Protein AF-0000000066262565 (afdb_homodimer)

Foldseek 3Di:
DPPPPVPPVVVVLLVAAFPQDDDDADDFPDDFDFDDDLLLPPLPDPPPPQDFQDFLPQFFQWQLLVVLLVLLCVAAPVLVVLVVVLVVLVVVLVVLLPLQDKDKDKDWDKDWDWDPQVRDPVSHIDIFIKIWTWMKIKHWRCRLCLSVLLSLLSVLLSVLSVLVSLLVSLVLSLQLVLLVLQLVLLVVLLVLLVVLLVVLVVVLVVQVVCVVVVNHDPVLNVLSVVSNVVSVVVNVVSVVVNVVSQVSSCNSSNHHSDPPRDDTDPLFSVSGDDDDRDNTLCLLCVASNLSSLVSNLVSLSSNLSNLVCLQAKIKMKMKIWAFMDSDPVCRPPPPRTDMDIDIDIDHDDDDPCVSVVVSVVSVVSSVVSSVVSNVSSVVLSVLLSQLSSLVSPLVVVLVVLVVQLVVLVVQLVVLVVCVVVVNDHCVSNSVSSVSNSVSVSVSSVSSSVSSSSNSSNCSSSRNSDDPPPD/DCPPPPPPVVVVLLPAAFPQDDDDADDFPDDFDFDDDLLLPPLDDPPPPQDFQDFLPQFFQWQLLVVLLVLLCVAAVVLVVLVVVLVVLVVVLVVLLPLQDKDKDKDKDKDWDWDPQVRDPVSHIDIFIKIWTWMKIKHWRCNLCLSVLLSLLSVLLSVLSVLVSLLVSLVLSLQLVLLVLQLVLLVVLLVLLVVLLVVLVVVLVVQVVCVVVVNHDPVLNVLSVVSNVVSVVVNVVSVVVNVVSQVSSCNSSNHHSDPPRDDTDPLFSVSGDDDDRPNTLCLLCVASNLSSLVSNLVSLSSNLSNLVCLQAKIKMKMKIWAFMDSDPVCRPPPPRTDMDIDIDIDHDDDDPCPSVVVSVVSVVSSVVSSVVSNVSSVVLSVQLSQLSSLVSPLVVVLVVLVVQLVVLVVQLVVLVVCVVVVNDDCVSNSVSSVSNSVSVSVSSVSSSVSSSSNSSNCSSSRNSDDPPPD

pLDDT: mean 91.26, std 13.39, range [25.59, 98.81]

Secondary structure (DSSP, 8-state):
---TTHHHHHHHTTS----SPPP-PPPP-S-SS---SGGGTT--S-----PPPPPHHHHB--HHHHHHHHHHHHH-HHHHHHHHHHHHHHHHHHHHHHTTS-EEEEEEEEEEEEEPTTTSTTSS-EEEEEEEEEEEEEEEE-TTSHHHHHHHHHHHHHHHHHHHHHHHHHHHHHHHHHHHHHHHHHHHHHHHHHHHHHHHHHHHHHHHHHHHTTSS-HHHHHHHHHHHHHHHHHHHHHHHHHHHHHHHHHHHHTSPPPTTPPPPPPSSGGGB-PPPS---GGGGGG-HHHHHHHHHHHHHHHHHHHHHHTTS-EEEEEEEEEEEESSGGGTTSTT-EEEEE--EEEEEEE-TTHHHHHHHHHHHHHHHHHHHHHHHHHHHHHHHHHHHHHHHHHHHHHHHHHHHHHHHHHHHHHHHHHHHTTSS-HHHHHHHHHHHHHHHHHHHHHHHHHHHHHHHHHHHTTTT------/----SHHHHHHHTTS----SPPP-PPPP-S-SS---SGGGTT--------PPPPPHHHHB--HHHHHHHHHHHHH-HHHHHHHHHHHHHHHHHHHHHGGGS-EEEEEEEEEEEEEPGGGSTTSS-EEEEEEEEEEEEEEEE-TTSHHHHHHHHHHHHHHHHHHHHHHHHHHHHHHHHHHHHHHHHHHHHHHHHHHHHHHHHHHHHHHHHHHHTTSS-HHHHHHHHHHHHHHHHHHHHHHHHHHHHHHHHHHHHTSPPPTTPPPPPPSSGGGB-PPPTT--GGGGGG-HHHHHHHHHHHHHHHHHHHHHHTTS-EEEEEEEEEEEESSGGGTTSTT-EEEEE--EEE-----TTHHHHHHHHHHHHHHHHHHHHHHHHHHHHHHHHHHHHHHHHHHHHHHHHHHHHHHHHHHHHHHHHHHHTTSS-HHHHHHHHHHHHHHHHHHHHHHHHHHHHHHHHHHHTTTT------

Structure (mmCIF, N/CA/C/O backbone):
data_AF-0000000066262565-model_v1
#
loop_
_entity.id
_entity.type
_entity.pdbx_description
1 polymer 'Toluene efflux pump outer membrane protein TtgI'
#
loop_
_atom_site.group_PDB
_atom_site.id
_atom_site.type_symbol
_atom_site.label_atom_id
_atom_site.label_alt_id
_atom_site.label_comp_id
_atom_site.label_asym_id
_atom_site.label_entity_id
_atom_site.label_seq_id
_atom_site.pdbx_PDB_ins_code
_atom_site.Cartn_x
_atom_site.Cartn_y
_atom_site.Cartn_z
_atom_site.occupancy
_atom_site.B_iso_or_equiv
_atom_site.auth_seq_id
_atom_site.auth_comp_id
_atom_site.auth_asym_id
_atom_site.auth_atom_id
_atom_site.pdbx_PDB_model_num
ATOM 1 N N . MET A 1 1 ? -36.062 52.25 27.391 1 26.36 1 MET A N 1
ATOM 2 C CA . MET A 1 1 ? -36.562 50.906 27.672 1 26.36 1 MET A CA 1
ATOM 3 C C . MET A 1 1 ? -36.031 49.906 26.656 1 26.36 1 MET A C 1
ATOM 5 O O . MET A 1 1 ? -35.625 48.812 27 1 26.36 1 MET A O 1
ATOM 9 N N . LYS A 1 2 ? -36.469 50.062 25.359 1 37.56 2 LYS A N 1
ATOM 10 C CA . LYS A 1 2 ? -36.75 48.938 24.453 1 37.56 2 LYS A CA 1
ATOM 11 C C . LYS A 1 2 ? -35.5 48.438 23.766 1 37.56 2 LYS A C 1
ATOM 13 O O . LYS A 1 2 ? -35.312 48.656 22.578 1 37.56 2 LYS A O 1
ATOM 18 N N . PHE A 1 3 ? -34.312 48.625 24.406 1 40.47 3 PHE A N 1
ATOM 19 C CA . PHE A 1 3 ? -33.062 48.125 23.828 1 40.47 3 PHE A CA 1
ATOM 20 C C . PHE A 1 3 ? -33.094 46.594 23.688 1 40.47 3 PHE A C 1
ATOM 22 O O . PHE A 1 3 ? -32.062 45.969 23.562 1 40.47 3 PHE A O 1
ATOM 29 N N . LYS A 1 4 ? -34.312 46.031 23.938 1 45.66 4 LYS A N 1
ATOM 30 C CA . LYS A 1 4 ? -34.344 44.594 24.188 1 45.66 4 LYS A CA 1
ATOM 31 C C . LYS A 1 4 ? -33.969 43.812 22.922 1 45.66 4 LYS A C 1
ATOM 33 O O . LYS A 1 4 ? -33.531 42.656 23 1 45.66 4 LYS A O 1
ATOM 38 N N . SER A 1 5 ? -34.656 44.219 21.859 1 42.88 5 SER A N 1
ATOM 39 C CA . SER A 1 5 ? -34.781 43.188 20.828 1 42.88 5 SER A CA 1
ATOM 40 C C . SER A 1 5 ? -33.5 43.031 20.031 1 42.88 5 SER A C 1
ATOM 42 O O . SER A 1 5 ? -33.469 42.344 19 1 42.88 5 SER A O 1
ATOM 44 N N . LEU A 1 6 ? -32.531 43.875 20.219 1 40.72 6 LEU A N 1
ATOM 45 C CA . LEU A 1 6 ? -31.469 43.781 19.234 1 40.72 6 LEU A CA 1
ATOM 46 C C . LEU A 1 6 ? -30.75 42.438 19.328 1 40.72 6 LEU A C 1
ATOM 48 O O . LEU A 1 6 ? -29.938 42.094 18.469 1 40.72 6 LEU A O 1
ATOM 52 N N . PRO A 1 7 ? -30.844 41.781 20.547 1 43.28 7 PRO A N 1
ATOM 53 C CA . PRO A 1 7 ? -29.844 40.719 20.547 1 43.28 7 PRO A CA 1
ATOM 54 C C . PRO A 1 7 ? -30.203 39.562 19.625 1 43.28 7 PRO A C 1
ATOM 56 O O . PRO A 1 7 ? -29.359 38.688 19.344 1 43.28 7 PRO A O 1
ATOM 59 N N . MET A 1 8 ? -31.531 39.375 19.406 1 42.75 8 MET A N 1
ATOM 60 C CA . MET A 1 8 ? -31.891 38.125 18.797 1 42.75 8 MET A CA 1
ATOM 61 C C . MET A 1 8 ? -31.375 38.031 17.375 1 42.75 8 MET A C 1
ATOM 63 O O . MET A 1 8 ? -31.234 36.938 16.812 1 42.75 8 MET A O 1
ATOM 67 N N . PHE A 1 9 ? -31.453 39.094 16.625 1 40.94 9 PHE A N 1
ATOM 68 C CA . PHE A 1 9 ? -31.125 38.969 15.203 1 40.94 9 PHE A CA 1
ATOM 69 C C . PHE A 1 9 ? -29.672 38.531 15.031 1 40.94 9 PHE A C 1
ATOM 71 O O . PHE A 1 9 ? -29.281 38.062 13.961 1 40.94 9 PHE A O 1
ATOM 78 N N . ALA A 1 10 ? -28.797 38.906 15.867 1 40.56 10 ALA A N 1
ATOM 79 C CA . ALA A 1 10 ? -27.391 38.562 15.688 1 40.56 10 ALA A CA 1
ATOM 80 C C . ALA A 1 10 ? -27.172 37.062 15.758 1 40.56 10 ALA A C 1
ATOM 82 O O . ALA A 1 10 ? -26.203 36.531 15.203 1 40.56 10 ALA A O 1
ATOM 83 N N . LEU A 1 11 ? -28.016 36.344 16.5 1 42.59 11 LEU A N 1
ATOM 84 C CA . LEU A 1 11 ? -27.797 34.906 16.656 1 42.59 11 LEU A CA 1
ATOM 85 C C . LEU A 1 11 ? -28.141 34.188 15.367 1 42.59 11 LEU A C 1
ATOM 87 O O . LEU A 1 11 ? -27.656 33.062 15.141 1 42.59 11 LEU A O 1
ATOM 91 N N . LEU A 1 12 ? -29.219 34.594 14.695 1 42.78 12 LEU A N 1
ATOM 92 C CA . LEU A 1 12 ? -29.719 33.781 13.586 1 42.78 12 LEU A CA 1
ATOM 93 C C . LEU A 1 12 ? -28.703 33.75 12.453 1 42.78 12 LEU A C 1
ATOM 95 O O . LEU A 1 12 ? -28.797 32.875 11.562 1 42.78 12 LEU A O 1
ATOM 99 N N . MET A 1 13 ? -28.062 34.844 12.172 1 41.72 13 MET A N 1
ATOM 100 C CA . MET A 1 13 ? -27.156 34.812 11.023 1 41.72 13 MET A CA 1
ATOM 101 C C . MET A 1 13 ? -26.016 33.844 11.242 1 41.72 13 MET A C 1
ATOM 103 O O . MET A 1 13 ? -25.062 33.781 10.461 1 41.72 13 MET A O 1
ATOM 107 N N . LEU A 1 14 ? -25.922 33.281 12.398 1 45.69 14 LEU A N 1
ATOM 108 C CA . LEU A 1 14 ? -24.734 32.469 12.617 1 45.69 14 LEU A CA 1
ATOM 109 C C . LEU A 1 14 ? -24.719 31.266 11.68 1 45.69 14 LEU A C 1
ATOM 111 O O . LEU A 1 14 ? -24.031 30.281 11.945 1 45.69 14 LEU A O 1
ATOM 115 N N . GLY A 1 15 ? -25.766 31.047 11.055 1 52.06 15 GLY A N 1
ATOM 116 C CA . GLY A 1 15 ? -25.5 30 10.086 1 52.06 15 GLY A CA 1
ATOM 117 C C . GLY A 1 15 ? -24.281 30.281 9.219 1 52.06 15 GLY A C 1
ATOM 118 O O . GLY A 1 15 ? -24.391 30.953 8.195 1 52.06 15 GLY A O 1
ATOM 119 N N . GLY A 1 16 ? -23.188 30.406 9.789 1 60 16 GLY A N 1
ATOM 120 C CA . GLY A 1 16 ? -21.922 30.719 9.125 1 60 16 GLY A CA 1
ATOM 121 C C . GLY A 1 16 ? -21.797 30.078 7.758 1 60 16 GLY A C 1
ATOM 122 O O . GLY A 1 16 ? -22.422 29.047 7.492 1 60 16 GLY A O 1
ATOM 123 N N . CYS A 1 17 ? -21.438 30.781 6.605 1 76.81 17 CYS A N 1
ATOM 124 C CA . CYS A 1 17 ? -21.141 30.391 5.23 1 76.81 17 CYS A CA 1
ATOM 125 C C . CYS A 1 17 ? -20.078 29.297 5.188 1 76.81 17 CYS A C 1
ATOM 127 O O . CYS A 1 17 ? -19.078 29.359 5.902 1 76.81 17 CYS A O 1
ATOM 129 N N . SER A 1 18 ? -20.5 28.156 4.879 1 87.62 18 SER A N 1
ATOM 130 C CA . SER A 1 18 ? -19.5 27.109 4.66 1 87.62 18 SER A CA 1
ATOM 131 C C . SER A 1 18 ? -18.672 27.391 3.412 1 87.62 18 SER A C 1
ATOM 133 O O . SER A 1 18 ? -19.219 27.672 2.344 1 87.62 18 SER A O 1
ATOM 135 N N . LEU A 1 19 ? -17.344 27.359 3.574 1 95 19 LEU A N 1
ATOM 136 C CA . LEU A 1 19 ? -16.453 27.578 2.447 1 95 19 LEU A CA 1
ATOM 137 C C . LEU A 1 19 ? -15.953 26.25 1.885 1 95 19 LEU A C 1
ATOM 139 O O . LEU A 1 19 ? -15.023 26.219 1.075 1 95 19 LEU A O 1
ATOM 143 N N . ILE A 1 20 ? -16.5 25.156 2.414 1 96.5 20 ILE A N 1
ATOM 144 C CA . ILE A 1 20 ? -16.203 23.844 1.844 1 96.5 20 ILE A CA 1
ATOM 145 C C . ILE A 1 20 ? -16.719 23.781 0.406 1 96.5 20 ILE A C 1
ATOM 147 O O . ILE A 1 20 ? -17.875 24.094 0.14 1 96.5 20 ILE A O 1
ATOM 151 N N . PRO A 1 21 ? -15.852 23.422 -0.533 1 96.81 21 PRO A N 1
ATOM 152 C CA . PRO A 1 21 ? -16.375 23.281 -1.896 1 96.81 21 PRO A CA 1
ATOM 153 C C . PRO A 1 21 ? -17.469 22.203 -2.002 1 96.81 21 PRO A C 1
ATOM 155 O O . PRO A 1 21 ? -17.453 21.234 -1.244 1 96.81 21 PRO A O 1
ATOM 158 N N . ASP A 1 22 ? -18.328 22.453 -2.902 1 96.5 22 ASP A N 1
ATOM 159 C CA . ASP A 1 22 ? -19.312 21.406 -3.168 1 96.5 22 ASP A CA 1
ATOM 160 C C . ASP A 1 22 ? -18.641 20.109 -3.602 1 96.5 22 ASP A C 1
ATOM 162 O O . ASP A 1 22 ? -17.828 20.109 -4.527 1 96.5 22 ASP A O 1
ATOM 166 N N . TYR A 1 23 ? -19 19.172 -2.945 1 96.62 23 TYR A N 1
ATOM 167 C CA . TYR A 1 23 ? -18.375 17.891 -3.262 1 96.62 23 TYR A CA 1
ATOM 168 C C . TYR A 1 23 ? -19.031 17.266 -4.488 1 96.62 23 TYR A C 1
ATOM 170 O O . TYR A 1 23 ? -20.25 17.172 -4.566 1 96.62 23 TYR A O 1
ATOM 178 N N . GLN A 1 24 ? -18.219 16.891 -5.449 1 95.69 24 GLN A N 1
ATOM 179 C CA . GLN A 1 24 ? -18.641 16.109 -6.609 1 95.69 24 GLN A CA 1
ATOM 180 C C . GLN A 1 24 ? -17.922 14.766 -6.66 1 95.69 24 GLN A C 1
ATOM 182 O O . GLN A 1 24 ? -16.688 14.719 -6.719 1 95.69 24 GLN A O 1
ATOM 187 N N . GLN A 1 25 ? -18.656 13.758 -6.539 1 95.69 25 GLN A N 1
ATOM 188 C CA . GLN A 1 25 ? -18.062 12.43 -6.641 1 95.69 25 GLN A CA 1
ATOM 189 C C . GLN A 1 25 ? -17.344 12.242 -7.977 1 95.69 25 GLN A C 1
ATOM 191 O O . GLN A 1 25 ? -17.938 12.484 -9.031 1 95.69 25 GLN A O 1
ATOM 196 N N . PRO A 1 26 ? -16.094 11.836 -7.961 1 95.88 26 PRO A N 1
ATOM 197 C CA . PRO A 1 26 ? -15.398 11.617 -9.227 1 95.88 26 PRO A CA 1
ATOM 198 C C . PRO A 1 26 ? -16.031 10.5 -10.062 1 95.88 26 PRO A C 1
ATOM 200 O O . PRO A 1 26 ? -16.594 9.555 -9.516 1 95.88 26 PRO A O 1
ATOM 203 N N . ALA A 1 27 ? -15.891 10.672 -11.391 1 92.62 27 ALA A N 1
ATOM 204 C CA . ALA A 1 27 ? -16.391 9.625 -12.273 1 92.62 27 ALA A CA 1
ATOM 205 C C . ALA A 1 27 ? -15.633 8.312 -12.055 1 92.62 27 ALA A C 1
ATOM 207 O O . ALA A 1 27 ? -14.422 8.312 -11.836 1 92.62 27 ALA A O 1
ATOM 208 N N . ALA A 1 28 ? -16.328 7.27 -12.117 1 91.19 28 ALA A N 1
ATOM 209 C CA . ALA A 1 28 ? -15.703 5.957 -11.945 1 91.19 28 ALA A CA 1
ATOM 210 C C . ALA A 1 28 ? -14.914 5.559 -13.18 1 91.19 28 ALA A C 1
ATOM 212 O O . ALA A 1 28 ? -15.469 5.465 -14.281 1 91.19 28 ALA A O 1
ATOM 213 N N . PRO A 1 29 ? -13.609 5.305 -13.031 1 90.06 29 PRO A N 1
ATOM 214 C CA . PRO A 1 29 ? -12.781 4.949 -14.188 1 90.06 29 PRO A CA 1
ATOM 215 C C . PRO A 1 29 ? -12.859 3.463 -14.531 1 90.06 29 PRO A C 1
ATOM 217 O O . PRO A 1 29 ? -11.852 2.758 -14.469 1 90.06 29 PRO A O 1
ATOM 220 N N . MET A 1 30 ? -13.969 2.988 -14.805 1 85.88 30 MET A N 1
ATOM 221 C CA . MET A 1 30 ? -14.172 1.588 -15.164 1 85.88 30 MET A CA 1
ATOM 222 C C . MET A 1 30 ? -15.18 1.457 -16.297 1 85.88 30 MET A C 1
ATOM 224 O O . MET A 1 30 ? -15.953 2.385 -16.562 1 85.88 30 MET A O 1
ATOM 228 N N . GLN A 1 31 ? -15.102 0.349 -16.906 1 84 31 GLN A N 1
ATOM 229 C CA . GLN A 1 31 ? -16.078 0.045 -17.938 1 84 31 GLN A CA 1
ATOM 230 C C . GLN A 1 31 ? -17.438 -0.291 -17.312 1 84 31 GLN A C 1
ATOM 232 O O . GLN A 1 31 ? -17.5 -0.841 -16.219 1 84 31 GLN A O 1
ATOM 237 N N . ALA A 1 32 ? -18.484 0.001 -18.047 1 80.62 32 ALA A N 1
ATOM 238 C CA . ALA A 1 32 ? -19.828 -0.266 -17.562 1 80.62 32 ALA A CA 1
ATOM 239 C C . ALA A 1 32 ? -20.141 -1.762 -17.578 1 80.62 32 ALA A C 1
ATOM 241 O O . ALA A 1 32 ? -20.922 -2.252 -16.766 1 80.62 32 ALA A O 1
ATOM 242 N N . GLN A 1 33 ? -19.438 -2.385 -18.578 1 83.75 33 GLN A N 1
ATOM 243 C CA . GLN A 1 33 ? -19.672 -3.818 -18.719 1 83.75 33 GLN A CA 1
ATOM 244 C C . GLN A 1 33 ? -18.406 -4.609 -18.359 1 83.75 33 GLN A C 1
ATOM 246 O O . GLN A 1 33 ? -17.297 -4.098 -18.469 1 83.75 33 GLN A O 1
ATOM 251 N N . TRP A 1 34 ? -18.688 -5.793 -17.906 1 89.25 34 TRP A N 1
ATOM 252 C CA . TRP A 1 34 ? -17.594 -6.699 -17.594 1 89.25 34 TRP A CA 1
ATOM 253 C C . TRP A 1 34 ? -16.891 -7.16 -18.875 1 89.25 34 TRP A C 1
ATOM 255 O O . TRP A 1 34 ? -17.484 -7.145 -19.953 1 89.25 34 TRP A O 1
ATOM 265 N N . PRO A 1 35 ? -15.656 -7.609 -18.75 1 89.81 35 PRO A N 1
ATOM 266 C CA . PRO A 1 35 ? -14.938 -8.07 -19.938 1 89.81 35 PRO A CA 1
ATOM 267 C C . PRO A 1 35 ? -15.594 -9.289 -20.594 1 89.81 35 PRO A C 1
ATOM 269 O O . PRO A 1 35 ? -16.25 -10.078 -19.906 1 89.81 35 PRO A O 1
ATOM 272 N N . THR A 1 36 ? -15.438 -9.406 -21.891 1 88.81 36 THR A N 1
ATOM 273 C CA . THR A 1 36 ? -15.938 -10.539 -22.656 1 88.81 36 THR A CA 1
ATOM 274 C C . THR A 1 36 ? -14.797 -11.281 -23.328 1 88.81 36 THR A C 1
ATOM 276 O O . THR A 1 36 ? -13.648 -10.812 -23.328 1 88.81 36 THR A O 1
ATOM 279 N N . GLY A 1 37 ? -15.102 -12.453 -23.859 1 90.25 37 GLY A N 1
ATOM 280 C CA . GLY A 1 37 ? -14.094 -13.289 -24.5 1 90.25 37 GLY A CA 1
ATOM 281 C C . GLY A 1 37 ? -14.188 -14.75 -24.109 1 90.25 37 GLY A C 1
ATOM 282 O O . GLY A 1 37 ? -15.133 -15.156 -23.422 1 90.25 37 GLY A O 1
ATOM 283 N N . GLN A 1 38 ? -13.18 -15.477 -24.5 1 91.38 38 GLN A N 1
ATOM 284 C CA . GLN A 1 38 ? -13.203 -16.938 -24.359 1 91.38 38 GLN A CA 1
ATOM 285 C C . GLN A 1 38 ? -13.25 -17.344 -22.891 1 91.38 38 GLN A C 1
ATOM 287 O O . GLN A 1 38 ? -13.852 -18.375 -22.562 1 91.38 38 GLN A O 1
ATOM 292 N N . ALA A 1 39 ? -12.594 -16.516 -22.078 1 94.62 39 ALA A N 1
ATOM 293 C CA . ALA A 1 39 ? -12.484 -16.891 -20.672 1 94.62 39 ALA A CA 1
ATOM 294 C C . ALA A 1 39 ? -13.773 -16.594 -19.922 1 94.62 39 ALA A C 1
ATOM 296 O O . ALA A 1 39 ? -13.969 -17.062 -18.797 1 94.62 39 ALA A O 1
ATOM 297 N N . TYR A 1 40 ? -14.617 -15.852 -20.516 1 90.56 40 TYR A N 1
ATOM 298 C CA . TYR A 1 40 ? -15.789 -15.359 -19.812 1 90.56 40 TYR A CA 1
ATOM 299 C C . TYR A 1 40 ? -17.062 -16 -20.344 1 90.56 40 TYR A C 1
ATOM 301 O O . TYR A 1 40 ? -18.156 -15.5 -20.109 1 90.56 40 TYR A O 1
ATOM 309 N N . GLY A 1 41 ? -16.859 -17 -21.25 1 73.38 41 GLY A N 1
ATOM 310 C CA . GLY A 1 41 ? -17.969 -17.641 -21.922 1 73.38 41 GLY A CA 1
ATOM 311 C C . GLY A 1 41 ? -19 -18.203 -20.953 1 73.38 41 GLY A C 1
ATOM 312 O O . GLY A 1 41 ? -18.672 -18.594 -19.844 1 73.38 41 GLY A O 1
ATOM 313 N N . GLY A 1 42 ? -20.234 -18.297 -21.344 1 60.91 42 GLY A N 1
ATOM 314 C CA . GLY A 1 42 ? -21.406 -18.859 -20.672 1 60.91 42 GLY A CA 1
ATOM 315 C C . GLY A 1 42 ? -22.031 -17.891 -19.688 1 60.91 42 GLY A C 1
ATOM 316 O O . GLY A 1 42 ? -23.047 -18.203 -19.062 1 60.91 42 GLY A O 1
ATOM 317 N N . GLN A 1 43 ? -21.234 -16.906 -19.391 1 58.78 43 GLN A N 1
ATOM 318 C CA . GLN A 1 43 ? -21.734 -16.016 -18.344 1 58.78 43 GLN A CA 1
ATOM 319 C C . GLN A 1 43 ? -22.625 -14.93 -18.938 1 58.78 43 GLN A C 1
ATOM 321 O O . GLN A 1 43 ? -23.078 -14.031 -18.219 1 58.78 43 GLN A O 1
ATOM 326 N N . GLY A 1 44 ? -22.688 -15 -20.266 1 48.94 44 GLY A N 1
ATOM 327 C CA . GLY A 1 44 ? -23.359 -13.969 -21.031 1 48.94 44 GLY A CA 1
ATOM 328 C C . GLY A 1 44 ? -24.562 -13.383 -20.328 1 48.94 44 GLY A C 1
ATOM 329 O O . GLY A 1 44 ? -24.703 -13.531 -19.109 1 48.94 44 GLY A O 1
ATOM 330 N N . ASP A 1 45 ? -25.703 -13.32 -21.281 1 47.62 45 ASP A N 1
ATOM 331 C CA . ASP A 1 45 ? -26.906 -12.5 -21.391 1 47.62 45 ASP A CA 1
ATOM 332 C C . ASP A 1 45 ? -27.812 -12.68 -20.188 1 47.62 45 ASP A C 1
ATOM 334 O O . ASP A 1 45 ? -29.016 -12.43 -20.266 1 47.62 45 ASP A O 1
ATOM 338 N N . GLN A 1 46 ? -27.375 -13.359 -19.391 1 42.84 46 GLN A N 1
ATOM 339 C CA . GLN A 1 46 ? -28.484 -13.484 -18.469 1 42.84 46 GLN A CA 1
ATOM 340 C C . GLN A 1 46 ? -28.656 -12.211 -17.641 1 42.84 46 GLN A C 1
ATOM 342 O O . GLN A 1 46 ? -27.828 -11.922 -16.766 1 42.84 46 GLN A O 1
ATOM 347 N N . ARG A 1 47 ? -29.219 -11.328 -18.297 1 47.47 47 ARG A N 1
ATOM 348 C CA . ARG A 1 47 ? -29.75 -10.195 -17.547 1 47.47 47 ARG A CA 1
ATOM 349 C C . ARG A 1 47 ? -30.484 -10.664 -16.297 1 47.47 47 ARG A C 1
ATOM 351 O O . ARG A 1 47 ? -31.672 -10.992 -16.359 1 47.47 47 ARG A O 1
ATOM 358 N N . SER A 1 48 ? -29.859 -11.57 -15.609 1 47.34 48 SER A N 1
ATOM 359 C CA . SER A 1 48 ? -30.688 -11.875 -14.445 1 47.34 48 SER A CA 1
ATOM 360 C C . SER A 1 48 ? -31.031 -10.609 -13.664 1 47.34 48 SER A C 1
ATOM 362 O O . SER A 1 48 ? -30.281 -9.633 -13.711 1 47.34 48 SER A O 1
ATOM 364 N N . ILE A 1 49 ? -32.188 -10.375 -13.227 1 46.91 49 ILE A N 1
ATOM 365 C CA . ILE A 1 49 ? -32.688 -9.375 -12.297 1 46.91 49 ILE A CA 1
ATOM 366 C C . ILE A 1 49 ? -31.672 -9.117 -11.195 1 46.91 49 ILE A C 1
ATOM 368 O O . ILE A 1 49 ? -31.094 -10.047 -10.641 1 46.91 49 ILE A O 1
ATOM 372 N N . ALA A 1 50 ? -31.281 -7.895 -11.219 1 51.47 50 ALA A N 1
ATOM 373 C CA . ALA A 1 50 ? -30.406 -7.305 -10.203 1 51.47 50 ALA A CA 1
ATOM 374 C C . ALA A 1 50 ? -30.656 -7.949 -8.844 1 51.47 50 ALA A C 1
ATOM 376 O O . ALA A 1 50 ? -31.531 -7.523 -8.094 1 51.47 50 ALA A O 1
ATOM 377 N N . THR A 1 51 ? -30.375 -9.266 -8.703 1 61.62 51 THR A N 1
ATOM 378 C CA . THR A 1 51 ? -30.484 -9.828 -7.363 1 61.62 51 THR A CA 1
ATOM 379 C C . THR A 1 51 ? -29.281 -9.438 -6.508 1 61.62 51 THR A C 1
ATOM 381 O O . THR A 1 51 ? -28.156 -9.375 -7.004 1 61.62 51 THR A O 1
ATOM 384 N N . ALA A 1 52 ? -29.5 -8.938 -5.328 1 71.06 52 ALA A N 1
ATOM 385 C CA . ALA A 1 52 ? -28.516 -8.578 -4.301 1 71.06 52 ALA A CA 1
ATOM 386 C C . ALA A 1 52 ? -27.609 -9.766 -3.975 1 71.06 52 ALA A C 1
ATOM 388 O O . ALA A 1 52 ? -28.016 -10.922 -4.102 1 71.06 52 ALA A O 1
ATOM 389 N N . LEU A 1 53 ? -26.312 -9.414 -3.887 1 82.38 53 LEU A N 1
ATOM 390 C CA . LEU A 1 53 ? -25.375 -10.422 -3.402 1 82.38 53 LEU A CA 1
ATOM 391 C C . LEU A 1 53 ? -25.875 -11.039 -2.1 1 82.38 53 LEU A C 1
ATOM 393 O O . LEU A 1 53 ? -26.281 -10.328 -1.182 1 82.38 53 LEU A O 1
ATOM 397 N N . PRO A 1 54 ? -26 -12.344 -2.094 1 85.62 54 PRO A N 1
ATOM 398 C CA . PRO A 1 54 ? -26.438 -12.977 -0.85 1 85.62 54 PRO A CA 1
ATOM 399 C C . PRO A 1 54 ? -25.531 -12.664 0.33 1 85.62 54 PRO A C 1
ATOM 401 O O . PRO A 1 54 ? -24.328 -12.438 0.142 1 85.62 54 PRO A O 1
ATOM 404 N N . LYS A 1 55 ? -26.156 -12.758 1.487 1 88.25 55 LYS A N 1
ATOM 405 C CA . LYS A 1 55 ? -25.344 -12.625 2.699 1 88.25 55 LYS A CA 1
ATOM 406 C C . LYS A 1 55 ? -24.438 -13.828 2.889 1 88.25 55 LYS A C 1
ATOM 408 O O . LYS A 1 55 ? -24.641 -14.875 2.27 1 88.25 55 LYS A O 1
ATOM 413 N N . ALA A 1 56 ? -23.438 -13.633 3.734 1 89.56 56 ALA A N 1
ATOM 414 C CA . ALA A 1 56 ? -22.438 -14.664 3.936 1 89.56 56 ALA A CA 1
ATOM 415 C C . ALA A 1 56 ? -23.078 -15.984 4.359 1 89.56 56 ALA A C 1
ATOM 417 O O . ALA A 1 56 ? -22.703 -17.047 3.852 1 89.56 56 ALA A O 1
ATOM 418 N N . LYS A 1 57 ? -24.078 -15.938 5.191 1 85.81 57 LYS A N 1
ATOM 419 C CA . LYS A 1 57 ? -24.719 -17.141 5.703 1 85.81 57 LYS A CA 1
ATOM 420 C C . LYS A 1 57 ? -25.484 -17.859 4.602 1 85.81 57 LYS A C 1
ATOM 422 O O . LYS A 1 57 ? -25.688 -19.078 4.668 1 85.81 57 LYS A O 1
ATOM 427 N N . GLU A 1 58 ? -25.969 -17.109 3.633 1 88.75 58 GLU A N 1
ATOM 428 C CA . GLU A 1 58 ? -26.688 -17.703 2.508 1 88.75 58 GLU A CA 1
ATOM 429 C C . GLU A 1 58 ? -25.719 -18.188 1.43 1 88.75 58 GLU A C 1
ATOM 431 O O . GLU A 1 58 ? -26.031 -19.125 0.687 1 88.75 58 GLU A O 1
ATOM 436 N N . PHE A 1 59 ? -24.578 -17.547 1.324 1 93.38 59 PHE A N 1
ATOM 437 C CA . PHE A 1 59 ? -23.594 -17.891 0.306 1 93.38 59 PHE A CA 1
ATOM 438 C C . PHE A 1 59 ? -22.828 -19.141 0.702 1 93.38 59 PHE A C 1
ATOM 440 O O . PHE A 1 59 ? -22.625 -20.031 -0.123 1 93.38 59 PHE A O 1
ATOM 447 N N . PHE A 1 60 ? -22.422 -19.156 1.967 1 94.94 60 PHE A N 1
ATOM 448 C CA . PHE A 1 60 ? -21.734 -20.344 2.459 1 94.94 60 PHE A CA 1
ATOM 449 C C . PHE A 1 60 ? -22.719 -21.375 2.986 1 94.94 60 PHE A C 1
ATOM 451 O O . PHE A 1 60 ? -23.406 -21.125 3.99 1 94.94 60 PHE A O 1
ATOM 458 N N . LYS A 1 61 ? -22.734 -22.531 2.393 1 92.81 61 LYS A N 1
ATOM 459 C CA . LYS A 1 61 ? -23.766 -23.516 2.697 1 92.81 61 LYS A CA 1
ATOM 460 C C . LYS A 1 61 ? -23.219 -24.609 3.6 1 92.81 61 LYS A C 1
ATOM 462 O O . LYS A 1 61 ? -23.984 -25.422 4.145 1 92.81 61 LYS A O 1
ATOM 467 N N . ASP A 1 62 ? -21.938 -24.703 3.723 1 94.12 62 ASP A N 1
ATOM 468 C CA . ASP A 1 62 ? -21.328 -25.688 4.617 1 94.12 62 ASP A CA 1
ATOM 469 C C . ASP A 1 62 ? -21.531 -25.297 6.078 1 94.12 62 ASP A C 1
ATOM 471 O O . ASP A 1 62 ? -21 -24.281 6.531 1 94.12 62 ASP A O 1
ATOM 475 N N . PRO A 1 63 ? -22.297 -26.125 6.855 1 93.25 63 PRO A N 1
ATOM 476 C CA . PRO A 1 63 ? -22.641 -25.75 8.227 1 93.25 63 PRO A CA 1
ATOM 477 C C . PRO A 1 63 ? -21.406 -25.609 9.117 1 93.25 63 PRO A C 1
ATOM 479 O O . PRO A 1 63 ? -21.391 -24.781 10.031 1 93.25 63 PRO A O 1
ATOM 482 N N . ALA A 1 64 ? -20.422 -26.422 8.883 1 94.88 64 ALA A N 1
ATOM 483 C CA . ALA A 1 64 ? -19.203 -26.297 9.672 1 94.88 64 ALA A CA 1
ATOM 484 C C . ALA A 1 64 ? -18.5 -24.969 9.414 1 94.88 64 ALA A C 1
ATOM 486 O O . ALA A 1 64 ? -18.031 -24.312 10.344 1 94.88 64 ALA A O 1
ATOM 487 N N . LEU A 1 65 ? -18.453 -24.578 8.148 1 96.38 65 LEU A N 1
ATOM 488 C CA . LEU A 1 65 ? -17.859 -23.297 7.793 1 96.38 65 LEU A CA 1
ATOM 489 C C . LEU A 1 65 ? -18.625 -22.141 8.414 1 96.38 65 LEU A C 1
ATOM 491 O O . LEU A 1 65 ? -18.031 -21.203 8.953 1 96.38 65 LEU A O 1
ATOM 495 N N . VAL A 1 66 ? -19.938 -22.219 8.414 1 95.25 66 VAL A N 1
ATOM 496 C CA . VAL A 1 66 ? -20.766 -21.156 8.984 1 95.25 66 VAL A CA 1
ATOM 497 C C . VAL A 1 66 ? -20.484 -21.016 10.469 1 95.25 66 VAL A C 1
ATOM 499 O O . VAL A 1 66 ? -20.359 -19.891 10.977 1 95.25 66 VAL A O 1
ATOM 502 N N . ARG A 1 67 ? -20.344 -22.125 11.117 1 95.5 67 ARG A N 1
ATOM 503 C CA . ARG A 1 67 ? -20.031 -22.109 12.547 1 95.5 67 ARG A CA 1
ATOM 504 C C . ARG A 1 67 ? -18.672 -21.484 12.797 1 95.5 67 ARG A C 1
ATOM 506 O O . ARG A 1 67 ? -18.5 -20.734 13.758 1 95.5 67 ARG A O 1
ATOM 513 N N . LEU A 1 68 ? -17.703 -21.734 11.977 1 97.38 68 LEU A N 1
ATOM 514 C CA . LEU A 1 68 ? -16.375 -21.172 12.094 1 97.38 68 LEU A CA 1
ATOM 515 C C . LEU A 1 68 ? -16.406 -19.672 11.82 1 97.38 68 LEU A C 1
ATOM 517 O O . LEU A 1 68 ? -15.695 -18.891 12.477 1 97.38 68 LEU A O 1
ATOM 521 N N . LEU A 1 69 ? -17.219 -19.297 10.852 1 97 69 LEU A N 1
ATOM 522 C CA . LEU A 1 69 ? -17.359 -17.875 10.539 1 97 69 LEU A CA 1
ATOM 523 C C . LEU A 1 69 ? -17.922 -17.125 11.734 1 97 69 LEU A C 1
ATOM 525 O O . LEU A 1 69 ? -17.438 -16.031 12.078 1 97 69 LEU A O 1
ATOM 529 N N . ASP A 1 70 ? -18.891 -17.703 12.414 1 96.12 70 ASP A N 1
ATOM 530 C CA . ASP A 1 70 ? -19.469 -17.094 13.602 1 96.12 70 ASP A CA 1
ATOM 531 C C . ASP A 1 70 ? -18.406 -16.906 14.688 1 96.12 70 ASP A C 1
ATOM 533 O O . ASP A 1 70 ? -18.312 -15.836 15.297 1 96.12 70 ASP A O 1
ATOM 537 N N . ALA A 1 71 ? -17.641 -17.938 14.883 1 97.19 71 ALA A N 1
ATOM 538 C CA . ALA A 1 71 ? -16.594 -17.891 15.891 1 97.19 71 ALA A CA 1
ATOM 539 C C . ALA A 1 71 ? -15.555 -16.812 15.555 1 97.19 71 ALA A C 1
ATOM 541 O O . ALA A 1 71 ? -15.102 -16.078 16.438 1 97.19 71 ALA A O 1
ATOM 542 N N . ALA A 1 72 ? -15.148 -16.734 14.289 1 98.25 72 ALA A N 1
ATOM 543 C CA . ALA A 1 72 ? -14.164 -15.75 13.859 1 98.25 72 ALA A CA 1
ATOM 544 C C . ALA A 1 72 ? -14.688 -14.328 14.055 1 98.25 72 ALA A C 1
ATOM 546 O O . ALA A 1 72 ? -13.969 -13.453 14.539 1 98.25 72 ALA A O 1
ATOM 547 N N . LEU A 1 73 ? -15.953 -14.07 13.695 1 97.38 73 LEU A N 1
ATOM 548 C CA . LEU A 1 73 ? -16.562 -12.742 13.789 1 97.38 73 LEU A CA 1
ATOM 549 C C . LEU A 1 73 ? -16.672 -12.297 15.242 1 97.38 73 LEU A C 1
ATOM 551 O O . LEU A 1 73 ? -16.656 -11.094 15.531 1 97.38 73 LEU A O 1
ATOM 555 N N . GLU A 1 74 ? -16.703 -13.273 16.109 1 96.88 74 GLU A N 1
ATOM 556 C CA . GLU A 1 74 ? -16.844 -12.977 17.531 1 96.88 74 GLU A CA 1
ATOM 557 C C . GLU A 1 74 ? -15.484 -12.75 18.188 1 96.88 74 GLU A C 1
ATOM 559 O O . GLU A 1 74 ? -15.367 -11.953 19.125 1 96.88 74 GLU A O 1
ATOM 564 N N . ASN A 1 75 ? -14.398 -13.445 17.656 1 97.94 75 ASN A N 1
ATOM 565 C CA . ASN A 1 75 ? -13.203 -13.547 18.5 1 97.94 75 ASN A CA 1
ATOM 566 C C . ASN A 1 75 ? -11.969 -13.008 17.781 1 97.94 75 ASN A C 1
ATOM 568 O O . ASN A 1 75 ? -10.938 -12.773 18.406 1 97.94 75 ASN A O 1
ATOM 572 N N . ASN A 1 76 ? -11.977 -12.789 16.516 1 98.44 76 ASN A N 1
ATOM 573 C CA . ASN A 1 76 ? -10.781 -12.414 15.766 1 98.44 76 ASN A CA 1
ATOM 574 C C . ASN A 1 76 ? -10.211 -11.086 16.25 1 98.44 76 ASN A C 1
ATOM 576 O O . ASN A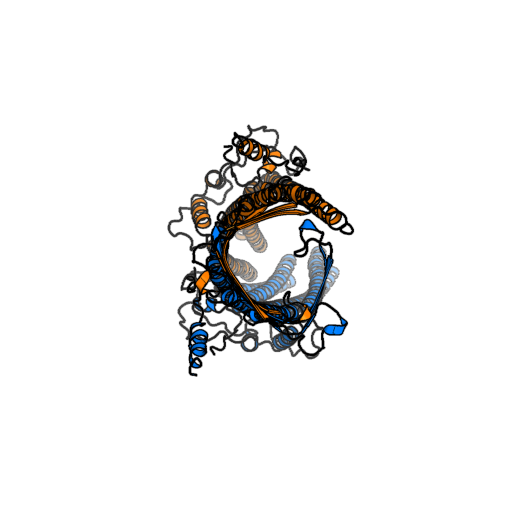 1 76 ? -10.945 -10.109 16.406 1 98.44 76 ASN A O 1
ATOM 580 N N . ARG A 1 77 ? -8.875 -11.086 16.391 1 98.5 77 ARG A N 1
ATOM 581 C CA . ARG A 1 77 ? -8.227 -9.922 16.984 1 98.5 77 ARG A CA 1
ATOM 582 C C . ARG A 1 77 ? -8.102 -8.789 15.969 1 98.5 77 ARG A C 1
ATOM 584 O O . ARG A 1 77 ? -8.18 -7.609 16.344 1 98.5 77 ARG A O 1
ATOM 591 N N . ASP A 1 78 ? -7.906 -9.109 14.75 1 98.31 78 ASP A N 1
ATOM 592 C CA . ASP A 1 78 ? -7.852 -8.047 13.75 1 98.31 78 ASP A CA 1
ATOM 593 C C . ASP A 1 78 ? -9.18 -7.312 13.648 1 98.31 78 ASP A C 1
ATOM 595 O O . ASP A 1 78 ? -9.211 -6.09 13.5 1 98.31 78 ASP A O 1
ATOM 599 N N . LEU A 1 79 ? -10.281 -8.016 13.672 1 98 79 LEU A N 1
ATOM 600 C CA . LEU A 1 79 ? -11.602 -7.395 13.633 1 98 79 LEU A CA 1
ATOM 601 C C . LEU A 1 79 ? -11.828 -6.543 14.883 1 98 79 LEU A C 1
ATOM 603 O O . LEU A 1 79 ? -12.398 -5.449 14.797 1 98 79 LEU A O 1
ATOM 607 N N . ARG A 1 80 ? -11.383 -7.035 16 1 98.19 80 ARG A N 1
ATOM 608 C CA . ARG A 1 80 ? -11.5 -6.273 17.25 1 98.19 80 ARG A CA 1
ATOM 609 C C . ARG A 1 80 ? -10.703 -4.977 17.172 1 98.19 80 ARG A C 1
ATOM 611 O O . ARG A 1 80 ? -11.164 -3.926 17.609 1 98.19 80 ARG A O 1
ATOM 618 N N . ILE A 1 81 ? -9.469 -5.055 16.625 1 98.56 81 ILE A N 1
ATOM 619 C CA . ILE A 1 81 ? -8.633 -3.871 16.438 1 98.56 81 ILE A CA 1
ATOM 620 C C . ILE A 1 81 ? -9.352 -2.865 15.547 1 98.56 81 ILE A C 1
ATOM 622 O O . ILE A 1 81 ? -9.422 -1.676 15.867 1 98.56 81 ILE A O 1
ATOM 626 N N . ALA A 1 82 ? -9.953 -3.312 14.453 1 98.19 82 ALA A N 1
ATOM 627 C CA . ALA A 1 82 ? -10.664 -2.434 13.531 1 98.19 82 ALA A CA 1
ATOM 628 C C . ALA A 1 82 ? -11.867 -1.78 14.219 1 98.19 82 ALA A C 1
ATOM 630 O O . ALA A 1 82 ? -12.133 -0.593 14.016 1 98.19 82 ALA A O 1
ATOM 631 N N . ALA A 1 83 ? -12.594 -2.541 15 1 98.19 83 ALA A N 1
ATOM 632 C CA . ALA A 1 83 ? -13.75 -2.008 15.727 1 98.19 83 ALA A CA 1
ATOM 633 C C . ALA A 1 83 ? -13.328 -0.928 16.719 1 98.19 83 ALA A C 1
ATOM 635 O O . ALA A 1 83 ? -13.992 0.102 16.844 1 98.19 83 ALA A O 1
ATOM 636 N N . LYS A 1 84 ? -12.164 -1.185 17.406 1 98.56 84 LYS A N 1
ATOM 637 C CA . LYS A 1 84 ? -11.688 -0.208 18.391 1 98.56 84 LYS A CA 1
ATOM 638 C C . LYS A 1 84 ? -11.148 1.041 17.688 1 98.56 84 LYS A C 1
ATOM 640 O O . LYS A 1 84 ? -11.258 2.146 18.234 1 98.56 84 LYS A O 1
ATOM 645 N N . ASN A 1 85 ? -10.664 0.866 16.562 1 98.44 85 ASN A N 1
ATOM 646 C CA . ASN A 1 85 ? -10.234 2.027 15.789 1 98.44 85 ASN A CA 1
ATOM 647 C C . ASN A 1 85 ? -11.414 2.92 15.414 1 98.44 85 ASN A C 1
ATOM 649 O O . ASN A 1 85 ? -11.297 4.148 15.43 1 98.44 85 ASN A O 1
ATOM 653 N N . VAL A 1 86 ? -12.57 2.352 15.07 1 98.38 86 VAL A N 1
ATOM 654 C CA . VAL A 1 86 ? -13.773 3.125 14.797 1 98.38 86 VAL A CA 1
ATOM 655 C C . VAL A 1 86 ? -14.133 3.975 16.016 1 98.38 86 VAL A C 1
ATOM 657 O O . VAL A 1 86 ? -14.367 5.18 15.891 1 98.38 86 VAL A O 1
ATOM 660 N N . GLU A 1 87 ? -14.086 3.361 17.188 1 98.56 87 GLU A N 1
ATOM 661 C CA . GLU A 1 87 ? -14.391 4.074 18.438 1 98.56 87 GLU A CA 1
ATOM 662 C C . GLU A 1 87 ? -13.375 5.18 18.703 1 98.56 87 GLU A C 1
ATOM 664 O O . GLU A 1 87 ? -13.734 6.262 19.172 1 98.56 87 GLU A O 1
ATOM 669 N N . SER A 1 88 ? -12.117 4.863 18.422 1 98.75 88 SER A N 1
ATOM 670 C CA . SER A 1 88 ? -11.062 5.852 18.609 1 98.75 88 SER A CA 1
ATOM 671 C C . SER A 1 88 ? -11.297 7.086 17.75 1 98.75 88 SER A C 1
ATOM 673 O O . SER A 1 88 ? -11.203 8.219 18.234 1 98.75 88 SER A O 1
ATOM 675 N N . TYR A 1 89 ? -11.664 6.898 16.484 1 98.56 89 TYR A N 1
ATOM 676 C CA . TYR A 1 89 ? -11.852 8.023 15.586 1 98.56 89 TYR A CA 1
ATOM 677 C C . TYR A 1 89 ? -13.156 8.758 15.891 1 98.56 89 TYR A C 1
ATOM 679 O O . TYR A 1 89 ? -13.266 9.961 15.656 1 98.56 89 TYR A O 1
ATOM 687 N N . ARG A 1 90 ? -14.18 8.039 16.422 1 98.44 90 ARG A N 1
ATOM 688 C CA . ARG A 1 90 ? -15.375 8.711 16.922 1 98.44 90 ARG A CA 1
ATOM 689 C C . ARG A 1 90 ? -15.031 9.68 18.047 1 98.44 90 ARG A C 1
ATOM 691 O O . ARG A 1 90 ? -15.555 10.789 18.109 1 98.44 90 ARG A O 1
ATOM 698 N N . ALA A 1 91 ? -14.102 9.195 18.969 1 98.69 91 ALA A N 1
ATOM 699 C CA . ALA A 1 91 ? -13.648 10.062 20.047 1 98.69 91 ALA A CA 1
ATOM 700 C C . ALA A 1 91 ? -12.898 11.273 19.5 1 98.69 91 ALA A C 1
ATOM 702 O O . ALA A 1 91 ? -13.078 12.391 19.984 1 98.69 91 ALA A O 1
ATOM 703 N N . LEU A 1 92 ? -12.109 11.109 18.469 1 98.5 92 LEU A N 1
ATOM 704 C CA . LEU A 1 92 ? -11.391 12.219 17.844 1 98.5 92 LEU A CA 1
ATOM 705 C C . LEU A 1 92 ? -12.359 13.211 17.219 1 98.5 92 LEU A C 1
ATOM 707 O O . LEU A 1 92 ? -12.148 14.422 17.297 1 98.5 92 LEU A O 1
ATOM 711 N N . TYR A 1 93 ? -13.516 12.727 16.641 1 98.38 93 TYR A N 1
ATOM 712 C CA . TYR A 1 93 ? -14.555 13.586 16.094 1 98.38 93 TYR A CA 1
ATOM 713 C C . TYR A 1 93 ? -15.211 14.414 17.203 1 98.38 93 TYR A C 1
ATOM 715 O O . TYR A 1 93 ? -15.445 15.609 17.031 1 98.38 93 TYR A O 1
ATOM 723 N N . ARG A 1 94 ? -15.375 13.773 18.359 1 98.5 94 ARG A N 1
ATOM 724 C CA . ARG A 1 94 ? -15.969 14.477 19.484 1 98.5 94 ARG A CA 1
ATOM 725 C C . ARG A 1 94 ? -15.039 15.57 20 1 98.5 94 ARG A C 1
ATOM 727 O O . ARG A 1 94 ? -15.492 16.656 20.391 1 98.5 94 ARG A O 1
ATOM 734 N N . ILE A 1 95 ? -13.766 15.297 20 1 98.44 95 ILE A N 1
ATOM 735 C CA . ILE A 1 95 ? -12.781 16.281 20.422 1 98.44 95 ILE A CA 1
ATOM 736 C C . ILE A 1 95 ? -12.828 17.5 19.484 1 98.44 95 ILE A C 1
ATOM 738 O O . ILE A 1 95 ? -12.898 18.641 19.938 1 98.44 95 ILE A O 1
ATOM 742 N N . GLN A 1 96 ? -12.875 17.266 18.188 1 97.88 96 GLN A N 1
ATOM 743 C CA . GLN A 1 96 ? -12.891 18.344 17.219 1 97.88 96 GLN A CA 1
ATOM 744 C C . GLN A 1 96 ? -14.211 19.109 17.266 1 97.88 96 GLN A C 1
ATOM 746 O O . GLN A 1 96 ? -14.227 20.344 17.156 1 97.88 96 GLN A O 1
ATOM 751 N N . ARG A 1 97 ? -15.297 18.406 17.484 1 96.94 97 ARG A N 1
ATOM 752 C CA . ARG A 1 97 ? -16.625 19.016 17.547 1 96.94 97 ARG A CA 1
ATOM 753 C C . ARG A 1 97 ? -16.75 19.922 18.766 1 96.94 97 ARG A C 1
ATOM 755 O O . ARG A 1 97 ? -17.453 20.938 18.719 1 96.94 97 ARG A O 1
ATOM 762 N N . ALA A 1 98 ? -15.977 19.594 19.828 1 97.88 98 ALA A N 1
ATOM 763 C CA . ALA A 1 98 ? -16.031 20.359 21.078 1 97.88 98 ALA A CA 1
ATOM 764 C C . ALA A 1 98 ? -15.539 21.781 20.859 1 97.88 98 ALA A C 1
ATOM 766 O O . ALA A 1 98 ? -15.914 22.703 21.594 1 97.88 98 ALA A O 1
ATOM 767 N N . GLU A 1 99 ? -14.766 22.047 19.828 1 96.62 99 GLU A N 1
ATOM 768 C CA . GLU A 1 99 ? -14.211 23.359 19.547 1 96.62 99 GLU A CA 1
ATOM 769 C C . GLU A 1 99 ? -15.297 24.328 19.047 1 96.62 99 GLU A C 1
ATOM 771 O O . GLU A 1 99 ? -15.086 25.531 19.016 1 96.62 99 GLU A O 1
ATOM 776 N N . ARG A 1 100 ? -16.516 23.844 18.672 1 95.88 100 ARG A N 1
ATOM 777 C CA . ARG A 1 100 ? -17.625 24.656 18.203 1 95.88 100 ARG A CA 1
ATOM 778 C C . ARG A 1 100 ? -18.328 25.359 19.359 1 95.88 100 ARG A C 1
ATOM 780 O O . ARG A 1 100 ? -19.156 26.25 19.156 1 95.88 100 ARG A O 1
ATOM 787 N N . PHE A 1 101 ? -17.891 24.984 20.641 1 96.69 101 PHE A N 1
ATOM 788 C CA . PHE A 1 101 ? -18.547 25.516 21.828 1 96.69 101 PHE A CA 1
ATOM 789 C C . PHE A 1 101 ? -17.562 26.312 22.688 1 96.69 101 PHE A C 1
ATOM 791 O O . PHE A 1 101 ? -16.359 26.109 22.594 1 96.69 101 PHE A O 1
ATOM 798 N N . PRO A 1 102 ? -18.062 27.297 23.5 1 97.12 102 PRO A N 1
ATOM 799 C CA . PRO A 1 102 ? -17.172 28.031 24.406 1 97.12 102 PRO A CA 1
ATOM 800 C C . PRO A 1 102 ? -16.594 27.156 25.5 1 97.12 102 PRO A C 1
ATOM 802 O O . PRO A 1 102 ? -17.156 26.094 25.812 1 97.12 102 PRO A O 1
ATOM 805 N N . THR A 1 103 ? -15.539 27.531 26.031 1 97.5 103 THR A N 1
ATOM 806 C CA . THR A 1 103 ? -14.961 26.891 27.203 1 97.5 103 THR A CA 1
ATOM 807 C C . THR A 1 103 ? -15.25 27.703 28.469 1 97.5 103 THR A C 1
ATOM 809 O O . THR A 1 103 ? -15.547 28.891 28.391 1 97.5 103 THR A O 1
ATOM 812 N N . LEU A 1 104 ? -15.352 27.062 29.594 1 97.56 104 LEU A N 1
ATOM 813 C CA . LEU A 1 104 ? -15.453 27.688 30.906 1 97.56 104 LEU A CA 1
ATOM 814 C C . LEU A 1 104 ? -14.406 27.125 31.859 1 97.56 104 LEU A C 1
ATOM 816 O O . LEU A 1 104 ? -14.398 25.938 32.156 1 97.56 104 LEU A O 1
ATOM 820 N N . ASP A 1 105 ? -13.516 27.984 32.344 1 97.88 105 ASP A N 1
ATOM 821 C CA . ASP A 1 105 ? -12.438 27.578 33.219 1 97.88 105 ASP A CA 1
ATOM 822 C C . ASP A 1 105 ? -12.461 28.375 34.531 1 97.88 105 ASP A C 1
ATOM 824 O O . ASP A 1 105 ? -12.898 29.531 34.531 1 97.88 105 ASP A O 1
ATOM 828 N N . GLY A 1 106 ? -12.016 27.719 35.656 1 97.31 106 GLY A N 1
ATOM 829 C CA . GLY A 1 106 ? -11.648 28.438 36.875 1 97.31 106 GLY A CA 1
ATOM 830 C C . GLY A 1 106 ? -10.211 28.922 36.875 1 97.31 106 GLY A C 1
ATOM 831 O O . GLY A 1 106 ? -9.305 28.156 36.5 1 97.31 106 GLY A O 1
ATOM 832 N N . GLN A 1 107 ? -10.094 30.281 37.188 1 96.62 107 GLN A N 1
ATOM 833 C CA . GLN A 1 107 ? -8.742 30.828 37.156 1 96.62 107 GLN A CA 1
ATOM 834 C C . GLN A 1 107 ? -8.445 31.625 38.438 1 96.62 107 GLN A C 1
ATOM 836 O O . GLN A 1 107 ? -9.312 32.344 38.938 1 96.62 107 GLN A O 1
ATOM 841 N N . ALA A 1 108 ? -7.281 31.391 39 1 95.56 108 ALA A N 1
ATOM 842 C CA . ALA A 1 108 ? -6.707 32.188 40.094 1 95.56 108 ALA A CA 1
ATOM 843 C C . ALA A 1 108 ? -5.297 32.656 39.75 1 95.56 108 ALA A C 1
ATOM 845 O O . ALA A 1 108 ? -4.477 31.875 39.25 1 95.56 108 ALA A O 1
ATOM 846 N N . SER A 1 109 ? -5.207 34 39.875 1 95.44 109 SER A N 1
ATOM 847 C CA . SER A 1 109 ? -3.893 34.531 39.562 1 95.44 109 SER A CA 1
ATOM 848 C C . SER A 1 109 ? -3.465 35.594 40.562 1 95.44 109 SER A C 1
ATOM 850 O O . SER A 1 109 ? -4.305 36.219 41.219 1 95.44 109 SER A O 1
ATOM 852 N N . GLY A 1 110 ? -2.131 35.812 40.781 1 94.12 110 GLY A N 1
ATOM 853 C CA . GLY A 1 110 ? -1.478 36.875 41.531 1 94.12 110 GLY A CA 1
ATOM 854 C C . GLY A 1 110 ? -0.313 37.5 40.781 1 94.12 110 GLY A C 1
ATOM 855 O O . GLY A 1 110 ? 0.442 36.812 40.094 1 94.12 110 GLY A O 1
ATOM 856 N N . ASN A 1 111 ? -0.366 38.812 40.781 1 93.88 111 ASN A N 1
ATOM 857 C CA . ASN A 1 111 ? 0.746 39.562 40.219 1 93.88 111 ASN A CA 1
ATOM 858 C C . ASN A 1 111 ? 1.285 40.625 41.156 1 93.88 111 ASN A C 1
ATOM 860 O O . ASN A 1 111 ? 0.537 41.469 41.625 1 93.88 111 ASN A O 1
ATOM 864 N N . ARG A 1 112 ? 2.578 40.531 41.5 1 93.5 112 ARG A N 1
ATOM 865 C CA . ARG A 1 112 ? 3.279 41.531 42.312 1 93.5 112 ARG A CA 1
ATOM 866 C C . ARG A 1 112 ? 4.48 42.094 41.562 1 93.5 112 ARG A C 1
ATOM 868 O O . ARG A 1 112 ? 5.355 41.344 41.125 1 93.5 112 ARG A O 1
ATOM 875 N N . THR A 1 113 ? 4.449 43.406 41.438 1 93.44 113 THR A N 1
ATOM 876 C CA . THR A 1 113 ? 5.496 44.031 40.656 1 93.44 113 THR A CA 1
ATOM 877 C C . THR A 1 113 ? 6.062 45.25 41.406 1 93.44 113 THR A C 1
ATOM 879 O O . THR A 1 113 ? 5.316 46 42 1 93.44 113 THR A O 1
ATOM 882 N N . ARG A 1 114 ? 7.332 45.375 41.438 1 94.12 114 ARG A N 1
ATOM 883 C CA . ARG A 1 114 ? 7.961 46.594 41.906 1 94.12 114 ARG A CA 1
ATOM 884 C C . ARG A 1 114 ? 8.219 47.562 40.75 1 94.12 114 ARG A C 1
ATOM 886 O O . ARG A 1 114 ? 8.859 47.219 39.75 1 94.12 114 ARG A O 1
ATOM 893 N N . LEU A 1 115 ? 7.566 48.719 40.844 1 91.38 115 LEU A N 1
ATOM 894 C CA . LEU A 1 115 ? 7.785 49.75 39.844 1 91.38 115 LEU A CA 1
ATOM 895 C C . LEU A 1 115 ? 8.836 50.75 40.312 1 91.38 115 LEU A C 1
ATOM 897 O O . LEU A 1 115 ? 8.703 51.312 41.406 1 91.38 115 LEU A O 1
ATOM 901 N N . PRO A 1 116 ? 9.828 50.906 39.469 1 93.69 116 PRO A N 1
ATOM 902 C CA . PRO A 1 116 ? 10.805 51.938 39.844 1 93.69 116 PRO A CA 1
ATOM 903 C C . PRO A 1 116 ? 10.211 53.344 39.781 1 93.69 116 PRO A C 1
ATOM 905 O O . PRO A 1 116 ? 9.109 53.562 39.281 1 93.69 116 PRO A O 1
ATOM 908 N N . ASP A 1 117 ? 10.969 54.406 40.312 1 90.44 117 ASP A N 1
ATOM 909 C CA . ASP A 1 117 ? 10.523 55.781 40.5 1 90.44 117 ASP A CA 1
ATOM 910 C C . ASP A 1 117 ? 10.039 56.375 39.156 1 90.44 117 ASP A C 1
ATOM 912 O O . ASP A 1 117 ? 8.984 57.031 39.125 1 90.44 117 ASP A O 1
ATOM 916 N N . ASP A 1 118 ? 10.805 56.125 38.094 1 90.06 118 ASP A N 1
ATOM 917 C CA . ASP A 1 118 ? 10.57 56.812 36.812 1 90.06 118 ASP A CA 1
ATOM 918 C C . ASP A 1 118 ? 9.414 56.156 36.062 1 90.06 118 ASP A C 1
ATOM 920 O O . ASP A 1 118 ? 8.875 56.75 35.125 1 90.06 118 ASP A O 1
ATOM 924 N N . LEU A 1 119 ? 8.914 54.969 36.5 1 86.69 119 LEU A N 1
ATOM 925 C CA . LEU A 1 119 ? 7.805 54.312 35.844 1 86.69 119 LEU A CA 1
ATOM 926 C C . LEU A 1 119 ? 6.539 54.375 36.688 1 86.69 119 LEU A C 1
ATOM 928 O O . LEU A 1 119 ? 5.465 53.969 36.25 1 86.69 119 LEU A O 1
ATOM 932 N N . SER A 1 120 ? 6.734 54.844 37.875 1 85.31 120 SER A N 1
ATOM 933 C CA . SER A 1 120 ? 5.609 55 38.812 1 85.31 120 SER A CA 1
ATOM 934 C C . SER A 1 120 ? 4.852 56.312 38.531 1 85.31 120 SER A C 1
ATOM 936 O O . SER A 1 120 ? 5.465 57.375 38.406 1 85.31 120 SER A O 1
ATOM 938 N N . PRO A 1 121 ? 3.545 56.281 38.531 1 80.12 121 PRO A N 1
ATOM 939 C CA . PRO A 1 121 ? 2.766 57.5 38.344 1 80.12 121 PRO A CA 1
ATOM 940 C C . PRO A 1 121 ? 2.994 58.531 39.469 1 80.12 121 PRO A C 1
ATOM 942 O O . PRO A 1 121 ? 2.812 59.719 39.25 1 80.12 121 PRO A O 1
ATOM 945 N N . THR A 1 122 ? 3.406 58.125 40.656 1 82.38 122 THR A N 1
ATOM 946 C CA . THR A 1 122 ? 3.582 59.031 41.781 1 82.38 122 THR A CA 1
ATOM 947 C C . THR A 1 122 ? 5.012 59.562 41.844 1 82.38 122 THR A C 1
ATOM 949 O O . THR A 1 122 ? 5.316 60.469 42.625 1 82.38 122 THR A O 1
ATOM 952 N N . GLY A 1 123 ? 5.906 58.969 41.062 1 87.75 123 GLY A N 1
ATOM 953 C CA . GLY A 1 123 ? 7.301 59.375 41.062 1 87.75 123 GLY A CA 1
ATOM 954 C C . GLY A 1 123 ? 8.133 58.656 42.125 1 87.75 123 GLY A C 1
ATOM 955 O O . GLY A 1 123 ? 9.352 58.844 42.188 1 87.75 123 GLY A O 1
ATOM 956 N N . ASP A 1 124 ? 7.418 57.906 43 1 90.56 124 ASP A N 1
ATOM 957 C CA . ASP A 1 124 ? 8.125 57.094 44 1 90.56 124 ASP A CA 1
ATOM 958 C C . ASP A 1 124 ? 7.98 55.594 43.688 1 90.56 124 ASP A C 1
ATOM 960 O O . ASP A 1 124 ? 6.922 55.156 43.219 1 90.56 124 ASP A O 1
ATOM 964 N N . SER A 1 125 ? 9.148 54.875 43.969 1 92.62 125 SER A N 1
ATOM 965 C CA . SER A 1 125 ? 9.086 53.438 43.781 1 92.62 125 SER A CA 1
ATOM 966 C C . SER A 1 125 ? 7.984 52.812 44.625 1 92.62 125 SER A C 1
ATOM 968 O O . SER A 1 125 ? 7.734 53.25 45.75 1 92.62 125 SER A O 1
ATOM 970 N N . ARG A 1 126 ? 7.293 51.844 44.031 1 90.94 126 ARG A N 1
ATOM 971 C CA . ARG A 1 126 ? 6.211 51.219 44.781 1 90.94 126 ARG A CA 1
ATOM 972 C C . ARG A 1 126 ? 6.016 49.781 44.344 1 90.94 126 ARG A C 1
ATOM 974 O O . ARG A 1 126 ? 6.473 49.375 43.25 1 90.94 126 ARG A O 1
ATOM 981 N N . ILE A 1 127 ? 5.418 49.031 45.25 1 91.5 127 ILE A N 1
ATOM 982 C CA . ILE A 1 127 ? 5.02 47.656 44.938 1 91.5 127 ILE A CA 1
ATOM 983 C C . ILE A 1 127 ? 3.521 47.594 44.656 1 91.5 127 ILE A C 1
ATOM 985 O O . ILE A 1 127 ? 2.713 48.031 45.469 1 91.5 127 ILE A O 1
ATOM 989 N N . ASP A 1 128 ? 3.244 47.219 43.406 1 89.5 128 ASP A N 1
ATOM 990 C CA . ASP A 1 128 ? 1.851 47 43.031 1 89.5 128 ASP A CA 1
ATOM 991 C C . ASP A 1 128 ? 1.494 45.5 43.062 1 89.5 128 ASP A C 1
ATOM 993 O O . ASP A 1 128 ? 2.271 44.688 42.594 1 89.5 128 ASP A O 1
ATOM 997 N N . SER A 1 129 ? 0.369 45.188 43.812 1 92.38 129 SER A N 1
ATOM 998 C CA . SER A 1 129 ? -0.11 43.812 43.844 1 92.38 129 SER A CA 1
ATOM 999 C C . SER A 1 129 ? -1.542 43.688 43.344 1 92.38 129 SER A C 1
ATOM 1001 O O . SER A 1 129 ? -2.344 44.625 43.531 1 92.38 129 SER A O 1
ATOM 1003 N N . GLN A 1 130 ? -1.79 42.719 42.625 1 93.38 130 GLN A N 1
ATOM 1004 C CA . GLN A 1 130 ? -3.127 42.406 42.125 1 93.38 130 GLN A CA 1
ATOM 1005 C C . GLN A 1 130 ? -3.42 40.906 42.219 1 93.38 130 GLN A C 1
ATOM 1007 O O . GLN A 1 130 ? -2.625 40.062 41.781 1 93.38 130 GLN A O 1
ATOM 1012 N N . TYR A 1 131 ? -4.492 40.594 42.938 1 94.75 131 TYR A N 1
ATOM 1013 C CA . TYR A 1 131 ? -4.977 39.219 43.062 1 94.75 131 TYR A CA 1
ATOM 1014 C C . TYR A 1 131 ? -6.363 39.062 42.438 1 94.75 131 TYR A C 1
ATOM 1016 O O . TYR A 1 131 ? -7.207 39.969 42.594 1 94.75 131 TYR A O 1
ATOM 1024 N N . GLN A 1 132 ? -6.551 38 41.75 1 95.62 132 GLN A N 1
ATOM 1025 C CA . GLN A 1 132 ? -7.828 37.812 41.062 1 95.62 132 GLN A CA 1
ATOM 1026 C C . GLN A 1 132 ? -8.258 36.344 41.125 1 95.62 132 GLN A C 1
ATOM 1028 O O . GLN A 1 132 ? -7.418 35.438 41.031 1 95.62 132 GLN A O 1
ATOM 1033 N N . VAL A 1 133 ? -9.539 36.031 41.375 1 95.75 133 VAL A N 1
ATOM 1034 C CA . VAL A 1 133 ? -10.156 34.719 41.281 1 95.75 133 VAL A CA 1
ATOM 1035 C C . VAL A 1 133 ? -11.5 34.812 40.562 1 95.75 133 VAL A C 1
ATOM 1037 O O . VAL A 1 133 ? -12.25 35.781 40.781 1 95.75 133 VAL A O 1
ATOM 1040 N N . GLY A 1 134 ? -11.719 33.906 39.656 1 95.75 134 GLY A N 1
ATOM 1041 C CA . GLY A 1 134 ? -13 33.938 38.969 1 95.75 134 GLY A CA 1
ATOM 1042 C C . GLY A 1 134 ? -13.117 32.906 37.844 1 95.75 134 GLY A C 1
ATOM 1043 O O . GLY A 1 134 ? -12.383 31.922 37.812 1 95.75 134 GLY A O 1
ATOM 1044 N N . LEU A 1 135 ? -14.133 33.062 37.094 1 97.56 135 LEU A N 1
ATOM 1045 C CA . LEU A 1 135 ? -14.406 32.219 35.938 1 97.56 135 LEU A CA 1
ATOM 1046 C C . LEU A 1 135 ? -14.039 32.938 34.625 1 97.56 135 LEU A C 1
ATOM 1048 O O . LEU A 1 135 ? -14.227 34.156 34.531 1 97.56 135 LEU A O 1
ATOM 1052 N N . VAL A 1 136 ? -13.43 32.188 33.719 1 97.5 136 VAL A N 1
ATOM 1053 C CA . VAL A 1 136 ? -13.055 32.75 32.406 1 97.5 136 VAL A CA 1
ATOM 1054 C C . VAL A 1 136 ? -13.688 31.891 31.312 1 97.5 136 VAL A C 1
ATOM 1056 O O . VAL A 1 136 ? -13.633 30.656 31.359 1 97.5 136 VAL A O 1
ATOM 1059 N N . THR A 1 137 ? -14.375 32.469 30.344 1 97.31 137 THR A N 1
ATOM 1060 C CA . THR A 1 137 ? -14.922 31.797 29.172 1 97.31 137 THR A CA 1
ATOM 1061 C C . THR A 1 137 ? -14.273 32.344 27.891 1 97.31 137 THR A C 1
ATOM 1063 O O . THR A 1 137 ? -13.922 33.531 27.828 1 97.31 137 THR A O 1
ATOM 1066 N N . ALA A 1 138 ? -13.938 31.438 27.047 1 97.19 138 ALA A N 1
ATOM 1067 C CA . ALA A 1 138 ? -13.383 31.781 25.734 1 97.19 138 ALA A CA 1
ATOM 1068 C C . ALA A 1 138 ? -14.164 31.109 24.609 1 97.19 138 ALA A C 1
ATOM 1070 O O . ALA A 1 138 ? -14.609 29.969 24.766 1 97.19 138 ALA A O 1
ATOM 1071 N N . TYR A 1 139 ? -14.344 31.812 23.484 1 96.44 139 TYR A N 1
ATOM 1072 C CA . TYR A 1 139 ? -15.117 31.297 22.344 1 96.44 139 TYR A CA 1
ATOM 1073 C C . TYR A 1 139 ? -14.625 31.922 21.047 1 96.44 139 TYR A C 1
ATOM 1075 O O . TYR A 1 139 ? -14.305 33.125 21 1 96.44 139 TYR A O 1
ATOM 1083 N N . GLU A 1 140 ? -14.5 31.094 20.062 1 95.56 140 GLU A N 1
ATOM 1084 C CA . GLU A 1 140 ? -14.25 31.594 18.719 1 95.56 140 GLU A CA 1
ATOM 1085 C C . GLU A 1 140 ? -15.516 31.547 17.875 1 95.56 140 GLU A C 1
ATOM 1087 O O . GLU A 1 140 ? -16.125 30.484 17.688 1 95.56 140 GLU A O 1
ATOM 1092 N N . LEU A 1 141 ? -15.945 32.75 17.484 1 95.56 141 LEU A N 1
ATOM 1093 C CA . LEU A 1 141 ? -17.094 32.781 16.578 1 95.56 141 LEU A CA 1
ATOM 1094 C C . LEU A 1 141 ? -16.719 32.25 15.195 1 95.56 141 LEU A C 1
ATOM 1096 O O . LEU A 1 141 ? -15.867 32.844 14.516 1 95.56 141 LEU A O 1
ATOM 1100 N N . ASP A 1 142 ? -17.375 31.25 14.75 1 95.44 142 ASP A N 1
ATOM 1101 C CA . ASP A 1 142 ? -17.031 30.547 13.516 1 95.44 142 ASP A CA 1
ATOM 1102 C C . ASP A 1 142 ? -17.844 31.062 12.344 1 95.44 142 ASP A C 1
ATOM 1104 O O . ASP A 1 142 ? -18.484 30.297 11.633 1 95.44 142 ASP A O 1
ATOM 1108 N N . LEU A 1 143 ? -17.688 32.25 12.023 1 94.75 143 LEU A N 1
ATOM 1109 C CA . LEU A 1 143 ? -18.484 32.906 11.008 1 94.75 143 LEU A CA 1
ATOM 1110 C C . LEU A 1 143 ? -18.188 32.344 9.617 1 94.75 143 LEU A C 1
ATOM 1112 O O . LEU A 1 143 ? -19.062 32.312 8.766 1 94.75 143 LEU A O 1
ATOM 1116 N N . PHE A 1 144 ? -16.984 31.922 9.406 1 95.56 144 PHE A N 1
ATOM 1117 C CA . PHE A 1 144 ? -16.594 31.547 8.055 1 95.56 144 PHE A CA 1
ATOM 1118 C C . PHE A 1 144 ? -16.406 30.031 7.941 1 95.56 144 PHE A C 1
ATOM 1120 O O . PHE A 1 144 ? -15.922 29.531 6.926 1 95.56 144 PHE A O 1
ATOM 1127 N N . GLY A 1 145 ? -16.672 29.312 9.023 1 96.31 145 GLY A N 1
ATOM 1128 C CA . GLY A 1 145 ? -16.828 27.875 8.961 1 96.31 1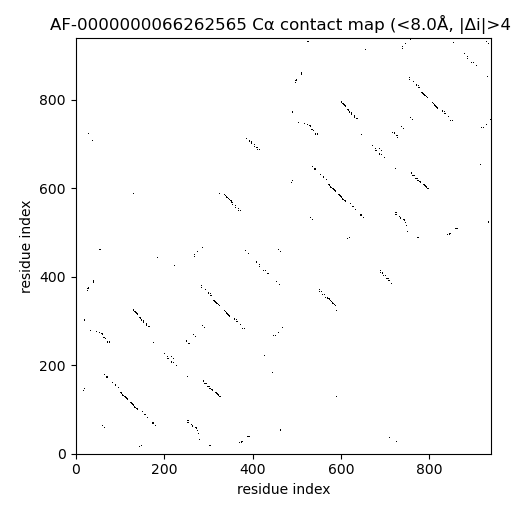45 GLY A CA 1
ATOM 1129 C C . GLY A 1 145 ? -15.508 27.125 9.109 1 96.31 145 GLY A C 1
ATOM 1130 O O . GLY A 1 145 ? -15.359 26.016 8.617 1 96.31 145 GLY A O 1
ATOM 1131 N N . ARG A 1 146 ? -14.43 27.734 9.641 1 96.62 146 ARG A N 1
ATOM 1132 C CA . ARG A 1 146 ? -13.164 27.047 9.859 1 96.62 146 ARG A CA 1
ATOM 1133 C C . ARG A 1 146 ? -13.352 25.828 10.766 1 96.62 146 ARG A C 1
ATOM 1135 O O . ARG A 1 146 ? -12.992 24.719 10.406 1 96.62 146 ARG A O 1
ATOM 1142 N N . ILE A 1 147 ? -13.961 26.047 11.969 1 97.19 147 ILE A N 1
ATOM 1143 C CA . ILE A 1 147 ? -14.148 25 12.961 1 97.19 147 ILE A CA 1
ATOM 1144 C C . ILE A 1 147 ? -15.141 23.953 12.438 1 97.19 147 ILE A C 1
ATOM 1146 O O . ILE A 1 147 ? -14.938 22.75 12.617 1 97.19 147 ILE A O 1
ATOM 1150 N N . ARG A 1 148 ? -16.188 24.422 11.812 1 97.12 148 ARG A N 1
ATOM 1151 C CA . ARG A 1 148 ? -17.156 23.516 11.211 1 97.12 148 ARG A CA 1
ATOM 1152 C C . ARG A 1 148 ? -16.5 22.625 10.172 1 97.12 148 ARG A C 1
ATOM 1154 O O . ARG A 1 148 ? -16.781 21.422 10.117 1 97.12 148 ARG A O 1
ATOM 1161 N N . SER A 1 149 ? -15.68 23.281 9.273 1 98.19 149 SER A N 1
ATOM 1162 C CA . SER A 1 149 ? -14.969 22.516 8.25 1 98.19 149 SER A CA 1
ATOM 1163 C C . SER A 1 149 ? -14.086 21.453 8.875 1 98.19 149 SER A C 1
ATOM 1165 O O . SER A 1 149 ? -14.055 20.297 8.414 1 98.19 149 SER A O 1
ATOM 1167 N N . LEU A 1 150 ? -13.367 21.781 9.945 1 98.19 150 LEU A N 1
ATOM 1168 C CA . LEU A 1 150 ? -12.492 20.828 10.633 1 98.19 150 LEU A CA 1
ATOM 1169 C C . LEU A 1 150 ? -13.312 19.734 11.297 1 98.19 150 LEU A C 1
ATOM 1171 O O . LEU A 1 150 ? -12.898 18.562 11.312 1 98.19 150 LEU A O 1
ATOM 1175 N N . SER A 1 151 ? -14.469 20.062 11.875 1 98.06 151 SER A N 1
ATOM 1176 C CA . SER A 1 151 ? -15.367 19.062 12.445 1 98.06 151 SER A CA 1
ATOM 1177 C C . SER A 1 151 ? -15.875 18.109 11.383 1 98.06 151 SER A C 1
ATOM 1179 O O . SER A 1 151 ? -15.914 16.891 11.594 1 98.06 151 SER A O 1
ATOM 1181 N N . ASN A 1 152 ? -16.266 18.672 10.242 1 98.25 152 ASN A N 1
ATOM 1182 C CA . ASN A 1 152 ? -16.719 17.844 9.133 1 98.25 152 ASN A CA 1
ATOM 1183 C C . ASN A 1 152 ? -15.609 16.922 8.641 1 98.25 152 ASN A C 1
ATOM 1185 O O . ASN A 1 152 ? -15.867 15.758 8.297 1 98.25 152 ASN A O 1
ATOM 1189 N N . GLN A 1 153 ? -14.336 17.422 8.516 1 98.5 153 GLN A N 1
ATOM 1190 C CA . GLN A 1 153 ? -13.203 16.594 8.164 1 98.5 153 GLN A CA 1
ATOM 1191 C C . GLN A 1 153 ? -13.07 15.406 9.117 1 98.5 153 GLN A C 1
ATOM 1193 O O . GLN A 1 153 ? -12.914 14.266 8.688 1 98.5 153 GLN A O 1
ATOM 1198 N N . ALA A 1 154 ? -13.18 15.656 10.422 1 98.62 154 ALA A N 1
ATOM 1199 C CA . ALA A 1 154 ? -13.055 14.609 11.43 1 98.62 154 ALA A CA 1
ATOM 1200 C C . ALA A 1 154 ? -14.195 13.594 11.312 1 98.62 154 ALA A C 1
ATOM 1202 O O . ALA A 1 154 ? -13.984 12.391 11.5 1 98.62 154 ALA A O 1
ATOM 1203 N N . LEU A 1 155 ? -15.43 14.086 11.07 1 98.69 155 LEU A N 1
ATOM 1204 C CA . LEU A 1 155 ? -16.578 13.203 10.867 1 98.69 155 LEU A CA 1
ATOM 1205 C C . LEU A 1 155 ? -16.328 12.242 9.711 1 98.69 155 LEU A C 1
ATOM 1207 O O . LEU A 1 155 ? -16.547 11.039 9.836 1 98.69 155 LEU A O 1
ATOM 1211 N N . GLU A 1 156 ? -15.859 12.844 8.594 1 98.75 156 GLU A N 1
ATOM 1212 C CA . GLU A 1 156 ? -15.609 12.016 7.418 1 98.75 156 GLU A CA 1
ATOM 1213 C C . GLU A 1 156 ? -14.508 10.992 7.688 1 98.75 156 GLU A C 1
ATOM 1215 O O . GLU A 1 156 ? -14.57 9.859 7.203 1 98.75 156 GLU A O 1
ATOM 1220 N N . LYS A 1 157 ? -13.453 11.328 8.477 1 98.75 157 LYS A N 1
ATOM 1221 C CA . LYS A 1 157 ? -12.406 10.375 8.844 1 98.75 157 LYS A CA 1
ATOM 1222 C C . LYS A 1 157 ? -12.969 9.25 9.711 1 98.75 157 LYS A C 1
ATOM 1224 O O . LYS A 1 157 ? -12.602 8.086 9.539 1 98.75 157 LYS A O 1
ATOM 1229 N N . TYR A 1 158 ? -13.961 9.586 10.602 1 98.56 158 TYR A N 1
ATOM 1230 C CA . TYR A 1 158 ? -14.656 8.594 11.414 1 98.56 158 TYR A CA 1
ATOM 1231 C C . TYR A 1 158 ? -15.469 7.645 10.539 1 98.56 158 TYR A C 1
ATOM 1233 O O . TYR A 1 158 ? -15.336 6.422 10.656 1 98.56 158 TYR A O 1
ATOM 1241 N N . LEU A 1 159 ? -16.156 8.188 9.617 1 98.69 159 LEU A N 1
ATOM 1242 C CA . LEU A 1 159 ? -16.984 7.375 8.727 1 98.69 159 LEU A CA 1
ATOM 1243 C C . LEU A 1 159 ? -16.125 6.492 7.836 1 98.69 159 LEU A C 1
ATOM 1245 O O . LEU A 1 159 ? -16.5 5.359 7.523 1 98.69 159 LEU A O 1
ATOM 1249 N N . ALA A 1 160 ? -14.906 6.973 7.398 1 98.69 160 ALA A N 1
ATOM 1250 C CA . ALA A 1 160 ? -13.969 6.164 6.629 1 98.69 160 ALA A CA 1
ATOM 1251 C C . ALA A 1 160 ? -13.547 4.922 7.41 1 98.69 160 ALA A C 1
ATOM 1253 O O . ALA A 1 160 ? -13.414 3.836 6.844 1 98.69 160 ALA A O 1
ATOM 1254 N N . THR A 1 161 ? -13.336 5.051 8.742 1 98.56 161 THR A N 1
ATOM 1255 C CA . THR A 1 161 ? -12.891 3.93 9.562 1 98.56 161 THR A CA 1
ATOM 1256 C C . THR A 1 161 ? -14.023 2.92 9.758 1 98.56 161 THR A C 1
ATOM 1258 O O . THR A 1 161 ? -13.773 1.718 9.859 1 98.56 161 THR A O 1
ATOM 1261 N N . GLU A 1 162 ? -15.273 3.402 9.75 1 98.06 162 GLU A N 1
ATOM 1262 C CA . GLU A 1 162 ? -16.406 2.482 9.797 1 98.06 162 GLU A CA 1
ATOM 1263 C C . GLU A 1 162 ? -16.422 1.568 8.57 1 98.06 162 GLU A C 1
ATOM 1265 O O . GLU A 1 162 ? -16.609 0.357 8.703 1 98.06 162 GLU A O 1
ATOM 1270 N N . GLU A 1 163 ? -16.234 2.221 7.43 1 97.94 163 GLU A N 1
ATOM 1271 C CA . GLU A 1 163 ? -16.172 1.44 6.195 1 97.94 163 GLU A CA 1
ATOM 1272 C C . GLU A 1 163 ? -14.961 0.51 6.188 1 97.94 163 GLU A C 1
ATOM 1274 O O . GLU A 1 163 ? -15.055 -0.626 5.719 1 97.94 163 GLU A O 1
ATOM 1279 N N . ALA A 1 164 ? -13.82 0.926 6.699 1 98 164 ALA A N 1
ATOM 1280 C CA . ALA A 1 164 ? -12.609 0.105 6.766 1 98 164 ALA A CA 1
ATOM 1281 C C . ALA A 1 164 ? -12.836 -1.13 7.633 1 98 164 ALA A C 1
ATOM 1283 O O . ALA A 1 164 ? -12.328 -2.213 7.324 1 98 164 ALA A O 1
ATOM 1284 N N . GLN A 1 165 ? -13.57 -0.957 8.719 1 97.94 165 GLN A N 1
ATOM 1285 C CA . GLN A 1 165 ? -13.898 -2.094 9.57 1 97.94 165 GLN A CA 1
ATOM 1286 C C . GLN A 1 165 ? -14.703 -3.141 8.797 1 97.94 165 GLN A C 1
ATOM 1288 O O . GLN A 1 165 ? -14.453 -4.344 8.938 1 97.94 165 GLN A O 1
ATOM 1293 N N . ARG A 1 166 ? -15.648 -2.697 8.031 1 96.75 166 ARG A N 1
ATOM 1294 C CA . ARG A 1 166 ? -16.438 -3.611 7.215 1 96.75 166 ARG A CA 1
ATOM 1295 C C . ARG A 1 166 ? -15.555 -4.355 6.219 1 96.75 166 ARG A C 1
ATOM 1297 O O . ARG A 1 166 ? -15.75 -5.551 5.98 1 96.75 166 ARG A O 1
ATOM 1304 N N . SER A 1 167 ? -14.602 -3.656 5.602 1 97.12 167 SER A N 1
ATOM 1305 C CA . SER A 1 167 ? -13.648 -4.293 4.695 1 97.12 167 SER A CA 1
ATOM 1306 C C . SER A 1 167 ? -12.852 -5.383 5.402 1 97.12 167 SER A C 1
ATOM 1308 O O . SER A 1 167 ? -12.602 -6.445 4.832 1 97.12 167 SER A O 1
ATOM 1310 N N . VAL A 1 168 ? -12.453 -5.133 6.641 1 97.56 168 VAL A N 1
ATOM 1311 C CA . VAL A 1 168 ? -11.711 -6.113 7.43 1 97.56 168 VAL A CA 1
ATOM 1312 C C . VAL A 1 168 ? -12.594 -7.34 7.676 1 97.56 168 VAL A C 1
ATOM 1314 O O . VAL A 1 168 ? -12.117 -8.477 7.613 1 97.56 168 VAL A O 1
ATOM 1317 N N . GLN A 1 169 ? -13.859 -7.105 7.938 1 97 169 GLN A N 1
ATOM 1318 C CA . GLN A 1 169 ? -14.789 -8.203 8.164 1 97 169 GLN A CA 1
ATOM 1319 C C . GLN A 1 169 ? -14.922 -9.078 6.918 1 97 169 GLN A C 1
ATOM 1321 O O . GLN A 1 169 ? -14.875 -10.305 7.008 1 97 169 GLN A O 1
ATOM 1326 N N . ILE A 1 170 ? -15.086 -8.469 5.789 1 96.5 170 ILE A N 1
ATOM 1327 C CA . ILE A 1 170 ? -15.227 -9.195 4.531 1 96.5 170 ILE A CA 1
ATOM 1328 C C . ILE A 1 170 ? -13.953 -9.992 4.262 1 96.5 170 ILE A C 1
ATOM 1330 O O . ILE A 1 170 ? -14.016 -11.164 3.875 1 96.5 170 ILE A O 1
ATOM 1334 N N . ALA A 1 171 ? -12.781 -9.352 4.48 1 97.44 171 ALA A N 1
ATOM 1335 C CA . ALA A 1 171 ? -11.5 -10.039 4.293 1 97.44 171 ALA A CA 1
ATOM 1336 C C . ALA A 1 171 ? -11.383 -11.242 5.227 1 97.44 171 ALA A C 1
ATOM 1338 O O . ALA A 1 171 ? -10.93 -12.312 4.82 1 97.44 171 ALA A O 1
ATOM 1339 N N . LEU A 1 172 ? -11.812 -11.062 6.457 1 97.88 172 LEU A N 1
ATOM 1340 C CA . LEU A 1 172 ? -11.758 -12.133 7.438 1 97.88 172 LEU A CA 1
ATOM 1341 C C . LEU A 1 172 ? -12.617 -13.312 7.004 1 97.88 172 LEU A C 1
ATOM 1343 O O . LEU A 1 172 ? -12.188 -14.469 7.07 1 97.88 172 LEU A O 1
ATOM 1347 N N . ILE A 1 173 ? -13.805 -13 6.562 1 97.5 173 ILE A N 1
ATOM 1348 C CA . ILE A 1 173 ? -14.711 -14.047 6.094 1 97.5 173 ILE A CA 1
ATOM 1349 C C . ILE A 1 173 ? -14.062 -14.82 4.953 1 97.5 173 ILE A C 1
ATOM 1351 O O . ILE A 1 173 ? -14.07 -16.047 4.945 1 97.5 173 ILE A O 1
ATOM 1355 N N . GLY A 1 174 ? -13.492 -14.109 3.992 1 97.62 174 GLY A N 1
ATOM 1356 C CA . GLY A 1 174 ? -12.789 -14.75 2.895 1 97.62 174 GLY A CA 1
ATOM 1357 C C . GLY A 1 174 ? -11.625 -15.609 3.355 1 97.62 174 GLY A C 1
ATOM 1358 O O . GLY A 1 174 ? -11.453 -16.734 2.891 1 97.62 174 GLY A O 1
ATOM 1359 N N . ASP A 1 175 ? -10.836 -15.117 4.289 1 98.31 175 ASP A N 1
ATOM 1360 C CA . ASP A 1 175 ? -9.648 -15.82 4.773 1 98.31 175 ASP A CA 1
ATOM 1361 C C . ASP A 1 175 ? -10.031 -17.094 5.523 1 98.31 175 ASP A C 1
ATOM 1363 O O . ASP A 1 175 ? -9.398 -18.141 5.348 1 98.31 175 ASP A O 1
ATOM 1367 N N . VAL A 1 176 ? -11.055 -17 6.301 1 98.38 176 VAL A N 1
ATOM 1368 C CA . VAL A 1 176 ? -11.523 -18.172 7.016 1 98.38 176 VAL A CA 1
ATOM 1369 C C . VAL A 1 176 ? -12.023 -19.219 6.02 1 98.38 176 VAL A C 1
ATOM 1371 O O . VAL A 1 176 ? -11.672 -20.406 6.121 1 98.38 176 VAL A O 1
ATOM 1374 N N . ALA A 1 177 ? -12.789 -18.812 5.082 1 97.94 177 ALA A N 1
ATOM 1375 C CA . ALA A 1 177 ? -13.352 -19.734 4.105 1 97.94 177 ALA A CA 1
ATOM 1376 C C . ALA A 1 177 ? -12.242 -20.438 3.311 1 97.94 177 ALA A C 1
ATOM 1378 O O . ALA A 1 177 ? -12.242 -21.656 3.184 1 97.94 177 ALA A O 1
ATOM 1379 N N . THR A 1 178 ? -11.273 -19.656 2.777 1 98.19 178 THR A N 1
ATOM 1380 C CA . THR A 1 178 ? -10.219 -20.25 1.953 1 98.19 178 THR A CA 1
ATOM 1381 C C . THR A 1 178 ? -9.336 -21.172 2.781 1 98.19 178 THR A C 1
ATOM 1383 O O . THR A 1 178 ? -8.906 -22.219 2.301 1 98.19 178 THR A O 1
ATOM 1386 N N . THR A 1 179 ? -9.078 -20.797 4.004 1 98.5 179 THR A N 1
ATOM 1387 C CA . THR A 1 179 ? -8.289 -21.656 4.875 1 98.5 179 THR A CA 1
ATOM 1388 C C . THR A 1 179 ? -9.055 -22.922 5.234 1 98.5 179 THR A C 1
ATOM 1390 O O . THR A 1 179 ? -8.477 -24 5.312 1 98.5 179 THR A O 1
ATOM 1393 N N . TYR A 1 180 ? -10.352 -22.859 5.457 1 97.5 180 TYR A N 1
ATOM 1394 C CA . TYR A 1 180 ? -11.203 -24 5.742 1 97.5 180 TYR A CA 1
ATOM 1395 C C . TYR A 1 180 ? -11.195 -24.984 4.578 1 97.5 180 TYR A C 1
ATOM 1397 O O . TYR A 1 180 ? -11.016 -26.188 4.773 1 97.5 180 TYR A O 1
ATOM 1405 N N . PHE A 1 181 ? -11.398 -24.453 3.389 1 97.94 181 PHE A N 1
ATOM 1406 C CA . PHE A 1 181 ? -11.438 -25.344 2.234 1 97.94 181 PHE A CA 1
ATOM 1407 C C . PHE A 1 181 ? -10.07 -25.969 1.976 1 97.94 181 PHE A C 1
ATOM 1409 O O . PHE A 1 181 ? -9.984 -27.109 1.523 1 97.94 181 PHE A O 1
ATOM 1416 N N . LEU A 1 182 ? -8.953 -25.203 2.262 1 98.12 182 LEU A N 1
ATOM 1417 C CA . LEU A 1 182 ? -7.625 -25.797 2.191 1 98.12 182 LEU A CA 1
ATOM 1418 C C . LEU A 1 182 ? -7.48 -26.938 3.195 1 98.12 182 LEU A C 1
ATOM 1420 O O . LEU A 1 182 ? -6.969 -28 2.857 1 98.12 182 LEU A O 1
ATOM 1424 N N . TRP A 1 183 ? -8 -26.734 4.395 1 97.69 183 TRP A N 1
ATOM 1425 C CA . TRP A 1 183 ? -7.984 -27.734 5.445 1 97.69 183 TRP A CA 1
ATOM 1426 C C . TRP A 1 183 ? -8.734 -28.984 5.008 1 97.69 183 TRP A C 1
ATOM 1428 O O . TRP A 1 183 ? -8.219 -30.109 5.109 1 97.69 183 TRP A O 1
ATOM 1438 N N . ARG A 1 184 ? -9.914 -28.828 4.469 1 97.19 184 ARG A N 1
ATOM 1439 C CA . ARG A 1 184 ? -10.727 -29.938 3.996 1 97.19 184 ARG A CA 1
ATOM 1440 C C . ARG A 1 184 ? -10.055 -30.672 2.838 1 97.19 184 ARG A C 1
ATOM 1442 O O . ARG A 1 184 ? -10.109 -31.891 2.748 1 97.19 184 ARG A O 1
ATOM 1449 N N . THR A 1 185 ? -9.453 -29.891 1.957 1 98.06 185 THR A N 1
ATOM 1450 C CA . THR A 1 185 ? -8.781 -30.5 0.812 1 98.06 185 THR A CA 1
ATOM 1451 C C . THR A 1 185 ? -7.574 -31.312 1.263 1 98.06 185 THR A C 1
ATOM 1453 O O . THR A 1 185 ? -7.355 -32.438 0.778 1 98.06 185 THR A O 1
ATOM 1456 N N . ASP A 1 186 ? -6.777 -30.75 2.195 1 98.12 186 ASP A N 1
ATOM 1457 C CA . ASP A 1 186 ? -5.625 -31.484 2.705 1 98.12 186 ASP A CA 1
ATOM 1458 C C . ASP A 1 186 ? -6.066 -32.75 3.422 1 98.12 186 ASP A C 1
ATOM 1460 O O . ASP A 1 186 ? -5.387 -33.781 3.352 1 98.12 186 ASP A O 1
ATOM 1464 N N . GLN A 1 187 ? -7.215 -32.781 4.078 1 97.31 187 GLN A N 1
ATOM 1465 C CA . GLN A 1 187 ? -7.785 -34 4.668 1 97.31 187 GLN A CA 1
ATOM 1466 C C . GLN A 1 187 ? -8.141 -35.031 3.592 1 97.31 187 GLN A C 1
ATOM 1468 O O . GLN A 1 187 ? -7.852 -36.219 3.736 1 97.31 187 GLN A O 1
ATOM 1473 N N . ALA A 1 188 ? -8.805 -34.5 2.555 1 97.75 188 ALA A N 1
ATOM 1474 C CA . ALA A 1 188 ? -9.148 -35.406 1.449 1 97.75 188 ALA A CA 1
ATOM 1475 C C . ALA A 1 188 ? -7.902 -35.969 0.794 1 97.75 188 ALA A C 1
ATOM 1477 O O . ALA A 1 188 ? -7.879 -37.156 0.414 1 97.75 188 ALA A O 1
ATOM 1478 N N . LEU A 1 189 ? -6.871 -35.125 0.675 1 98.38 189 LEU A N 1
ATOM 1479 C CA . LEU A 1 189 ? -5.613 -35.594 0.088 1 98.38 189 LEU A CA 1
ATOM 1480 C C . LEU A 1 189 ? -4.945 -36.625 0.967 1 98.38 189 LEU A C 1
ATOM 1482 O O . LEU A 1 189 ? -4.375 -37.594 0.46 1 98.38 189 LEU A O 1
ATOM 1486 N N . LEU A 1 190 ? -4.977 -36.469 2.299 1 98.25 190 LEU A N 1
ATOM 1487 C CA . LEU A 1 190 ? -4.434 -37.469 3.195 1 98.25 190 LEU A CA 1
ATOM 1488 C C . LEU A 1 190 ? -5.215 -38.781 3.084 1 98.25 190 LEU A C 1
ATOM 1490 O O . LEU A 1 190 ? -4.621 -39.844 3.02 1 98.25 190 LEU A O 1
ATOM 1494 N N . GLU A 1 191 ? -6.516 -38.75 3.031 1 97.81 191 GLU A N 1
ATOM 1495 C CA . GLU A 1 191 ? -7.348 -39.938 2.887 1 97.81 191 GLU A CA 1
ATOM 1496 C C . GLU A 1 191 ? -7.031 -40.688 1.591 1 97.81 191 GLU A C 1
ATOM 1498 O O . GLU A 1 191 ? -6.871 -41.906 1.591 1 97.81 191 GLU A O 1
ATOM 1503 N N . LEU A 1 192 ? -7.004 -39.844 0.524 1 97.94 192 LEU A N 1
ATOM 1504 C CA . LEU A 1 192 ? -6.621 -40.406 -0.759 1 97.94 192 LEU A CA 1
ATOM 1505 C C . LEU A 1 192 ? -5.258 -41.094 -0.666 1 97.94 192 LEU A C 1
ATOM 1507 O O . LEU A 1 192 ? -5.078 -42.219 -1.167 1 97.94 192 LEU A O 1
ATOM 1511 N N . THR A 1 193 ? -4.277 -40.438 -0.027 1 98.5 193 THR A N 1
ATOM 1512 C CA . THR A 1 193 ? -2.918 -40.969 0.109 1 98.5 193 THR A CA 1
ATOM 1513 C C . THR A 1 193 ? -2.902 -42.25 0.935 1 98.5 193 THR A C 1
ATOM 1515 O O . THR A 1 193 ? -2.217 -43.188 0.582 1 98.5 193 THR A O 1
ATOM 1518 N N . GLU A 1 194 ? -3.654 -42.312 1.985 1 98.06 194 GLU A N 1
ATOM 1519 C CA . GLU A 1 194 ? -3.721 -43.5 2.84 1 98.06 194 GLU A CA 1
ATOM 1520 C C . GLU A 1 194 ? -4.348 -44.688 2.104 1 98.06 194 GLU A C 1
ATOM 1522 O O . GLU A 1 194 ? -3.863 -45.812 2.205 1 98.06 194 GLU A O 1
ATOM 1527 N N . ALA A 1 195 ? -5.41 -44.406 1.404 1 97.62 195 ALA A N 1
ATOM 1528 C CA . ALA A 1 195 ? -6.027 -45.469 0.598 1 97.62 195 ALA A CA 1
ATOM 1529 C C . ALA A 1 195 ? -5.059 -45.969 -0.464 1 97.62 195 ALA A C 1
ATOM 1531 O O . ALA A 1 195 ? -4.969 -47.188 -0.696 1 97.62 195 ALA A O 1
ATOM 1532 N N . THR A 1 196 ? -4.387 -45.031 -1.087 1 97.69 196 THR A N 1
ATOM 1533 C CA . THR A 1 196 ? -3.412 -45.375 -2.113 1 97.69 196 THR A CA 1
ATOM 1534 C C . THR A 1 196 ? -2.258 -46.188 -1.514 1 97.69 196 THR A C 1
ATOM 1536 O O . THR A 1 196 ? -1.817 -47.156 -2.092 1 97.69 196 THR A O 1
ATOM 1539 N N . LEU A 1 197 ? -1.738 -45.75 -0.352 1 97.44 197 LEU A N 1
ATOM 1540 C CA . LEU A 1 197 ? -0.658 -46.438 0.337 1 97.44 197 LEU A CA 1
ATOM 1541 C C . LEU A 1 197 ? -1.062 -47.875 0.667 1 97.44 197 LEU A C 1
ATOM 1543 O O . LEU A 1 197 ? -0.278 -48.812 0.473 1 97.44 197 LEU A O 1
ATOM 1547 N N . THR A 1 198 ? -2.242 -48.094 1.101 1 97.44 198 THR A N 1
ATOM 1548 C CA . THR A 1 198 ? -2.742 -49.438 1.399 1 97.44 198 THR A CA 1
ATOM 1549 C C . THR A 1 198 ? -2.74 -50.312 0.147 1 97.44 198 THR A C 1
ATOM 1551 O O . THR A 1 198 ? -2.27 -51.469 0.179 1 97.44 198 THR A O 1
ATOM 1554 N N . SER A 1 199 ? -3.252 -49.688 -0.931 1 96.12 199 SER A N 1
ATOM 1555 C CA . SER A 1 199 ? -3.277 -50.406 -2.199 1 96.12 199 SER A CA 1
ATOM 1556 C C . SER A 1 199 ? -1.868 -50.75 -2.662 1 96.12 199 SER A C 1
ATOM 1558 O O . SER A 1 199 ? -1.631 -51.844 -3.154 1 96.12 199 SER A O 1
ATOM 1560 N N . TYR A 1 200 ? -0.891 -49.875 -2.525 1 96.56 200 TYR A N 1
ATOM 1561 C CA . TYR A 1 200 ? 0.489 -50.094 -2.945 1 96.56 200 TYR A CA 1
ATOM 1562 C C . TYR A 1 200 ? 1.154 -51.156 -2.104 1 96.56 200 TYR A C 1
ATOM 1564 O O . TYR A 1 200 ? 1.914 -51.969 -2.623 1 96.56 200 TYR A O 1
ATOM 1572 N N . VAL A 1 201 ? 0.892 -51.188 -0.834 1 96.94 201 VAL A N 1
ATOM 1573 C CA . VAL A 1 201 ? 1.47 -52.188 0.061 1 96.94 201 VAL A CA 1
ATOM 1574 C C . VAL A 1 201 ? 0.949 -53.562 -0.306 1 96.94 201 VAL A C 1
ATOM 1576 O O . VAL A 1 201 ? 1.714 -54.531 -0.344 1 96.94 201 VAL A O 1
ATOM 1579 N N . GLU A 1 202 ? -0.3 -53.688 -0.576 1 95.5 202 GLU A N 1
ATOM 1580 C CA . GLU A 1 202 ? -0.88 -54.969 -1.001 1 95.5 202 GLU A CA 1
ATOM 1581 C C . GLU A 1 202 ? -0.275 -55.438 -2.32 1 95.5 202 GLU A C 1
ATOM 1583 O O . GLU A 1 202 ? 0.038 -56.594 -2.48 1 95.5 202 GLU A O 1
ATOM 1588 N N . SER A 1 203 ? -0.191 -54.438 -3.197 1 94.69 203 SER A N 1
ATOM 1589 C CA . SER A 1 203 ? 0.417 -54.75 -4.484 1 94.69 203 SER A CA 1
ATOM 1590 C C . SER A 1 203 ? 1.858 -55.219 -4.312 1 94.69 203 SER A C 1
ATOM 1592 O O . SER A 1 203 ? 2.287 -56.188 -4.957 1 94.69 203 SER A O 1
ATOM 1594 N N . LEU A 1 204 ? 2.654 -54.562 -3.475 1 96.06 204 LEU A N 1
ATOM 1595 C CA . LEU A 1 204 ? 4.039 -54.938 -3.213 1 96.06 204 LEU A CA 1
ATOM 1596 C C . LEU A 1 204 ? 4.121 -56.344 -2.633 1 96.06 204 LEU A C 1
ATOM 1598 O O . LEU A 1 204 ? 4.961 -57.125 -3.049 1 96.06 204 LEU A O 1
ATOM 1602 N N . ALA A 1 205 ? 3.252 -56.688 -1.775 1 96.06 205 ALA A N 1
ATOM 1603 C CA . ALA A 1 205 ? 3.236 -58.031 -1.156 1 96.06 205 ALA A CA 1
ATOM 1604 C C . ALA A 1 205 ? 2.984 -59.094 -2.195 1 96.06 205 ALA A C 1
ATOM 1606 O O . ALA A 1 205 ? 3.617 -60.156 -2.162 1 96.06 205 ALA A O 1
ATOM 1607 N N . MET A 1 206 ? 2.041 -58.781 -3.057 1 93.44 206 MET A N 1
ATOM 1608 C CA . MET A 1 206 ? 1.722 -59.75 -4.109 1 93.44 206 MET A CA 1
ATOM 1609 C C . MET A 1 206 ? 2.912 -59.938 -5.043 1 93.44 206 MET A C 1
ATOM 1611 O O . MET A 1 206 ? 3.232 -61.062 -5.414 1 93.44 206 MET A O 1
ATOM 1615 N N . ILE A 1 207 ? 3.557 -58.844 -5.379 1 94.44 207 ILE A N 1
ATOM 1616 C CA . ILE A 1 207 ? 4.684 -58.875 -6.305 1 94.44 207 ILE A CA 1
ATOM 1617 C C . ILE A 1 207 ? 5.867 -59.594 -5.633 1 94.44 207 ILE A C 1
ATOM 1619 O O . ILE A 1 207 ? 6.598 -60.344 -6.281 1 94.44 207 ILE A O 1
ATOM 1623 N N . GLU A 1 208 ? 6.102 -59.406 -4.406 1 94.5 208 GLU A N 1
ATOM 1624 C CA . GLU A 1 208 ? 7.152 -60.062 -3.652 1 94.5 208 GLU A CA 1
ATOM 1625 C C . GLU A 1 208 ? 6.902 -61.594 -3.592 1 94.5 208 GLU A C 1
ATOM 1627 O O . GLU A 1 208 ? 7.832 -62.375 -3.754 1 94.5 208 GLU A O 1
ATOM 1632 N N . SER A 1 209 ? 5.688 -61.906 -3.389 1 94.44 209 SER A N 1
ATOM 1633 C CA . SER A 1 209 ? 5.336 -63.344 -3.369 1 94.44 209 SER A CA 1
ATOM 1634 C C . SER A 1 209 ? 5.57 -63.969 -4.73 1 94.44 209 SER A C 1
ATOM 1636 O O . SER A 1 209 ? 6.059 -65.125 -4.812 1 94.44 209 SER A O 1
ATOM 1638 N N . SER A 1 210 ? 5.145 -63.281 -5.73 1 92.25 210 SER A N 1
ATOM 1639 C CA . SER A 1 210 ? 5.34 -63.781 -7.086 1 92.25 210 SER A CA 1
ATOM 1640 C C . SER A 1 210 ? 6.82 -63.906 -7.426 1 92.25 210 SER A C 1
ATOM 1642 O O . SER A 1 210 ? 7.227 -64.812 -8.133 1 92.25 210 SER A O 1
ATOM 1644 N N . ALA A 1 211 ? 7.633 -62.938 -6.953 1 91.81 211 ALA A N 1
ATOM 1645 C CA . ALA A 1 211 ? 9.078 -63 -7.172 1 91.81 211 ALA A CA 1
ATOM 1646 C C . ALA A 1 211 ? 9.695 -64.188 -6.461 1 91.81 211 ALA A C 1
ATOM 1648 O O . ALA A 1 211 ? 10.586 -64.875 -7 1 91.81 211 ALA A O 1
ATOM 1649 N N . TRP A 1 212 ? 9.203 -64.438 -5.312 1 92.81 212 TRP A N 1
ATOM 1650 C CA . TRP A 1 212 ? 9.656 -65.625 -4.555 1 92.81 212 TRP A CA 1
ATOM 1651 C C . TRP A 1 212 ? 9.305 -66.875 -5.277 1 92.81 212 TRP A C 1
ATOM 1653 O O . TRP A 1 212 ? 10.078 -67.875 -5.246 1 92.81 212 TRP A O 1
ATOM 1663 N N . ALA A 1 213 ? 8.219 -66.875 -5.984 1 92.69 213 ALA A N 1
ATOM 1664 C CA . ALA A 1 213 ? 7.762 -68 -6.746 1 92.69 213 ALA A CA 1
ATOM 1665 C C . ALA A 1 213 ? 8.414 -68.062 -8.125 1 92.69 213 ALA A C 1
ATOM 1667 O O . ALA A 1 213 ? 8.195 -69 -8.898 1 92.69 213 ALA A O 1
ATOM 1668 N N . GLY A 1 214 ? 9.258 -67.062 -8.383 1 89.88 214 GLY A N 1
ATOM 1669 C CA . GLY A 1 214 ? 10.008 -67 -9.633 1 89.88 214 GLY A CA 1
ATOM 1670 C C . GLY A 1 214 ? 9.18 -66.5 -10.805 1 89.88 214 GLY A C 1
ATOM 1671 O O . GLY A 1 214 ? 9.617 -66.562 -11.953 1 89.88 214 GLY A O 1
ATOM 1672 N N . THR A 1 215 ? 8.023 -65.938 -10.492 1 88.94 215 THR A N 1
ATOM 1673 C CA . THR A 1 215 ? 7.129 -65.5 -11.57 1 88.94 215 THR A CA 1
ATOM 1674 C C . THR A 1 215 ? 7.195 -64 -11.805 1 88.94 215 THR A C 1
ATOM 1676 O O . THR A 1 215 ? 6.574 -63.5 -12.734 1 88.94 215 THR A O 1
ATOM 1679 N N . SER A 1 216 ? 7.844 -63.281 -10.922 1 89.94 216 SER A N 1
ATOM 1680 C CA . SER A 1 216 ? 8.125 -61.875 -11.117 1 89.94 216 SER A CA 1
ATOM 1681 C C . SER A 1 216 ? 9.594 -61.562 -10.852 1 89.94 216 SER A C 1
ATOM 1683 O O . SER A 1 216 ? 10.312 -62.375 -10.273 1 89.94 216 SER A O 1
ATOM 1685 N N . SER A 1 217 ? 10.078 -60.438 -11.352 1 92.5 217 SER A N 1
ATOM 1686 C CA . SER A 1 217 ? 11.5 -60.094 -11.258 1 92.5 217 SER A CA 1
ATOM 1687 C C . SER A 1 217 ? 11.781 -59.188 -10.055 1 92.5 217 SER A C 1
ATOM 1689 O O . SER A 1 217 ? 10.867 -58.594 -9.5 1 92.5 217 SER A O 1
ATOM 1691 N N . GLU A 1 218 ? 13.078 -59.188 -9.742 1 93.62 218 GLU A N 1
ATOM 1692 C CA . GLU A 1 218 ? 13.508 -58.219 -8.734 1 93.62 218 GLU A CA 1
ATOM 1693 C C . GLU A 1 218 ? 13.258 -56.781 -9.203 1 93.62 218 GLU A C 1
ATOM 1695 O O . GLU A 1 218 ? 13.023 -55.906 -8.383 1 93.62 218 GLU A O 1
ATOM 1700 N N . LEU A 1 219 ? 13.273 -56.531 -10.461 1 93.81 219 LEU A N 1
ATOM 1701 C CA . LEU A 1 219 ? 12.945 -55.219 -11.039 1 93.81 219 LEU A CA 1
ATOM 1702 C C . LEU A 1 219 ? 11.516 -54.812 -10.688 1 93.81 219 LEU A C 1
ATOM 1704 O O . LEU A 1 219 ? 11.266 -53.688 -10.289 1 93.81 219 LEU A O 1
ATOM 1708 N N . ASP A 1 220 ? 10.617 -55.75 -10.766 1 94.38 220 ASP A N 1
ATOM 1709 C CA . ASP A 1 220 ? 9.219 -55.5 -10.445 1 94.38 220 ASP A CA 1
ATOM 1710 C C . ASP A 1 220 ? 9.047 -55.156 -8.969 1 94.38 220 ASP A C 1
ATOM 1712 O O . ASP A 1 220 ? 8.281 -54.219 -8.633 1 94.38 220 ASP A O 1
ATOM 1716 N N . VAL A 1 221 ? 9.781 -55.844 -8.188 1 95.75 221 VAL A N 1
ATOM 1717 C CA . VAL A 1 221 ? 9.703 -55.625 -6.754 1 95.75 221 VAL A CA 1
ATOM 1718 C C . VAL A 1 221 ? 10.188 -54.219 -6.434 1 95.75 221 VAL A C 1
ATOM 1720 O O . VAL A 1 221 ? 9.531 -53.469 -5.688 1 95.75 221 VAL A O 1
ATOM 1723 N N . ARG A 1 222 ? 11.297 -53.812 -6.996 1 96.19 222 ARG A N 1
ATOM 1724 C CA . ARG A 1 222 ? 11.844 -52.469 -6.754 1 96.19 222 ARG A CA 1
ATOM 1725 C C . ARG A 1 222 ? 10.898 -51.406 -7.273 1 96.19 222 ARG A C 1
ATOM 1727 O O . ARG A 1 222 ? 10.734 -50.344 -6.645 1 96.19 222 ARG A O 1
ATOM 1734 N N . GLN A 1 223 ? 10.273 -51.562 -8.367 1 94.62 223 GLN A N 1
ATOM 1735 C CA . GLN A 1 223 ? 9.289 -50.656 -8.945 1 94.62 223 GLN A CA 1
ATOM 1736 C C . GLN A 1 223 ? 8.086 -50.5 -8.023 1 94.62 223 GLN A C 1
ATOM 1738 O O . GLN A 1 223 ? 7.66 -49.375 -7.738 1 94.62 223 GLN A O 1
ATOM 1743 N N . ALA A 1 224 ? 7.617 -51.562 -7.551 1 94.81 224 ALA A N 1
ATOM 1744 C CA . ALA A 1 224 ? 6.48 -51.531 -6.633 1 94.81 224 ALA A CA 1
ATOM 1745 C C . ALA A 1 224 ? 6.855 -50.812 -5.336 1 94.81 224 ALA A C 1
ATOM 1747 O O . ALA A 1 224 ? 6.055 -50.062 -4.777 1 94.81 224 ALA A O 1
ATOM 1748 N N . ARG A 1 225 ? 8.07 -51 -4.906 1 96.25 225 ARG A N 1
ATOM 1749 C CA . ARG A 1 225 ? 8.531 -50.406 -3.662 1 96.25 225 ARG A CA 1
ATOM 1750 C C . ARG A 1 225 ? 8.633 -48.906 -3.793 1 96.25 225 ARG A C 1
ATOM 1752 O O . ARG A 1 225 ? 8.383 -48.156 -2.83 1 96.25 225 ARG A O 1
ATOM 1759 N N . THR A 1 226 ? 9.047 -48.312 -4.945 1 96.75 226 THR A N 1
ATOM 1760 C CA . THR A 1 226 ? 9.133 -46.875 -5.172 1 96.75 226 THR A CA 1
ATOM 1761 C C . THR A 1 226 ? 7.781 -46.219 -4.945 1 96.75 226 THR A C 1
ATOM 1763 O O . THR A 1 226 ? 7.711 -45.094 -4.41 1 96.75 226 THR A O 1
ATOM 1766 N N . LEU A 1 227 ? 6.68 -46.938 -5.328 1 96.62 227 LEU A N 1
ATOM 1767 C CA . LEU A 1 227 ? 5.34 -46.375 -5.164 1 96.62 227 LEU A CA 1
ATOM 1768 C C . LEU A 1 227 ? 4.973 -46.281 -3.688 1 96.62 227 LEU A C 1
ATOM 1770 O O . LEU A 1 227 ? 4.406 -45.25 -3.252 1 96.62 227 LEU A O 1
ATOM 1774 N N . VAL A 1 228 ? 5.316 -47.344 -2.963 1 97.25 228 VAL A N 1
ATOM 1775 C CA . VAL A 1 228 ? 5.062 -47.344 -1.527 1 97.25 228 VAL A CA 1
ATOM 1776 C C . VAL A 1 228 ? 5.801 -46.156 -0.873 1 97.25 228 VAL A C 1
ATOM 1778 O O . VAL A 1 228 ? 5.211 -45.406 -0.113 1 97.25 228 VAL A O 1
ATOM 1781 N N . ASN A 1 229 ? 7.117 -46 -1.229 1 97.44 229 ASN A N 1
ATOM 1782 C CA . ASN A 1 229 ? 7.926 -44.938 -0.643 1 97.44 229 ASN A CA 1
ATOM 1783 C C . ASN A 1 229 ? 7.379 -43.562 -1.003 1 97.44 229 ASN A C 1
ATOM 1785 O O . ASN A 1 229 ? 7.367 -42.656 -0.167 1 97.44 229 ASN A O 1
ATOM 1789 N N . GLN A 1 230 ? 6.988 -43.375 -2.211 1 97 230 GLN A N 1
ATOM 1790 C CA . GLN A 1 230 ? 6.398 -42.125 -2.652 1 97 230 GLN A CA 1
ATOM 1791 C C . GLN A 1 230 ? 5.148 -41.781 -1.844 1 97 230 GLN A C 1
ATOM 1793 O O . GLN A 1 230 ? 4.984 -40.656 -1.381 1 97 230 GLN A O 1
ATOM 1798 N N . ALA A 1 231 ? 4.25 -42.719 -1.676 1 97.44 231 ALA A N 1
ATOM 1799 C CA . ALA A 1 231 ? 3.006 -42.5 -0.939 1 97.44 231 ALA A CA 1
ATOM 1800 C C . ALA A 1 231 ? 3.283 -42.219 0.537 1 97.44 231 ALA A C 1
ATOM 1802 O O . ALA A 1 231 ? 2.598 -41.406 1.163 1 97.44 231 ALA A O 1
ATOM 1803 N N . GLN A 1 232 ? 4.289 -42.969 1.066 1 97.94 232 GLN A N 1
ATOM 1804 C CA . GLN A 1 232 ? 4.668 -42.75 2.459 1 97.94 232 GLN A CA 1
ATOM 1805 C C . GLN A 1 232 ? 5.133 -41.312 2.682 1 97.94 232 GLN A C 1
ATOM 1807 O O . GLN A 1 232 ? 4.77 -40.688 3.68 1 97.94 232 GLN A O 1
ATOM 1812 N N . ALA A 1 233 ? 6 -40.781 1.797 1 98.12 233 ALA A N 1
ATOM 1813 C CA . ALA A 1 233 ? 6.461 -39.406 1.881 1 98.12 233 ALA A CA 1
ATOM 1814 C C . ALA A 1 233 ? 5.285 -38.438 1.828 1 98.12 233 ALA A C 1
ATOM 1816 O O . ALA A 1 233 ? 5.254 -37.438 2.572 1 98.12 233 ALA A O 1
ATOM 1817 N N . GLN A 1 234 ? 4.316 -38.688 1 1 98.12 234 GLN A N 1
ATOM 1818 C CA . GLN A 1 234 ? 3.154 -37.812 0.851 1 98.12 234 GLN A CA 1
ATOM 1819 C C . GLN A 1 234 ? 2.248 -37.875 2.076 1 98.12 234 GLN A C 1
ATOM 1821 O O . GLN A 1 234 ? 1.627 -36.875 2.457 1 98.12 234 GLN A O 1
ATOM 1826 N N . GLN A 1 235 ? 2.121 -39.125 2.652 1 98.12 235 GLN A N 1
ATOM 1827 C CA . GLN A 1 235 ? 1.353 -39.25 3.885 1 98.12 235 GLN A CA 1
ATOM 1828 C C . GLN A 1 235 ? 1.873 -38.312 4.965 1 98.12 235 GLN A C 1
ATOM 1830 O O . GLN A 1 235 ? 1.092 -37.625 5.621 1 98.12 235 GLN A O 1
ATOM 1835 N N . ALA A 1 236 ? 3.207 -38.25 5.133 1 98.5 236 ALA A N 1
ATOM 1836 C CA . ALA A 1 236 ? 3.826 -37.344 6.113 1 98.5 236 ALA A CA 1
ATOM 1837 C C . ALA A 1 236 ? 3.572 -35.906 5.758 1 98.5 236 ALA A C 1
ATOM 1839 O O . ALA A 1 236 ? 3.287 -35.094 6.637 1 98.5 236 ALA A O 1
ATOM 1840 N N . LEU A 1 237 ? 3.668 -35.562 4.496 1 98.31 237 LEU A N 1
ATOM 1841 C CA . LEU A 1 237 ? 3.449 -34.219 4.008 1 98.31 237 LEU A CA 1
ATOM 1842 C C . LEU A 1 237 ? 2.055 -33.719 4.383 1 98.31 237 LEU A C 1
ATOM 1844 O O . LEU A 1 237 ? 1.908 -32.656 4.977 1 98.31 237 LEU A O 1
ATOM 1848 N N . TYR A 1 238 ? 1.036 -34.469 4.039 1 98.5 238 TYR A N 1
ATOM 1849 C CA . TYR A 1 238 ? -0.331 -34.031 4.246 1 98.5 238 TYR A CA 1
ATOM 1850 C C . TYR A 1 238 ? -0.699 -34.031 5.723 1 98.5 238 TYR A C 1
ATOM 1852 O O . TYR A 1 238 ? -1.5 -33.219 6.188 1 98.5 238 TYR A O 1
ATOM 1860 N N . THR A 1 239 ? -0.096 -34.969 6.5 1 98.56 239 THR A N 1
ATOM 1861 C CA . THR A 1 239 ? -0.258 -34.938 7.949 1 98.56 239 THR A CA 1
ATOM 1862 C C . THR A 1 239 ? 0.203 -33.594 8.523 1 98.56 239 THR A C 1
ATOM 1864 O O . THR A 1 239 ? -0.504 -33 9.32 1 98.56 239 THR A O 1
ATOM 1867 N N . ARG A 1 240 ? 1.381 -33.125 8.086 1 98.62 240 ARG A N 1
ATOM 1868 C CA . ARG A 1 240 ? 1.919 -31.844 8.516 1 98.62 240 ARG A CA 1
ATOM 1869 C C . ARG A 1 240 ? 1.018 -30.703 8.062 1 98.62 240 ARG A C 1
ATOM 1871 O O . ARG A 1 240 ? 0.721 -29.797 8.844 1 98.62 240 ARG A O 1
ATOM 1878 N N . ARG A 1 241 ? 0.557 -30.719 6.793 1 98.56 241 ARG A N 1
ATOM 1879 C CA . ARG A 1 241 ? -0.249 -29.641 6.23 1 98.56 241 ARG A CA 1
ATOM 1880 C C . ARG A 1 241 ? -1.562 -29.484 6.988 1 98.56 241 ARG A C 1
ATOM 1882 O O . ARG A 1 241 ? -2.012 -28.359 7.238 1 98.56 241 ARG A O 1
ATOM 1889 N N . ILE A 1 242 ? -2.184 -30.609 7.32 1 98.38 242 ILE A N 1
ATOM 1890 C CA . ILE A 1 242 ? -3.438 -30.562 8.062 1 98.38 242 ILE A CA 1
ATOM 1891 C C . ILE A 1 242 ? -3.223 -29.859 9.398 1 98.38 242 ILE A C 1
ATOM 1893 O O . ILE A 1 242 ? -4.023 -29.016 9.797 1 98.38 242 ILE A O 1
ATOM 1897 N N . ALA A 1 243 ? -2.119 -30.203 10.078 1 98.62 243 ALA A N 1
ATOM 1898 C CA . ALA A 1 243 ? -1.808 -29.562 11.352 1 98.62 243 ALA A CA 1
ATOM 1899 C C . ALA A 1 243 ? -1.587 -28.062 11.156 1 98.62 243 ALA A C 1
ATOM 1901 O O . ALA A 1 243 ? -2.037 -27.25 11.969 1 98.62 243 ALA A O 1
ATOM 1902 N N . GLN A 1 244 ? -0.87 -27.703 10.117 1 98.62 244 GLN A N 1
ATOM 1903 C CA . GLN A 1 244 ? -0.609 -26.312 9.797 1 98.62 244 GLN A CA 1
ATOM 1904 C C . GLN A 1 244 ? -1.901 -25.562 9.469 1 98.62 244 GLN A C 1
ATOM 1906 O O . GLN A 1 244 ? -2.064 -24.406 9.828 1 98.62 244 GLN A O 1
ATOM 1911 N N . ASP A 1 245 ? -2.818 -26.203 8.773 1 98.31 245 ASP A N 1
ATOM 1912 C CA . ASP A 1 245 ? -4.117 -25.625 8.469 1 98.31 245 ASP A CA 1
ATOM 1913 C C . ASP A 1 245 ? -4.898 -25.312 9.75 1 98.31 245 ASP A C 1
ATOM 1915 O O . ASP A 1 245 ? -5.523 -24.266 9.859 1 98.31 245 ASP A O 1
ATOM 1919 N N . VAL A 1 246 ? -4.844 -26.266 10.633 1 98.12 246 VAL A N 1
ATOM 1920 C CA . VAL A 1 246 ? -5.543 -26.094 11.906 1 98.12 246 VAL A CA 1
ATOM 1921 C C . VAL A 1 246 ? -4.977 -24.891 12.648 1 98.12 246 VAL A C 1
ATOM 1923 O O . VAL A 1 246 ? -5.73 -24.062 13.164 1 98.12 246 VAL A O 1
ATOM 1926 N N . ASN A 1 247 ? -3.637 -24.781 12.727 1 98.56 247 ASN A N 1
ATOM 1927 C CA . ASN A 1 247 ? -2.996 -23.641 13.375 1 98.56 247 ASN A CA 1
ATOM 1928 C C . ASN A 1 247 ? -3.41 -22.328 12.727 1 98.56 247 ASN A C 1
ATOM 1930 O O . ASN A 1 247 ? -3.703 -21.359 13.43 1 98.56 247 ASN A O 1
ATOM 1934 N N . ALA A 1 248 ? -3.416 -22.281 11.383 1 98.69 248 ALA A N 1
ATOM 1935 C CA . ALA A 1 248 ? -3.811 -21.078 10.664 1 98.69 248 ALA A CA 1
ATOM 1936 C C . ALA A 1 248 ? -5.266 -20.719 10.945 1 98.69 248 ALA A C 1
ATOM 1938 O O . ALA A 1 248 ? -5.594 -19.547 11.141 1 98.69 248 ALA A O 1
ATOM 1939 N N . LEU A 1 249 ? -6.125 -21.719 10.93 1 98.44 249 LEU A N 1
ATOM 1940 C CA . LEU A 1 249 ? -7.543 -21.5 11.18 1 98.44 249 LEU A CA 1
ATOM 1941 C C . LEU A 1 249 ? -7.777 -20.969 12.586 1 98.44 249 LEU A C 1
ATOM 1943 O O . LEU A 1 249 ? -8.555 -20.031 12.781 1 98.44 249 LEU A O 1
ATOM 1947 N N . GLU A 1 250 ? -7.109 -21.547 13.539 1 98.62 250 GLU A N 1
ATOM 1948 C CA . GLU A 1 250 ? -7.281 -21.109 14.922 1 98.62 250 GLU A CA 1
ATOM 1949 C C . GLU A 1 250 ? -6.828 -19.656 15.102 1 98.62 250 GLU A C 1
ATOM 1951 O O . GLU A 1 250 ? -7.422 -18.906 15.875 1 98.62 250 GLU A O 1
ATOM 1956 N N . LEU A 1 251 ? -5.738 -19.234 14.375 1 98.62 251 LEU A N 1
ATOM 1957 C CA . LEU A 1 251 ? -5.324 -17.844 14.398 1 98.62 251 LEU A CA 1
ATOM 1958 C C . LEU A 1 251 ? -6.43 -16.938 13.867 1 98.62 251 LEU A C 1
ATOM 1960 O O . LEU A 1 251 ? -6.754 -15.922 14.484 1 98.62 251 LEU A O 1
ATOM 1964 N N . LEU A 1 252 ? -7.078 -17.281 12.75 1 98.69 252 LEU A N 1
ATOM 1965 C CA . LEU A 1 252 ? -8.148 -16.5 12.141 1 98.69 252 LEU A CA 1
ATOM 1966 C C . LEU A 1 252 ? -9.367 -16.453 13.062 1 98.69 252 LEU A C 1
ATOM 1968 O O . LEU A 1 252 ? -10.031 -15.414 13.148 1 98.69 252 LEU A O 1
ATOM 1972 N N . LEU A 1 253 ? -9.641 -17.578 13.742 1 98.44 253 LEU A N 1
ATOM 1973 C CA . LEU A 1 253 ? -10.797 -17.656 14.633 1 98.44 253 LEU A CA 1
ATOM 1974 C C . LEU A 1 253 ? -10.562 -16.828 15.898 1 98.44 253 LEU A C 1
ATOM 1976 O O . LEU A 1 253 ? -11.508 -16.297 16.484 1 98.44 253 LEU A O 1
ATOM 1980 N N . GLY A 1 254 ? -9.258 -16.672 16.328 1 98.06 254 GLY A N 1
ATOM 1981 C CA . GLY A 1 254 ? -8.93 -16.047 17.594 1 98.06 254 GLY A CA 1
ATOM 1982 C C . GLY A 1 254 ? -9.258 -16.922 18.797 1 98.06 254 GLY A C 1
ATOM 1983 O O . GLY A 1 254 ? -9.375 -16.422 19.922 1 98.06 254 GLY A O 1
ATOM 1984 N N . SER A 1 255 ? -9.594 -18.203 18.547 1 96.5 255 SER A N 1
ATOM 1985 C CA . SER A 1 255 ? -9.93 -19.234 19.531 1 96.5 255 SER A CA 1
ATOM 1986 C C . SER A 1 255 ? -9.625 -20.625 19 1 96.5 255 SER A C 1
ATOM 1988 O O . SER A 1 255 ? -9.25 -20.781 17.828 1 96.5 255 SER A O 1
ATOM 1990 N N . LYS A 1 256 ? -9.734 -21.609 19.797 1 96.94 256 LYS A N 1
ATOM 1991 C CA . LYS A 1 256 ? -9.672 -22.984 19.328 1 96.94 256 LYS A CA 1
ATOM 1992 C C . LYS A 1 256 ? -10.852 -23.312 18.422 1 96.94 256 LYS A C 1
ATOM 1994 O O . LYS A 1 256 ? -11.898 -22.656 18.484 1 96.94 256 LYS A O 1
ATOM 1999 N N . ILE A 1 257 ? -10.656 -24.234 17.562 1 97.25 257 ILE A N 1
ATOM 2000 C CA . ILE A 1 257 ? -11.766 -24.734 16.75 1 97.25 257 ILE A CA 1
ATOM 2001 C C . ILE A 1 257 ? -12.844 -25.312 17.656 1 97.25 257 ILE A C 1
ATOM 2003 O O . ILE A 1 257 ? -12.555 -26.141 18.516 1 97.25 257 ILE A O 1
ATOM 2007 N N . PRO A 1 258 ? -14.062 -24.875 17.438 1 94.81 258 PRO A N 1
ATOM 2008 C CA . PRO A 1 258 ? -15.141 -25.359 18.312 1 94.81 258 PRO A CA 1
ATOM 2009 C C . PRO A 1 258 ? -15.289 -26.891 18.266 1 94.81 258 PRO A C 1
ATOM 2011 O O . PRO A 1 258 ? -15.125 -27.5 17.203 1 94.81 258 PRO A O 1
ATOM 2014 N N . THR A 1 259 ? -15.641 -27.469 19.312 1 90.88 259 THR A N 1
ATOM 2015 C CA . THR A 1 259 ? -15.789 -28.922 19.422 1 90.88 259 THR A CA 1
ATOM 2016 C C . THR A 1 259 ? -17.125 -29.375 18.859 1 90.88 259 THR A C 1
ATOM 2018 O O . THR A 1 259 ? -17.328 -30.547 18.562 1 90.88 259 THR A O 1
ATOM 2021 N N . ASP A 1 260 ? -18.062 -28.469 18.703 1 90.38 260 ASP A N 1
ATOM 2022 C CA . ASP A 1 260 ? -19.406 -28.781 18.219 1 90.38 260 ASP A CA 1
ATOM 2023 C C . ASP A 1 260 ? -19.531 -28.531 16.719 1 90.38 260 ASP A C 1
ATOM 2025 O O . ASP A 1 260 ? -20.578 -28.109 16.234 1 90.38 260 ASP A O 1
ATOM 2029 N N . LEU A 1 261 ? -18.406 -28.734 16.016 1 90.69 261 LEU A N 1
ATOM 2030 C CA . LEU A 1 261 ? -18.469 -28.5 14.586 1 90.69 261 LEU A CA 1
ATOM 2031 C C . LEU A 1 261 ? -19.406 -29.484 13.906 1 90.69 261 LEU A C 1
ATOM 2033 O O . LEU A 1 261 ? -19.25 -30.703 14.07 1 90.69 261 LEU A O 1
ATOM 2037 N N . PRO A 1 262 ? -20.406 -28.984 13.227 1 88.12 262 PRO A N 1
ATOM 2038 C CA . PRO A 1 262 ? -21.281 -29.906 12.477 1 88.12 262 PRO A CA 1
ATOM 2039 C C . PRO A 1 262 ? -20.516 -30.688 11.406 1 88.12 262 PRO A C 1
ATOM 2041 O O . PRO A 1 262 ? -19.375 -30.344 11.086 1 88.12 262 PRO A O 1
ATOM 2044 N N . LYS A 1 263 ? -21.219 -31.703 10.945 1 84.62 263 LYS A N 1
ATOM 2045 C CA . LYS A 1 263 ? -20.625 -32.469 9.859 1 84.62 263 LYS A CA 1
ATOM 2046 C C . LYS A 1 263 ? -20.453 -31.625 8.609 1 84.62 263 LYS A C 1
ATOM 2048 O O . LYS A 1 263 ? -21.344 -30.875 8.234 1 84.62 263 LYS A O 1
ATOM 2053 N N . ASN A 1 264 ? -19.266 -31.766 8.086 1 80.31 264 ASN A N 1
ATOM 2054 C CA . ASN A 1 264 ? -18.953 -30.953 6.91 1 80.31 264 ASN A CA 1
ATOM 2055 C C . ASN A 1 264 ? -19.641 -31.5 5.66 1 80.31 264 ASN A C 1
ATOM 2057 O O . ASN A 1 264 ? -20 -32.688 5.605 1 80.31 264 ASN A O 1
ATOM 2061 N N . SER A 1 265 ? -19.891 -30.578 4.672 1 77.94 265 SER A N 1
ATOM 2062 C CA . SER A 1 265 ? -20.375 -30.969 3.35 1 77.94 265 SER A CA 1
ATOM 2063 C C . SER A 1 265 ? -19.234 -31.453 2.463 1 77.94 265 SER A C 1
ATOM 2065 O O . SER A 1 265 ? -18.062 -31.219 2.77 1 77.94 265 SER A O 1
ATOM 2067 N N . PRO A 1 266 ? -19.656 -32.125 1.403 1 81.19 266 PRO A N 1
ATOM 2068 C CA . PRO A 1 266 ? -18.625 -32.531 0.44 1 81.19 266 PRO A CA 1
ATOM 2069 C C . PRO A 1 266 ? -17.891 -31.328 -0.15 1 81.19 266 PRO A C 1
ATOM 2071 O O . PRO A 1 266 ? -18.469 -30.234 -0.26 1 81.19 266 PRO A O 1
ATOM 2074 N N . LEU A 1 267 ? -16.641 -31.562 -0.353 1 84.81 267 LEU A N 1
ATOM 2075 C CA . LEU A 1 267 ? -15.836 -30.531 -0.983 1 84.81 267 LEU A CA 1
ATOM 2076 C C . LEU A 1 267 ? -16.25 -30.312 -2.432 1 84.81 267 LEU A C 1
ATOM 2078 O O . LEU A 1 267 ? -15.711 -30.938 -3.344 1 84.81 267 LEU A O 1
ATOM 2082 N N . ALA A 1 268 ? -17.25 -29.5 -2.652 1 84.62 268 ALA A N 1
ATOM 2083 C CA . ALA A 1 268 ? -17.797 -29.203 -3.971 1 84.62 268 ALA A CA 1
ATOM 2084 C C . ALA A 1 268 ? -18.406 -27.797 -4.012 1 84.62 268 ALA A C 1
ATOM 2086 O O . ALA A 1 268 ? -18.516 -27.141 -2.977 1 84.62 268 ALA A O 1
ATOM 2087 N N . MET A 1 269 ? -18.625 -27.422 -5.203 1 87.12 269 MET A N 1
ATOM 2088 C CA . MET A 1 269 ? -19.219 -26.109 -5.426 1 87.12 269 MET A CA 1
ATOM 2089 C C . MET A 1 269 ? -20.562 -25.984 -4.727 1 87.12 269 MET A C 1
ATOM 2091 O O . MET A 1 269 ? -21.047 -24.875 -4.473 1 87.12 269 MET A O 1
ATOM 2095 N N . SER A 1 270 ? -21.109 -27.094 -4.402 1 85.62 270 SER A N 1
ATOM 2096 C CA . SER A 1 270 ? -22.391 -27.109 -3.709 1 85.62 270 SER A CA 1
ATOM 2097 C C . SER A 1 270 ? -22.266 -26.531 -2.303 1 85.62 270 SER A C 1
ATOM 2099 O O . SER A 1 270 ? -23.281 -26.219 -1.668 1 85.62 270 SER A O 1
ATOM 2101 N N . ALA A 1 271 ? -21.047 -26.406 -1.862 1 87.75 271 ALA A N 1
ATOM 2102 C CA . ALA A 1 271 ? -20.797 -25.812 -0.551 1 87.75 271 ALA A CA 1
ATOM 2103 C C . ALA A 1 271 ? -21 -24.297 -0.584 1 87.75 271 ALA A C 1
ATOM 2105 O O . ALA A 1 271 ? -21.031 -23.656 0.463 1 87.75 271 ALA A O 1
ATOM 2106 N N . LEU A 1 272 ? -21.094 -23.812 -1.803 1 91.94 272 LEU A N 1
ATOM 2107 C CA . LEU A 1 272 ? -21.266 -22.375 -1.981 1 91.94 272 LEU A CA 1
ATOM 2108 C C . LEU A 1 272 ? -22.594 -22.078 -2.676 1 91.94 272 LEU A C 1
ATOM 2110 O O . LEU A 1 272 ? -23.078 -22.875 -3.469 1 91.94 272 LEU A O 1
ATOM 2114 N N . GLY A 1 273 ? -23.125 -20.953 -2.299 1 87.56 273 GLY A N 1
ATOM 2115 C CA . GLY A 1 273 ? -24.25 -20.422 -3.061 1 87.56 273 GLY A CA 1
ATOM 2116 C C . GLY A 1 273 ? -23.844 -19.797 -4.379 1 87.56 273 GLY A C 1
ATOM 2117 O O . GLY A 1 273 ? -22.641 -19.703 -4.676 1 87.56 273 GLY A O 1
ATOM 2118 N N . LYS A 1 274 ? -24.844 -19.359 -5.129 1 82.88 274 LYS A N 1
ATOM 2119 C CA . LYS A 1 274 ? -24.562 -18.797 -6.445 1 82.88 274 LYS A CA 1
ATOM 2120 C C . LYS A 1 274 ? -24.375 -17.297 -6.371 1 82.88 274 LYS A C 1
ATOM 2122 O O . LYS A 1 274 ? -25.156 -16.594 -5.734 1 82.88 274 LYS A O 1
ATOM 2127 N N . VAL A 1 275 ? -23.266 -16.891 -6.879 1 83 275 VAL A N 1
ATOM 2128 C CA . VAL A 1 275 ? -23.078 -15.453 -7.109 1 83 275 VAL A CA 1
ATOM 2129 C C . VAL A 1 275 ? -23.781 -15.047 -8.406 1 83 275 VAL A C 1
ATOM 2131 O O . VAL A 1 275 ? -23.547 -15.648 -9.453 1 83 275 VAL A O 1
ATOM 2134 N N . PRO A 1 276 ? -24.688 -14.141 -8.234 1 76.31 276 PRO A N 1
ATOM 2135 C CA . PRO A 1 276 ? -25.438 -13.781 -9.445 1 76.31 276 PRO A CA 1
ATOM 2136 C C . PRO A 1 276 ? -24.531 -13.312 -10.586 1 76.31 276 PRO A C 1
ATOM 2138 O O . PRO A 1 276 ? -23.516 -12.664 -10.344 1 76.31 276 PRO A O 1
ATOM 2141 N N . ALA A 1 277 ? -24.969 -13.797 -11.719 1 65.88 277 ALA A N 1
ATOM 2142 C CA . ALA A 1 277 ? -24.297 -13.328 -12.938 1 65.88 277 ALA A CA 1
ATOM 2143 C C . ALA A 1 277 ? -24.859 -11.984 -13.383 1 65.88 277 ALA A C 1
ATOM 2145 O O . ALA A 1 277 ? -25.984 -11.625 -13.039 1 65.88 277 ALA A O 1
ATOM 2146 N N . GLY A 1 278 ? -24.078 -11.117 -13.914 1 69.62 278 GLY A N 1
ATOM 2147 C CA . GLY A 1 278 ? -24.578 -9.922 -14.578 1 69.62 278 GLY A CA 1
ATOM 2148 C C . GLY A 1 278 ? -24.672 -8.727 -13.648 1 69.62 278 GLY A C 1
ATOM 2149 O O . GLY A 1 278 ? -25.484 -7.824 -13.875 1 69.62 278 GLY A O 1
ATOM 2150 N N . LEU A 1 279 ? -24.172 -8.875 -12.461 1 76.5 279 LEU A N 1
ATOM 2151 C CA . LEU A 1 279 ? -24.172 -7.699 -11.602 1 76.5 279 LEU A CA 1
ATOM 2152 C C . LEU A 1 279 ? -23.469 -6.527 -12.281 1 76.5 279 LEU A C 1
ATOM 2154 O O . LEU A 1 279 ? -22.391 -6.688 -12.852 1 76.5 279 LEU A O 1
ATOM 2158 N N . PRO A 1 280 ? -24.281 -5.387 -12.305 1 81.12 280 PRO A N 1
ATOM 2159 C CA . PRO A 1 280 ? -23.641 -4.219 -12.922 1 81.12 280 PRO A CA 1
ATOM 2160 C C . PRO A 1 280 ? -22.359 -3.814 -12.211 1 81.12 280 PRO A C 1
ATOM 2162 O O . PRO A 1 280 ? -22.234 -3.969 -10.992 1 81.12 280 PRO A O 1
ATOM 2165 N N . ALA A 1 281 ? -21.469 -3.264 -12.992 1 82.88 281 ALA A N 1
ATOM 2166 C CA . ALA A 1 281 ? -20.172 -2.869 -12.453 1 82.88 281 ALA A CA 1
ATOM 2167 C C . ALA A 1 281 ? -20.312 -1.743 -11.438 1 82.88 281 ALA A C 1
ATOM 2169 O O . ALA A 1 281 ? -19.484 -1.603 -10.531 1 82.88 281 ALA A O 1
ATOM 2170 N N . ASP A 1 282 ? -21.391 -0.996 -11.453 1 84.5 282 ASP A N 1
ATOM 2171 C CA . ASP A 1 282 ? -21.578 0.145 -10.562 1 84.5 282 ASP A CA 1
ATOM 2172 C C . ASP A 1 282 ? -21.812 -0.313 -9.125 1 84.5 282 ASP A C 1
ATOM 2174 O O . ASP A 1 282 ? -21.672 0.479 -8.188 1 84.5 282 ASP A O 1
ATOM 2178 N N . LEU A 1 283 ? -22.141 -1.591 -8.977 1 83.88 283 LEU A N 1
ATOM 2179 C CA . LEU A 1 283 ? -22.312 -2.145 -7.637 1 83.88 283 LEU A CA 1
ATOM 2180 C C . LEU A 1 283 ? -21 -2.09 -6.855 1 83.88 283 LEU A C 1
ATOM 2182 O O . LEU A 1 283 ? -21 -2.113 -5.625 1 83.88 283 LEU A O 1
ATOM 2186 N N . LEU A 1 284 ? -19.922 -1.936 -7.609 1 90.12 284 LEU A N 1
ATOM 2187 C CA . LEU A 1 284 ? -18.609 -1.902 -6.977 1 90.12 284 LEU A CA 1
ATOM 2188 C C . LEU A 1 284 ? -18.453 -0.669 -6.09 1 90.12 284 LEU A C 1
ATOM 2190 O O . LEU A 1 284 ? -17.672 -0.667 -5.148 1 90.12 284 LEU A O 1
ATOM 2194 N N . LEU A 1 285 ? -19.219 0.359 -6.453 1 91.06 285 LEU A N 1
ATOM 2195 C CA . LEU A 1 285 ? -19.109 1.618 -5.727 1 91.06 285 LEU A CA 1
ATOM 2196 C C . LEU A 1 285 ? -19.609 1.468 -4.297 1 91.06 285 LEU A C 1
ATOM 2198 O O . LEU A 1 285 ? -19.312 2.303 -3.438 1 91.06 285 LEU A O 1
ATOM 2202 N N . ASN A 1 286 ? -20.297 0.323 -4 1 88.94 286 ASN A N 1
ATOM 2203 C CA . ASN A 1 286 ? -20.797 0.07 -2.658 1 88.94 286 ASN A CA 1
ATOM 2204 C C . ASN A 1 286 ? -19.812 -0.724 -1.818 1 88.94 286 ASN A C 1
ATOM 2206 O O . ASN A 1 286 ? -20.031 -0.954 -0.629 1 88.94 286 ASN A O 1
ATOM 2210 N N . ARG A 1 287 ? -18.688 -1.143 -2.434 1 94.25 287 ARG A N 1
ATOM 2211 C CA . ARG A 1 287 ? -17.672 -1.837 -1.666 1 94.25 287 ARG A CA 1
ATOM 2212 C C . ARG A 1 287 ? -17.141 -0.955 -0.542 1 94.25 287 ARG A C 1
ATOM 2214 O O . ARG A 1 287 ? -16.875 0.231 -0.749 1 94.25 287 ARG A O 1
ATOM 2221 N N . PRO A 1 288 ? -16.953 -1.577 0.647 1 96.81 288 PRO A N 1
ATOM 2222 C CA . PRO A 1 288 ? -16.531 -0.782 1.8 1 96.81 288 PRO A CA 1
ATOM 2223 C C . PRO A 1 288 ? -15.164 -0.122 1.59 1 96.81 288 PRO A C 1
ATOM 2225 O O . PRO A 1 288 ? -14.938 0.997 2.057 1 96.81 288 PRO A O 1
ATOM 2228 N N . ASP A 1 289 ? -14.242 -0.779 0.923 1 97.31 289 ASP A N 1
ATOM 2229 C CA . ASP A 1 289 ? -12.93 -0.17 0.71 1 97.31 289 ASP A CA 1
ATOM 2230 C C . ASP A 1 289 ? -13.039 1.054 -0.196 1 97.31 289 ASP A C 1
ATOM 2232 O O . ASP A 1 289 ? -12.328 2.043 0.002 1 97.31 289 ASP A O 1
ATOM 2236 N N . ILE A 1 290 ? -13.914 1.041 -1.218 1 97.69 290 ILE A N 1
ATOM 2237 C CA . ILE A 1 290 ? -14.141 2.176 -2.105 1 97.69 290 ILE A CA 1
ATOM 2238 C C . ILE A 1 290 ? -14.852 3.291 -1.344 1 97.69 290 ILE A C 1
ATOM 2240 O O . ILE A 1 290 ? -14.484 4.461 -1.458 1 97.69 290 ILE A O 1
ATOM 2244 N N . ARG A 1 291 ? -15.82 2.93 -0.514 1 97.56 291 ARG A N 1
ATOM 2245 C CA . ARG A 1 291 ? -16.516 3.918 0.298 1 97.56 291 ARG A CA 1
ATOM 2246 C C . ARG A 1 291 ? -15.578 4.57 1.305 1 97.56 291 ARG A C 1
ATOM 2248 O O . ARG A 1 291 ? -15.672 5.773 1.561 1 97.56 291 ARG A O 1
ATOM 2255 N N . SER A 1 292 ? -14.703 3.738 1.921 1 98.5 292 SER A N 1
ATOM 2256 C CA . SER A 1 292 ? -13.703 4.297 2.828 1 98.5 292 SER A CA 1
ATOM 2257 C C . SER A 1 292 ? -12.844 5.336 2.125 1 98.5 292 SER A C 1
ATOM 2259 O O . SER A 1 292 ? -12.609 6.426 2.656 1 98.5 292 SER A O 1
ATOM 2261 N N . ALA A 1 293 ? -12.375 5.004 0.896 1 98.5 293 ALA A N 1
ATOM 2262 C CA . ALA A 1 293 ? -11.562 5.934 0.11 1 98.5 293 ALA A CA 1
ATOM 2263 C C . ALA A 1 293 ? -12.344 7.203 -0.214 1 98.5 293 ALA A C 1
ATOM 2265 O O . ALA A 1 293 ? -11.781 8.305 -0.214 1 98.5 293 ALA A O 1
ATOM 2266 N N . GLU A 1 294 ? -13.625 7.086 -0.481 1 98.31 294 GLU A N 1
ATOM 2267 C CA . GLU A 1 294 ? -14.453 8.25 -0.783 1 98.31 294 GLU A CA 1
ATOM 2268 C C . GLU A 1 294 ? -14.594 9.156 0.436 1 98.31 294 GLU A C 1
ATOM 2270 O O . GLU A 1 294 ? -14.5 10.383 0.32 1 98.31 294 GLU A O 1
ATOM 2275 N N . HIS A 1 295 ? -14.828 8.531 1.642 1 98.75 295 HIS A N 1
ATOM 2276 C CA . HIS A 1 295 ? -14.922 9.336 2.852 1 98.75 295 HIS A CA 1
ATOM 2277 C C . HIS A 1 295 ? -13.617 10.07 3.135 1 98.75 295 HIS A C 1
ATOM 2279 O O . HIS A 1 295 ? -13.625 11.211 3.596 1 98.75 295 HIS A O 1
ATOM 2285 N N . GLN A 1 296 ? -12.484 9.43 2.875 1 98.75 296 GLN A N 1
ATOM 2286 C CA . GLN A 1 296 ? -11.195 10.102 3.018 1 98.75 296 GLN A CA 1
ATOM 2287 C C . GLN A 1 296 ? -11.086 11.289 2.064 1 98.75 296 GLN A C 1
ATOM 2289 O O . GLN A 1 296 ? -10.547 12.336 2.428 1 98.75 296 GLN A O 1
ATOM 2294 N N . LEU A 1 297 ? -11.586 11.102 0.817 1 98.69 297 LEU A N 1
ATOM 2295 C CA . LEU A 1 297 ? -11.633 12.172 -0.171 1 98.69 297 LEU A CA 1
ATOM 2296 C C . LEU A 1 297 ? -12.523 13.312 0.311 1 98.69 297 LEU A C 1
ATOM 2298 O O . LEU A 1 297 ? -12.148 14.484 0.204 1 98.69 297 LEU A O 1
ATOM 2302 N N . MET A 1 298 ? -13.633 13 0.894 1 98.81 298 MET A N 1
ATOM 2303 C CA . MET A 1 298 ? -14.547 14.008 1.428 1 98.81 298 MET A CA 1
ATOM 2304 C C . MET A 1 298 ? -13.922 14.742 2.609 1 98.81 298 MET A C 1
ATOM 2306 O O . MET A 1 298 ? -14.164 15.93 2.805 1 98.81 298 MET A O 1
ATOM 2310 N N . ALA A 1 299 ? -13.133 14 3.443 1 98.81 299 ALA A N 1
ATOM 2311 C CA . ALA A 1 299 ? -12.406 14.633 4.535 1 98.81 299 ALA A CA 1
ATOM 2312 C C . ALA A 1 299 ? -11.43 15.68 4.008 1 98.81 299 ALA A C 1
ATOM 2314 O O . ALA A 1 299 ? -11.359 16.797 4.539 1 98.81 299 ALA A O 1
ATOM 2315 N N . ALA A 1 300 ? -10.703 15.305 2.945 1 98.69 300 ALA A N 1
ATOM 2316 C CA . ALA A 1 300 ? -9.773 16.234 2.322 1 98.69 300 ALA A CA 1
ATOM 2317 C C . ALA A 1 300 ? -10.516 17.438 1.735 1 98.69 300 ALA A C 1
ATOM 2319 O O . ALA A 1 300 ? -10.031 18.578 1.81 1 98.69 300 ALA A O 1
ATOM 2320 N N . ASN A 1 301 ? -11.695 17.203 1.145 1 98.56 301 ASN A N 1
ATOM 2321 C CA . ASN A 1 301 ? -12.539 18.266 0.616 1 98.56 301 ASN A CA 1
ATOM 2322 C C . ASN A 1 301 ? -12.977 19.234 1.715 1 98.56 301 ASN A C 1
ATOM 2324 O O . ASN A 1 301 ? -12.977 20.453 1.52 1 98.56 301 ASN A O 1
ATOM 2328 N N . ALA A 1 302 ? -13.297 18.688 2.865 1 98.56 302 ALA A N 1
ATOM 2329 C CA . ALA A 1 302 ? -13.719 19.5 4 1 98.56 302 ALA A CA 1
ATOM 2330 C C . ALA A 1 302 ? -12.57 20.375 4.5 1 98.56 302 ALA A C 1
ATOM 2332 O O . ALA A 1 302 ? -12.781 21.531 4.887 1 98.56 302 ALA A O 1
ATOM 2333 N N . ASN A 1 303 ? -11.398 19.906 4.461 1 98.44 303 ASN A N 1
ATOM 2334 C CA . ASN A 1 303 ? -10.234 20.641 4.941 1 98.44 303 ASN A CA 1
ATOM 2335 C C . ASN A 1 303 ? -9.953 21.859 4.082 1 98.44 303 ASN A C 1
ATOM 2337 O O . ASN A 1 303 ? -9.352 22.828 4.551 1 98.44 303 ASN A O 1
ATOM 2341 N N . ILE A 1 304 ? -10.406 21.844 2.781 1 98.62 304 ILE A N 1
ATOM 2342 C CA . ILE A 1 304 ? -10.273 23.016 1.92 1 98.62 304 ILE A CA 1
ATOM 2343 C C . ILE A 1 304 ? -11.07 24.172 2.5 1 98.62 304 ILE A C 1
ATOM 2345 O O . ILE A 1 304 ? -10.625 25.328 2.441 1 98.62 304 ILE A O 1
ATOM 2349 N N . GLY A 1 305 ? -12.234 23.859 3.074 1 98.31 305 GLY A N 1
ATOM 2350 C CA . GLY A 1 305 ? -13.023 24.906 3.729 1 98.31 305 GLY A CA 1
ATOM 2351 C C . GLY A 1 305 ? -12.281 25.578 4.867 1 98.31 305 GLY A C 1
ATOM 2352 O O . GLY A 1 305 ? -12.344 26.797 5.016 1 98.31 305 GLY A O 1
ATOM 2353 N N . ALA A 1 306 ? -11.586 24.766 5.668 1 98.06 306 ALA A N 1
ATOM 2354 C CA . ALA A 1 306 ? -10.789 25.328 6.766 1 98.06 306 ALA A CA 1
ATOM 2355 C C . ALA A 1 306 ? -9.648 26.188 6.234 1 98.06 306 ALA A C 1
ATOM 2357 O O . ALA A 1 306 ? -9.367 27.25 6.773 1 98.06 306 ALA A O 1
ATOM 2358 N N . ALA A 1 307 ? -8.984 25.719 5.148 1 98.06 307 ALA A N 1
ATOM 2359 C CA . ALA A 1 307 ? -7.891 26.484 4.547 1 98.06 307 ALA A CA 1
ATOM 2360 C C . ALA A 1 307 ? -8.391 27.781 3.947 1 98.06 307 ALA A C 1
ATOM 2362 O O . ALA A 1 307 ? -7.727 28.828 4.055 1 98.06 307 ALA A O 1
ATOM 2363 N N . ARG A 1 308 ? -9.57 27.812 3.314 1 98 308 ARG A N 1
ATOM 2364 C CA . ARG A 1 308 ? -10.164 29.031 2.766 1 98 308 ARG A CA 1
ATOM 2365 C C . ARG A 1 308 ? -10.57 29.984 3.875 1 98 308 ARG A C 1
ATOM 2367 O O . ARG A 1 308 ? -10.375 31.203 3.76 1 98 308 ARG A O 1
ATOM 2374 N N . ALA A 1 309 ? -11.078 29.375 4.934 1 97.5 309 ALA A N 1
ATOM 2375 C CA . ALA A 1 309 ? -11.539 30.203 6.051 1 97.5 309 ALA A CA 1
ATOM 2376 C C . ALA A 1 309 ? -10.375 30.938 6.695 1 97.5 309 ALA A C 1
ATOM 2378 O O . ALA A 1 309 ? -10.562 32 7.301 1 97.5 309 ALA A O 1
ATOM 2379 N N . ALA A 1 310 ? -9.172 30.469 6.535 1 96.69 310 ALA A N 1
ATOM 2380 C CA . ALA A 1 310 ? -7.984 31.062 7.148 1 96.69 310 ALA A CA 1
ATOM 2381 C C . ALA A 1 310 ? -7.672 32.438 6.539 1 96.69 310 ALA A C 1
ATOM 2383 O O . ALA A 1 310 ? -6.93 33.219 7.121 1 96.69 310 ALA A O 1
ATOM 2384 N N . PHE A 1 311 ? -8.266 32.844 5.344 1 97 311 PHE A N 1
ATOM 2385 C CA . PHE A 1 311 ? -8.062 34.125 4.68 1 97 311 PHE A CA 1
ATOM 2386 C C . PHE A 1 311 ? -8.977 35.188 5.262 1 97 311 PHE A C 1
ATOM 2388 O O . PHE A 1 311 ? -8.797 36.375 5.012 1 97 311 PHE A O 1
ATOM 2395 N N . PHE A 1 312 ? -9.914 34.781 6.141 1 96.5 312 PHE A N 1
ATOM 2396 C CA . PHE A 1 312 ? -10.922 35.688 6.664 1 96.5 312 PHE A CA 1
ATOM 2397 C C . PHE A 1 312 ? -10.664 36 8.133 1 96.5 312 PHE A C 1
ATOM 2399 O O . PHE A 1 312 ? -9.859 35.312 8.781 1 96.5 312 PHE A O 1
ATOM 2406 N N . PRO A 1 313 ? -11.266 37.031 8.734 1 95.88 313 PRO A N 1
ATOM 2407 C CA . PRO A 1 313 ? -11.016 37.406 10.117 1 95.88 313 PRO A CA 1
ATOM 2408 C C . PRO A 1 313 ? -11.336 36.312 11.117 1 95.88 313 PRO A C 1
ATOM 2410 O O . PRO A 1 313 ? -12.32 35.594 10.938 1 95.88 313 PRO A O 1
ATOM 2413 N N . ARG A 1 314 ? -10.531 36.188 12.055 1 96.69 314 ARG A N 1
ATOM 2414 C CA . ARG A 1 314 ? -10.812 35.344 13.219 1 96.69 314 ARG A CA 1
ATOM 2415 C C . ARG A 1 314 ? -11.359 36.188 14.375 1 96.69 314 ARG A C 1
ATOM 2417 O O . ARG A 1 314 ? -10.805 37.25 14.703 1 96.69 314 ARG A O 1
ATOM 2424 N N . ILE A 1 315 ? -12.461 35.812 14.914 1 96.19 315 ILE A N 1
ATOM 2425 C CA . ILE A 1 315 ? -13.117 36.531 16 1 96.19 315 ILE A CA 1
ATOM 2426 C C . ILE A 1 315 ? -13.062 35.688 17.281 1 96.19 315 ILE A C 1
ATOM 2428 O O . ILE A 1 315 ? -13.609 34.562 17.328 1 96.19 315 ILE A O 1
ATOM 2432 N N . SER A 1 316 ? -12.438 36.219 18.25 1 96.75 316 SER A N 1
ATOM 2433 C CA . SER A 1 316 ? -12.344 35.531 19.531 1 96.75 316 SER A CA 1
ATOM 2434 C C . SER A 1 316 ? -12.992 36.375 20.641 1 96.75 316 SER A C 1
ATOM 2436 O O . SER A 1 316 ? -12.828 37.594 20.672 1 96.75 316 SER A O 1
ATOM 2438 N N . LEU A 1 317 ? -13.773 35.719 21.422 1 96.5 317 LEU A N 1
ATOM 2439 C CA . LEU A 1 317 ? -14.445 36.344 22.562 1 96.5 317 LEU A CA 1
ATOM 2440 C C . LEU A 1 317 ? -13.914 35.75 23.875 1 96.5 317 LEU A C 1
ATOM 2442 O O . LEU A 1 317 ? -13.883 34.531 24.047 1 96.5 317 LEU A O 1
ATOM 2446 N N . THR A 1 318 ? -13.461 36.625 24.719 1 96.81 318 THR A N 1
ATOM 2447 C CA . THR A 1 318 ? -13.039 36.219 26.062 1 96.81 318 THR A CA 1
ATOM 2448 C C . THR A 1 318 ? -13.75 37.031 27.125 1 96.81 318 THR A C 1
ATOM 2450 O O . THR A 1 318 ? -13.875 38.25 27 1 96.81 318 THR A O 1
ATOM 2453 N N . ALA A 1 319 ? -14.289 36.438 28.047 1 96.12 319 ALA A N 1
ATOM 2454 C CA . ALA A 1 319 ? -14.953 37.094 29.172 1 96.12 319 ALA A CA 1
ATOM 2455 C C . ALA A 1 319 ? -14.555 36.438 30.5 1 96.12 319 ALA A C 1
ATOM 2457 O O . ALA A 1 319 ? -14.25 35.25 30.531 1 96.12 319 ALA A O 1
ATOM 2458 N N . SER A 1 320 ? -14.469 37.219 31.5 1 96.31 320 SER A N 1
ATOM 2459 C CA . SER A 1 320 ? -14.195 36.688 32.844 1 96.31 320 SER A CA 1
ATOM 2460 C C . SER A 1 320 ? -15.039 37.406 33.906 1 96.31 320 SER A C 1
ATOM 2462 O O . SER A 1 320 ? -15.461 38.562 33.688 1 96.31 320 SER A O 1
ATOM 2464 N N . ALA A 1 321 ? -15.422 36.75 34.969 1 95.75 321 ALA A N 1
ATOM 2465 C CA . ALA A 1 321 ? -16.141 37.312 36.094 1 95.75 321 ALA A CA 1
ATOM 2466 C C . ALA A 1 321 ? -15.664 36.688 37.406 1 95.75 321 ALA A C 1
ATOM 2468 O O . ALA A 1 321 ? -15.383 35.469 37.469 1 95.75 321 ALA A O 1
ATOM 2469 N N . GLY A 1 322 ? -15.477 37.562 38.344 1 95.31 322 GLY A N 1
ATOM 2470 C CA . GLY A 1 322 ? -15.039 37.094 39.656 1 95.31 322 GLY A CA 1
ATOM 2471 C C . GLY A 1 322 ? -14.719 38.25 40.594 1 95.31 322 GLY A C 1
ATOM 2472 O O . GLY A 1 322 ? -15.469 39.219 40.688 1 95.31 322 GLY A O 1
ATOM 2473 N N . SER A 1 323 ? -13.602 38 41.406 1 94.56 323 SER A N 1
ATOM 2474 C CA . SER A 1 323 ? -13.141 39 42.375 1 94.56 323 SER A CA 1
ATOM 2475 C C . SER A 1 323 ? -11.68 39.375 42.125 1 94.56 323 SER A C 1
ATOM 2477 O O . SER A 1 323 ? -10.883 38.531 41.688 1 94.56 323 SER A O 1
ATOM 2479 N N . ALA A 1 324 ? -11.43 40.562 42.281 1 94.88 324 ALA A N 1
ATOM 2480 C CA . ALA A 1 324 ? -10.055 41.031 42.219 1 94.88 324 ALA A CA 1
ATOM 2481 C C . ALA A 1 324 ? -9.758 42.031 43.344 1 94.88 324 ALA A C 1
ATOM 2483 O O . ALA A 1 324 ? -10.648 42.75 43.812 1 94.88 324 ALA A O 1
ATOM 2484 N N . SER A 1 325 ? -8.477 42.094 43.781 1 93.88 325 SER A N 1
ATOM 2485 C CA . SER A 1 325 ? -8.07 43 44.844 1 93.88 325 SER A CA 1
ATOM 2486 C C . SER A 1 325 ? -6.562 43.219 44.844 1 93.88 325 SER A C 1
ATOM 2488 O O . SER A 1 325 ? -5.816 42.438 44.25 1 93.88 325 SER A O 1
ATOM 2490 N N . SER A 1 326 ? -6.113 44.312 45.438 1 92.75 326 SER A N 1
ATOM 2491 C CA . SER A 1 326 ? -4.691 44.594 45.625 1 92.75 326 SER A CA 1
ATOM 2492 C C . SER A 1 326 ? -4.105 43.781 46.75 1 92.75 326 SER A C 1
ATOM 2494 O O . SER A 1 326 ? -2.883 43.656 46.875 1 92.75 326 SER A O 1
ATOM 2496 N N . ASP A 1 327 ? -4.992 43.188 47.625 1 91.75 327 ASP A N 1
ATOM 2497 C CA . ASP A 1 327 ? -4.594 42.344 48.75 1 91.75 327 ASP A CA 1
ATOM 2498 C C . ASP A 1 327 ? -5.316 41 48.719 1 91.75 327 ASP A C 1
ATOM 2500 O O . ASP A 1 327 ? -6.504 40.938 48.406 1 91.75 327 ASP A O 1
ATOM 2504 N N . LEU A 1 328 ? -4.613 40 49.125 1 91.25 328 LEU A N 1
ATOM 2505 C CA . LEU A 1 328 ? -5.18 38.656 49.125 1 91.25 328 LEU A CA 1
ATOM 2506 C C . LEU A 1 328 ? -6.395 38.594 50.062 1 91.25 328 LEU A C 1
ATOM 2508 O O . LEU A 1 328 ? -7.367 37.875 49.75 1 91.25 328 LEU A O 1
ATOM 2512 N N . ASP A 1 329 ? -6.32 39.25 51.188 1 89.44 329 ASP A N 1
ATOM 2513 C CA . ASP A 1 329 ? -7.391 39.188 52.188 1 89.44 329 ASP A CA 1
ATOM 2514 C C . ASP A 1 329 ? -8.609 40 51.719 1 89.44 329 ASP A C 1
ATOM 2516 O O . ASP A 1 329 ? -9.703 39.844 52.25 1 89.44 329 ASP A O 1
ATOM 2520 N N . GLY A 1 330 ? -8.438 40.781 50.719 1 88.25 330 GLY A N 1
ATOM 2521 C CA . GLY A 1 330 ? -9.523 41.594 50.188 1 88.25 330 GLY A CA 1
ATOM 2522 C C . GLY A 1 330 ? -10.305 40.938 49.094 1 88.25 330 GLY A C 1
ATOM 2523 O O . GLY A 1 330 ? -11.32 41.438 48.625 1 88.25 330 GLY A O 1
ATOM 2524 N N . LEU A 1 331 ? -9.93 39.812 48.656 1 89.5 331 LEU A N 1
ATOM 2525 C CA . LEU A 1 331 ? -10.453 39.156 47.469 1 89.5 331 LEU A CA 1
ATOM 2526 C C . LEU A 1 331 ? -11.938 38.844 47.625 1 89.5 331 LEU A C 1
ATOM 2528 O O . LEU A 1 331 ? -12.68 38.781 46.656 1 89.5 331 LEU A O 1
ATOM 2532 N N . PHE A 1 332 ? -12.445 38.656 48.875 1 87.38 332 PHE A N 1
ATOM 2533 C CA . PHE A 1 332 ? -13.836 38.281 49.031 1 87.38 332 PHE A CA 1
ATOM 2534 C C . PHE A 1 332 ? -14.578 39.281 49.906 1 87.38 332 PHE A C 1
ATOM 2536 O O . PHE A 1 332 ? -15.617 38.969 50.469 1 87.38 332 PHE A O 1
ATOM 2543 N N . ASN A 1 333 ? -13.977 40.438 49.969 1 89.31 333 ASN A N 1
ATOM 2544 C CA . ASN A 1 333 ? -14.656 41.531 50.656 1 89.31 333 ASN A CA 1
ATOM 2545 C C . ASN A 1 333 ? -15.68 42.188 49.719 1 89.31 333 ASN A C 1
ATOM 2547 O O . ASN A 1 333 ? -15.695 41.969 48.531 1 89.31 333 ASN A O 1
ATOM 2551 N N . SER A 1 334 ? -16.562 43.031 50.438 1 87.94 334 SER A N 1
ATOM 2552 C CA . SER A 1 334 ? -17.562 43.781 49.688 1 87.94 334 SER A CA 1
ATOM 2553 C C . SER A 1 334 ? -16.891 44.781 48.719 1 87.94 334 SER A C 1
ATOM 2555 O O . SER A 1 334 ? -15.914 45.438 49.094 1 87.94 334 SER A O 1
ATOM 2557 N N . GLY A 1 335 ? -17.344 44.75 47.406 1 87.25 335 GLY A N 1
ATOM 2558 C CA . GLY A 1 335 ? -16.812 45.688 46.406 1 87.25 335 GLY A CA 1
ATOM 2559 C C . GLY A 1 335 ? -15.703 45.094 45.562 1 87.25 335 GLY A C 1
ATOM 2560 O O . GLY A 1 335 ? -15.188 45.75 44.656 1 87.25 335 GLY A O 1
ATOM 2561 N N . SER A 1 336 ? -15.352 43.844 45.75 1 90.62 336 SER A N 1
ATOM 2562 C CA . SER A 1 336 ? -14.227 43.219 45.062 1 90.62 336 SER A CA 1
ATOM 2563 C C . SER A 1 336 ? -14.664 42.625 43.75 1 90.62 336 SER A C 1
ATOM 2565 O O . SER A 1 336 ? -13.852 42.062 43 1 90.62 336 SER A O 1
ATOM 2567 N N . ASP A 1 337 ? -15.914 42.781 43.344 1 92.44 337 ASP A N 1
ATOM 2568 C CA . ASP A 1 337 ? -16.438 42.219 42.094 1 92.44 337 ASP A CA 1
ATOM 2569 C C . ASP A 1 337 ? -15.688 42.812 40.875 1 92.44 337 ASP A C 1
ATOM 2571 O O . ASP A 1 337 ? -15.477 44 40.781 1 92.44 337 ASP A O 1
ATOM 2575 N N . SER A 1 338 ? -15.25 41.938 40.062 1 92.69 338 SER A N 1
ATOM 2576 C CA . SER A 1 338 ? -14.523 42.312 38.875 1 92.69 338 SER A CA 1
ATOM 2577 C C . SER A 1 338 ? -14.984 41.5 37.656 1 92.69 338 SER A C 1
ATOM 2579 O O . SER A 1 338 ? -15.305 40.312 37.812 1 92.69 338 SER A O 1
ATOM 2581 N N . TRP A 1 339 ? -15.188 42.031 36.531 1 94.31 339 TRP A N 1
ATOM 2582 C CA . TRP A 1 339 ? -15.461 41.344 35.25 1 94.31 339 TRP A CA 1
ATOM 2583 C C . TRP A 1 339 ? -14.75 42.031 34.094 1 94.31 339 TRP A C 1
ATOM 2585 O O . TRP A 1 339 ? -14.328 43.188 34.219 1 94.31 339 TRP A O 1
ATOM 2595 N N . SER A 1 340 ? -14.453 41.25 33.125 1 95.38 340 SER A N 1
ATOM 2596 C CA . SER A 1 340 ? -13.859 41.781 31.906 1 95.38 340 SER A CA 1
ATOM 2597 C C . SER A 1 340 ? -14.477 41.125 30.672 1 95.38 340 SER A C 1
ATOM 2599 O O . SER A 1 340 ? -14.898 39.969 30.719 1 95.38 340 SER A O 1
ATOM 2601 N N . PHE A 1 341 ? -14.727 41.75 29.609 1 95.25 341 PHE A N 1
ATOM 2602 C CA . PHE A 1 341 ? -15.133 41.312 28.281 1 95.25 341 PHE A CA 1
ATOM 2603 C C . PHE A 1 341 ? -14.188 41.875 27.219 1 95.25 341 PHE A C 1
ATOM 2605 O O . PHE A 1 341 ? -14.062 43.094 27.062 1 95.25 341 PHE A O 1
ATOM 2612 N N . ALA A 1 342 ? -13.562 40.969 26.5 1 95.94 342 ALA A N 1
ATOM 2613 C CA . ALA A 1 342 ? -12.484 41.375 25.594 1 95.94 342 ALA A CA 1
ATOM 2614 C C . ALA A 1 342 ? -12.633 40.688 24.234 1 95.94 342 ALA A C 1
ATOM 2616 O O . ALA A 1 342 ? -11.883 39.781 23.906 1 95.94 342 ALA A O 1
ATOM 2617 N N . PRO A 1 343 ? -13.5 41.125 23.328 1 95.56 343 PRO A N 1
ATOM 2618 C CA . PRO A 1 343 ? -13.57 40.625 21.953 1 95.56 343 PRO A CA 1
ATOM 2619 C C . PRO A 1 343 ? -12.352 41.062 21.109 1 95.56 343 PRO A C 1
ATOM 2621 O O . PRO A 1 343 ? -11.805 42.125 21.312 1 95.56 343 PRO A O 1
ATOM 2624 N N . GLN A 1 344 ? -11.898 40.156 20.266 1 96.88 344 GLN A N 1
ATOM 2625 C CA . GLN A 1 344 ? -10.766 40.438 19.375 1 96.88 344 GLN A CA 1
ATOM 2626 C C . GLN A 1 344 ? -11.031 39.906 17.969 1 96.88 344 GLN A C 1
ATOM 2628 O O . GLN A 1 344 ? -11.57 38.812 17.781 1 96.88 344 GLN A O 1
ATOM 2633 N N . ILE A 1 345 ? -10.766 40.719 16.969 1 96.75 345 ILE A N 1
ATOM 2634 C CA . ILE A 1 345 ? -10.844 40.344 15.562 1 96.75 345 ILE A CA 1
ATOM 2635 C C . ILE A 1 345 ? -9.461 40.469 14.93 1 96.75 345 ILE A C 1
ATOM 2637 O O . ILE A 1 345 ? -8.781 41.5 15.086 1 96.75 345 ILE A O 1
ATOM 2641 N N . SER A 1 346 ? -9 39.469 14.297 1 96.69 346 SER A N 1
ATOM 2642 C CA . SER A 1 346 ? -7.727 39.469 13.586 1 96.69 346 SER A CA 1
ATOM 2643 C C . SER A 1 346 ? -7.906 39.031 12.133 1 96.69 346 SER A C 1
ATOM 2645 O O . SER A 1 346 ? -8.594 38.062 11.844 1 96.69 346 SER A O 1
ATOM 2647 N N . VAL A 1 347 ? -7.348 39.781 11.156 1 96.56 347 VAL A N 1
ATOM 2648 C CA . VAL A 1 347 ? -7.43 39.5 9.734 1 96.56 347 VAL A CA 1
ATOM 2649 C C . VAL A 1 347 ? -6.027 39.469 9.133 1 96.56 347 VAL A C 1
ATOM 2651 O O . VAL A 1 347 ? -5.293 40.469 9.211 1 96.56 347 VAL A O 1
ATOM 2654 N N . PRO A 1 348 ? -5.641 38.406 8.523 1 96.44 348 PRO A N 1
ATOM 2655 C CA . PRO A 1 348 ? -4.32 38.375 7.883 1 96.44 348 PRO A CA 1
ATOM 2656 C C . PRO A 1 348 ? -4.258 39.25 6.637 1 96.44 348 PRO A C 1
ATOM 2658 O O . PRO A 1 348 ? -5.137 39.188 5.773 1 96.44 348 PRO A O 1
ATOM 2661 N N . ILE A 1 349 ? -3.287 40.062 6.551 1 96.81 349 ILE A N 1
ATOM 2662 C CA . ILE A 1 349 ? -3.104 40.969 5.41 1 96.81 349 ILE A CA 1
ATOM 2663 C C . ILE A 1 349 ? -1.908 40.5 4.578 1 96.81 349 ILE A C 1
ATOM 2665 O O . ILE A 1 349 ? -2.016 40.344 3.361 1 96.81 349 ILE A O 1
ATOM 2669 N N . PHE A 1 350 ? -0.789 40.344 5.195 1 97.19 350 PHE A N 1
ATOM 2670 C CA . PHE A 1 350 ? 0.418 39.844 4.539 1 97.19 350 PHE A CA 1
ATOM 2671 C C . PHE A 1 350 ? 1.041 38.719 5.336 1 97.19 350 PHE A C 1
ATOM 2673 O O . PHE A 1 350 ? 1.304 38.844 6.531 1 97.19 350 PHE A O 1
ATOM 2680 N N . ASN A 1 351 ? 1.319 37.594 4.75 1 96.62 351 ASN A N 1
ATOM 2681 C CA . ASN A 1 351 ? 1.893 36.406 5.395 1 96.62 351 ASN A CA 1
ATOM 2682 C C . ASN A 1 351 ? 2.883 35.688 4.48 1 96.62 351 ASN A C 1
ATOM 2684 O O . ASN A 1 351 ? 3.033 34.469 4.559 1 96.62 351 ASN A O 1
ATOM 2688 N N . ALA A 1 352 ? 3.363 36.375 3.453 1 97 352 ALA A N 1
ATOM 2689 C CA . ALA A 1 352 ? 4.402 35.906 2.537 1 97 352 ALA A CA 1
ATOM 2690 C C . ALA A 1 352 ? 3.969 34.625 1.817 1 97 352 ALA A C 1
ATOM 2692 O O . ALA A 1 352 ? 4.781 33.75 1.594 1 97 352 ALA A O 1
ATOM 2693 N N . GLY A 1 353 ? 2.744 34.438 1.532 1 97.44 353 GLY A N 1
ATOM 2694 C CA . GLY A 1 353 ? 2.215 33.375 0.726 1 97.44 353 GLY A CA 1
ATOM 2695 C C . GLY A 1 353 ? 1.887 32.125 1.538 1 97.44 353 GLY A C 1
ATOM 2696 O O . GLY A 1 353 ? 1.507 31.094 0.98 1 97.44 353 GLY A O 1
ATOM 2697 N N . LYS A 1 354 ? 1.992 32.125 2.857 1 97.56 354 LYS A N 1
ATOM 2698 C CA . LYS A 1 354 ? 1.769 30.953 3.719 1 97.56 354 LYS A CA 1
ATOM 2699 C C . LYS A 1 354 ? 0.345 30.438 3.568 1 97.56 354 LYS A C 1
ATOM 2701 O O . LYS A 1 354 ? 0.142 29.234 3.352 1 97.56 354 LYS A O 1
ATOM 2706 N N . LEU A 1 355 ? -0.655 31.328 3.639 1 97.94 355 LEU A N 1
ATOM 2707 C CA . LEU A 1 355 ? -2.051 30.922 3.572 1 97.94 355 LEU A CA 1
ATOM 2708 C C . LEU A 1 355 ? -2.385 30.344 2.197 1 97.94 355 LEU A C 1
ATOM 2710 O O . LEU A 1 355 ? -3.113 29.359 2.088 1 97.94 355 LEU A O 1
ATOM 2714 N N . ARG A 1 356 ? -1.875 31 1.107 1 98.12 356 ARG A N 1
ATOM 2715 C CA . ARG A 1 356 ? -2.092 30.484 -0.241 1 98.12 356 ARG A CA 1
ATOM 2716 C C . ARG A 1 356 ? -1.464 29.109 -0.407 1 98.12 356 ARG A C 1
ATOM 2718 O O . ARG A 1 356 ? -2.064 28.219 -1.012 1 98.12 356 ARG A O 1
ATOM 2725 N N . ALA A 1 357 ? -0.224 28.938 0.078 1 98.38 357 ALA A N 1
ATOM 2726 C CA . ALA A 1 357 ? 0.455 27.656 0.016 1 98.38 357 ALA A CA 1
ATOM 2727 C C . ALA A 1 357 ? -0.324 26.578 0.78 1 98.38 357 ALA A C 1
ATOM 2729 O O . ALA A 1 357 ? -0.411 25.438 0.34 1 98.38 357 ALA A O 1
ATOM 2730 N N . ASN A 1 358 ? -0.86 26.953 1.946 1 98.25 358 ASN A N 1
ATOM 2731 C CA . ASN A 1 358 ? -1.666 26.016 2.725 1 98.25 358 ASN A CA 1
ATOM 2732 C C . ASN A 1 358 ? -2.93 25.609 1.975 1 98.25 358 ASN A C 1
ATOM 2734 O O . ASN A 1 358 ? -3.324 24.438 2.008 1 98.25 358 ASN A O 1
ATOM 2738 N N . LEU A 1 359 ? -3.623 26.562 1.341 1 98.56 359 LEU A N 1
ATOM 2739 C CA . LEU A 1 359 ? -4.785 26.25 0.518 1 98.56 359 LEU A CA 1
ATOM 2740 C C . LEU A 1 359 ? -4.402 25.328 -0.633 1 98.56 359 LEU A C 1
ATOM 2742 O O . LEU A 1 359 ? -5.098 24.344 -0.902 1 98.56 359 LEU A O 1
ATOM 2746 N N . ASP A 1 360 ? -3.26 25.641 -1.312 1 98.38 360 ASP A N 1
ATOM 2747 C CA . ASP A 1 360 ? -2.764 24.766 -2.371 1 98.38 360 ASP A CA 1
ATOM 2748 C C . ASP A 1 360 ? -2.553 23.344 -1.858 1 98.38 360 ASP A C 1
ATOM 2750 O O . ASP A 1 360 ? -2.959 22.391 -2.506 1 98.38 360 ASP A O 1
ATOM 2754 N N . TYR A 1 361 ? -1.873 23.188 -0.699 1 98.5 361 TYR A N 1
ATOM 2755 C CA . TYR A 1 361 ? -1.64 21.875 -0.086 1 98.5 361 TYR A CA 1
ATOM 2756 C C . TYR A 1 361 ? -2.953 21.141 0.141 1 98.5 361 TYR A C 1
ATOM 2758 O O . TYR A 1 361 ? -3.064 19.953 -0.166 1 98.5 361 TYR A O 1
ATOM 2766 N N . ALA A 1 362 ? -3.955 21.812 0.722 1 98.56 362 ALA A N 1
ATOM 2767 C CA . ALA A 1 362 ? -5.254 21.203 0.983 1 98.56 362 ALA A CA 1
ATOM 2768 C C . ALA A 1 362 ? -5.898 20.719 -0.311 1 98.56 362 ALA A C 1
ATOM 2770 O O . ALA A 1 362 ? -6.453 19.609 -0.359 1 98.56 362 ALA A O 1
ATOM 2771 N N . GLU A 1 363 ? -5.887 21.547 -1.354 1 98.62 363 GLU A N 1
ATOM 2772 C CA . GLU A 1 363 ? -6.453 21.172 -2.648 1 98.62 363 GLU A CA 1
ATOM 2773 C C . GLU A 1 363 ? -5.719 19.984 -3.248 1 98.62 363 GLU A C 1
ATOM 2775 O O . GLU A 1 363 ? -6.344 19.094 -3.832 1 98.62 363 GLU A O 1
ATOM 2780 N N . LEU A 1 364 ? -4.379 20 -3.139 1 98.56 364 LEU A N 1
ATOM 2781 C CA . LEU A 1 364 ? -3.574 18.906 -3.641 1 98.56 364 LEU A CA 1
ATOM 2782 C C . LEU A 1 364 ? -3.896 17.609 -2.893 1 98.56 364 LEU A C 1
ATOM 2784 O O . LEU A 1 364 ? -3.914 16.531 -3.488 1 98.56 364 LEU A O 1
ATOM 2788 N N . GLN A 1 365 ? -4.199 17.688 -1.569 1 98.38 365 GLN A N 1
ATOM 2789 C CA . GLN A 1 365 ? -4.594 16.5 -0.803 1 98.38 365 GLN A CA 1
ATOM 2790 C C . GLN A 1 365 ? -5.922 15.945 -1.303 1 98.38 365 GLN A C 1
ATOM 2792 O O . GLN A 1 365 ? -6.133 14.727 -1.296 1 98.38 365 GLN A O 1
ATOM 2797 N N . LYS A 1 366 ? -6.84 16.797 -1.705 1 98.56 366 LYS A N 1
ATOM 2798 C CA . LYS A 1 366 ? -8.07 16.328 -2.34 1 98.56 366 LYS A CA 1
ATOM 2799 C C . LYS A 1 366 ? -7.766 15.586 -3.641 1 98.56 366 LYS A C 1
ATOM 2801 O O . LYS A 1 366 ? -8.336 14.523 -3.902 1 98.56 366 LYS A O 1
ATOM 2806 N N . ASP A 1 367 ? -6.844 16.188 -4.457 1 98.38 367 ASP A N 1
ATOM 2807 C CA . ASP A 1 367 ? -6.473 15.547 -5.719 1 98.38 367 ASP A CA 1
ATOM 2808 C C . ASP A 1 367 ? -5.879 14.156 -5.477 1 98.38 367 ASP A C 1
ATOM 2810 O O . ASP A 1 367 ? -6.16 13.219 -6.223 1 98.38 367 ASP A O 1
ATOM 2814 N N . VAL A 1 368 ? -5.016 14 -4.465 1 98.5 368 VAL A N 1
ATOM 2815 C CA . VAL A 1 368 ? -4.488 12.703 -4.074 1 98.5 368 VAL A CA 1
ATOM 2816 C C . VAL A 1 368 ? -5.637 11.766 -3.709 1 98.5 368 VAL A C 1
ATOM 2818 O O . VAL A 1 368 ? -5.637 10.594 -4.094 1 98.5 368 VAL A O 1
ATOM 2821 N N . GLY A 1 369 ? -6.605 12.305 -2.957 1 98.5 369 GLY A N 1
ATOM 2822 C CA . GLY A 1 369 ? -7.789 11.539 -2.609 1 98.5 369 GLY A CA 1
ATOM 2823 C C . GLY A 1 369 ? -8.562 11.047 -3.822 1 98.5 369 GLY A C 1
ATOM 2824 O O . GLY A 1 369 ? -9.016 9.906 -3.855 1 98.5 369 GLY A O 1
ATOM 2825 N N . VAL A 1 370 ? -8.688 11.922 -4.844 1 98.44 370 VAL A N 1
ATOM 2826 C CA . VAL A 1 370 ? -9.383 11.555 -6.07 1 98.44 370 VAL A CA 1
ATOM 2827 C C . VAL A 1 370 ? -8.664 10.383 -6.738 1 98.44 370 VAL A C 1
ATOM 2829 O O . VAL A 1 370 ? -9.289 9.391 -7.102 1 98.44 370 VAL A O 1
ATOM 2832 N N . ALA A 1 371 ? -7.375 10.477 -6.922 1 98.25 371 ALA A N 1
ATOM 2833 C CA . ALA A 1 371 ? -6.59 9.422 -7.559 1 98.25 371 ALA A CA 1
ATOM 2834 C C . ALA A 1 371 ? -6.676 8.117 -6.77 1 98.25 371 ALA A C 1
ATOM 2836 O O . ALA A 1 371 ? -6.785 7.035 -7.352 1 98.25 371 ALA A O 1
ATOM 2837 N N . THR A 1 372 ? -6.621 8.18 -5.453 1 98.44 372 THR A N 1
ATOM 2838 C CA . THR A 1 372 ? -6.715 7.008 -4.59 1 98.44 372 THR A CA 1
ATOM 2839 C C . THR A 1 372 ? -8.086 6.352 -4.719 1 98.44 372 THR A C 1
ATOM 2841 O O . THR A 1 372 ? -8.188 5.121 -4.77 1 98.44 372 THR A O 1
ATOM 2844 N N . TYR A 1 373 ? -9.117 7.207 -4.754 1 98.31 373 TYR A N 1
ATOM 2845 C CA . TYR A 1 373 ? -10.477 6.727 -4.949 1 98.31 373 TYR A CA 1
ATOM 2846 C C . TYR A 1 373 ? -10.617 6.012 -6.285 1 98.31 373 TYR A C 1
ATOM 2848 O O . TYR A 1 373 ? -11.117 4.883 -6.348 1 98.31 373 TYR A O 1
ATOM 2856 N N . GLU A 1 374 ? -10.148 6.586 -7.324 1 97.88 374 GLU A N 1
ATOM 2857 C CA . GLU A 1 374 ? -10.195 5.988 -8.656 1 97.88 374 GLU A CA 1
ATOM 2858 C C . GLU A 1 374 ? -9.414 4.676 -8.695 1 97.88 374 GLU A C 1
ATOM 2860 O O . GLU A 1 374 ? -9.867 3.693 -9.281 1 97.88 374 GLU A O 1
ATOM 2865 N N . LYS A 1 375 ? -8.25 4.59 -8.125 1 97.75 375 LYS A N 1
ATOM 2866 C CA . LYS A 1 375 ? -7.438 3.379 -8.07 1 97.75 375 LYS A CA 1
ATOM 2867 C C . LYS A 1 375 ? -8.188 2.246 -7.375 1 97.75 375 LYS A C 1
ATOM 2869 O O . LYS A 1 375 ? -8.125 1.096 -7.812 1 97.75 375 LYS A O 1
ATOM 2874 N N . SER A 1 376 ? -8.859 2.604 -6.246 1 98 376 SER A N 1
ATOM 2875 C CA . SER A 1 376 ? -9.602 1.577 -5.52 1 98 376 SER A CA 1
ATOM 2876 C C . SER A 1 376 ? -10.688 0.962 -6.395 1 98 376 SER A C 1
ATOM 2878 O O . SER A 1 376 ? -10.922 -0.247 -6.348 1 98 376 SER A O 1
ATOM 2880 N N . ILE A 1 377 ? -11.32 1.802 -7.219 1 97.19 377 ILE A N 1
ATOM 2881 C CA . ILE A 1 377 ? -12.359 1.326 -8.133 1 97.19 377 ILE A CA 1
ATOM 2882 C C . ILE A 1 377 ? -11.742 0.415 -9.188 1 97.19 377 ILE A C 1
ATOM 2884 O O . ILE A 1 377 ? -12.258 -0.675 -9.453 1 97.19 377 ILE A O 1
ATOM 2888 N N . GLN A 1 378 ? -10.648 0.833 -9.812 1 97.06 378 GLN A N 1
ATOM 2889 C CA . GLN A 1 378 ? -9.977 0.042 -10.836 1 97.06 378 GLN A CA 1
ATOM 2890 C C . GLN A 1 378 ? -9.5 -1.293 -10.281 1 97.06 378 GLN A C 1
ATOM 2892 O O . GLN A 1 378 ? -9.594 -2.324 -10.953 1 97.06 378 GLN A O 1
ATOM 2897 N N . THR A 1 379 ? -8.984 -1.282 -9.062 1 97.75 379 THR A N 1
ATOM 2898 C CA . THR A 1 379 ? -8.531 -2.506 -8.414 1 97.75 379 THR A CA 1
ATOM 2899 C C . THR A 1 379 ? -9.703 -3.455 -8.164 1 97.75 379 THR A C 1
ATOM 2901 O O . THR A 1 379 ? -9.602 -4.656 -8.43 1 97.75 379 THR A O 1
ATOM 2904 N N . ALA A 1 380 ? -10.773 -2.893 -7.672 1 96.38 380 ALA A N 1
ATOM 2905 C CA . ALA A 1 380 ? -11.977 -3.695 -7.453 1 96.38 380 ALA A CA 1
ATOM 2906 C C . ALA A 1 380 ? -12.469 -4.316 -8.758 1 96.38 380 ALA A C 1
ATOM 2908 O O . ALA A 1 380 ? -12.836 -5.492 -8.797 1 96.38 380 ALA A O 1
ATOM 2909 N N . PHE A 1 381 ? -12.492 -3.568 -9.828 1 95.69 381 PHE A N 1
ATOM 2910 C CA . PHE A 1 381 ? -12.93 -4.055 -11.133 1 95.69 381 PHE A CA 1
ATOM 2911 C C . PHE A 1 381 ? -12.062 -5.227 -11.586 1 95.69 381 PHE A C 1
ATOM 2913 O O . PHE A 1 381 ? -12.586 -6.25 -12.039 1 95.69 381 PHE A O 1
ATOM 2920 N N . ARG A 1 382 ? -10.758 -5.113 -11.484 1 96.75 382 ARG A N 1
ATOM 2921 C CA . ARG A 1 382 ? -9.836 -6.18 -11.852 1 96.75 382 ARG A CA 1
ATOM 2922 C C . ARG A 1 382 ? -10.117 -7.449 -11.055 1 96.75 382 ARG A C 1
ATOM 2924 O O . ARG A 1 382 ? -10.125 -8.547 -11.609 1 96.75 382 ARG A O 1
ATOM 2931 N N . GLU A 1 383 ? -10.344 -7.281 -9.758 1 96.81 383 GLU A N 1
ATOM 2932 C CA . GLU A 1 383 ? -10.594 -8.43 -8.898 1 96.81 383 GLU A CA 1
ATOM 2933 C C . GLU A 1 383 ? -11.828 -9.203 -9.352 1 96.81 383 GLU A C 1
ATOM 2935 O O . GLU A 1 383 ? -11.812 -10.438 -9.422 1 96.81 383 GLU A O 1
ATOM 2940 N N . VAL A 1 384 ? -12.883 -8.492 -9.672 1 94.75 384 VAL A N 1
ATOM 2941 C CA . VAL A 1 384 ? -14.109 -9.141 -10.133 1 94.75 384 VAL A CA 1
ATOM 2942 C C . VAL A 1 384 ? -13.867 -9.766 -11.508 1 94.75 384 VAL A C 1
ATOM 2944 O O . VAL A 1 384 ? -14.266 -10.906 -11.75 1 94.75 384 VAL A O 1
ATOM 2947 N N . ALA A 1 385 ? -13.242 -9.039 -12.391 1 95.12 385 ALA A N 1
ATOM 2948 C CA . ALA A 1 385 ? -12.953 -9.562 -13.727 1 95.12 385 ALA A CA 1
ATOM 2949 C C . ALA A 1 385 ? -12.148 -10.852 -13.656 1 95.12 385 ALA A C 1
ATOM 2951 O O . ALA A 1 385 ? -12.414 -11.805 -14.398 1 95.12 385 ALA A O 1
ATOM 2952 N N . ASP A 1 386 ? -11.164 -10.922 -12.758 1 96.69 386 ASP A N 1
ATOM 2953 C CA . ASP A 1 386 ? -10.375 -12.133 -12.555 1 96.69 386 ASP A CA 1
ATOM 2954 C C . ASP A 1 386 ? -11.258 -13.297 -12.109 1 96.69 386 ASP A C 1
ATOM 2956 O O . ASP A 1 386 ? -11.094 -14.422 -12.578 1 96.69 386 ASP A O 1
ATOM 2960 N N . GLY A 1 387 ? -12.109 -12.977 -11.156 1 95.12 387 GLY A N 1
ATOM 2961 C CA . GLY A 1 387 ? -13.039 -13.992 -10.688 1 95.12 387 GLY A CA 1
ATOM 2962 C C . GLY A 1 387 ? -13.977 -14.5 -11.773 1 95.12 387 GLY A C 1
ATOM 2963 O O . GLY A 1 387 ? -14.242 -15.695 -11.859 1 95.12 387 GLY A O 1
ATOM 2964 N N . LEU A 1 388 ? -14.469 -13.594 -12.609 1 94.19 388 LEU A N 1
ATOM 2965 C CA . LEU A 1 388 ? -15.352 -13.977 -13.703 1 94.19 388 LEU A CA 1
ATOM 2966 C C . LEU A 1 388 ? -14.617 -14.828 -14.727 1 94.19 388 LEU A C 1
ATOM 2968 O O . LEU A 1 388 ? -15.18 -15.781 -15.266 1 94.19 388 LEU A O 1
ATOM 2972 N N . ALA A 1 389 ? -13.383 -14.516 -15.008 1 96.25 389 ALA A N 1
ATOM 2973 C CA . ALA A 1 389 ? -12.57 -15.336 -15.906 1 96.25 389 ALA A CA 1
ATOM 2974 C C . ALA A 1 389 ? -12.391 -16.75 -15.336 1 96.25 389 ALA A C 1
ATOM 2976 O O . ALA A 1 389 ? -12.461 -17.734 -16.062 1 96.25 389 ALA A O 1
ATOM 2977 N N . ALA A 1 390 ? -12.148 -16.812 -14.055 1 96.06 390 ALA A N 1
ATOM 2978 C CA . ALA A 1 390 ? -12.008 -18.109 -13.383 1 96.06 390 ALA A CA 1
ATOM 2979 C C . ALA A 1 390 ? -13.289 -18.922 -13.484 1 96.06 390 ALA A C 1
ATOM 2981 O O . ALA A 1 390 ? -13.266 -20.094 -13.836 1 96.06 390 ALA A O 1
ATOM 2982 N N . ARG A 1 391 ? -14.391 -18.297 -13.242 1 93.19 391 ARG A N 1
ATOM 2983 C CA . ARG A 1 391 ? -15.688 -18.969 -13.32 1 93.19 391 ARG A CA 1
ATOM 2984 C C . ARG A 1 391 ? -15.945 -19.484 -14.734 1 93.19 391 ARG A C 1
ATOM 2986 O O . ARG A 1 391 ? -16.484 -20.578 -14.906 1 93.19 391 ARG A O 1
ATOM 2993 N N . GLY A 1 392 ? -15.539 -18.781 -15.672 1 93.81 392 GLY A N 1
ATOM 2994 C CA . GLY A 1 392 ? -15.789 -19.141 -17.062 1 93.81 392 GLY A CA 1
ATOM 2995 C C . GLY A 1 392 ? -14.891 -20.266 -17.547 1 93.81 392 GLY A C 1
ATOM 2996 O O . GLY A 1 392 ? -15.148 -20.859 -18.594 1 93.81 392 GLY A O 1
ATOM 2997 N N . THR A 1 393 ? -13.852 -20.594 -16.75 1 96.5 393 THR A N 1
ATOM 2998 C CA . THR A 1 393 ? -12.867 -21.5 -17.328 1 96.5 393 THR A CA 1
ATOM 2999 C C . THR A 1 393 ? -12.688 -22.734 -16.438 1 96.5 393 THR A C 1
ATOM 3001 O O . THR A 1 393 ? -12.297 -23.797 -16.922 1 96.5 393 THR A O 1
ATOM 3004 N N . TYR A 1 394 ? -13 -22.719 -15.156 1 95.69 394 TYR A N 1
ATOM 3005 C CA . TYR A 1 394 ? -12.719 -23.844 -14.266 1 95.69 394 TYR A CA 1
ATOM 3006 C C . TYR A 1 394 ? -13.625 -25.031 -14.578 1 95.69 394 TYR A C 1
ATOM 3008 O O . TYR A 1 394 ? -13.234 -26.188 -14.398 1 95.69 394 TYR A O 1
ATOM 3016 N N . GLY A 1 395 ? -14.898 -24.734 -15.07 1 94.38 395 GLY A N 1
ATOM 3017 C CA . GLY A 1 395 ? -15.773 -25.828 -15.445 1 94.38 395 GLY A CA 1
ATOM 3018 C C . GLY A 1 395 ? -15.148 -26.766 -16.469 1 94.38 395 GLY A C 1
ATOM 3019 O O . GLY A 1 395 ? -15.133 -27.984 -16.266 1 94.38 395 GLY A O 1
ATOM 3020 N N . LYS A 1 396 ? -14.656 -26.203 -17.5 1 95.75 396 LYS A N 1
ATOM 3021 C CA . LYS A 1 396 ? -14.016 -26.984 -18.547 1 95.75 396 LYS A CA 1
ATOM 3022 C C . LYS A 1 396 ? -12.773 -27.703 -18.016 1 95.75 396 LYS A C 1
ATOM 3024 O O . LYS A 1 396 ? -12.539 -28.859 -18.328 1 95.75 396 LYS A O 1
ATOM 3029 N N . GLN A 1 397 ? -11.969 -27.016 -17.203 1 97 397 GLN A N 1
ATOM 3030 C CA . GLN A 1 397 ? -10.758 -27.609 -16.641 1 97 397 GLN A CA 1
ATOM 3031 C C . GLN A 1 397 ? -11.094 -28.812 -15.758 1 97 397 GLN A C 1
ATOM 3033 O O . GLN A 1 397 ? -10.461 -29.875 -15.875 1 97 397 GLN A O 1
ATOM 3038 N N . LEU A 1 398 ? -12.086 -28.672 -14.93 1 96.88 398 LEU A N 1
ATOM 3039 C CA . LEU A 1 398 ? -12.445 -29.75 -14 1 96.88 398 LEU A CA 1
ATOM 3040 C C . LEU A 1 398 ? -13.086 -30.922 -14.734 1 96.88 398 LEU A C 1
ATOM 3042 O O . LEU A 1 398 ? -12.898 -32.062 -14.352 1 96.88 398 LEU A O 1
ATOM 3046 N N . SER A 1 399 ? -13.859 -30.641 -15.797 1 97.25 399 SER A N 1
ATOM 3047 C CA . SER A 1 399 ? -14.422 -31.719 -16.609 1 97.25 399 SER A CA 1
ATOM 3048 C C . SER A 1 399 ? -13.32 -32.531 -17.266 1 97.25 399 SER A C 1
ATOM 3050 O O . SER A 1 399 ? -13.328 -33.75 -17.203 1 97.25 399 SER A O 1
ATOM 3052 N N . ALA A 1 400 ? -12.367 -31.812 -17.812 1 98 400 ALA A N 1
ATOM 3053 C CA . ALA A 1 400 ? -11.25 -32.5 -18.453 1 98 400 ALA A CA 1
ATOM 3054 C C . ALA A 1 400 ? -10.453 -33.312 -17.438 1 98 400 ALA A C 1
ATOM 3056 O O . ALA A 1 400 ? -10.062 -34.438 -17.719 1 98 400 ALA A O 1
ATOM 3057 N N . GLN A 1 401 ? -10.219 -32.75 -16.297 1 97.75 401 GLN A N 1
ATOM 3058 C CA . GLN A 1 401 ? -9.453 -33.438 -15.25 1 97.75 401 GLN A CA 1
ATOM 3059 C C . GLN A 1 401 ? -10.211 -34.625 -14.711 1 97.75 401 GLN A C 1
ATOM 3061 O O . GLN A 1 401 ? -9.602 -35.656 -14.422 1 97.75 401 GLN A O 1
ATOM 3066 N N . SER A 1 402 ? -11.508 -34.562 -14.555 1 97.62 402 SER A N 1
ATOM 3067 C CA . SER A 1 402 ? -12.312 -35.688 -14.125 1 97.62 402 SER A CA 1
ATOM 3068 C C . SER A 1 402 ? -12.273 -36.844 -15.141 1 97.62 402 SER A C 1
ATOM 3070 O O . SER A 1 402 ? -12.133 -38 -14.781 1 97.62 402 SER A O 1
ATOM 3072 N N . GLU A 1 403 ? -12.406 -36.438 -16.375 1 97.94 403 GLU A N 1
ATOM 3073 C CA . GLU A 1 403 ? -12.289 -37.438 -17.438 1 97.94 403 GLU A CA 1
ATOM 3074 C C . GLU A 1 403 ? -10.914 -38.094 -17.438 1 97.94 403 GLU A C 1
ATOM 3076 O O . GLU A 1 403 ? -10.781 -39.281 -17.703 1 97.94 403 GLU A O 1
ATOM 3081 N N . LEU A 1 404 ? -9.883 -37.281 -17.156 1 97.75 404 LEU A N 1
ATOM 3082 C CA . LEU A 1 404 ? -8.523 -37.812 -17.062 1 97.75 404 LEU A CA 1
ATOM 3083 C C . LEU A 1 404 ? -8.406 -38.844 -15.969 1 97.75 404 LEU A C 1
ATOM 3085 O O . LEU A 1 404 ? -7.793 -39.906 -16.172 1 97.75 404 LEU A O 1
ATOM 3089 N N . VAL A 1 405 ? -8.992 -38.625 -14.812 1 97.94 405 VAL A N 1
ATOM 3090 C CA . VAL A 1 405 ? -8.984 -39.562 -13.711 1 97.94 405 VAL A CA 1
ATOM 3091 C C . VAL A 1 405 ? -9.68 -40.875 -14.148 1 97.94 405 VAL A C 1
ATOM 3093 O O . VAL A 1 405 ? -9.164 -41.969 -13.914 1 97.94 405 VAL A O 1
ATOM 3096 N N . ASP A 1 406 ? -10.805 -40.781 -14.805 1 97.75 406 ASP A N 1
ATOM 3097 C CA . ASP A 1 406 ? -11.547 -41.938 -15.266 1 97.75 406 ASP A CA 1
ATOM 3098 C C . ASP A 1 406 ? -10.734 -42.75 -16.266 1 97.75 406 ASP A C 1
ATOM 3100 O O . ASP A 1 406 ? -10.734 -43.969 -16.234 1 97.75 406 ASP A O 1
ATOM 3104 N N . ASN A 1 407 ? -10.094 -42 -17.109 1 96.75 407 ASN A N 1
ATOM 3105 C CA . ASN A 1 407 ? -9.266 -42.688 -18.109 1 96.75 407 ASN A CA 1
ATOM 3106 C C . ASN A 1 407 ? -8.094 -43.406 -17.469 1 96.75 407 ASN A C 1
ATOM 3108 O O . ASN A 1 407 ? -7.75 -44.531 -17.875 1 96.75 407 ASN A O 1
ATOM 3112 N N . TYR A 1 408 ? -7.453 -42.812 -16.438 1 97.06 408 TYR A N 1
ATOM 3113 C CA . TYR A 1 408 ? -6.336 -43.469 -15.758 1 97.06 408 TYR A CA 1
ATOM 3114 C C . TYR A 1 408 ? -6.816 -44.656 -14.938 1 97.06 408 TYR A C 1
ATOM 3116 O O . TYR A 1 408 ? -6.094 -45.656 -14.789 1 97.06 408 TYR A O 1
ATOM 3124 N N . LYS A 1 409 ? -8.055 -44.656 -14.406 1 97.12 409 LYS A N 1
ATOM 3125 C CA . LYS A 1 409 ? -8.625 -45.812 -13.734 1 97.12 409 LYS A CA 1
ATOM 3126 C C . LYS A 1 409 ? -8.742 -47 -14.695 1 97.12 409 LYS A C 1
ATOM 3128 O O . LYS A 1 409 ? -8.344 -48.094 -14.359 1 97.12 409 LYS A O 1
ATOM 3133 N N . ALA A 1 410 ? -9.305 -46.688 -15.859 1 96.81 410 ALA A N 1
ATOM 3134 C CA . ALA A 1 410 ? -9.438 -47.75 -16.875 1 96.81 410 ALA A CA 1
ATOM 3135 C C . ALA A 1 410 ? -8.07 -48.219 -17.344 1 96.81 410 ALA A C 1
ATOM 3137 O O . ALA A 1 410 ? -7.871 -49.438 -17.516 1 96.81 410 ALA A O 1
ATOM 3138 N N . TYR A 1 411 ? -7.156 -47.312 -17.531 1 95.44 411 TYR A N 1
ATOM 3139 C CA . TYR A 1 411 ? -5.785 -47.625 -17.906 1 95.44 411 TYR A CA 1
ATOM 3140 C C . TYR A 1 411 ? -5.148 -48.562 -16.891 1 95.44 411 TYR A C 1
ATOM 3142 O O . TYR A 1 411 ? -4.543 -49.562 -17.266 1 95.44 411 TYR A O 1
ATOM 3150 N N . PHE A 1 412 ? -5.27 -48.312 -15.625 1 95.44 412 PHE A N 1
ATOM 3151 C CA . PHE A 1 412 ? -4.699 -49.125 -14.555 1 95.44 412 PHE A CA 1
ATOM 3152 C C . PHE A 1 412 ? -5.297 -50.531 -14.57 1 95.44 412 PHE A C 1
ATOM 3154 O O . PHE A 1 412 ? -4.566 -51.5 -14.484 1 95.44 412 PHE A O 1
ATOM 3161 N N . SER A 1 413 ? -6.609 -50.656 -14.719 1 96.31 413 SER A N 1
ATOM 3162 C CA . SER A 1 413 ? -7.281 -51.938 -14.742 1 96.31 413 SER A CA 1
ATOM 3163 C C . SER A 1 413 ? -6.785 -52.812 -15.898 1 96.31 413 SER A C 1
ATOM 3165 O O . SER A 1 413 ? -6.48 -54 -15.719 1 96.31 413 SER A O 1
ATOM 3167 N N . LEU A 1 414 ? -6.66 -52.188 -17.031 1 95.19 414 LEU A N 1
ATOM 3168 C CA . LEU A 1 414 ? -6.211 -52.906 -18.219 1 95.19 414 LEU A CA 1
ATOM 3169 C C . LEU A 1 414 ? -4.746 -53.312 -18.094 1 95.19 414 LEU A C 1
ATOM 3171 O O . LEU A 1 414 ? -4.375 -54.438 -18.469 1 95.19 414 LEU A O 1
ATOM 3175 N N . ALA A 1 415 ? -3.926 -52.406 -17.594 1 94.31 415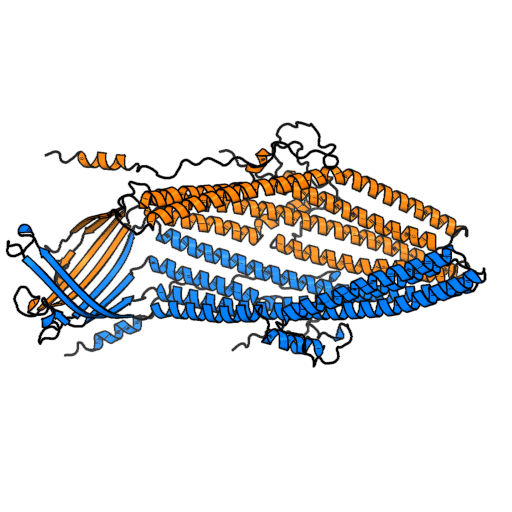 ALA A N 1
ATOM 3176 C CA . ALA A 1 415 ? -2.506 -52.688 -17.391 1 94.31 415 ALA A CA 1
ATOM 3177 C C . ALA A 1 415 ? -2.311 -53.844 -16.422 1 94.31 415 ALA A C 1
ATOM 3179 O O . ALA A 1 415 ? -1.489 -54.719 -16.656 1 94.31 415 ALA A O 1
ATOM 3180 N N . GLN A 1 416 ? -3.07 -53.906 -15.344 1 93.56 416 GLN A N 1
ATOM 3181 C CA . GLN A 1 416 ? -2.988 -54.969 -14.352 1 93.56 416 GLN A CA 1
ATOM 3182 C C . GLN A 1 416 ? -3.393 -56.312 -14.945 1 93.56 416 GLN A C 1
ATOM 3184 O O . GLN A 1 416 ? -2.725 -57.312 -14.719 1 93.56 416 GLN A O 1
ATOM 3189 N N . GLN A 1 417 ? -4.441 -56.344 -15.734 1 94.25 417 GLN A N 1
ATOM 3190 C CA . GLN A 1 417 ? -4.91 -57.562 -16.375 1 94.25 417 GLN A CA 1
ATOM 3191 C C . GLN A 1 417 ? -3.852 -58.125 -17.312 1 94.25 417 GLN A C 1
ATOM 3193 O O . GLN A 1 417 ? -3.58 -59.344 -17.297 1 94.25 417 GLN A O 1
ATOM 3198 N N . ARG A 1 418 ? -3.289 -57.312 -18.078 1 93.31 418 ARG A N 1
ATOM 3199 C CA . ARG A 1 418 ? -2.295 -57.75 -19.047 1 93.31 418 ARG A CA 1
ATOM 3200 C C . ARG A 1 418 ? -1.025 -58.25 -18.359 1 93.31 418 ARG A C 1
ATOM 3202 O O . ARG A 1 418 ? -0.375 -59.188 -18.828 1 93.31 418 ARG A O 1
ATOM 3209 N N . TYR A 1 419 ? -0.649 -57.562 -17.281 1 92 419 TYR A N 1
ATOM 3210 C CA . TYR A 1 419 ? 0.494 -58.031 -16.5 1 92 419 TYR A CA 1
ATOM 3211 C C . TYR A 1 419 ? 0.225 -59.406 -15.898 1 92 419 TYR A C 1
ATOM 3213 O O . TYR A 1 419 ? 1.078 -60.281 -15.953 1 92 419 TYR A O 1
ATOM 3221 N N . ASP A 1 420 ? -0.982 -59.594 -15.414 1 90.25 420 ASP A N 1
ATOM 3222 C CA . ASP A 1 420 ? -1.367 -60.844 -14.797 1 90.25 420 ASP A CA 1
ATOM 3223 C C . ASP A 1 420 ? -1.37 -62 -15.812 1 90.25 420 ASP A C 1
ATOM 3225 O O . ASP A 1 420 ? -1.107 -63.156 -15.469 1 90.25 420 ASP A O 1
ATOM 3229 N N . GLN A 1 421 ? -1.595 -61.656 -17.062 1 92 421 GLN A N 1
ATOM 3230 C CA . GLN A 1 421 ? -1.638 -62.625 -18.141 1 92 421 GLN A CA 1
ATOM 3231 C C . GLN A 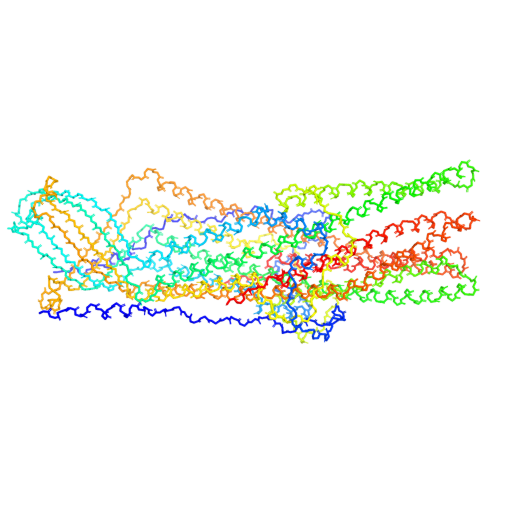1 421 ? -0.251 -62.844 -18.734 1 92 421 GLN A C 1
ATOM 3233 O O . GLN A 1 421 ? -0.079 -63.688 -19.641 1 92 421 GLN A O 1
ATOM 3238 N N . GLY A 1 422 ? 0.736 -62.094 -18.234 1 88.88 422 GLY A N 1
ATOM 3239 C CA . GLY A 1 422 ? 2.109 -62.219 -18.688 1 88.88 422 GLY A CA 1
ATOM 3240 C C . GLY A 1 422 ? 2.385 -61.531 -20 1 88.88 422 GLY A C 1
ATOM 3241 O O . GLY A 1 422 ? 3.391 -61.812 -20.672 1 88.88 422 GLY A O 1
ATOM 3242 N N . VAL A 1 423 ? 1.541 -60.594 -20.375 1 87 423 VAL A N 1
ATOM 3243 C CA . VAL A 1 423 ? 1.616 -59.938 -21.688 1 87 423 VAL A CA 1
ATOM 3244 C C . VAL A 1 423 ? 2.479 -58.688 -21.594 1 87 423 VAL A C 1
ATOM 3246 O O . VAL A 1 423 ? 3.244 -58.375 -22.5 1 87 423 VAL A O 1
ATOM 3249 N N . ASP A 1 424 ? 2.312 -57.938 -20.531 1 88.19 424 ASP A N 1
ATOM 3250 C CA . ASP A 1 424 ? 3.012 -56.656 -20.391 1 88.19 424 ASP A CA 1
ATOM 3251 C C . ASP A 1 424 ? 3.9 -56.656 -19.141 1 88.19 424 ASP A C 1
ATOM 3253 O O . ASP A 1 424 ? 3.707 -57.469 -18.234 1 88.19 424 ASP A O 1
ATOM 3257 N N . SER A 1 425 ? 4.852 -55.688 -19.188 1 88.44 425 SER A N 1
ATOM 3258 C CA . SER A 1 425 ? 5.738 -55.531 -18.031 1 88.44 425 SER A CA 1
ATOM 3259 C C . SER A 1 425 ? 5.043 -54.781 -16.906 1 88.44 425 SER A C 1
ATOM 3261 O O . SER A 1 425 ? 4.023 -54.125 -17.125 1 88.44 425 SER A O 1
ATOM 3263 N N . TYR A 1 426 ? 5.641 -54.906 -15.719 1 90.75 426 TYR A N 1
ATOM 3264 C CA . TYR A 1 426 ? 5.109 -54.188 -14.555 1 90.75 426 TYR A CA 1
ATOM 3265 C C . TYR A 1 426 ? 5.273 -52.688 -14.703 1 90.75 426 TYR A C 1
ATOM 3267 O O . TYR A 1 426 ? 4.598 -51.906 -14.023 1 90.75 426 TYR A O 1
ATOM 3275 N N . LEU A 1 427 ? 6.188 -52.25 -15.531 1 89.81 427 LEU A N 1
ATOM 3276 C CA . LEU A 1 427 ? 6.41 -50.844 -15.758 1 89.81 427 LEU A CA 1
ATOM 3277 C C . LEU A 1 427 ? 5.121 -50.156 -16.188 1 89.81 427 LEU A C 1
ATOM 3279 O O . LEU A 1 427 ? 4.871 -49 -15.805 1 89.81 427 LEU A O 1
ATOM 3283 N N . THR A 1 428 ? 4.324 -50.781 -17 1 92.38 428 THR A N 1
ATOM 3284 C CA . THR A 1 428 ? 3.057 -50.219 -17.453 1 92.38 428 THR A CA 1
ATOM 3285 C C . THR A 1 428 ? 2.082 -50.062 -16.297 1 92.38 428 THR A C 1
ATOM 3287 O O . THR A 1 428 ? 1.362 -49.062 -16.203 1 92.38 428 THR A O 1
ATOM 3290 N N . VAL A 1 429 ? 2.061 -51.062 -15.406 1 92.5 429 VAL A N 1
ATOM 3291 C CA . VAL A 1 429 ? 1.233 -51 -14.211 1 92.5 429 VAL A CA 1
ATOM 3292 C C . VAL A 1 429 ? 1.704 -49.875 -13.312 1 92.5 429 VAL A C 1
ATOM 3294 O O . VAL A 1 429 ? 0.893 -49.062 -12.828 1 92.5 429 VAL A O 1
ATOM 3297 N N . LEU A 1 430 ? 3.02 -49.781 -13.148 1 91.69 430 LEU A N 1
ATOM 3298 C CA . LEU A 1 430 ? 3.619 -48.719 -12.344 1 91.69 430 LEU A CA 1
ATOM 3299 C C . LEU A 1 430 ? 3.223 -47.344 -12.875 1 91.69 430 LEU A C 1
ATOM 3301 O O . LEU A 1 430 ? 2.822 -46.469 -12.109 1 91.69 430 LEU A O 1
ATOM 3305 N N . ASP A 1 431 ? 3.357 -47.062 -14.141 1 92.38 431 ASP A N 1
ATOM 3306 C CA . ASP A 1 431 ? 3.002 -45.781 -14.773 1 92.38 431 ASP A CA 1
ATOM 3307 C C . ASP A 1 431 ? 1.527 -45.469 -14.555 1 92.38 431 ASP A C 1
ATOM 3309 O O . ASP A 1 431 ? 1.188 -44.344 -14.18 1 92.38 431 ASP A O 1
ATOM 3313 N N . ALA A 1 432 ? 0.678 -46.406 -14.773 1 94.25 432 ALA A N 1
ATOM 3314 C CA . ALA A 1 432 ? -0.762 -46.219 -14.617 1 94.25 432 ALA A CA 1
ATOM 3315 C C . ALA A 1 432 ? -1.117 -45.844 -13.18 1 94.25 432 ALA A C 1
ATOM 3317 O O . ALA A 1 432 ? -1.924 -44.938 -12.953 1 94.25 432 ALA A O 1
ATOM 3318 N N . GLN A 1 433 ? -0.494 -46.531 -12.242 1 93.88 433 GLN A N 1
ATOM 3319 C CA . GLN A 1 433 ? -0.761 -46.281 -10.828 1 93.88 433 GLN A CA 1
ATOM 3320 C C . GLN A 1 433 ? -0.291 -44.875 -10.43 1 93.88 433 GLN A C 1
ATOM 3322 O O . GLN A 1 433 ? -1.022 -44.125 -9.773 1 93.88 433 GLN A O 1
ATOM 3327 N N . ARG A 1 434 ? 0.872 -44.594 -10.859 1 94.12 434 ARG A N 1
ATOM 3328 C CA . ARG A 1 434 ? 1.448 -43.281 -10.539 1 94.12 434 ARG A CA 1
ATOM 3329 C C . ARG A 1 434 ? 0.6 -42.156 -11.117 1 94.12 434 ARG A C 1
ATOM 3331 O O . ARG A 1 434 ? 0.288 -41.188 -10.422 1 94.12 434 ARG A O 1
ATOM 3338 N N . GLU A 1 435 ? 0.242 -42.312 -12.297 1 96.31 435 GLU A N 1
ATOM 3339 C CA . GLU A 1 435 ? -0.515 -41.281 -12.992 1 96.31 435 GLU A CA 1
ATOM 3340 C C . GLU A 1 435 ? -1.937 -41.156 -12.445 1 96.31 435 GLU A C 1
ATOM 3342 O O . GLU A 1 435 ? -2.51 -40.094 -12.383 1 96.31 435 GLU A O 1
ATOM 3347 N N . LEU A 1 436 ? -2.523 -42.344 -12.055 1 96.56 436 LEU A N 1
ATOM 3348 C CA . LEU A 1 436 ? -3.844 -42.312 -11.438 1 96.56 436 LEU A CA 1
ATOM 3349 C C . LEU A 1 436 ? -3.82 -41.5 -10.133 1 96.56 436 LEU A C 1
ATOM 3351 O O . LEU A 1 436 ? -4.645 -40.625 -9.93 1 96.56 436 LEU A O 1
ATOM 3355 N N . PHE A 1 437 ? -2.838 -41.781 -9.297 1 96.5 437 PHE A N 1
ATOM 3356 C CA . PHE A 1 437 ? -2.691 -41.094 -8.016 1 96.5 437 PHE A CA 1
ATOM 3357 C C . PHE A 1 437 ? -2.473 -39.594 -8.234 1 96.5 437 PHE A C 1
ATOM 3359 O O . PHE A 1 437 ? -3.154 -38.781 -7.621 1 96.5 437 PHE A O 1
ATOM 3366 N N . SER A 1 438 ? -1.586 -39.25 -9.133 1 97.06 438 SER A N 1
ATOM 3367 C CA . SER A 1 438 ? -1.269 -37.875 -9.43 1 97.06 438 SER A CA 1
ATOM 3368 C C . SER A 1 438 ? -2.484 -37.125 -9.977 1 97.06 438 SER A C 1
ATOM 3370 O O . SER A 1 438 ? -2.732 -35.969 -9.617 1 97.06 438 SER A O 1
ATOM 3372 N N . SER A 1 439 ? -3.211 -37.75 -10.867 1 97.81 439 SER A N 1
ATOM 3373 C CA . SER A 1 439 ? -4.375 -37.094 -11.477 1 97.81 439 SER A CA 1
ATOM 3374 C C . SER A 1 439 ? -5.48 -36.875 -10.453 1 97.81 439 SER A C 1
ATOM 3376 O O . SER A 1 439 ? -6.211 -35.875 -10.523 1 97.81 439 SER A O 1
ATOM 3378 N N . GLN A 1 440 ? -5.668 -37.844 -9.523 1 97.56 440 GLN A N 1
ATOM 3379 C CA . GLN A 1 440 ? -6.645 -37.688 -8.453 1 97.56 440 GLN A CA 1
ATOM 3380 C C . GLN A 1 440 ? -6.273 -36.5 -7.535 1 97.56 440 GLN A C 1
ATOM 3382 O O . GLN A 1 440 ? -7.137 -35.719 -7.137 1 97.56 440 GLN A O 1
ATOM 3387 N N . GLN A 1 441 ? -4.996 -36.406 -7.203 1 97.5 441 GLN A N 1
ATOM 3388 C CA . GLN A 1 441 ? -4.52 -35.281 -6.402 1 97.5 441 GLN A CA 1
ATOM 3389 C C . GLN A 1 441 ? -4.777 -33.938 -7.109 1 97.5 441 GLN A C 1
ATOM 3391 O O . GLN A 1 441 ? -5.223 -32.969 -6.488 1 97.5 441 GLN A O 1
ATOM 3396 N N . LYS A 1 442 ? -4.457 -33.875 -8.406 1 97.88 442 LYS A N 1
ATOM 3397 C CA . LYS A 1 442 ? -4.656 -32.688 -9.195 1 97.88 442 LYS A CA 1
ATOM 3398 C C . LYS A 1 442 ? -6.129 -32.281 -9.25 1 97.88 442 LYS A C 1
ATOM 3400 O O . LYS A 1 442 ? -6.469 -31.109 -9.219 1 97.88 442 LYS A O 1
ATOM 3405 N N . LEU A 1 443 ? -7.035 -33.312 -9.312 1 97.38 443 LEU A N 1
ATOM 3406 C CA . LEU A 1 443 ? -8.469 -33.031 -9.312 1 97.38 443 LEU A CA 1
ATOM 3407 C C . LEU A 1 443 ? -8.891 -32.344 -8.016 1 97.38 443 LEU A C 1
ATOM 3409 O O . LEU A 1 443 ? -9.617 -31.344 -8.047 1 97.38 443 LEU A O 1
ATOM 3413 N N . LEU A 1 444 ? -8.375 -32.844 -6.871 1 97.19 444 LEU A N 1
ATOM 3414 C CA . LEU A 1 444 ? -8.695 -32.25 -5.578 1 97.19 444 LEU A CA 1
ATOM 3415 C C . LEU A 1 444 ? -8.164 -30.812 -5.492 1 97.19 444 LEU A C 1
ATOM 3417 O O . LEU A 1 444 ? -8.867 -29.906 -5.02 1 97.19 444 LEU A O 1
ATOM 3421 N N . ASN A 1 445 ? -6.988 -30.547 -5.992 1 97.44 445 ASN A N 1
ATOM 3422 C CA . ASN A 1 445 ? -6.391 -29.219 -5.961 1 97.44 445 ASN A CA 1
ATOM 3423 C C . ASN A 1 445 ? -7.117 -28.266 -6.895 1 97.44 445 ASN A C 1
ATOM 3425 O O . ASN A 1 445 ? -7.293 -27.078 -6.57 1 97.44 445 ASN A O 1
ATOM 3429 N N . ASP A 1 446 ? -7.504 -28.766 -8.109 1 97.25 446 ASP A N 1
ATOM 3430 C CA . ASP A 1 446 ? -8.266 -27.938 -9.039 1 97.25 446 ASP A CA 1
ATOM 3431 C C . ASP A 1 446 ? -9.617 -27.547 -8.453 1 97.25 446 ASP A C 1
ATOM 3433 O O . ASP A 1 446 ? -10.094 -26.422 -8.648 1 97.25 446 ASP A O 1
ATOM 3437 N N . GLN A 1 447 ? -10.227 -28.484 -7.738 1 96.81 447 GLN A N 1
ATOM 3438 C CA . GLN A 1 447 ? -11.492 -28.203 -7.066 1 96.81 447 GLN A CA 1
ATOM 3439 C C . GLN A 1 447 ? -11.32 -27.125 -6.004 1 96.81 447 GLN A C 1
ATOM 3441 O O . GLN A 1 447 ? -12.141 -26.219 -5.895 1 96.81 447 GLN A O 1
ATOM 3446 N N . LEU A 1 448 ? -10.258 -27.156 -5.238 1 97.5 448 LEU A N 1
ATOM 3447 C CA . LEU A 1 448 ? -9.945 -26.125 -4.25 1 97.5 448 LEU A CA 1
ATOM 3448 C C . LEU A 1 448 ? -9.781 -24.766 -4.922 1 97.5 448 LEU A C 1
ATOM 3450 O O . LEU A 1 448 ? -10.328 -23.766 -4.453 1 97.5 448 LEU A O 1
ATOM 3454 N N . ASP A 1 449 ? -9.031 -24.797 -6.02 1 97.5 449 ASP A N 1
ATOM 3455 C CA . ASP A 1 449 ? -8.766 -23.531 -6.723 1 97.5 449 ASP A CA 1
ATOM 3456 C C . ASP A 1 449 ? -10.055 -22.922 -7.25 1 97.5 449 ASP A C 1
ATOM 3458 O O . ASP A 1 449 ? -10.227 -21.703 -7.215 1 97.5 449 ASP A O 1
ATOM 3462 N N . GLN A 1 450 ? -10.961 -23.766 -7.746 1 96.5 450 GLN A N 1
ATOM 3463 C CA . GLN A 1 450 ? -12.258 -23.281 -8.203 1 96.5 450 GLN A CA 1
ATOM 3464 C C . GLN A 1 450 ? -13.055 -22.656 -7.059 1 96.5 450 GLN A C 1
ATOM 3466 O O . GLN A 1 450 ? -13.57 -21.547 -7.184 1 96.5 450 GLN A O 1
ATOM 3471 N N . ILE A 1 451 ? -13.109 -23.375 -5.941 1 96.75 451 ILE A N 1
ATOM 3472 C CA . ILE A 1 451 ? -13.867 -22.922 -4.785 1 96.75 451 ILE A CA 1
ATOM 3473 C C . ILE A 1 451 ? -13.281 -21.594 -4.277 1 96.75 451 ILE A C 1
ATOM 3475 O O . ILE A 1 451 ? -14.016 -20.641 -4.02 1 96.75 451 ILE A O 1
ATOM 3479 N N . ASN A 1 452 ? -11.961 -21.562 -4.195 1 97.44 452 ASN A N 1
ATOM 3480 C CA . ASN A 1 452 ? -11.297 -20.359 -3.721 1 97.44 452 ASN A CA 1
ATOM 3481 C C . ASN A 1 452 ? -11.539 -19.172 -4.656 1 97.44 452 ASN A C 1
ATOM 3483 O O . ASN A 1 452 ? -11.688 -18.031 -4.203 1 97.44 452 ASN A O 1
ATOM 3487 N N . SER A 1 453 ? -11.555 -19.453 -5.945 1 96.69 453 SER A N 1
ATOM 3488 C CA . SER A 1 453 ? -11.828 -18.391 -6.906 1 96.69 453 SER A CA 1
ATOM 3489 C C . SER A 1 453 ? -13.242 -17.844 -6.742 1 96.69 453 SER A C 1
ATOM 3491 O O . SER A 1 453 ? -13.469 -16.641 -6.895 1 96.69 453 SER A O 1
ATOM 3493 N N . GLU A 1 454 ? -14.18 -18.719 -6.453 1 95.19 454 GLU A N 1
ATOM 3494 C CA . GLU A 1 454 ? -15.555 -18.281 -6.227 1 95.19 454 GLU A CA 1
ATOM 3495 C C . GLU A 1 454 ? -15.672 -17.469 -4.938 1 95.19 454 GLU A C 1
ATOM 3497 O O . GLU A 1 454 ? -16.391 -16.469 -4.887 1 95.19 454 GLU A O 1
ATOM 3502 N N . VAL A 1 455 ? -14.977 -17.891 -3.898 1 96.5 455 VAL A N 1
ATOM 3503 C CA . VAL A 1 455 ? -14.938 -17.141 -2.641 1 96.5 455 VAL A CA 1
ATOM 3504 C C . VAL A 1 455 ? -14.344 -15.758 -2.875 1 96.5 455 VAL A C 1
ATOM 3506 O O . VAL A 1 455 ? -14.867 -14.758 -2.381 1 96.5 455 VAL A O 1
ATOM 3509 N N . GLN A 1 456 ? -13.242 -15.734 -3.658 1 96.44 456 GLN A N 1
ATOM 3510 C CA . GLN A 1 456 ? -12.602 -14.461 -3.963 1 96.44 456 GLN A CA 1
ATOM 3511 C C . GLN A 1 456 ? -13.523 -13.555 -4.773 1 96.44 456 GLN A C 1
ATOM 3513 O O . GLN A 1 456 ? -13.516 -12.336 -4.598 1 96.44 456 GLN A O 1
ATOM 3518 N N . LEU A 1 457 ? -14.281 -14.148 -5.715 1 94.44 457 LEU A N 1
ATOM 3519 C CA . LEU A 1 457 ? -15.25 -13.383 -6.492 1 94.44 457 LEU A CA 1
ATOM 3520 C C . LEU A 1 457 ? -16.328 -12.789 -5.586 1 94.44 457 LEU A C 1
ATOM 3522 O O . LEU A 1 457 ? -16.672 -11.617 -5.723 1 94.44 457 LEU A O 1
ATOM 3526 N N . TYR A 1 458 ? -16.828 -13.578 -4.621 1 93.88 458 TYR A N 1
ATOM 3527 C CA . TYR A 1 458 ? -17.812 -13.117 -3.654 1 93.88 458 TYR A CA 1
ATOM 3528 C C . TYR A 1 458 ? -17.281 -11.938 -2.85 1 93.88 458 TYR A C 1
ATOM 3530 O O . TYR A 1 458 ? -17.969 -10.93 -2.686 1 93.88 458 TYR A O 1
ATOM 3538 N N . LYS A 1 459 ? -16.031 -12.062 -2.398 1 94.19 459 LYS A N 1
ATOM 3539 C CA . LYS A 1 459 ? -15.359 -11 -1.657 1 94.19 459 LYS A CA 1
ATOM 3540 C C . LYS A 1 459 ? -15.188 -9.75 -2.52 1 94.19 459 LYS A C 1
ATOM 3542 O O . LYS A 1 459 ? -15.422 -8.633 -2.057 1 94.19 459 LYS A O 1
ATOM 3547 N N . ALA A 1 460 ? -14.781 -9.961 -3.738 1 94.44 460 ALA A N 1
ATOM 3548 C CA . ALA A 1 460 ? -14.508 -8.867 -4.664 1 94.44 460 ALA A CA 1
ATOM 3549 C C . ALA A 1 460 ? -15.773 -8.062 -4.953 1 94.44 460 ALA A C 1
ATOM 3551 O O . ALA A 1 460 ? -15.703 -6.867 -5.23 1 94.44 460 ALA A O 1
ATOM 3552 N N . LEU A 1 461 ? -16.891 -8.695 -4.809 1 92.44 461 LEU A N 1
ATOM 3553 C CA . LEU A 1 461 ? -18.172 -8.047 -5.09 1 92.44 461 LEU A CA 1
ATOM 3554 C C . LEU A 1 461 ? -18.719 -7.363 -3.844 1 92.44 461 LEU A C 1
ATOM 3556 O O . LEU A 1 461 ? -19.797 -6.766 -3.881 1 92.44 461 LEU A O 1
ATOM 3560 N N . GLY A 1 462 ? -18.062 -7.453 -2.701 1 90.5 462 GLY A N 1
ATOM 3561 C CA . GLY A 1 462 ? -18.453 -6.703 -1.516 1 90.5 462 GLY A CA 1
ATOM 3562 C C . GLY A 1 462 ? -18.969 -7.582 -0.396 1 90.5 462 GLY A C 1
ATOM 3563 O O . GLY A 1 462 ? -19.375 -7.082 0.655 1 90.5 462 GLY A O 1
ATOM 3564 N N . GLY A 1 463 ? -19.016 -8.945 -0.577 1 87.44 463 GLY A N 1
ATOM 3565 C CA . GLY A 1 463 ? -19.312 -9.906 0.473 1 87.44 463 GLY A CA 1
ATOM 3566 C C . GLY A 1 463 ? -20.75 -9.828 0.964 1 87.44 463 GLY A C 1
ATOM 3567 O O . GLY A 1 463 ? -21.031 -10.133 2.125 1 87.44 463 GLY A O 1
ATOM 3568 N N . GLY A 1 464 ? -21.719 -9.32 0.175 1 80.06 464 GLY A N 1
ATOM 3569 C CA . GLY A 1 464 ? -23.125 -9.312 0.497 1 80.06 464 GLY A CA 1
ATOM 3570 C C . GLY A 1 464 ? -23.516 -8.234 1.493 1 80.06 464 GLY A C 1
ATOM 3571 O O . GLY A 1 464 ? -24.562 -8.32 2.137 1 80.06 464 GLY A O 1
ATOM 3572 N N . TRP A 1 465 ? -22.641 -7.293 1.795 1 65.31 465 TRP A N 1
ATOM 3573 C CA . TRP A 1 465 ? -22.953 -6.203 2.713 1 65.31 465 TRP A CA 1
ATOM 3574 C C . TRP A 1 465 ? -24 -5.27 2.111 1 65.31 465 TRP A C 1
ATOM 3576 O O . TRP A 1 465 ? -23.922 -4.91 0.935 1 65.31 465 TRP A O 1
ATOM 3586 N N . SER A 1 466 ? -25.297 -5.406 2.447 1 56.5 466 SER A N 1
ATOM 3587 C CA . SER A 1 466 ? -26.328 -4.484 1.96 1 56.5 466 SER A CA 1
ATOM 3588 C C . SER A 1 466 ? -26.375 -3.215 2.807 1 56.5 466 SER A C 1
ATOM 3590 O O . SER A 1 466 ? -26.266 -3.279 4.035 1 56.5 466 SER A O 1
ATOM 3592 N N . VAL A 1 467 ? -25.891 -2.076 2.303 1 47.97 467 VAL A N 1
ATOM 3593 C CA . VAL A 1 467 ? -26.156 -0.791 2.941 1 47.97 467 VAL A CA 1
ATOM 3594 C C . VAL A 1 467 ? -27.641 -0.643 3.207 1 47.97 467 VAL A C 1
ATOM 3596 O O . VAL A 1 467 ? -28.469 -0.83 2.305 1 47.97 467 VAL A O 1
ATOM 3599 N N . SER A 1 468 ? -28.141 -0.914 4.375 1 37.25 468 SER A N 1
ATOM 3600 C CA . SER A 1 468 ? -29.516 -0.492 4.641 1 37.25 468 SER A CA 1
ATOM 3601 C C . SER A 1 468 ? -29.766 0.912 4.109 1 37.25 468 SER A C 1
ATOM 3603 O O . SER A 1 468 ? -29.031 1.851 4.43 1 37.25 468 SER A O 1
ATOM 3605 N N . GLN A 1 469 ? -30.062 1.205 2.902 1 33.88 469 GLN A N 1
ATOM 3606 C CA . GLN A 1 469 ? -30.625 2.502 2.543 1 33.88 469 GLN A CA 1
ATOM 3607 C C . GLN A 1 469 ? -31.578 3.014 3.631 1 33.88 469 GLN A C 1
ATOM 3609 O O . GLN A 1 469 ? -32.625 2.418 3.885 1 33.88 469 GLN A O 1
ATOM 3614 N N . ASN A 1 470 ? -31.047 3.355 4.809 1 25.59 470 ASN A N 1
ATOM 3615 C CA . ASN A 1 470 ? -31.953 4.254 5.504 1 25.59 470 ASN A CA 1
ATOM 3616 C C . ASN A 1 470 ? -32.156 5.551 4.723 1 25.59 470 ASN A C 1
ATOM 3618 O O . ASN A 1 470 ? -31.219 6.113 4.18 1 25.59 470 ASN A O 1
ATOM 3622 N N . MET B 1 1 ? 20.328 66.562 12.789 1 30.42 1 MET B N 1
ATOM 3623 C CA . MET B 1 1 ? 21.406 66.188 11.891 1 30.42 1 MET B CA 1
ATOM 3624 C C . MET B 1 1 ? 21.312 64.688 11.508 1 30.42 1 MET B C 1
ATOM 3626 O O . MET B 1 1 ? 20.594 63.938 12.156 1 30.42 1 MET B O 1
ATOM 3630 N N . LYS B 1 2 ? 22.391 64.062 10.75 1 36.72 2 LYS B N 1
ATOM 3631 C CA . LYS B 1 2 ? 22.375 63.062 9.688 1 36.72 2 LYS B CA 1
ATOM 3632 C C . LYS B 1 2 ? 22.172 61.656 10.242 1 36.72 2 LYS B C 1
ATOM 3634 O O . LYS B 1 2 ? 23.125 61 10.664 1 36.72 2 LYS B O 1
ATOM 3639 N N . PHE B 1 3 ? 21.141 61.469 11.086 1 42.56 3 PHE B N 1
ATOM 3640 C CA . PHE B 1 3 ? 20.688 60.156 11.531 1 42.56 3 PHE B CA 1
ATOM 3641 C C . PHE B 1 3 ? 20.469 59.219 10.344 1 42.56 3 PHE B C 1
ATOM 3643 O O . PHE B 1 3 ? 19.766 58.219 10.461 1 42.56 3 PHE B O 1
ATOM 3650 N N . LYS B 1 4 ? 20.906 59.75 9.141 1 48.28 4 LYS B N 1
ATOM 3651 C CA . LYS B 1 4 ? 20.469 59.125 7.898 1 48.28 4 LYS B CA 1
ATOM 3652 C C . LYS B 1 4 ? 21.016 57.688 7.777 1 48.28 4 LYS B C 1
ATOM 3654 O O . LYS B 1 4 ? 20.391 56.844 7.152 1 48.28 4 LYS B O 1
ATOM 3659 N N . SER B 1 5 ? 22.375 57.625 7.922 1 45.09 5 SER B N 1
ATOM 3660 C CA . SER B 1 5 ? 23 56.5 7.25 1 45.09 5 SER B CA 1
ATOM 3661 C C . SER B 1 5 ? 22.844 55.219 8.055 1 45.09 5 SER B C 1
ATOM 3663 O O . SER B 1 5 ? 23.484 54.188 7.758 1 45.09 5 SER B O 1
ATOM 3665 N N . LEU B 1 6 ? 22.406 55.281 9.273 1 42.44 6 LEU B N 1
ATOM 3666 C CA . LEU B 1 6 ? 22.578 54.094 10.078 1 42.44 6 LEU B CA 1
ATOM 3667 C C . LEU B 1 6 ? 21.781 52.906 9.508 1 42.44 6 LEU B C 1
ATOM 3669 O O . LEU B 1 6 ? 21.969 51.781 9.922 1 42.44 6 LEU B O 1
ATOM 3673 N N . PRO B 1 7 ? 20.688 53.25 8.789 1 44.81 7 PRO B N 1
ATOM 3674 C CA . PRO B 1 7 ? 19.859 52.062 8.688 1 44.81 7 PRO B CA 1
ATOM 3675 C C . PRO B 1 7 ? 20.469 51 7.77 1 44.81 7 PRO B C 1
ATOM 3677 O O . PRO B 1 7 ? 20.031 49.844 7.777 1 44.81 7 PRO B O 1
ATOM 3680 N N . MET B 1 8 ? 21.312 51.5 6.809 1 43.69 8 MET B N 1
ATOM 3681 C CA . MET B 1 8 ? 21.641 50.562 5.754 1 43.69 8 MET B CA 1
ATOM 3682 C C . MET B 1 8 ? 22.531 49.438 6.293 1 43.69 8 MET B C 1
ATOM 3684 O O . MET B 1 8 ? 22.641 48.375 5.684 1 43.69 8 MET B O 1
ATOM 3688 N N . PHE B 1 9 ? 23.516 49.75 7.125 1 42.59 9 PHE B N 1
ATOM 3689 C CA . PHE B 1 9 ? 24.453 48.719 7.504 1 42.59 9 PHE B CA 1
ATOM 3690 C C . PHE B 1 9 ? 23.75 47.562 8.188 1 42.59 9 PHE B C 1
ATOM 3692 O O . PHE B 1 9 ? 24.266 46.438 8.234 1 42.59 9 PHE B O 1
ATOM 3699 N N . ALA B 1 10 ? 22.719 47.781 8.922 1 42.09 10 ALA B N 1
ATOM 3700 C CA . ALA B 1 10 ? 22.047 46.719 9.664 1 42.09 10 ALA B CA 1
ATOM 3701 C C . ALA B 1 10 ? 21.453 45.688 8.719 1 42.09 10 ALA B C 1
ATOM 3703 O O . ALA B 1 10 ? 21.266 44.531 9.094 1 42.09 10 ALA B O 1
ATOM 3704 N N . LEU B 1 11 ? 21.078 46.094 7.551 1 44.22 11 LEU B N 1
ATOM 3705 C CA . LEU B 1 11 ? 20.406 45.156 6.656 1 44.22 11 LEU B CA 1
ATOM 3706 C C . LEU B 1 11 ? 21.406 44.125 6.113 1 44.22 11 LEU B C 1
ATOM 3708 O O . LEU B 1 11 ? 21.016 43.031 5.738 1 44.22 11 LEU B O 1
ATOM 3712 N N . LEU B 1 12 ? 22.641 44.594 5.805 1 43.69 12 LEU B N 1
ATOM 3713 C CA . LEU B 1 12 ? 23.547 43.719 5.07 1 43.69 12 LEU B CA 1
ATOM 3714 C C . LEU B 1 12 ? 24 42.531 5.934 1 43.69 12 LEU B C 1
ATOM 3716 O O . LEU B 1 12 ? 24.5 41.531 5.418 1 43.69 12 LEU B O 1
ATOM 3720 N N . MET B 1 13 ? 24.281 42.812 7.199 1 42.22 13 MET B N 1
ATOM 3721 C CA . MET B 1 13 ? 24.812 41.719 8 1 42.22 13 MET B CA 1
ATOM 3722 C C . MET B 1 13 ? 23.812 40.562 8.117 1 42.22 13 MET B C 1
ATOM 3724 O O . MET B 1 13 ? 24 39.625 8.891 1 42.22 13 MET B O 1
ATOM 3728 N N . LEU B 1 14 ? 22.625 40.75 7.711 1 46.38 14 LEU B N 1
ATOM 3729 C CA . LEU B 1 14 ? 21.641 39.719 7.996 1 46.38 14 LEU B CA 1
ATOM 3730 C C . LEU B 1 14 ? 22.031 38.406 7.316 1 46.38 14 LEU B C 1
ATOM 3732 O O . LEU B 1 14 ? 21.172 37.531 7.098 1 46.38 14 LEU B O 1
ATOM 3736 N N . GLY B 1 15 ? 23.031 38.469 6.57 1 52.59 15 GLY B N 1
ATOM 3737 C CA . GLY B 1 15 ? 23.422 37.125 6.188 1 52.59 15 GLY B CA 1
ATOM 3738 C C . GLY B 1 15 ? 23.688 36.219 7.375 1 52.59 15 GLY B C 1
ATOM 3739 O O . GLY B 1 15 ? 24.812 36.156 7.879 1 52.59 15 GLY B O 1
ATOM 3740 N N . GLY B 1 16 ? 22.781 36 8.203 1 60.06 16 GLY B N 1
ATOM 3741 C CA . GLY B 1 16 ? 22.875 35.188 9.406 1 60.06 16 GLY B CA 1
ATOM 3742 C C . GLY B 1 16 ? 23.734 33.938 9.227 1 60.06 16 GLY B C 1
ATOM 3743 O O . GLY B 1 16 ? 23.953 33.5 8.102 1 60.06 16 GLY B O 1
ATOM 3744 N N . CYS B 1 17 ? 24.703 33.562 10.141 1 76.5 17 CYS B N 1
ATOM 3745 C CA . CYS B 1 17 ? 25.562 32.406 10.266 1 76.5 17 CYS B CA 1
ATOM 3746 C C . CYS B 1 17 ? 24.75 31.109 10.227 1 76.5 17 CYS B C 1
ATOM 3748 O O . CYS B 1 17 ? 23.703 31.016 10.875 1 76.5 17 CYS B O 1
ATOM 3750 N N . SER B 1 18 ? 24.844 30.359 9.172 1 87.25 18 SER B N 1
ATOM 3751 C CA . SER B 1 18 ? 24.219 29.047 9.164 1 87.25 18 SER B CA 1
ATOM 3752 C C . SER B 1 18 ? 24.938 28.078 10.109 1 87.25 18 SER B C 1
ATOM 3754 O O . SER B 1 18 ? 26.156 27.969 10.07 1 87.25 18 SER B O 1
ATOM 3756 N N . LEU B 1 19 ? 24.094 27.422 10.977 1 94.81 19 LEU B N 1
ATOM 3757 C CA . LEU B 1 19 ? 24.656 26.453 11.914 1 94.81 19 LEU B CA 1
ATOM 3758 C C . LEU B 1 19 ? 24.469 25.031 11.398 1 94.81 19 LEU B C 1
ATOM 3760 O O . LEU B 1 19 ? 24.688 24.078 12.133 1 94.81 19 LEU B O 1
ATOM 3764 N N . ILE B 1 20 ? 23.969 24.922 10.219 1 96.19 20 ILE B N 1
ATOM 3765 C CA . ILE B 1 20 ? 23.875 23.609 9.578 1 96.19 20 ILE B CA 1
ATOM 3766 C C . ILE B 1 20 ? 25.281 23.062 9.367 1 96.19 20 ILE B C 1
ATOM 3768 O O . ILE B 1 20 ? 26.156 23.734 8.797 1 96.19 20 ILE B O 1
ATOM 3772 N N . PRO B 1 21 ? 25.516 21.828 9.812 1 96.56 21 PRO B N 1
ATOM 3773 C CA . PRO B 1 21 ? 26.828 21.266 9.531 1 96.56 21 PRO B CA 1
ATOM 3774 C C . PRO B 1 21 ? 27.109 21.125 8.039 1 96.56 21 PRO B C 1
ATOM 3776 O O . PRO B 1 21 ? 26.188 20.906 7.25 1 96.56 21 PRO B O 1
ATOM 3779 N N . ASP B 1 22 ? 28.344 21.234 7.707 1 96.06 22 ASP B N 1
ATOM 3780 C CA . ASP B 1 22 ? 28.719 20.953 6.324 1 96.06 22 ASP B CA 1
ATOM 3781 C C . ASP B 1 22 ? 28.328 19.516 5.949 1 96.06 22 ASP B C 1
ATOM 3783 O O . ASP B 1 22 ? 28.688 18.562 6.648 1 96.06 22 ASP B O 1
ATOM 3787 N N . TYR B 1 23 ? 27.656 19.453 4.934 1 96.75 23 TYR B N 1
ATOM 3788 C CA . TYR B 1 23 ? 27.219 18.125 4.516 1 96.75 23 TYR B CA 1
ATOM 3789 C C . TYR B 1 23 ? 28.328 17.391 3.785 1 96.75 23 TYR B C 1
ATOM 3791 O O . TYR B 1 23 ? 28.938 17.938 2.859 1 96.75 23 TYR B O 1
ATOM 3799 N N . GLN B 1 24 ? 28.609 16.156 4.195 1 95.19 24 GLN B N 1
ATOM 3800 C CA . GLN B 1 24 ? 29.516 15.242 3.518 1 95.19 24 GLN B CA 1
ATOM 3801 C C . GLN B 1 24 ? 28.797 13.969 3.098 1 95.19 24 GLN B C 1
ATOM 3803 O O . GLN B 1 24 ? 28.25 13.242 3.941 1 95.19 24 GLN B O 1
ATOM 3808 N N . GLN B 1 25 ? 28.719 13.781 1.891 1 95.62 25 GLN B N 1
ATOM 3809 C CA . GLN B 1 25 ? 28.094 12.555 1.402 1 95.62 25 GLN B CA 1
ATOM 3810 C C . GLN B 1 25 ? 28.797 11.32 1.951 1 95.62 25 GLN B C 1
ATOM 3812 O O . GLN B 1 25 ? 30.031 11.203 1.854 1 95.62 25 GLN B O 1
ATOM 3817 N N . PRO B 1 26 ? 28.062 10.445 2.51 1 95.5 26 PRO B N 1
ATOM 3818 C CA . PRO B 1 26 ? 28.703 9.234 3.025 1 95.5 26 PRO B CA 1
ATOM 3819 C C . PRO B 1 26 ? 29.344 8.391 1.925 1 95.5 26 PRO B C 1
ATOM 3821 O O . PRO B 1 26 ? 28.844 8.367 0.794 1 95.5 26 PRO B O 1
ATOM 3824 N N . ALA B 1 27 ? 30.359 7.699 2.299 1 92.5 27 ALA B N 1
ATOM 3825 C CA . ALA B 1 27 ? 31 6.789 1.352 1 92.5 27 ALA B CA 1
ATOM 3826 C C . ALA B 1 27 ? 30.047 5.664 0.951 1 92.5 27 ALA B C 1
ATOM 3828 O O . ALA B 1 27 ? 29.312 5.145 1.784 1 92.5 27 ALA B O 1
ATOM 3829 N N . ALA B 1 28 ? 30.094 5.309 -0.237 1 91.06 28 ALA B N 1
ATOM 3830 C CA . ALA B 1 28 ? 29.234 4.227 -0.723 1 91.06 28 ALA B CA 1
ATOM 3831 C C . ALA B 1 28 ? 29.75 2.869 -0.254 1 91.06 28 ALA B C 1
ATOM 3833 O O . ALA B 1 28 ? 30.891 2.494 -0.543 1 91.06 28 ALA B O 1
ATOM 3834 N N . PRO B 1 29 ? 28.906 2.133 0.465 1 90 29 PRO B N 1
ATOM 3835 C CA . PRO B 1 29 ? 29.344 0.827 0.971 1 90 29 PRO B CA 1
ATOM 3836 C C . PRO B 1 29 ? 29.203 -0.283 -0.069 1 90 29 PRO B C 1
ATOM 3838 O O . PRO B 1 29 ? 28.422 -1.221 0.123 1 90 29 PRO B O 1
ATOM 3841 N N . MET B 1 30 ? 29.812 -0.155 -1.104 1 87.44 30 MET B N 1
ATOM 3842 C CA . MET B 1 30 ? 29.781 -1.176 -2.148 1 87.44 30 MET B CA 1
ATOM 3843 C C . MET B 1 30 ? 31.141 -1.361 -2.787 1 87.44 30 MET B C 1
ATOM 3845 O O . MET B 1 30 ? 32 -0.482 -2.691 1 87.44 30 MET B O 1
ATOM 3849 N N . GLN B 1 31 ? 31.281 -2.484 -3.348 1 85.44 31 GLN B N 1
ATOM 3850 C CA . GLN B 1 31 ? 32.5 -2.738 -4.098 1 85.44 31 GLN B CA 1
ATOM 3851 C C . GLN B 1 31 ? 32.562 -1.914 -5.383 1 85.44 31 GLN B C 1
ATOM 3853 O O . GLN B 1 31 ? 31.5 -1.626 -5.973 1 85.44 31 GLN B O 1
ATOM 3858 N N . ALA B 1 32 ? 33.688 -1.502 -5.789 1 81.31 32 ALA B N 1
ATOM 3859 C CA . ALA B 1 32 ? 33.844 -0.694 -6.996 1 81.31 32 ALA B CA 1
ATOM 3860 C C . ALA B 1 32 ? 33.562 -1.511 -8.25 1 81.31 32 ALA B C 1
ATOM 3862 O O . ALA B 1 32 ? 33.125 -0.963 -9.266 1 81.31 32 ALA B O 1
ATOM 3863 N N . GLN B 1 33 ? 33.812 -2.844 -8.062 1 83.56 33 GLN B N 1
ATOM 3864 C CA . GLN B 1 33 ? 33.594 -3.73 -9.195 1 83.56 33 GLN B CA 1
ATOM 3865 C C . GLN B 1 33 ? 32.438 -4.688 -8.938 1 83.56 33 GLN B C 1
ATOM 3867 O O . GLN B 1 33 ? 32.125 -4.992 -7.781 1 83.56 33 GLN B O 1
ATOM 3872 N N . TRP B 1 34 ? 31.875 -5.109 -10 1 88.44 34 TRP B N 1
ATOM 3873 C CA . TRP B 1 34 ? 30.812 -6.098 -9.906 1 88.44 34 TRP B CA 1
ATOM 3874 C C . TRP B 1 34 ? 31.359 -7.469 -9.539 1 88.44 34 TRP B C 1
ATOM 3876 O O . TRP B 1 34 ? 32.531 -7.75 -9.773 1 88.44 34 TRP B O 1
ATOM 3886 N N . PRO B 1 35 ? 30.453 -8.352 -8.984 1 88.44 35 PRO B N 1
ATOM 3887 C CA . PRO B 1 35 ? 30.938 -9.695 -8.617 1 88.44 35 PRO B CA 1
ATOM 3888 C C . PRO B 1 35 ? 31.422 -10.5 -9.82 1 88.44 35 PRO B C 1
ATOM 3890 O O . PRO B 1 35 ? 30.953 -10.289 -10.938 1 88.44 35 PRO B O 1
ATOM 3893 N N . THR B 1 36 ? 32.406 -11.305 -9.602 1 87.94 36 THR B N 1
ATOM 3894 C CA . THR B 1 36 ? 32.938 -12.203 -10.617 1 87.94 36 THR B CA 1
ATOM 3895 C C . THR B 1 36 ? 32.719 -13.656 -10.219 1 87.94 36 THR B C 1
ATOM 3897 O O . THR B 1 36 ? 32.312 -13.945 -9.086 1 87.94 36 THR B O 1
ATOM 3900 N N . GLY B 1 37 ? 32.844 -14.547 -11.102 1 90.56 37 GLY B N 1
ATOM 3901 C CA . GLY B 1 37 ? 32.625 -15.969 -10.867 1 90.56 37 GLY B CA 1
ATOM 3902 C C . GLY B 1 37 ? 31.906 -16.641 -12.008 1 90.56 37 GLY B C 1
ATOM 3903 O O . GLY B 1 37 ? 31.656 -16.031 -13.055 1 90.56 37 GLY B O 1
ATOM 3904 N N . GLN B 1 38 ? 31.5 -17.906 -11.789 1 91.44 38 GLN B N 1
ATOM 3905 C CA . GLN B 1 38 ? 30.969 -18.766 -12.844 1 91.44 38 GLN B CA 1
ATOM 3906 C C . GLN B 1 38 ? 29.656 -18.203 -13.398 1 91.44 38 GLN B C 1
ATOM 3908 O O . GLN B 1 38 ? 29.375 -18.312 -14.594 1 91.44 38 GLN B O 1
ATOM 3913 N N . ALA B 1 39 ? 28.875 -17.578 -12.484 1 93.5 39 ALA B N 1
ATOM 3914 C CA . ALA B 1 39 ? 27.562 -17.109 -12.898 1 93.5 39 ALA B CA 1
ATOM 3915 C C . ALA B 1 39 ? 27.656 -15.789 -13.672 1 93.5 39 ALA B C 1
ATOM 3917 O O . ALA B 1 39 ? 26.703 -15.359 -14.305 1 93.5 39 ALA B O 1
ATOM 3918 N N . TYR B 1 40 ? 28.828 -15.211 -13.633 1 88.19 40 TYR B N 1
ATOM 3919 C CA . TYR B 1 40 ? 28.984 -13.883 -14.211 1 88.19 40 TYR B CA 1
ATOM 3920 C C . TYR B 1 40 ? 29.844 -13.93 -15.469 1 88.19 40 TYR B C 1
ATOM 3922 O O . TYR B 1 40 ? 30.344 -12.898 -15.93 1 88.19 40 TYR B O 1
ATOM 3930 N N . GLY B 1 41 ? 30.156 -15.156 -15.906 1 70.94 41 GLY B N 1
ATOM 3931 C CA . GLY B 1 41 ? 31.078 -15.406 -17.016 1 70.94 41 GLY B CA 1
ATOM 3932 C C . GLY B 1 41 ? 30.641 -14.75 -18.312 1 70.94 41 GLY B C 1
ATOM 3933 O O . GLY B 1 41 ? 29.438 -14.562 -18.547 1 70.94 41 GLY B O 1
ATOM 3934 N N . GLY B 1 42 ? 31.484 -14.305 -19.188 1 59 42 GLY B N 1
ATOM 3935 C CA . GLY B 1 42 ? 31.328 -13.711 -20.516 1 59 42 GLY B CA 1
ATOM 3936 C C . GLY B 1 42 ? 31.109 -12.211 -20.484 1 59 42 GLY B C 1
ATOM 3937 O O . GLY B 1 42 ? 30.984 -11.57 -21.531 1 59 42 GLY B O 1
ATOM 3938 N N . GLN B 1 43 ? 30.641 -11.844 -19.312 1 57.41 43 GLN B N 1
ATOM 3939 C CA . GLN B 1 43 ? 30.359 -10.414 -19.25 1 57.41 43 GLN B CA 1
ATOM 3940 C C . GLN B 1 43 ? 31.641 -9.602 -19.094 1 57.41 43 GLN B C 1
ATOM 3942 O O . GLN B 1 43 ? 31.594 -8.414 -18.781 1 57.41 43 GLN B O 1
ATOM 3947 N N . GLY B 1 44 ? 32.719 -10.336 -19.312 1 48.31 44 GLY B N 1
ATOM 3948 C CA . GLY B 1 44 ? 34.062 -9.828 -19.047 1 48.31 44 GLY B CA 1
ATOM 3949 C C . GLY B 1 44 ? 34.188 -8.344 -19.328 1 48.31 44 GLY B C 1
ATOM 3950 O O . GLY B 1 44 ? 33.219 -7.68 -19.688 1 48.31 44 GLY B O 1
ATOM 3951 N N . ASP B 1 45 ? 35.625 -8.023 -19.703 1 46.91 45 ASP B N 1
ATOM 3952 C CA . ASP B 1 45 ? 36.5 -6.875 -19.797 1 46.91 45 ASP B CA 1
ATOM 3953 C C . ASP B 1 45 ? 35.969 -5.836 -20.766 1 46.91 45 ASP B C 1
ATOM 3955 O O . ASP B 1 45 ? 36.719 -5.039 -21.312 1 46.91 45 ASP B O 1
ATOM 3959 N N . GLN B 1 46 ? 34.969 -6.109 -21.266 1 41.88 46 GLN B N 1
ATOM 3960 C CA . GLN B 1 46 ? 34.75 -5.051 -22.25 1 41.88 46 GLN B CA 1
ATOM 3961 C C . GLN B 1 46 ? 34.5 -3.711 -21.562 1 41.88 46 GLN B C 1
ATOM 3963 O O . GLN B 1 46 ? 33.469 -3.52 -20.922 1 41.88 46 GLN B O 1
ATOM 3968 N N . ARG B 1 47 ? 35.594 -3.174 -21.172 1 45.41 47 ARG B N 1
ATOM 3969 C CA . ARG B 1 47 ? 35.562 -1.754 -20.828 1 45.41 47 ARG B CA 1
ATOM 3970 C C . ARG B 1 47 ? 34.719 -0.975 -21.844 1 45.41 47 ARG B C 1
ATOM 3972 O O . ARG B 1 47 ? 35.25 -0.57 -22.891 1 45.41 47 ARG B O 1
ATOM 3979 N N . SER B 1 48 ? 33.625 -1.517 -22.219 1 46.19 48 SER B N 1
ATOM 3980 C CA . SER B 1 48 ? 32.906 -0.647 -23.156 1 46.19 48 SER B CA 1
ATOM 3981 C C . SER B 1 48 ? 32.781 0.772 -22.625 1 46.19 48 SER B C 1
ATOM 3983 O O . SER B 1 48 ? 32.812 0.981 -21.406 1 46.19 48 SER B O 1
ATOM 3985 N N . ILE B 1 49 ? 33.094 1.792 -23.328 1 45.66 49 ILE B N 1
ATOM 3986 C CA . ILE B 1 49 ? 32.875 3.219 -23.125 1 45.66 49 ILE B CA 1
ATOM 3987 C C . ILE B 1 49 ? 31.547 3.426 -22.391 1 45.66 49 ILE B C 1
ATOM 3989 O O . ILE B 1 49 ? 30.531 2.803 -22.719 1 45.66 49 ILE B O 1
ATOM 3993 N N . ALA B 1 50 ? 31.75 3.992 -21.25 1 49.97 50 ALA B N 1
ATOM 3994 C CA . ALA B 1 50 ? 30.672 4.461 -20.391 1 49.97 50 ALA B CA 1
ATOM 3995 C C . ALA B 1 50 ? 29.469 4.898 -21.203 1 49.97 50 ALA B C 1
ATOM 3997 O O . ALA B 1 50 ? 29.391 6.051 -21.641 1 49.97 50 ALA B O 1
ATOM 3998 N N . THR B 1 51 ? 28.875 3.979 -21.984 1 60.56 51 THR B N 1
ATOM 3999 C CA . THR B 1 51 ? 27.656 4.41 -22.656 1 60.56 51 THR B CA 1
ATOM 4000 C C . THR B 1 51 ? 26.484 4.492 -21.688 1 60.56 51 THR B C 1
ATOM 4002 O O . THR B 1 51 ? 26.375 3.676 -20.766 1 60.56 51 THR B O 1
ATOM 4005 N N . ALA B 1 52 ? 25.797 5.594 -21.641 1 70.31 52 ALA B N 1
ATOM 4006 C CA . ALA B 1 52 ? 24.594 5.891 -20.875 1 70.31 52 ALA B CA 1
ATOM 4007 C C . ALA B 1 52 ? 23.516 4.832 -21.109 1 70.31 52 ALA B C 1
ATOM 4009 O O . ALA B 1 52 ? 23.453 4.227 -22.172 1 70.31 52 ALA B O 1
ATOM 4010 N N . LEU B 1 53 ? 22.953 4.406 -19.953 1 81.75 53 LEU B N 1
ATOM 4011 C CA . LEU B 1 53 ? 21.797 3.531 -20.078 1 81.75 53 LEU B CA 1
ATOM 4012 C C . LEU B 1 53 ? 20.781 4.109 -21.047 1 81.75 53 LEU B C 1
ATOM 4014 O O . LEU B 1 53 ? 20.438 5.293 -20.969 1 81.75 53 LEU B O 1
ATOM 4018 N N . PRO B 1 54 ? 20.453 3.311 -22.031 1 85.12 54 PRO B N 1
ATOM 4019 C CA . PRO B 1 54 ? 19.453 3.822 -22.969 1 85.12 54 PRO B CA 1
ATOM 4020 C C . PRO B 1 54 ? 18.141 4.191 -22.297 1 85.12 54 PRO B C 1
ATOM 4022 O O . PRO B 1 54 ? 17.781 3.602 -21.266 1 85.12 54 PRO B O 1
ATOM 4025 N N . LYS B 1 55 ? 17.469 5.094 -22.938 1 88.38 55 LYS B N 1
ATOM 4026 C CA . LYS B 1 55 ? 16.125 5.434 -22.469 1 88.38 55 LYS B CA 1
ATOM 4027 C C . LYS B 1 55 ? 15.148 4.281 -22.703 1 88.38 55 LYS B C 1
ATOM 4029 O O . LYS B 1 55 ? 15.43 3.375 -23.484 1 88.38 55 LYS B O 1
ATOM 4034 N N . ALA B 1 56 ? 14.031 4.352 -22.016 1 89.62 56 ALA B N 1
ATOM 4035 C CA . ALA B 1 56 ? 13.055 3.268 -22.062 1 89.62 56 ALA B CA 1
ATOM 4036 C C . ALA B 1 56 ? 12.609 2.988 -23.5 1 89.62 56 ALA B C 1
ATOM 4038 O O . ALA B 1 56 ? 12.523 1.83 -23.922 1 89.62 56 ALA B O 1
ATOM 4039 N N . LYS B 1 57 ? 12.422 3.998 -24.281 1 86 57 LYS B N 1
ATOM 4040 C CA . LYS B 1 57 ? 11.945 3.844 -25.656 1 86 57 LYS B CA 1
ATOM 4041 C C . LYS B 1 57 ? 12.992 3.162 -26.531 1 86 57 LYS B C 1
ATOM 4043 O O . LYS B 1 57 ? 12.648 2.525 -27.531 1 86 57 LYS B O 1
ATOM 4048 N N . GLU B 1 58 ? 14.281 3.346 -26.188 1 88.69 58 GLU B N 1
ATOM 4049 C CA . GLU B 1 58 ? 15.375 2.717 -26.922 1 88.69 58 GLU B CA 1
ATOM 4050 C C . GLU B 1 58 ? 15.633 1.297 -26.422 1 88.69 58 GLU B C 1
ATOM 4052 O O . GLU B 1 58 ? 16.078 0.438 -27.188 1 88.69 58 GLU B O 1
ATOM 4057 N N . PHE B 1 59 ? 15.359 1.055 -25.156 1 93 59 PHE B N 1
ATOM 4058 C CA . PHE B 1 59 ? 15.602 -0.249 -24.547 1 93 59 PHE B CA 1
ATOM 4059 C C . PHE B 1 59 ? 14.516 -1.24 -24.953 1 93 59 PHE B C 1
ATOM 4061 O O . PHE B 1 59 ? 14.812 -2.385 -25.297 1 93 59 PHE B O 1
ATOM 4068 N N . PHE B 1 60 ? 13.305 -0.759 -24.875 1 94.75 60 PHE B N 1
ATOM 4069 C CA . PHE B 1 60 ? 12.195 -1.613 -25.297 1 94.75 60 PHE B CA 1
ATOM 4070 C C . PHE B 1 60 ? 11.938 -1.465 -26.797 1 94.75 60 PHE B C 1
ATOM 4072 O O . PHE B 1 60 ? 11.531 -0.398 -27.25 1 94.75 60 PHE B O 1
ATOM 4079 N N . LYS B 1 61 ? 12.094 -2.523 -27.5 1 92.81 61 LYS B N 1
ATOM 4080 C CA . LYS B 1 61 ? 12.055 -2.455 -28.969 1 92.81 61 LYS B CA 1
ATOM 4081 C C . LYS B 1 61 ? 10.711 -2.943 -29.5 1 92.81 61 LYS B C 1
ATOM 4083 O O . LYS B 1 61 ? 10.398 -2.758 -30.672 1 92.81 61 LYS B O 1
ATOM 4088 N N . ASP B 1 62 ? 9.953 -3.613 -28.688 1 94.06 62 ASP B N 1
ATOM 4089 C CA . ASP B 1 62 ? 8.617 -4.059 -29.094 1 94.06 62 ASP B CA 1
ATOM 4090 C C . ASP B 1 62 ? 7.648 -2.885 -29.188 1 94.06 62 ASP B C 1
ATOM 4092 O O . ASP B 1 62 ? 7.344 -2.25 -28.172 1 94.06 62 ASP B O 1
ATOM 4096 N N . PRO B 1 63 ? 7.133 -2.559 -30.406 1 93.25 63 PRO B N 1
ATOM 4097 C CA . PRO B 1 63 ? 6.301 -1.364 -30.578 1 93.25 63 PRO B CA 1
ATOM 4098 C C . PRO B 1 63 ? 5.008 -1.428 -29.766 1 93.25 63 PRO B C 1
ATOM 4100 O O . PRO B 1 63 ? 4.516 -0.396 -29.297 1 93.25 63 PRO B O 1
ATOM 4103 N N . ALA B 1 64 ? 4.445 -2.592 -29.641 1 95 64 ALA B N 1
ATOM 4104 C CA . ALA B 1 64 ? 3.238 -2.725 -28.828 1 95 64 ALA B CA 1
ATOM 4105 C C . ALA B 1 64 ? 3.52 -2.379 -27.375 1 95 64 ALA B C 1
ATOM 4107 O O . ALA B 1 64 ? 2.734 -1.678 -26.734 1 95 64 ALA B O 1
ATOM 4108 N N . LEU B 1 65 ? 4.641 -2.871 -26.859 1 96.31 65 LEU B N 1
ATOM 4109 C CA . LEU B 1 65 ? 5.031 -2.568 -25.484 1 96.31 65 LEU B CA 1
ATOM 4110 C C . LEU B 1 65 ? 5.262 -1.071 -25.297 1 96.31 65 LEU B C 1
ATOM 4112 O O . LEU B 1 65 ? 4.816 -0.485 -24.312 1 96.31 65 LEU B O 1
ATOM 4116 N N . VAL B 1 66 ? 5.895 -0.417 -26.25 1 95.19 66 VAL B N 1
ATOM 4117 C CA . VAL B 1 66 ? 6.168 1.014 -26.172 1 95.19 66 VAL B CA 1
ATOM 4118 C C . VAL B 1 66 ? 4.855 1.789 -26.094 1 95.19 66 VAL B C 1
ATOM 4120 O O . VAL B 1 66 ? 4.723 2.725 -25.297 1 95.19 66 VAL B O 1
ATOM 4123 N N . ARG B 1 67 ? 3.881 1.399 -26.891 1 95.75 67 ARG B N 1
ATOM 4124 C CA . ARG B 1 67 ? 2.572 2.047 -26.875 1 95.75 67 ARG B CA 1
ATOM 4125 C C . ARG B 1 67 ? 1.887 1.872 -25.516 1 95.75 67 ARG B C 1
ATOM 4127 O O . ARG B 1 67 ? 1.25 2.799 -25.016 1 95.75 67 ARG B O 1
ATOM 4134 N N . LEU B 1 68 ? 1.994 0.709 -24.938 1 97.5 68 LEU B N 1
ATOM 4135 C CA . LEU B 1 68 ? 1.422 0.442 -23.609 1 97.5 68 LEU B CA 1
ATOM 4136 C C . LEU B 1 68 ? 2.119 1.269 -22.547 1 97.5 68 LEU B C 1
ATOM 4138 O O . LEU B 1 68 ? 1.474 1.762 -21.609 1 97.5 68 LEU B O 1
ATOM 4142 N N . LEU B 1 69 ? 3.451 1.391 -22.703 1 97 69 LEU B N 1
ATOM 4143 C CA . LEU B 1 69 ? 4.207 2.209 -21.766 1 97 69 LEU B CA 1
ATOM 4144 C C . LEU B 1 69 ? 3.742 3.66 -21.812 1 97 69 LEU B C 1
ATOM 4146 O O . LEU B 1 69 ? 3.555 4.289 -20.766 1 97 69 LEU B O 1
ATOM 4150 N N . ASP B 1 70 ? 3.5 4.18 -22.984 1 96.31 70 ASP B N 1
ATOM 4151 C CA . ASP B 1 70 ? 3.004 5.547 -23.141 1 96.31 70 ASP B CA 1
ATOM 4152 C C . ASP B 1 70 ? 1.655 5.715 -22.438 1 96.31 70 ASP B C 1
ATOM 4154 O O . ASP B 1 70 ? 1.443 6.688 -21.719 1 96.31 70 ASP B O 1
ATOM 4158 N N . ALA B 1 71 ? 0.776 4.785 -22.641 1 97.06 71 ALA B N 1
ATOM 4159 C CA . ALA B 1 71 ? -0.547 4.828 -22.031 1 97.06 71 ALA B CA 1
ATOM 4160 C C . ALA B 1 71 ? -0.445 4.785 -20.5 1 97.06 71 ALA B C 1
ATOM 4162 O O . ALA B 1 71 ? -1.154 5.52 -19.812 1 97.06 71 ALA B O 1
ATOM 4163 N N . ALA B 1 72 ? 0.412 3.908 -19.953 1 98.12 72 ALA B N 1
ATOM 4164 C CA . ALA B 1 72 ? 0.586 3.781 -18.516 1 98.12 72 ALA B CA 1
ATOM 4165 C C . ALA B 1 72 ? 1.117 5.078 -17.906 1 98.12 72 ALA B C 1
ATOM 4167 O O . ALA B 1 72 ? 0.636 5.527 -16.859 1 98.12 72 ALA B O 1
ATOM 4168 N N . LEU B 1 73 ? 2.111 5.691 -18.578 1 97.38 73 LEU B N 1
ATOM 4169 C CA . LEU B 1 73 ? 2.732 6.914 -18.078 1 97.38 73 LEU B CA 1
ATOM 4170 C C . LEU B 1 73 ? 1.735 8.062 -18.062 1 97.38 73 LEU B C 1
ATOM 4172 O O . LEU B 1 73 ? 1.862 8.992 -17.266 1 97.38 73 LEU B O 1
ATOM 4176 N N . GLU B 1 74 ? 0.725 7.941 -18.875 1 96.69 74 GLU B N 1
ATOM 4177 C CA . GLU B 1 74 ? -0.272 9 -18.984 1 96.69 74 GLU B CA 1
ATOM 4178 C C . GLU B 1 74 ? -1.408 8.797 -17.984 1 96.69 74 GLU B C 1
ATOM 4180 O O . GLU B 1 74 ? -1.994 9.766 -17.5 1 96.69 74 GLU B O 1
ATOM 4185 N N . ASN B 1 75 ? -1.701 7.512 -17.609 1 97.38 75 ASN B N 1
ATOM 4186 C CA . ASN B 1 75 ? -3.004 7.281 -16.984 1 97.38 75 ASN B CA 1
ATOM 4187 C C . ASN B 1 75 ? -2.871 6.582 -15.641 1 97.38 75 ASN B C 1
ATOM 4189 O O . ASN B 1 75 ? -3.83 6.52 -14.867 1 97.38 75 ASN B O 1
ATOM 4193 N N . ASN B 1 76 ? -1.743 6.023 -15.297 1 98.12 76 ASN B N 1
ATOM 4194 C CA . ASN B 1 76 ? -1.593 5.227 -14.086 1 98.12 76 ASN B CA 1
ATOM 4195 C C . ASN B 1 76 ? -1.854 6.059 -12.828 1 98.12 76 ASN B C 1
ATOM 4197 O O . ASN B 1 76 ? -1.304 7.148 -12.68 1 98.12 76 ASN B O 1
ATOM 4201 N N . ARG B 1 77 ? -2.668 5.512 -11.969 1 98.19 77 ARG B N 1
ATOM 4202 C CA . ARG B 1 77 ? -3.104 6.277 -10.805 1 98.19 77 ARG B CA 1
ATOM 4203 C C . ARG B 1 77 ? -1.996 6.363 -9.758 1 98.19 77 ARG B C 1
ATOM 4205 O O . ARG B 1 77 ? -1.879 7.363 -9.055 1 98.19 77 ARG B O 1
ATOM 4212 N N . ASP B 1 78 ? -1.154 5.336 -9.641 1 98.12 78 ASP B N 1
ATOM 4213 C CA . ASP B 1 78 ? -0.036 5.41 -8.703 1 98.12 78 ASP B CA 1
ATOM 4214 C C . ASP B 1 78 ? 0.936 6.52 -9.094 1 98.12 78 ASP B C 1
ATOM 4216 O O . ASP B 1 78 ? 1.461 7.227 -8.234 1 98.12 78 ASP B O 1
ATOM 4220 N N . LEU B 1 79 ? 1.195 6.656 -10.375 1 97.94 79 LEU B N 1
ATOM 4221 C CA . LEU B 1 79 ? 2.068 7.727 -10.844 1 97.94 79 LEU B CA 1
ATOM 4222 C C . LEU B 1 79 ? 1.436 9.094 -10.602 1 97.94 79 LEU B C 1
ATOM 4224 O O . LEU B 1 79 ? 2.127 10.039 -10.227 1 97.94 79 LEU B O 1
ATOM 4228 N N . ARG B 1 80 ? 0.133 9.195 -10.766 1 97.94 80 ARG B N 1
ATOM 4229 C CA . ARG B 1 80 ? -0.583 10.438 -10.492 1 97.94 80 ARG B CA 1
ATOM 4230 C C . ARG B 1 80 ? -0.489 10.812 -9.023 1 97.94 80 ARG B C 1
ATOM 4232 O O . ARG B 1 80 ? -0.258 11.977 -8.688 1 97.94 80 ARG B O 1
ATOM 4239 N N . ILE B 1 81 ? -0.677 9.852 -8.117 1 98.5 81 ILE B N 1
ATOM 4240 C CA . ILE B 1 81 ? -0.565 10.086 -6.684 1 98.5 81 ILE B CA 1
ATOM 4241 C C . ILE B 1 81 ? 0.838 10.586 -6.348 1 98.5 81 ILE B C 1
ATOM 4243 O O . ILE B 1 81 ? 0.996 11.562 -5.617 1 98.5 81 ILE B O 1
ATOM 4247 N N . ALA B 1 82 ? 1.866 9.938 -6.93 1 98.19 82 ALA B N 1
ATOM 4248 C CA . ALA B 1 82 ? 3.248 10.344 -6.684 1 98.19 82 ALA B CA 1
ATOM 4249 C C . ALA B 1 82 ? 3.494 11.766 -7.172 1 98.19 82 ALA B C 1
ATOM 4251 O O . ALA B 1 82 ? 4.172 12.555 -6.504 1 98.19 82 ALA B O 1
ATOM 4252 N N . ALA B 1 83 ? 2.967 12.133 -8.344 1 98.19 83 ALA B N 1
ATOM 4253 C CA . ALA B 1 83 ? 3.125 13.469 -8.891 1 98.19 83 ALA B CA 1
ATOM 4254 C C . ALA B 1 83 ? 2.463 14.516 -7.996 1 98.19 83 ALA B C 1
ATOM 4256 O O . ALA B 1 83 ? 3.027 15.586 -7.758 1 98.19 83 ALA B O 1
ATOM 4257 N N . LYS B 1 84 ? 1.273 14.188 -7.492 1 98.56 84 LYS B N 1
ATOM 4258 C CA . LYS B 1 84 ? 0.566 15.117 -6.617 1 98.56 84 LYS B CA 1
ATOM 4259 C C . LYS B 1 84 ? 1.271 15.25 -5.27 1 98.56 84 LYS B C 1
ATOM 4261 O O . LYS B 1 84 ? 1.263 16.328 -4.664 1 98.56 84 LYS B O 1
ATOM 4266 N N . ASN B 1 85 ? 1.923 14.227 -4.797 1 98.06 85 ASN B N 1
ATOM 4267 C CA . ASN B 1 85 ? 2.705 14.312 -3.568 1 98.06 85 ASN B CA 1
ATOM 4268 C C . ASN B 1 85 ? 3.889 15.258 -3.719 1 98.06 85 ASN B C 1
ATOM 4270 O O . ASN B 1 85 ? 4.227 15.992 -2.787 1 98.06 85 ASN B O 1
ATOM 4274 N N . VAL B 1 86 ? 4.543 15.281 -4.918 1 98.38 86 VAL B N 1
ATOM 4275 C CA . VAL B 1 86 ? 5.613 16.234 -5.184 1 98.38 86 VAL B CA 1
ATOM 4276 C C . VAL B 1 86 ? 5.086 17.656 -5.027 1 98.38 86 VAL B C 1
ATOM 4278 O O . VAL B 1 86 ? 5.688 18.484 -4.328 1 98.38 86 VAL B O 1
ATOM 4281 N N . GLU B 1 87 ? 3.916 17.906 -5.609 1 98.56 87 GLU B N 1
ATOM 4282 C CA . GLU B 1 87 ? 3.309 19.234 -5.523 1 98.56 87 GLU B CA 1
ATOM 4283 C C . GLU B 1 87 ? 2.939 19.578 -4.082 1 98.56 87 GLU B C 1
ATOM 4285 O O . GLU B 1 87 ? 3.08 20.734 -3.66 1 98.56 87 GLU B O 1
ATOM 4290 N N . SER B 1 88 ? 2.459 18.594 -3.34 1 98.56 88 SER B N 1
ATOM 4291 C CA . SER B 1 88 ? 2.098 18.797 -1.939 1 98.56 88 SER B CA 1
ATOM 4292 C C . SER B 1 88 ? 3.307 19.219 -1.111 1 98.56 88 SER B C 1
ATOM 4294 O O . SER B 1 88 ? 3.234 20.188 -0.348 1 98.56 88 SER B O 1
ATOM 4296 N N . TYR B 1 89 ? 4.43 18.547 -1.315 1 98.31 89 TYR B N 1
ATOM 4297 C CA . TYR B 1 89 ? 5.613 18.859 -0.526 1 98.31 89 TYR B CA 1
ATOM 4298 C C . TYR B 1 89 ? 6.234 20.172 -0.98 1 98.31 89 TYR B C 1
ATOM 4300 O O . TYR B 1 89 ? 6.855 20.875 -0.184 1 98.31 89 TYR B O 1
ATOM 4308 N N . ARG B 1 90 ? 6.035 20.562 -2.277 1 98.44 90 ARG B N 1
ATOM 4309 C CA . ARG B 1 90 ? 6.418 21.891 -2.725 1 98.44 90 ARG B CA 1
ATOM 4310 C C . ARG B 1 90 ? 5.633 22.969 -1.98 1 98.44 90 ARG B C 1
ATOM 4312 O O . ARG B 1 90 ? 6.191 23.984 -1.577 1 98.44 90 ARG B O 1
ATOM 4319 N N . ALA B 1 91 ? 4.336 22.734 -1.808 1 98.56 91 ALA B N 1
ATOM 4320 C CA . ALA B 1 91 ? 3.502 23.656 -1.046 1 98.56 91 ALA B CA 1
ATOM 4321 C C . ALA B 1 91 ? 3.963 23.734 0.406 1 98.56 91 ALA B C 1
ATOM 4323 O O . ALA B 1 91 ? 4.035 24.828 0.978 1 98.56 91 ALA B O 1
ATOM 4324 N N . LEU B 1 92 ? 4.324 22.625 1.055 1 98.38 92 LEU B N 1
ATOM 4325 C CA . LEU B 1 92 ? 4.824 22.625 2.426 1 98.38 92 LEU B CA 1
ATOM 4326 C C . LEU B 1 92 ? 6.125 23.406 2.535 1 98.38 92 LEU B C 1
ATOM 4328 O O . LEU B 1 92 ? 6.348 24.109 3.523 1 98.38 92 LEU B O 1
ATOM 4332 N N . TYR B 1 93 ? 7.004 23.359 1.488 1 98.62 93 TYR B N 1
ATOM 4333 C CA . TYR B 1 93 ? 8.227 24.156 1.445 1 98.62 93 TYR B CA 1
ATOM 4334 C C . TYR B 1 93 ? 7.906 25.641 1.397 1 98.62 93 TYR B C 1
ATOM 4336 O O . TYR B 1 93 ? 8.547 26.438 2.088 1 98.62 93 TYR B O 1
ATOM 4344 N N . ARG B 1 94 ? 6.875 26 0.632 1 98.31 94 ARG B N 1
ATOM 4345 C CA . ARG B 1 94 ? 6.469 27.406 0.534 1 98.31 94 ARG B CA 1
ATOM 4346 C C . ARG B 1 94 ? 5.926 27.906 1.865 1 98.31 94 ARG B C 1
ATOM 4348 O O . ARG B 1 94 ? 6.164 29.062 2.242 1 98.31 94 ARG B O 1
ATOM 4355 N N . ILE B 1 95 ? 5.219 27 2.584 1 98.25 95 ILE B N 1
ATOM 4356 C CA . ILE B 1 95 ? 4.699 27.359 3.898 1 98.25 95 ILE B CA 1
ATOM 4357 C C . ILE B 1 95 ? 5.859 27.641 4.852 1 98.25 95 ILE B C 1
ATOM 4359 O O . ILE B 1 95 ? 5.875 28.672 5.531 1 98.25 95 ILE B O 1
ATOM 4363 N N . GLN B 1 96 ? 6.859 26.781 4.844 1 97.62 96 GLN B N 1
ATOM 4364 C CA . GLN B 1 96 ? 8.008 26.938 5.727 1 97.62 96 GLN B CA 1
ATOM 4365 C C . GLN B 1 96 ? 8.852 28.156 5.332 1 97.62 96 GLN B C 1
ATOM 4367 O O . GLN B 1 96 ? 9.32 28.891 6.195 1 97.62 96 GLN B O 1
ATOM 4372 N N . ARG B 1 97 ? 9.023 28.438 4.07 1 97.19 97 ARG B N 1
ATOM 4373 C CA . ARG B 1 97 ? 9.82 29.547 3.562 1 97.19 97 ARG B CA 1
ATOM 4374 C C . ARG B 1 97 ? 9.18 30.891 3.914 1 97.19 97 ARG B C 1
ATOM 4376 O O . ARG B 1 97 ? 9.883 31.875 4.133 1 97.19 97 ARG B O 1
ATOM 4383 N N . ALA B 1 98 ? 7.879 30.844 4.074 1 97.75 98 ALA B N 1
ATOM 4384 C CA . ALA B 1 98 ? 7.148 32.062 4.387 1 97.75 98 ALA B CA 1
ATOM 4385 C C . ALA B 1 98 ? 7.531 32.594 5.766 1 97.75 98 ALA B C 1
ATOM 4387 O O . ALA B 1 98 ? 7.422 33.812 6.031 1 97.75 98 ALA B O 1
ATOM 4388 N N . GLU B 1 99 ? 8.039 31.766 6.648 1 96.5 99 GLU B N 1
ATOM 4389 C CA . GLU B 1 99 ? 8.406 32.156 8.008 1 96.5 99 GLU B CA 1
ATOM 4390 C C . GLU B 1 99 ? 9.641 33.062 8.016 1 96.5 99 GLU B C 1
ATOM 4392 O O . GLU B 1 99 ? 9.938 33.688 9.023 1 96.5 99 GLU B O 1
ATOM 4397 N N . ARG B 1 100 ? 10.352 33.219 6.875 1 96 100 ARG B N 1
ATOM 4398 C CA . ARG B 1 100 ? 11.531 34.062 6.754 1 96 100 ARG B CA 1
ATOM 4399 C C . ARG B 1 100 ? 11.141 35.531 6.586 1 96 100 ARG B C 1
ATOM 4401 O O . ARG B 1 100 ? 11.992 36.406 6.648 1 96 100 ARG B O 1
ATOM 4408 N N . PHE B 1 101 ? 9.836 35.812 6.48 1 96.94 101 PHE B N 1
ATOM 4409 C CA . PHE B 1 101 ? 9.352 37.156 6.219 1 96.94 101 PHE B CA 1
ATOM 4410 C C . PHE B 1 101 ? 8.43 37.625 7.336 1 96.94 101 PHE B C 1
ATOM 4412 O O . PHE B 1 101 ? 7.855 36.812 8.062 1 96.94 101 PHE B O 1
ATOM 4419 N N . PRO B 1 102 ? 8.312 38.938 7.598 1 97.06 102 PRO B N 1
ATOM 4420 C CA . PRO B 1 102 ? 7.352 39.438 8.586 1 97.06 102 PRO B CA 1
ATOM 4421 C C . PRO B 1 102 ? 5.902 39.188 8.18 1 97.06 102 PRO B C 1
ATOM 4423 O O . PRO B 1 102 ? 5.617 38.969 6.996 1 97.06 102 PRO B O 1
ATOM 4426 N N . THR B 1 103 ? 5.031 39.219 9.102 1 97.12 103 THR B N 1
ATOM 4427 C CA . THR B 1 103 ? 3.598 39.156 8.836 1 97.12 103 THR B CA 1
ATOM 4428 C C . THR B 1 103 ? 2.957 40.531 9.07 1 97.12 103 THR B C 1
ATOM 4430 O O . THR B 1 103 ? 3.531 41.375 9.742 1 97.12 103 THR B O 1
ATOM 4433 N N . LEU B 1 104 ? 1.891 40.812 8.43 1 97.69 104 LEU B N 1
ATOM 4434 C CA . LEU B 1 104 ? 1.05 41.969 8.656 1 97.69 104 LEU B CA 1
ATOM 4435 C C . LEU B 1 104 ? -0.411 41.562 8.828 1 97.69 104 LEU B C 1
ATOM 4437 O O . LEU B 1 104 ? -0.991 40.938 7.938 1 97.69 104 LEU B O 1
ATOM 4441 N N . ASP B 1 105 ? -0.96 41.906 9.945 1 97.19 105 ASP B N 1
ATOM 4442 C CA . ASP B 1 105 ? -2.357 41.594 10.227 1 97.19 105 ASP B CA 1
ATOM 4443 C C . ASP B 1 105 ? -3.139 42.844 10.609 1 97.19 105 ASP B C 1
ATOM 4445 O O . ASP B 1 105 ? -2.58 43.781 11.18 1 97.19 105 ASP B O 1
ATOM 4449 N N . GLY B 1 106 ? -4.43 42.875 10.258 1 97.06 106 GLY B N 1
ATOM 4450 C CA . GLY B 1 106 ? -5.371 43.812 10.844 1 97.06 106 GLY B CA 1
ATOM 4451 C C . GLY B 1 106 ? -5.98 43.312 12.141 1 97.06 106 GLY B C 1
ATOM 4452 O O . GLY B 1 106 ? -6.363 42.156 12.25 1 97.06 106 GLY B O 1
ATOM 4453 N N . GLN B 1 107 ? -5.965 44.156 13.141 1 96.56 107 GLN B N 1
ATOM 4454 C CA . GLN B 1 107 ? -6.484 43.719 14.438 1 96.56 107 GLN B CA 1
ATOM 4455 C C . GLN B 1 107 ? -7.453 44.781 15 1 96.56 107 GLN B C 1
ATOM 4457 O O . GLN B 1 107 ? -7.223 45.969 14.875 1 96.56 107 GLN B O 1
ATOM 4462 N N . ALA B 1 108 ? -8.57 44.344 15.477 1 95.69 108 ALA B N 1
ATOM 4463 C CA . ALA B 1 108 ? -9.516 45.125 16.266 1 95.69 108 ALA B CA 1
ATOM 4464 C C . ALA B 1 108 ? -9.836 44.438 17.594 1 95.69 108 ALA B C 1
ATOM 4466 O O . ALA B 1 108 ? -10.055 43.219 17.625 1 95.69 108 ALA B O 1
ATOM 4467 N N . SER B 1 109 ? -9.695 45.219 18.625 1 95.69 109 SER B N 1
ATOM 4468 C CA . SER B 1 109 ? -9.969 44.594 19.922 1 95.69 109 SER B CA 1
ATOM 4469 C C . SER B 1 109 ? -10.68 45.594 20.844 1 95.69 109 SER B C 1
ATOM 4471 O O . SER B 1 109 ? -10.562 46.781 20.672 1 95.69 109 SER B O 1
ATOM 4473 N N . GLY B 1 110 ? -11.523 45.094 21.75 1 93.81 110 GLY B N 1
ATOM 4474 C CA . GLY B 1 110 ? -12.125 45.781 22.875 1 93.81 110 GLY B CA 1
ATOM 4475 C C . GLY B 1 110 ? -11.852 45.125 24.219 1 93.81 110 GLY B C 1
ATOM 4476 O O . GLY B 1 110 ? -11.672 43.906 24.281 1 93.81 110 GLY B O 1
ATOM 4477 N N . ASN B 1 111 ? -11.625 45.969 25.172 1 94.5 111 ASN B N 1
ATOM 4478 C CA . ASN B 1 111 ? -11.508 45.469 26.547 1 94.5 111 ASN B CA 1
ATOM 4479 C C . ASN B 1 111 ? -12.305 46.344 27.516 1 94.5 111 ASN B C 1
ATOM 4481 O O . ASN B 1 111 ? -12.023 47.531 27.672 1 94.5 111 ASN B O 1
ATOM 4485 N N . ARG B 1 112 ? -13.391 45.812 28.062 1 94.19 112 ARG B N 1
ATOM 4486 C CA . ARG B 1 112 ? -14.164 46.469 29.109 1 94.19 112 ARG B CA 1
ATOM 4487 C C . ARG B 1 112 ? -14.031 45.719 30.438 1 94.19 112 ARG B C 1
ATOM 4489 O O . ARG B 1 112 ? -14.305 44.5 30.5 1 94.19 112 ARG B O 1
ATOM 4496 N N . THR B 1 113 ? -13.523 46.438 31.453 1 93.88 113 THR B N 1
ATOM 4497 C CA . THR B 1 113 ? -13.234 45.812 32.719 1 93.88 113 THR B CA 1
ATOM 4498 C C . THR B 1 113 ? -13.773 46.625 33.875 1 93.88 113 THR B C 1
ATOM 4500 O O . THR B 1 113 ? -13.648 47.844 33.906 1 93.88 113 THR B O 1
ATOM 4503 N N . ARG B 1 114 ? -14.414 46.031 34.781 1 93.25 114 ARG B N 1
ATOM 4504 C CA . ARG B 1 114 ? -14.758 46.688 36.031 1 93.25 114 ARG B CA 1
ATOM 4505 C C . ARG B 1 114 ? -13.648 46.5 37.062 1 93.25 114 ARG B C 1
ATOM 4507 O O . ARG B 1 114 ? -13.281 45.375 37.406 1 93.25 114 ARG B O 1
ATOM 4514 N N . LEU B 1 115 ? -13.07 47.594 37.562 1 89.31 115 LEU B N 1
ATOM 4515 C CA . LEU B 1 115 ? -12.047 47.594 38.594 1 89.31 115 LEU B CA 1
ATOM 4516 C C . LEU B 1 115 ? -12.648 47.875 39.969 1 89.31 115 LEU B C 1
ATOM 4518 O O . LEU B 1 115 ? -13.375 48.875 40.125 1 89.31 115 LEU B O 1
ATOM 4522 N N . PRO B 1 116 ? -12.289 47.031 40.844 1 90.81 116 PRO B N 1
ATOM 4523 C CA . PRO B 1 116 ? -12.703 47.344 42.219 1 90.81 116 PRO B CA 1
ATOM 4524 C C . PRO B 1 116 ? -12.031 48.594 42.781 1 90.81 116 PRO B C 1
ATOM 4526 O O . PRO B 1 116 ? -11.102 49.125 42.156 1 90.81 116 PRO B O 1
ATOM 4529 N N . ASP B 1 117 ? -12.539 49.062 43.969 1 87.44 117 ASP B N 1
ATOM 4530 C CA . ASP B 1 117 ? -12.117 50.312 44.594 1 87.44 117 ASP B CA 1
ATOM 4531 C C . ASP B 1 117 ? -10.609 50.312 44.875 1 87.44 117 ASP B C 1
ATOM 4533 O O . ASP B 1 117 ? -9.922 51.281 44.562 1 87.44 117 ASP B O 1
ATOM 4537 N N . ASP B 1 118 ? -10.086 49.188 45.375 1 85.19 118 ASP B N 1
ATOM 4538 C CA . ASP B 1 118 ? -8.711 49.188 45.844 1 85.19 118 ASP B CA 1
ATOM 4539 C C . ASP B 1 118 ? -7.719 49 44.719 1 85.19 118 ASP B C 1
ATOM 4541 O O . ASP B 1 118 ? -6.508 49.094 44.906 1 85.19 118 ASP B O 1
ATOM 4545 N N . LEU B 1 119 ? -8.273 48.719 43.531 1 86.62 119 LEU B N 1
ATOM 4546 C CA . LEU B 1 119 ? -7.41 48.594 42.375 1 86.62 119 LEU B CA 1
ATOM 4547 C C . LEU B 1 119 ? -7.527 49.812 41.469 1 86.62 119 LEU B C 1
ATOM 4549 O O . LEU B 1 119 ? -6.824 49.938 40.469 1 86.62 119 LEU B O 1
ATOM 4553 N N . SER B 1 120 ? -8.461 50.719 41.812 1 86.5 120 SER B N 1
ATOM 4554 C CA . SER B 1 120 ? -8.68 51.969 41.062 1 86.5 120 SER B CA 1
ATOM 4555 C C . SER B 1 120 ? -7.754 53.062 41.531 1 86.5 120 SER B C 1
ATOM 4557 O O . SER B 1 120 ? -7.59 53.281 42.75 1 86.5 120 SER B O 1
ATOM 4559 N N . PRO B 1 121 ? -7.223 53.812 40.656 1 78.38 121 PRO B N 1
ATOM 4560 C CA . PRO B 1 121 ? -6.379 54.938 41.062 1 78.38 121 PRO B CA 1
ATOM 4561 C C . PRO B 1 121 ? -7.152 56.031 41.844 1 78.38 121 PRO B C 1
ATOM 4563 O O . PRO B 1 121 ? -6.566 56.75 42.656 1 78.38 121 PRO B O 1
ATOM 4566 N N . THR B 1 122 ? -8.484 56.125 41.656 1 81.12 122 THR B N 1
ATOM 4567 C CA . THR B 1 122 ? -9.289 57.156 42.312 1 81.12 122 THR B CA 1
ATOM 4568 C C . THR B 1 122 ? -9.844 56.656 43.625 1 81.12 122 THR B C 1
ATOM 4570 O O . THR B 1 122 ? -10.398 57.438 44.406 1 81.12 122 THR B O 1
ATOM 4573 N N . GLY B 1 123 ? -9.719 55.406 43.875 1 82.12 123 GLY B N 1
ATOM 4574 C CA . GLY B 1 123 ? -10.234 54.844 45.125 1 82.12 123 GLY B CA 1
ATOM 4575 C C . GLY B 1 123 ? -11.68 54.375 45 1 82.12 123 GLY B C 1
ATOM 4576 O O . GLY B 1 123 ? -12.219 53.781 45.938 1 82.12 123 GLY B O 1
ATOM 4577 N N . ASP B 1 124 ? -12.391 54.75 43.844 1 86.88 124 ASP B N 1
ATOM 4578 C CA . ASP B 1 124 ? -13.758 54.312 43.594 1 86.88 124 ASP B CA 1
ATOM 4579 C C . ASP B 1 124 ? -13.805 53.312 42.469 1 86.88 124 ASP B C 1
ATOM 4581 O O . ASP B 1 124 ? -13.031 53.406 41.5 1 86.88 124 ASP B O 1
ATOM 4585 N N . SER B 1 125 ? -14.711 52.281 42.656 1 88.88 125 SER B N 1
ATOM 4586 C CA . SER B 1 125 ? -14.898 51.312 41.594 1 88.88 125 SER B CA 1
ATOM 4587 C C . SER B 1 125 ? -15.234 52 40.281 1 88.88 125 SER B C 1
ATOM 4589 O O . SER B 1 125 ? -15.914 53.031 40.281 1 88.88 125 SER B O 1
ATOM 4591 N N . ARG B 1 126 ? -14.75 51.438 39.219 1 90.62 126 ARG B N 1
ATOM 4592 C CA . ARG B 1 126 ? -15.031 52.062 37.906 1 90.62 126 ARG B CA 1
ATOM 4593 C C . ARG B 1 126 ? -14.938 51.031 36.812 1 90.62 126 ARG B C 1
ATOM 4595 O O . ARG B 1 126 ? -14.391 49.969 36.969 1 90.62 126 ARG B O 1
ATOM 4602 N N . ILE B 1 127 ? -15.578 51.375 35.688 1 91.44 127 ILE B N 1
ATOM 4603 C CA . ILE B 1 127 ? -15.477 50.594 34.469 1 91.44 127 ILE B CA 1
ATOM 4604 C C . ILE B 1 127 ? -14.5 51.25 33.5 1 91.44 127 ILE B C 1
ATOM 4606 O O . ILE B 1 127 ? -14.641 52.438 33.156 1 91.44 127 ILE B O 1
ATOM 4610 N N . ASP B 1 128 ? -13.445 50.5 33.25 1 91.5 128 ASP B N 1
ATOM 4611 C CA . ASP B 1 128 ? -12.484 50.969 32.25 1 91.5 128 ASP B CA 1
ATOM 4612 C C . ASP B 1 128 ? -12.719 50.281 30.891 1 91.5 128 ASP B C 1
ATOM 4614 O O . ASP B 1 128 ? -13.016 49.094 30.844 1 91.5 128 ASP B O 1
ATOM 4618 N N . SER B 1 129 ? -12.742 51.062 29.781 1 93.5 129 SER B N 1
ATOM 4619 C CA . SER B 1 129 ? -12.898 50.562 28.438 1 93.5 129 SER B CA 1
ATOM 4620 C C . SER B 1 129 ? -11.75 51 27.531 1 93.5 129 SER B C 1
ATOM 4622 O O . SER B 1 129 ? -11.219 52.094 27.688 1 93.5 129 SER B O 1
ATOM 4624 N N . GLN B 1 130 ? -11.281 50.125 26.797 1 93.81 130 GLN B N 1
ATOM 4625 C CA . GLN B 1 130 ? -10.266 50.406 25.797 1 93.81 130 GLN B CA 1
ATOM 4626 C C . GLN B 1 130 ? -10.586 49.719 24.469 1 93.81 130 GLN B C 1
ATOM 4628 O O . GLN B 1 130 ? -10.859 48.531 24.438 1 93.81 130 GLN B O 1
ATOM 4633 N N . TYR B 1 131 ? -10.648 50.5 23.438 1 94.56 131 TYR B N 1
ATOM 4634 C CA . TYR B 1 131 ? -10.875 50 22.078 1 94.56 131 TYR B CA 1
ATOM 4635 C C . TYR B 1 131 ? -9.688 50.344 21.172 1 94.56 131 TYR B C 1
ATOM 4637 O O . TYR B 1 131 ? -9.102 51.406 21.281 1 94.56 131 TYR B O 1
ATOM 4645 N N . GLN B 1 132 ? -9.305 49.406 20.422 1 96 132 GLN B N 1
ATOM 4646 C CA . GLN B 1 132 ? -8.156 49.594 19.547 1 96 132 GLN B CA 1
ATOM 4647 C C . GLN B 1 132 ? -8.406 49 18.172 1 96 132 GLN B C 1
ATOM 4649 O O . GLN B 1 132 ? -9.047 47.938 18.062 1 96 132 GLN B O 1
ATOM 4654 N N . VAL B 1 133 ? -7.988 49.656 17.078 1 95.56 133 VAL B N 1
ATOM 4655 C CA . VAL B 1 133 ? -7.984 49.156 15.711 1 95.56 133 VAL B CA 1
ATOM 4656 C C . VAL B 1 133 ? -6.684 49.531 15.023 1 95.56 133 VAL B C 1
ATOM 4658 O O . VAL B 1 133 ? -6.184 50.656 15.203 1 95.56 133 VAL B O 1
ATOM 4661 N N . GLY B 1 134 ? -6.066 48.625 14.367 1 96 134 GLY B N 1
ATOM 4662 C CA . GLY B 1 134 ? -4.828 48.969 13.68 1 96 134 GLY B CA 1
ATOM 4663 C C . GLY B 1 134 ? -4.176 47.781 13.008 1 96 134 GLY B C 1
ATOM 4664 O O . GLY B 1 134 ? -4.832 46.75 12.758 1 96 134 GLY B O 1
ATOM 4665 N N . LEU B 1 135 ? -2.99 47.969 12.555 1 97.44 135 LEU B N 1
ATOM 4666 C CA . LEU B 1 135 ? -2.16 46.938 11.914 1 97.44 135 LEU B CA 1
ATOM 4667 C C . LEU B 1 135 ? -1.089 46.438 12.875 1 97.44 135 LEU B C 1
ATOM 4669 O O . LEU B 1 135 ? -0.537 47.219 13.664 1 97.44 135 LEU B O 1
ATOM 4673 N N . VAL B 1 136 ? -0.88 45.156 12.852 1 97.19 136 VAL B N 1
ATOM 4674 C CA . VAL B 1 136 ? 0.151 44.531 13.68 1 97.19 136 VAL B CA 1
ATOM 4675 C C . VAL B 1 136 ? 1.112 43.75 12.789 1 97.19 136 VAL B C 1
ATOM 4677 O O . VAL B 1 136 ? 0.682 42.969 11.914 1 97.19 136 VAL B O 1
ATOM 4680 N N . THR B 1 137 ? 2.404 44 12.875 1 97.19 137 THR B N 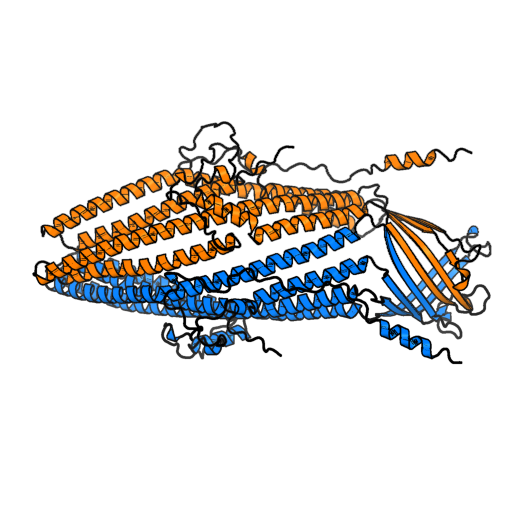1
ATOM 4681 C CA . THR B 1 137 ? 3.436 43.219 12.18 1 97.19 137 THR B CA 1
ATOM 4682 C C . THR B 1 137 ? 4.32 42.5 13.172 1 97.19 137 THR B C 1
ATOM 4684 O O . THR B 1 137 ? 4.578 42.969 14.273 1 97.19 137 THR B O 1
ATOM 4687 N N . ALA B 1 138 ? 4.609 41.25 12.867 1 96.88 138 ALA B N 1
ATOM 4688 C CA . ALA B 1 138 ? 5.496 40.406 13.672 1 96.88 138 ALA B CA 1
ATOM 4689 C C . ALA B 1 138 ? 6.59 39.781 12.805 1 96.88 138 ALA B C 1
ATOM 4691 O O . ALA B 1 138 ? 6.344 39.406 11.656 1 96.88 138 ALA B O 1
ATOM 4692 N N . TYR B 1 139 ? 7.816 39.75 13.352 1 96.38 139 TYR B N 1
ATOM 4693 C CA . TYR B 1 139 ? 8.961 39.219 12.625 1 96.38 139 TYR B CA 1
ATOM 4694 C C . TYR B 1 139 ? 9.977 38.594 13.578 1 96.38 139 TYR B C 1
ATOM 4696 O O . TYR B 1 139 ? 10.227 39.156 14.656 1 96.38 139 TYR B O 1
ATOM 4704 N N . GLU B 1 140 ? 10.469 37.469 13.211 1 95.25 140 GLU B N 1
ATOM 4705 C CA . GLU B 1 140 ? 11.594 36.875 13.938 1 95.25 140 GLU B CA 1
ATOM 4706 C C . GLU B 1 140 ? 12.898 37.062 13.164 1 95.25 140 GLU B C 1
ATOM 4708 O O . GLU B 1 140 ? 13.016 36.594 12.023 1 95.25 140 GLU B O 1
ATOM 4713 N N . LEU B 1 141 ? 13.805 37.875 13.758 1 95.31 141 LEU B N 1
ATOM 4714 C CA . LEU B 1 141 ? 15.125 38 13.156 1 95.31 141 LEU B CA 1
ATOM 4715 C C . LEU B 1 141 ? 15.891 36.688 13.234 1 95.31 141 LEU B C 1
ATOM 4717 O O . LEU B 1 141 ? 16.188 36.188 14.328 1 95.31 141 LEU B O 1
ATOM 4721 N N . ASP B 1 142 ? 16.281 36.156 12.156 1 95.19 142 ASP B N 1
ATOM 4722 C CA . ASP B 1 142 ? 16.891 34.844 12.078 1 95.19 142 ASP B CA 1
ATOM 4723 C C . ASP B 1 142 ? 18.406 34.938 12.062 1 95.19 142 ASP B C 1
ATOM 4725 O O . ASP B 1 142 ? 19.062 34.406 11.164 1 95.19 142 ASP B O 1
ATOM 4729 N N . LEU B 1 143 ? 18.938 35.406 13.031 1 94.56 143 LEU B N 1
ATOM 4730 C CA . LEU B 1 143 ? 20.359 35.688 13.109 1 94.56 143 LEU B CA 1
ATOM 4731 C C . LEU B 1 143 ? 21.172 34.406 13.117 1 94.56 143 LEU B C 1
ATOM 4733 O O . LEU B 1 143 ? 22.297 34.344 12.586 1 94.56 143 LEU B O 1
ATOM 4737 N N . PHE B 1 144 ? 20.594 33.344 13.695 1 95.44 144 PHE B N 1
ATOM 4738 C CA . PHE B 1 144 ? 21.375 32.156 13.898 1 95.44 144 PHE B CA 1
ATOM 4739 C C . PHE B 1 144 ? 20.922 31.031 12.961 1 95.44 144 PHE B C 1
ATOM 4741 O O . PHE B 1 144 ? 21.359 29.891 13.094 1 95.44 144 PHE B O 1
ATOM 4748 N N . GLY B 1 145 ? 19.953 31.312 12.148 1 96.06 145 GLY B N 1
ATOM 4749 C CA . GLY B 1 145 ? 19.641 30.453 11.023 1 96.06 145 GLY B CA 1
ATOM 4750 C C . GLY B 1 145 ? 18.641 29.359 11.375 1 96.06 145 GLY B C 1
ATOM 4751 O O . GLY B 1 145 ? 18.625 28.312 10.727 1 96.06 145 GLY B O 1
ATOM 4752 N N . ARG B 1 146 ? 17.844 29.453 12.438 1 96.38 146 ARG B N 1
ATOM 4753 C CA . ARG B 1 146 ? 16.844 28.453 12.789 1 96.38 146 ARG B CA 1
ATOM 4754 C C . ARG B 1 146 ? 15.82 28.297 11.672 1 96.38 146 ARG B C 1
ATOM 4756 O O . ARG B 1 146 ? 15.594 27.188 11.18 1 96.38 146 ARG B O 1
ATOM 4763 N N . ILE B 1 147 ? 15.219 29.453 11.234 1 97.19 147 ILE B N 1
ATOM 4764 C CA . ILE B 1 147 ? 14.172 29.453 10.219 1 97.19 147 ILE B CA 1
ATOM 4765 C C . ILE B 1 147 ? 14.758 29.031 8.875 1 97.19 147 ILE B C 1
ATOM 4767 O O . ILE B 1 147 ? 14.141 28.25 8.133 1 97.19 147 ILE B O 1
ATOM 4771 N N . ARG B 1 148 ? 15.938 29.516 8.562 1 97 148 ARG B N 1
ATOM 4772 C CA . ARG B 1 148 ? 16.625 29.125 7.336 1 97 148 ARG B CA 1
ATOM 4773 C C . ARG B 1 148 ? 16.875 27.625 7.309 1 97 148 ARG B C 1
ATOM 4775 O O . ARG B 1 148 ? 16.672 26.969 6.281 1 97 148 ARG B O 1
ATOM 4782 N N . SER B 1 149 ? 17.344 27.078 8.469 1 98.12 149 SER B N 1
ATOM 4783 C CA . SER B 1 149 ? 17.594 25.641 8.57 1 98.12 149 SER B CA 1
ATOM 4784 C C . SER B 1 149 ? 16.312 24.844 8.344 1 98.12 149 SER B C 1
ATOM 4786 O O . SER B 1 149 ? 16.328 23.844 7.629 1 98.12 149 SER B O 1
ATOM 4788 N N . LEU B 1 150 ? 15.25 25.25 8.953 1 98.06 150 LEU B N 1
ATOM 4789 C CA . LEU B 1 150 ? 13.969 24.578 8.789 1 98.06 150 LEU B CA 1
ATOM 4790 C C . LEU B 1 150 ? 13.477 24.672 7.352 1 98.06 150 LEU B C 1
ATOM 4792 O O . LEU B 1 150 ? 12.898 23.734 6.824 1 98.06 150 LEU B O 1
ATOM 4796 N N . SER B 1 151 ? 13.672 25.844 6.645 1 98 151 SER B N 1
ATOM 4797 C CA . SER B 1 151 ? 13.328 26.016 5.234 1 98 151 SER B CA 1
ATOM 4798 C C . SER B 1 151 ? 14.148 25.062 4.355 1 98 151 SER B C 1
ATOM 4800 O O . SER B 1 151 ? 13.609 24.438 3.445 1 98 151 SER B O 1
ATOM 4802 N N . ASN B 1 152 ? 15.43 25 4.688 1 98.12 152 ASN B N 1
ATOM 4803 C CA . ASN B 1 152 ? 16.281 24.078 3.947 1 98.12 152 ASN B CA 1
ATOM 4804 C C . ASN B 1 152 ? 15.859 22.641 4.137 1 98.12 152 ASN B C 1
ATOM 4806 O O . ASN B 1 152 ? 15.891 21.844 3.195 1 98.12 152 ASN B O 1
ATOM 4810 N N . GLN B 1 153 ? 15.5 22.219 5.383 1 98.5 153 GLN B N 1
ATOM 4811 C CA . GLN B 1 153 ? 14.961 20.891 5.645 1 98.5 153 GLN B CA 1
ATOM 4812 C C . GLN B 1 153 ? 13.742 20.594 4.77 1 98.5 153 GLN B C 1
ATOM 4814 O O . GLN B 1 153 ? 13.656 19.547 4.141 1 98.5 153 GLN B O 1
ATOM 4819 N N . ALA B 1 154 ? 12.805 21.562 4.684 1 98.56 154 ALA B N 1
ATOM 4820 C CA . ALA B 1 154 ? 11.594 21.391 3.885 1 98.56 154 ALA B CA 1
ATOM 4821 C C . ALA B 1 154 ? 11.93 21.281 2.4 1 98.56 154 ALA B C 1
ATOM 4823 O O . ALA B 1 154 ? 11.289 20.5 1.675 1 98.56 154 ALA B O 1
ATOM 4824 N N . LEU B 1 155 ? 12.898 22.109 1.886 1 98.56 155 LEU B N 1
ATOM 4825 C CA . LEU B 1 155 ? 13.344 22.031 0.498 1 98.56 155 LEU B CA 1
ATOM 4826 C C . LEU B 1 155 ? 13.859 20.641 0.169 1 98.56 155 LEU B C 1
ATOM 4828 O O . LEU B 1 155 ? 13.484 20.047 -0.849 1 98.56 155 LEU B O 1
ATOM 4832 N N . GLU B 1 156 ? 14.719 20.125 1.083 1 98.75 156 GLU B N 1
ATOM 4833 C CA . GLU B 1 156 ? 15.297 18.812 0.846 1 98.75 156 GLU B CA 1
ATOM 4834 C C . GLU B 1 156 ? 14.227 17.734 0.867 1 98.75 156 GLU B C 1
ATOM 4836 O O . GLU B 1 156 ? 14.289 16.766 0.097 1 98.75 156 GLU B O 1
ATOM 4841 N N . LYS B 1 157 ? 13.227 17.797 1.763 1 98.69 157 LYS B N 1
ATOM 4842 C CA . LYS B 1 157 ? 12.117 16.859 1.781 1 98.69 157 LYS B CA 1
ATOM 4843 C C . LYS B 1 157 ? 11.328 16.906 0.477 1 98.69 157 LYS B C 1
ATOM 4845 O O . LYS B 1 157 ? 10.914 15.875 -0.049 1 98.69 157 LYS B O 1
ATOM 4850 N N . TYR B 1 158 ? 11.133 18.156 -0.12 1 98.62 158 TYR B N 1
ATOM 4851 C CA . TYR B 1 158 ? 10.492 18.328 -1.417 1 98.62 158 TYR B CA 1
ATOM 4852 C C . TYR B 1 158 ? 11.297 17.656 -2.521 1 98.62 158 TYR B C 1
ATOM 4854 O O . TYR B 1 158 ? 10.758 16.859 -3.303 1 98.62 158 TYR B O 1
ATOM 4862 N N . LEU B 1 159 ? 12.547 17.891 -2.527 1 98.69 159 LEU B N 1
ATOM 4863 C CA . LEU B 1 159 ? 13.414 17.312 -3.545 1 98.69 159 LEU B CA 1
ATOM 4864 C C . LEU B 1 159 ? 13.438 15.789 -3.424 1 98.69 159 LEU B C 1
ATOM 4866 O O . LEU B 1 159 ? 13.516 15.086 -4.434 1 98.69 159 LEU B O 1
ATOM 4870 N N . ALA B 1 160 ? 13.391 15.203 -2.16 1 98.69 160 ALA B N 1
ATOM 4871 C CA . ALA B 1 160 ? 13.297 13.758 -1.949 1 98.69 160 ALA B CA 1
ATOM 4872 C C . ALA B 1 160 ? 12.062 13.18 -2.633 1 98.69 160 ALA B C 1
ATOM 4874 O O . ALA B 1 160 ? 12.117 12.102 -3.221 1 98.69 160 ALA B O 1
ATOM 4875 N N . THR B 1 161 ? 10.945 13.906 -2.592 1 98.38 161 THR B N 1
ATOM 4876 C CA . THR B 1 161 ? 9.703 13.414 -3.186 1 98.38 161 THR B CA 1
ATOM 4877 C C . THR B 1 161 ? 9.773 13.461 -4.707 1 98.38 161 THR B C 1
ATOM 4879 O O . THR B 1 161 ? 9.195 12.609 -5.387 1 98.38 161 THR B O 1
ATOM 4882 N N . GLU B 1 162 ? 10.508 14.445 -5.301 1 97.81 162 GLU B N 1
ATOM 4883 C CA . GLU B 1 162 ? 10.734 14.477 -6.746 1 97.81 162 GLU B CA 1
ATOM 4884 C C . GLU B 1 162 ? 11.438 13.203 -7.215 1 97.81 162 GLU B C 1
ATOM 4886 O O . GLU B 1 162 ? 11.031 12.594 -8.211 1 97.81 162 GLU B O 1
ATOM 4891 N N . GLU B 1 163 ? 12.469 12.828 -6.441 1 97.81 163 GLU B N 1
ATOM 4892 C CA . GLU B 1 163 ? 13.195 11.602 -6.762 1 97.81 163 GLU B CA 1
ATOM 4893 C C . GLU B 1 163 ? 12.32 10.367 -6.551 1 97.81 163 GLU B C 1
ATOM 4895 O O . GLU B 1 163 ? 12.375 9.422 -7.332 1 97.81 163 GLU B O 1
ATOM 4900 N N . ALA B 1 164 ? 11.523 10.336 -5.504 1 97.75 164 ALA B N 1
ATOM 4901 C CA . ALA B 1 164 ? 10.625 9.219 -5.23 1 97.75 164 ALA B CA 1
ATOM 4902 C C . ALA B 1 164 ? 9.633 9.023 -6.375 1 97.75 164 ALA B C 1
ATOM 4904 O O . ALA B 1 164 ? 9.297 7.891 -6.727 1 97.75 164 ALA B O 1
ATOM 4905 N N . GLN B 1 165 ? 9.133 10.148 -6.965 1 97.81 165 GLN B N 1
ATOM 4906 C CA . GLN B 1 165 ? 8.234 10.062 -8.109 1 97.81 165 GLN B CA 1
ATOM 4907 C C . GLN B 1 165 ? 8.914 9.383 -9.297 1 97.81 165 GLN B C 1
ATOM 4909 O O . GLN B 1 165 ? 8.305 8.562 -9.984 1 97.81 165 GLN B O 1
ATOM 4914 N N . ARG B 1 166 ? 10.141 9.703 -9.523 1 96.44 166 ARG B N 1
ATOM 4915 C CA . ARG B 1 166 ? 10.898 9.062 -10.594 1 96.44 166 ARG B CA 1
ATOM 4916 C C . ARG B 1 166 ? 11.039 7.566 -10.344 1 96.44 166 ARG B C 1
ATOM 4918 O O . ARG B 1 166 ? 10.945 6.762 -11.273 1 96.44 166 ARG B O 1
ATOM 4925 N N . SER B 1 167 ? 11.305 7.152 -9.102 1 96.88 167 SER B N 1
ATOM 4926 C CA . SER B 1 167 ? 11.375 5.742 -8.742 1 96.88 167 SER B CA 1
ATOM 4927 C C . SER B 1 167 ? 10.062 5.027 -9.039 1 96.88 167 SER B C 1
ATOM 4929 O O . SER B 1 167 ? 10.07 3.889 -9.523 1 96.88 167 SER B O 1
ATOM 4931 N N . VAL B 1 168 ? 8.945 5.695 -8.766 1 97.44 168 VAL B N 1
ATOM 4932 C CA . VAL B 1 168 ? 7.637 5.121 -9.062 1 97.44 168 VAL B CA 1
ATOM 4933 C C . VAL B 1 168 ? 7.48 4.926 -10.57 1 97.44 168 VAL B C 1
ATOM 4935 O O . VAL B 1 168 ? 6.941 3.908 -11.016 1 97.44 168 VAL B O 1
ATOM 4938 N N . GLN B 1 169 ? 7.938 5.898 -11.336 1 96.81 169 GLN B N 1
ATOM 4939 C CA . GLN B 1 169 ? 7.863 5.805 -12.789 1 96.81 169 GLN B CA 1
ATOM 4940 C C . GLN B 1 169 ? 8.664 4.617 -13.312 1 96.81 169 GLN B C 1
ATOM 4942 O O . GLN B 1 169 ? 8.188 3.855 -14.148 1 96.81 169 GLN B O 1
ATOM 4947 N N . ILE B 1 170 ? 9.859 4.43 -12.812 1 96.19 170 ILE B N 1
ATOM 4948 C CA . ILE B 1 170 ? 10.727 3.324 -13.219 1 96.19 170 ILE B CA 1
ATOM 4949 C C . ILE B 1 170 ? 10.07 1.995 -12.844 1 96.19 170 ILE B C 1
ATOM 4951 O O . ILE B 1 170 ? 10.047 1.061 -13.648 1 96.19 170 ILE B O 1
ATOM 4955 N N . ALA B 1 171 ? 9.555 1.92 -11.625 1 97.31 171 ALA B N 1
ATOM 4956 C CA . ALA B 1 171 ? 8.867 0.708 -11.188 1 97.31 171 ALA B CA 1
ATOM 4957 C C . ALA B 1 171 ? 7.68 0.396 -12.086 1 97.31 171 ALA B C 1
ATOM 4959 O O . ALA B 1 171 ? 7.461 -0.759 -12.461 1 97.31 171 ALA B O 1
ATOM 4960 N N . LEU B 1 172 ? 6.887 1.455 -12.477 1 97.75 172 LEU B N 1
ATOM 4961 C CA . LEU B 1 172 ? 5.727 1.285 -13.344 1 97.75 172 LEU B CA 1
ATOM 4962 C C . LEU B 1 172 ? 6.141 0.733 -14.703 1 97.75 172 LEU B C 1
ATOM 4964 O O . LEU B 1 172 ? 5.516 -0.195 -15.219 1 97.75 172 LEU B O 1
ATOM 4968 N N . ILE B 1 173 ? 7.207 1.289 -15.227 1 97.12 173 ILE B N 1
ATOM 4969 C CA . ILE B 1 173 ? 7.711 0.833 -16.516 1 97.12 173 ILE B CA 1
ATOM 4970 C C . ILE B 1 173 ? 8.078 -0.647 -16.438 1 97.12 173 ILE B C 1
ATOM 4972 O O . ILE B 1 173 ? 7.707 -1.437 -17.312 1 97.12 173 ILE B O 1
ATOM 4976 N N . GLY B 1 174 ? 8.812 -1.046 -15.391 1 97.38 174 GLY B N 1
ATOM 4977 C CA . GLY B 1 174 ? 9.156 -2.443 -15.18 1 97.38 174 GLY B CA 1
ATOM 4978 C C . GLY B 1 174 ? 7.941 -3.342 -15.039 1 97.38 174 GLY B C 1
ATOM 4979 O O . GLY B 1 174 ? 7.883 -4.414 -15.641 1 97.38 174 GLY B O 1
ATOM 4980 N N . ASP B 1 175 ? 6.957 -2.916 -14.281 1 98.25 175 ASP B N 1
ATOM 4981 C CA . ASP B 1 175 ? 5.762 -3.711 -14.023 1 98.25 175 ASP B CA 1
ATOM 4982 C C . ASP B 1 175 ? 4.945 -3.906 -15.297 1 98.25 175 ASP B C 1
ATOM 4984 O O . ASP B 1 175 ? 4.449 -5.004 -15.562 1 98.25 175 ASP B O 1
ATOM 4988 N N . VAL B 1 176 ? 4.805 -2.826 -16.078 1 98.31 176 VAL B N 1
ATOM 4989 C CA . VAL B 1 176 ? 4.086 -2.936 -17.344 1 98.31 176 VAL B CA 1
ATOM 4990 C C . VAL B 1 176 ? 4.812 -3.912 -18.266 1 98.31 176 VAL B C 1
ATOM 4992 O O . VAL B 1 176 ? 4.188 -4.789 -18.875 1 98.31 176 VAL B O 1
ATOM 4995 N N . ALA B 1 177 ? 6.102 -3.814 -18.359 1 97.75 177 ALA B N 1
ATOM 4996 C CA . ALA B 1 177 ? 6.883 -4.672 -19.25 1 97.75 177 ALA B CA 1
ATOM 4997 C C . ALA B 1 177 ? 6.766 -6.137 -18.844 1 97.75 177 ALA B C 1
ATOM 4999 O O . ALA B 1 177 ? 6.48 -7 -19.672 1 97.75 177 ALA B O 1
ATOM 5000 N N . THR B 1 178 ? 6.988 -6.445 -17.547 1 98.06 178 THR B N 1
ATOM 5001 C CA . THR B 1 178 ? 6.953 -7.832 -17.094 1 98.06 178 THR B CA 1
ATOM 5002 C C . THR B 1 178 ? 5.555 -8.422 -17.25 1 98.06 178 THR B C 1
ATOM 5004 O O . THR B 1 178 ? 5.406 -9.586 -17.609 1 98.06 178 THR B O 1
ATOM 5007 N N . THR B 1 179 ? 4.523 -7.633 -17 1 98.5 179 THR B N 1
ATOM 5008 C CA . THR B 1 179 ? 3.156 -8.109 -17.188 1 98.5 179 THR B CA 1
ATOM 5009 C C . THR B 1 179 ? 2.865 -8.328 -18.672 1 98.5 179 THR B C 1
ATOM 5011 O O . THR B 1 179 ? 2.178 -9.281 -19.047 1 98.5 179 THR B O 1
ATOM 5014 N N . TYR B 1 180 ? 3.371 -7.484 -19.531 1 97.62 180 TYR B N 1
ATOM 5015 C CA . TYR B 1 180 ? 3.209 -7.621 -20.969 1 97.62 180 TYR B CA 1
ATOM 5016 C C . TYR B 1 180 ? 3.855 -8.906 -21.469 1 97.62 180 TYR B C 1
ATOM 5018 O O . TYR B 1 180 ? 3.238 -9.664 -22.219 1 97.62 180 TYR B O 1
ATOM 5026 N N . PHE B 1 181 ? 5.078 -9.141 -21.047 1 97.75 181 PHE B N 1
ATOM 5027 C CA . PHE B 1 181 ? 5.766 -10.336 -21.516 1 97.75 181 PHE B CA 1
ATOM 5028 C C . PHE B 1 181 ? 5.109 -11.594 -20.969 1 97.75 181 PHE B C 1
ATOM 5030 O O . PHE B 1 181 ? 5.078 -12.633 -21.625 1 97.75 181 PHE B O 1
ATOM 5037 N N . LEU B 1 182 ? 4.562 -11.523 -19.719 1 98.12 182 LEU B N 1
ATOM 5038 C CA . LEU B 1 182 ? 3.779 -12.641 -19.203 1 98.12 182 LEU B CA 1
ATOM 5039 C C . LEU B 1 182 ? 2.549 -12.891 -20.062 1 98.12 182 LEU B C 1
ATOM 5041 O O . LEU B 1 182 ? 2.246 -14.039 -20.406 1 98.12 182 LEU B O 1
ATOM 5045 N N . TRP B 1 183 ? 1.862 -11.789 -20.469 1 97.62 183 TRP B N 1
ATOM 5046 C CA . TRP B 1 183 ? 0.696 -11.859 -21.344 1 97.62 183 TRP B CA 1
ATOM 5047 C C . TRP B 1 183 ? 1.052 -12.523 -22.672 1 97.62 183 TRP B C 1
ATOM 5049 O O . TRP B 1 183 ? 0.374 -13.453 -23.109 1 97.62 183 TRP B O 1
ATOM 5059 N N . ARG B 1 184 ? 2.146 -12.164 -23.266 1 96.94 184 ARG B N 1
ATOM 5060 C CA . ARG B 1 184 ? 2.605 -12.727 -24.531 1 96.94 184 ARG B CA 1
ATOM 5061 C C . ARG B 1 184 ? 2.992 -14.195 -24.375 1 96.94 184 ARG B C 1
ATOM 5063 O O . ARG B 1 184 ? 2.711 -15.016 -25.25 1 96.94 184 ARG B O 1
ATOM 5070 N N . THR B 1 185 ? 3.664 -14.5 -23.266 1 97.94 185 THR B N 1
ATOM 5071 C CA . THR B 1 185 ? 4.078 -15.875 -23.031 1 97.94 185 THR B CA 1
ATOM 5072 C C . THR B 1 185 ? 2.865 -16.781 -22.828 1 97.94 185 THR B C 1
ATOM 5074 O O . THR B 1 185 ? 2.816 -17.891 -23.359 1 97.94 185 THR B O 1
ATOM 5077 N N . ASP B 1 186 ? 1.882 -16.328 -22.062 1 98.12 186 ASP B N 1
ATOM 5078 C CA . ASP B 1 186 ? 0.671 -17.109 -21.859 1 98.12 186 ASP B CA 1
ATOM 5079 C C . ASP B 1 186 ? -0.071 -17.312 -23.188 1 98.12 186 ASP B C 1
ATOM 5081 O O . ASP B 1 186 ? -0.662 -18.375 -23.422 1 98.12 186 ASP B O 1
ATOM 5085 N N . GLN B 1 187 ? -0.06 -16.344 -24.109 1 97 187 GLN B N 1
ATOM 5086 C CA . GLN B 1 187 ? -0.617 -16.5 -25.438 1 97 187 GLN B CA 1
ATOM 5087 C C . GLN B 1 187 ? 0.127 -17.578 -26.219 1 97 187 GLN B C 1
ATOM 5089 O O . GLN B 1 187 ? -0.494 -18.422 -26.875 1 97 187 GLN B O 1
ATOM 5094 N N . ALA B 1 188 ? 1.465 -17.562 -26.141 1 97.56 188 ALA B N 1
ATOM 5095 C CA . ALA B 1 188 ? 2.271 -18.578 -26.812 1 97.56 188 ALA B CA 1
ATOM 5096 C C . ALA B 1 188 ? 2.006 -19.969 -26.234 1 97.56 188 ALA B C 1
ATOM 5098 O O . ALA B 1 188 ? 1.945 -20.953 -26.969 1 97.56 188 ALA B O 1
ATOM 5099 N N . LEU B 1 189 ? 1.855 -20.016 -24.922 1 98.19 189 LEU B N 1
ATOM 5100 C CA . LEU B 1 189 ? 1.567 -21.281 -24.25 1 98.19 189 LEU B CA 1
ATOM 5101 C C . LEU B 1 189 ? 0.204 -21.812 -24.672 1 98.19 189 LEU B C 1
ATOM 5103 O O . LEU B 1 189 ? 0.039 -23.031 -24.859 1 98.19 189 LEU B O 1
ATOM 5107 N N . LEU B 1 190 ? -0.807 -20.922 -24.828 1 98.06 190 LEU B N 1
ATOM 5108 C CA . LEU B 1 190 ? -2.109 -21.359 -25.312 1 98.06 190 LEU B CA 1
ATOM 5109 C C . LEU B 1 190 ? -2.012 -21.875 -26.75 1 98.06 190 LEU B C 1
ATOM 5111 O O . LEU B 1 190 ? -2.58 -22.906 -27.094 1 98.06 190 LEU B O 1
ATOM 5115 N N . GLU B 1 191 ? -1.29 -21.219 -27.625 1 97.44 191 GLU B N 1
ATOM 5116 C CA . GLU B 1 191 ? -1.101 -21.641 -29 1 97.44 191 GLU B CA 1
ATOM 5117 C C . GLU B 1 191 ? -0.437 -23.016 -29.078 1 97.44 191 GLU B C 1
ATOM 5119 O O . GLU B 1 191 ? -0.886 -23.891 -29.812 1 97.44 191 GLU B O 1
ATOM 5124 N N . LEU B 1 192 ? 0.64 -23.156 -28.266 1 97.69 192 LEU B N 1
ATOM 5125 C CA . LEU B 1 192 ? 1.316 -24.438 -28.172 1 97.69 192 LEU B CA 1
ATOM 5126 C C . LEU B 1 192 ? 0.354 -25.531 -27.719 1 97.69 192 LEU B C 1
ATOM 5128 O O . LEU B 1 192 ? 0.332 -26.625 -28.281 1 97.69 192 LEU B O 1
ATOM 5132 N N . THR B 1 193 ? -0.424 -25.25 -26.703 1 98.44 193 THR B N 1
ATOM 5133 C CA . THR B 1 193 ? -1.378 -26.203 -26.141 1 98.44 193 THR B CA 1
ATOM 5134 C C . THR B 1 193 ? -2.43 -26.578 -27.188 1 98.44 193 THR B C 1
ATOM 5136 O O . THR B 1 193 ? -2.771 -27.75 -27.328 1 98.44 193 THR B O 1
ATOM 5139 N N . GLU B 1 194 ? -2.941 -25.594 -27.938 1 97.94 194 GLU B N 1
ATOM 5140 C CA . GLU B 1 194 ? -3.951 -25.844 -28.953 1 97.94 194 GLU B CA 1
ATOM 5141 C C . GLU B 1 194 ? -3.389 -26.703 -30.094 1 97.94 194 GLU B C 1
ATOM 5143 O O . GLU B 1 194 ? -4.051 -27.625 -30.562 1 97.94 194 GLU B O 1
ATOM 5148 N N . ALA B 1 195 ? -2.182 -26.438 -30.531 1 97.31 195 ALA B N 1
ATOM 5149 C CA . ALA B 1 195 ? -1.526 -27.25 -31.547 1 97.31 195 ALA B CA 1
ATOM 5150 C C . ALA B 1 195 ? -1.316 -28.688 -31.047 1 97.31 195 ALA B C 1
ATOM 5152 O O . ALA B 1 195 ? -1.55 -29.641 -31.781 1 97.31 195 ALA B O 1
ATOM 5153 N N . THR B 1 196 ? -0.864 -28.781 -29.812 1 97.31 196 THR B N 1
ATOM 5154 C CA . THR B 1 196 ? -0.635 -30.078 -29.188 1 97.31 196 THR B CA 1
ATOM 5155 C C . THR B 1 196 ? -1.944 -30.859 -29.062 1 97.31 196 THR B C 1
ATOM 5157 O O . THR B 1 196 ? -1.994 -32.062 -29.359 1 97.31 196 THR B O 1
ATOM 5160 N N . LEU B 1 197 ? -2.996 -30.172 -28.656 1 97.75 197 LEU B N 1
ATOM 5161 C CA . LEU B 1 197 ? -4.312 -30.781 -28.531 1 97.75 197 LEU B CA 1
ATOM 5162 C C . LEU B 1 197 ? -4.789 -31.312 -29.875 1 97.75 197 LEU B C 1
ATOM 5164 O O . LEU B 1 197 ? -5.293 -32.438 -29.953 1 97.75 197 LEU B O 1
ATOM 5168 N N . THR B 1 198 ? -4.609 -30.594 -30.938 1 97 198 THR B N 1
ATOM 5169 C CA . THR B 1 198 ? -4.977 -31.047 -32.281 1 97 198 THR B CA 1
ATOM 5170 C C . THR B 1 198 ? -4.223 -32.312 -32.656 1 97 198 THR B C 1
ATOM 5172 O O . THR B 1 198 ? -4.824 -33.281 -33.156 1 97 198 THR B O 1
ATOM 5175 N N . SER B 1 199 ? -2.914 -32.312 -32.375 1 95.75 199 SER B N 1
ATOM 5176 C CA . SER B 1 199 ? -2.082 -33.5 -32.656 1 95.75 199 SER B CA 1
ATOM 5177 C C . SER B 1 199 ? -2.537 -34.688 -31.844 1 95.75 199 SER B C 1
ATOM 5179 O O . SER B 1 199 ? -2.6 -35.812 -32.375 1 95.75 199 SER B O 1
ATOM 5181 N N . TYR B 1 200 ? -2.865 -34.5 -30.578 1 96.62 200 TYR B N 1
ATOM 5182 C CA . TYR B 1 200 ? -3.301 -35.594 -29.719 1 96.62 200 TYR B CA 1
ATOM 5183 C C . TYR B 1 200 ? -4.637 -36.156 -30.172 1 96.62 200 TYR B C 1
ATOM 5185 O O . TYR B 1 200 ? -4.848 -37.375 -30.141 1 96.62 200 TYR B O 1
ATOM 5193 N N . VAL B 1 201 ? -5.52 -35.312 -30.625 1 97 201 VAL B N 1
ATOM 5194 C CA . VAL B 1 201 ? -6.824 -35.75 -31.109 1 97 201 VAL B CA 1
ATOM 5195 C C . VAL B 1 201 ? -6.664 -36.562 -32.375 1 97 201 VAL B C 1
ATOM 5197 O O . VAL B 1 201 ? -7.305 -37.625 -32.531 1 97 201 VAL B O 1
ATOM 5200 N N . GLU B 1 202 ? -5.816 -36.188 -33.281 1 94.94 202 GLU B N 1
ATOM 5201 C CA . GLU B 1 202 ? -5.535 -36.969 -34.469 1 94.94 202 GLU B CA 1
ATOM 5202 C C . GLU B 1 202 ? -4.914 -38.312 -34.156 1 94.94 202 GLU B C 1
ATOM 5204 O O . GLU B 1 202 ? -5.289 -39.344 -34.75 1 94.94 202 GLU B O 1
ATOM 5209 N N . SER B 1 203 ? -3.939 -38.25 -33.25 1 94.25 203 SER B N 1
ATOM 5210 C CA . SER B 1 203 ? -3.303 -39.5 -32.812 1 94.25 203 SER B CA 1
ATOM 5211 C C . SER B 1 203 ? -4.316 -40.438 -32.188 1 94.25 203 SER B C 1
ATOM 5213 O O . SER B 1 203 ? -4.297 -41.656 -32.469 1 94.25 203 SER B O 1
ATOM 5215 N N . LEU B 1 204 ? -5.203 -39.938 -31.359 1 95.88 204 LEU B N 1
ATOM 5216 C CA . LEU B 1 204 ? -6.238 -40.75 -30.734 1 95.88 204 LEU B CA 1
ATOM 5217 C C . LEU B 1 204 ? -7.145 -41.375 -31.781 1 95.88 204 LEU B C 1
ATOM 5219 O O . LEU B 1 204 ? -7.469 -42.562 -31.703 1 95.88 204 LEU B O 1
ATOM 5223 N N . ALA B 1 205 ? -7.512 -40.656 -32.781 1 95.62 205 ALA B N 1
ATOM 5224 C CA . ALA B 1 205 ? -8.367 -41.156 -33.844 1 95.62 205 ALA B CA 1
ATOM 5225 C C . ALA B 1 205 ? -7.703 -42.344 -34.594 1 95.62 205 ALA B C 1
ATOM 5227 O O . ALA B 1 205 ? -8.352 -43.344 -34.906 1 95.62 205 ALA B O 1
ATOM 5228 N N . MET B 1 206 ? -6.434 -42.156 -34.844 1 92.94 206 MET B N 1
ATOM 5229 C CA . MET B 1 206 ? -5.68 -43.219 -35.531 1 92.94 206 MET B CA 1
ATOM 5230 C C . MET B 1 206 ? -5.594 -44.469 -34.656 1 92.94 206 MET B C 1
ATOM 5232 O O . MET B 1 206 ? -5.777 -45.594 -35.156 1 92.94 206 MET B O 1
ATOM 5236 N N . ILE B 1 207 ? -5.293 -44.281 -33.375 1 94.06 207 ILE B N 1
ATOM 5237 C CA . ILE B 1 207 ? -5.148 -45.406 -32.469 1 94.06 207 ILE B CA 1
ATOM 5238 C C . ILE B 1 207 ? -6.496 -46.094 -32.312 1 94.06 207 ILE B C 1
ATOM 5240 O O . ILE B 1 207 ? -6.562 -47.344 -32.219 1 94.06 207 ILE B O 1
ATOM 5244 N N . GLU B 1 208 ? -7.57 -45.375 -32.25 1 94.5 208 GLU B N 1
ATOM 5245 C CA . GLU B 1 208 ? -8.914 -45.938 -32.156 1 94.5 208 GLU B CA 1
ATOM 5246 C C . GLU B 1 208 ? -9.25 -46.781 -33.406 1 94.5 208 GLU B C 1
ATOM 5248 O O . GLU B 1 208 ? -9.82 -47.844 -33.312 1 94.5 208 GLU B O 1
ATOM 5253 N N . SER B 1 209 ? -8.867 -46.281 -34.562 1 94.25 209 SER B N 1
ATOM 5254 C CA . SER B 1 209 ? -9.086 -47.031 -35.812 1 94.25 209 SER B CA 1
ATOM 5255 C C . SER B 1 209 ? -8.273 -48.312 -35.812 1 94.25 209 SER B C 1
ATOM 5257 O O . SER B 1 209 ? -8.773 -49.344 -36.25 1 94.25 209 SER B O 1
ATOM 5259 N N . SER B 1 210 ? -7.051 -48.281 -35.406 1 92.12 210 SER B N 1
ATOM 5260 C CA . SER B 1 210 ? -6.184 -49.438 -35.375 1 92.12 210 SER B CA 1
ATOM 5261 C C . SER B 1 210 ? -6.711 -50.469 -34.375 1 92.12 210 SER B C 1
ATOM 5263 O O . SER B 1 210 ? -6.598 -51.688 -34.625 1 92.12 210 SER B O 1
ATOM 5265 N N . ALA B 1 211 ? -7.238 -49.969 -33.25 1 91.69 211 ALA B N 1
ATOM 5266 C CA . ALA B 1 211 ? -7.82 -50.875 -32.281 1 91.69 211 ALA B CA 1
ATOM 5267 C C . ALA B 1 211 ? -9.047 -51.594 -32.844 1 91.69 211 ALA B C 1
ATOM 5269 O O . ALA B 1 211 ? -9.25 -52.781 -32.594 1 91.69 211 ALA B O 1
ATOM 5270 N N . TRP B 1 212 ? -9.812 -50.875 -33.625 1 92.94 212 TRP B N 1
ATOM 5271 C CA . TRP B 1 212 ? -10.977 -51.469 -34.281 1 92.94 212 TRP B CA 1
ATOM 5272 C C . TRP B 1 212 ? -10.555 -52.531 -35.312 1 92.94 212 TRP B C 1
ATOM 5274 O O . TRP B 1 212 ? -11.242 -53.531 -35.469 1 92.94 212 TRP B O 1
ATOM 5284 N N . ALA B 1 213 ? -9.414 -52.344 -35.844 1 92.25 213 ALA B N 1
ATOM 5285 C CA . ALA B 1 213 ? -8.875 -53.281 -36.812 1 92.25 213 ALA B CA 1
ATOM 5286 C C . ALA B 1 213 ? -8.094 -54.375 -36.125 1 92.25 213 ALA B C 1
ATOM 5288 O O . ALA B 1 213 ? -7.617 -55.312 -36.812 1 92.25 213 ALA B O 1
ATOM 5289 N N . GLY B 1 214 ? -7.973 -54.281 -34.844 1 89.75 214 GLY B N 1
ATOM 5290 C CA . GLY B 1 214 ? -7.328 -55.344 -34.094 1 89.75 214 GLY B CA 1
ATOM 5291 C C . GLY B 1 214 ? -5.816 -55.219 -34.062 1 89.75 214 GLY B C 1
ATOM 5292 O O . GLY B 1 214 ? -5.125 -56.125 -33.594 1 89.75 214 GLY B O 1
ATOM 5293 N N . THR B 1 215 ? -5.285 -54.062 -34.469 1 87.5 215 THR B N 1
ATOM 5294 C CA . THR B 1 215 ? -3.84 -53.906 -34.562 1 87.5 215 THR B CA 1
ATOM 5295 C C . THR B 1 215 ? -3.299 -53.125 -33.375 1 87.5 215 THR B C 1
ATOM 5297 O O . THR B 1 215 ? -2.084 -52.969 -33.219 1 87.5 215 THR B O 1
ATOM 5300 N N . SER B 1 216 ? -4.129 -52.5 -32.625 1 88.75 216 SER B N 1
ATOM 5301 C CA . SER B 1 216 ? -3.748 -51.844 -31.375 1 88.75 216 SER B CA 1
ATOM 5302 C C . SER B 1 216 ? -4.641 -52.281 -30.219 1 88.75 216 SER B C 1
ATOM 5304 O O . SER B 1 216 ? -5.703 -52.875 -30.422 1 88.75 216 SER B O 1
ATOM 5306 N N . SER B 1 217 ? -4.18 -52.031 -29.031 1 90.94 217 SER B N 1
ATOM 5307 C CA . SER B 1 217 ? -4.898 -52.531 -27.859 1 90.94 217 SER B CA 1
ATOM 5308 C C . SER B 1 217 ? -5.781 -51.438 -27.266 1 90.94 217 SER B C 1
ATOM 5310 O O . SER B 1 217 ? -5.594 -50.25 -27.547 1 90.94 217 SER B O 1
ATOM 5312 N N . GLU B 1 218 ? -6.773 -51.906 -26.438 1 92.56 218 GLU B N 1
ATOM 5313 C CA . GLU B 1 218 ? -7.578 -50.969 -25.672 1 92.56 218 GLU B CA 1
ATOM 5314 C C . GLU B 1 218 ? -6.711 -50.156 -24.719 1 92.56 218 GLU B C 1
ATOM 5316 O O . GLU B 1 218 ? -7.02 -49 -24.422 1 92.56 218 GLU B O 1
ATOM 5321 N N . LEU B 1 219 ? -5.641 -50.656 -24.25 1 92.88 219 LEU B N 1
ATOM 5322 C CA . LEU B 1 219 ? -4.676 -49.969 -23.406 1 92.88 219 LEU B CA 1
ATOM 5323 C C . LEU B 1 219 ? -4.09 -48.75 -24.156 1 92.88 219 LEU B C 1
ATOM 5325 O O . LEU B 1 219 ? -3.984 -47.656 -23.578 1 92.88 219 LEU B O 1
ATOM 5329 N N . ASP B 1 220 ? -3.787 -48.969 -25.391 1 93.12 220 ASP B N 1
ATOM 5330 C CA . ASP B 1 220 ? -3.244 -47.875 -26.219 1 93.12 220 ASP B CA 1
ATOM 5331 C C . ASP B 1 220 ? -4.246 -46.75 -26.359 1 93.12 220 ASP B C 1
ATOM 5333 O O . ASP B 1 220 ? -3.871 -45.562 -26.281 1 93.12 220 ASP B O 1
ATOM 5337 N N . VAL B 1 221 ? -5.484 -47.094 -26.5 1 94.81 221 VAL B N 1
ATOM 5338 C CA . VAL B 1 221 ? -6.539 -46.125 -26.672 1 94.81 221 VAL B CA 1
ATOM 5339 C C . VAL B 1 221 ? -6.68 -45.281 -25.406 1 94.81 221 VAL B C 1
ATOM 5341 O O . VAL B 1 221 ? -6.738 -44.062 -25.453 1 94.81 221 VAL B O 1
ATOM 5344 N N . ARG B 1 222 ? -6.703 -45.906 -24.25 1 94.62 222 ARG B N 1
ATOM 5345 C CA . ARG B 1 222 ? -6.816 -45.188 -22.984 1 94.62 222 ARG B CA 1
ATOM 5346 C C . ARG B 1 222 ? -5.613 -44.281 -22.75 1 94.62 222 ARG B C 1
ATOM 5348 O O . ARG B 1 222 ? -5.762 -43.156 -22.281 1 94.62 222 ARG B O 1
ATOM 5355 N N . GLN B 1 223 ? -4.48 -44.75 -23.094 1 93.81 223 GLN B N 1
ATOM 5356 C CA . GLN B 1 223 ? -3.252 -43.969 -22.984 1 93.81 223 GLN B CA 1
ATOM 5357 C C . GLN B 1 223 ? -3.316 -42.719 -23.844 1 93.81 223 GLN B C 1
ATOM 5359 O O . GLN B 1 223 ? -3.004 -41.625 -23.391 1 93.81 223 GLN B O 1
ATOM 5364 N N . ALA B 1 224 ? -3.76 -42.844 -25.031 1 94.75 224 ALA B N 1
ATOM 5365 C CA . ALA B 1 224 ? -3.877 -41.719 -25.938 1 94.75 224 ALA B CA 1
ATOM 5366 C C . ALA B 1 224 ? -4.918 -40.719 -25.453 1 94.75 224 ALA B C 1
ATOM 5368 O O . ALA B 1 224 ? -4.742 -39.5 -25.578 1 94.75 224 ALA B O 1
ATOM 5369 N N . ARG B 1 225 ? -5.965 -41.188 -24.859 1 95.56 225 ARG B N 1
ATOM 5370 C CA . ARG B 1 225 ? -7.035 -40.344 -24.359 1 95.56 225 ARG B CA 1
ATOM 5371 C C . ARG B 1 225 ? -6.555 -39.469 -23.188 1 95.56 225 ARG B C 1
ATOM 5373 O O . ARG B 1 225 ? -6.992 -38.344 -23.031 1 95.56 225 ARG B O 1
ATOM 5380 N N . THR B 1 226 ? -5.645 -40 -22.359 1 95.44 226 THR B N 1
ATOM 5381 C CA . THR B 1 226 ? -5.117 -39.219 -21.234 1 95.44 226 THR B CA 1
ATOM 5382 C C . THR B 1 226 ? -4.402 -37.969 -21.734 1 95.44 226 THR B C 1
ATOM 5384 O O . THR B 1 226 ? -4.5 -36.906 -21.109 1 95.44 226 THR B O 1
ATOM 5387 N N . LEU B 1 227 ? -3.73 -38.094 -22.859 1 96.19 227 LEU B N 1
ATOM 5388 C CA . LEU B 1 227 ? -3.014 -36.969 -23.406 1 96.19 227 LEU B CA 1
ATOM 5389 C C . LEU B 1 227 ? -3.988 -35.875 -23.859 1 96.19 227 LEU B C 1
ATOM 5391 O O . LEU B 1 227 ? -3.748 -34.688 -23.625 1 96.19 227 LEU B O 1
ATOM 5395 N N . VAL B 1 228 ? -5.121 -36.281 -24.438 1 97.12 228 VAL B N 1
ATOM 5396 C CA . VAL B 1 228 ? -6.148 -35.344 -24.891 1 97.12 228 VAL B CA 1
ATOM 5397 C C . VAL B 1 228 ? -6.727 -34.594 -23.672 1 97.12 228 VAL B C 1
ATOM 5399 O O . VAL B 1 228 ? -6.805 -33.375 -23.672 1 97.12 228 VAL B O 1
ATOM 5402 N N . ASN B 1 229 ? -7.043 -35.312 -22.625 1 96.69 229 ASN B N 1
ATOM 5403 C CA . ASN B 1 229 ? -7.613 -34.719 -21.438 1 96.69 229 ASN B CA 1
ATOM 5404 C C . ASN B 1 229 ? -6.633 -33.75 -20.781 1 96.69 229 ASN B C 1
ATOM 5406 O O . ASN B 1 229 ? -7.031 -32.688 -20.312 1 96.69 229 ASN B O 1
ATOM 5410 N N . GLN B 1 230 ? -5.363 -34.094 -20.719 1 96.38 230 GLN B N 1
ATOM 5411 C CA . GLN B 1 230 ? -4.332 -33.25 -20.141 1 96.38 230 GLN B CA 1
ATOM 5412 C C . GLN B 1 230 ? -4.219 -31.922 -20.906 1 96.38 230 GLN B C 1
ATOM 5414 O O . GLN B 1 230 ? -4.172 -30.859 -20.297 1 96.38 230 GLN B O 1
ATOM 5419 N N . ALA B 1 231 ? -4.203 -32 -22.188 1 97.31 231 ALA B N 1
ATOM 5420 C CA . ALA B 1 231 ? -4.094 -30.812 -23.031 1 97.31 231 ALA B CA 1
ATOM 5421 C C . ALA B 1 231 ? -5.34 -29.938 -22.906 1 97.31 231 ALA B C 1
ATOM 5423 O O . ALA B 1 231 ? -5.25 -28.719 -22.922 1 97.31 231 ALA B O 1
ATOM 5424 N N . GLN B 1 232 ? -6.531 -30.578 -22.812 1 97.5 232 GLN B N 1
ATOM 5425 C CA . GLN B 1 232 ? -7.777 -29.844 -22.641 1 97.5 232 GLN B CA 1
ATOM 5426 C C . GLN B 1 232 ? -7.773 -29.047 -21.328 1 97.5 232 GLN B C 1
ATOM 5428 O O . GLN B 1 232 ? -8.195 -27.891 -21.297 1 97.5 232 GLN B O 1
ATOM 5433 N N . ALA B 1 233 ? -7.312 -29.656 -20.234 1 97.44 233 ALA B N 1
ATOM 5434 C CA . ALA B 1 233 ? -7.211 -28.969 -18.953 1 97.44 233 ALA B CA 1
ATOM 5435 C C . ALA B 1 233 ? -6.273 -27.766 -19.062 1 97.44 233 ALA B C 1
ATOM 5437 O O . ALA B 1 233 ? -6.57 -26.688 -18.531 1 97.44 233 ALA B O 1
ATOM 5438 N N . GLN B 1 234 ? -5.184 -27.922 -19.766 1 97.56 234 GLN B N 1
ATOM 5439 C CA . GLN B 1 234 ? -4.211 -26.844 -19.906 1 97.56 234 GLN B CA 1
ATOM 5440 C C . GLN B 1 234 ? -4.754 -25.734 -20.797 1 97.56 234 GLN B C 1
ATOM 5442 O O . GLN B 1 234 ? -4.441 -24.562 -20.594 1 97.56 234 GLN B O 1
ATOM 5447 N N . GLN B 1 235 ? -5.574 -26.109 -21.812 1 97.81 235 GLN B N 1
ATOM 5448 C CA . GLN B 1 235 ? -6.211 -25.094 -22.656 1 97.81 235 GLN B CA 1
ATOM 5449 C C . GLN B 1 235 ? -7.074 -24.156 -21.828 1 97.81 235 GLN B C 1
ATOM 5451 O O . GLN B 1 235 ? -7 -22.938 -21.984 1 97.81 235 GLN B O 1
ATOM 5456 N N . ALA B 1 236 ? -7.867 -24.703 -20.922 1 97.88 236 ALA B N 1
ATOM 5457 C CA . ALA B 1 236 ? -8.703 -23.891 -20.031 1 97.88 236 ALA B CA 1
ATOM 5458 C C . ALA B 1 236 ? -7.848 -23.016 -19.109 1 97.88 236 ALA B C 1
ATOM 5460 O O . ALA B 1 236 ? -8.156 -21.844 -18.891 1 97.88 236 ALA B O 1
ATOM 5461 N N . LEU B 1 237 ? -6.754 -23.562 -18.609 1 97.69 237 LEU B N 1
ATOM 5462 C CA . LEU B 1 237 ? -5.848 -22.859 -17.703 1 97.69 237 LEU B CA 1
ATOM 5463 C C . LEU B 1 237 ? -5.266 -21.625 -18.391 1 97.69 237 LEU B C 1
ATOM 5465 O O . LEU B 1 237 ? -5.34 -20.516 -17.844 1 97.69 237 LEU B O 1
ATOM 5469 N N . TYR B 1 238 ? -4.715 -21.797 -19.578 1 98.25 238 TYR B N 1
ATOM 5470 C CA . TYR B 1 238 ? -4.039 -20.688 -20.234 1 98.25 238 TYR B CA 1
ATOM 5471 C C . TYR B 1 238 ? -5.047 -19.672 -20.766 1 98.25 238 TYR B C 1
ATOM 5473 O O . TYR B 1 238 ? -4.758 -18.484 -20.844 1 98.25 238 TYR B O 1
ATOM 5481 N N . THR B 1 239 ? -6.281 -20.141 -21.094 1 98.12 239 THR B N 1
ATOM 5482 C CA . THR B 1 239 ? -7.352 -19.203 -21.438 1 98.12 239 THR B CA 1
ATOM 5483 C C . THR B 1 239 ? -7.648 -18.266 -20.281 1 98.12 239 THR B C 1
ATOM 5485 O O . THR B 1 239 ? -7.773 -17.047 -20.469 1 98.12 239 THR B O 1
ATOM 5488 N N . ARG B 1 240 ? -7.715 -18.766 -19.078 1 98 240 ARG B N 1
ATOM 5489 C CA . ARG B 1 240 ? -7.945 -17.969 -17.875 1 98 240 ARG B CA 1
ATOM 5490 C C . ARG B 1 240 ? -6.785 -17 -17.625 1 98 240 ARG B C 1
ATOM 5492 O O . ARG B 1 240 ? -6.996 -15.828 -17.344 1 98 240 ARG B O 1
ATOM 5499 N N . ARG B 1 241 ? -5.547 -17.5 -17.75 1 98.31 241 ARG B N 1
ATOM 5500 C CA . ARG B 1 241 ? -4.359 -16.719 -17.453 1 98.31 241 ARG B CA 1
ATOM 5501 C C . ARG B 1 241 ? -4.262 -15.508 -18.375 1 98.31 241 ARG B C 1
ATOM 5503 O O . ARG B 1 241 ? -3.893 -14.414 -17.953 1 98.31 241 ARG B O 1
ATOM 5510 N N . ILE B 1 242 ? -4.598 -15.719 -19.641 1 98.12 242 ILE B N 1
ATOM 5511 C CA . ILE B 1 242 ? -4.551 -14.633 -20.594 1 98.12 242 ILE B CA 1
ATOM 5512 C C . ILE B 1 242 ? -5.535 -13.539 -20.188 1 98.12 242 ILE B C 1
ATOM 5514 O O . ILE B 1 242 ? -5.203 -12.352 -20.219 1 98.12 242 ILE B O 1
ATOM 5518 N N . ALA B 1 243 ? -6.754 -13.914 -19.812 1 97.88 243 ALA B N 1
ATOM 5519 C CA . ALA B 1 243 ? -7.746 -12.938 -19.359 1 97.88 243 ALA B CA 1
ATOM 5520 C C . ALA B 1 243 ? -7.258 -12.195 -18.125 1 97.88 243 ALA B C 1
ATOM 5522 O O . ALA B 1 243 ? -7.418 -10.977 -18.016 1 97.88 243 ALA B O 1
ATOM 5523 N N . GLN B 1 244 ? -6.656 -12.898 -17.188 1 98.31 244 GLN B N 1
ATOM 5524 C CA . GLN B 1 244 ? -6.133 -12.297 -15.961 1 98.31 244 GLN B CA 1
ATOM 5525 C C . GLN B 1 244 ? -4.969 -11.359 -16.266 1 98.31 244 GLN B C 1
ATOM 5527 O O . GLN B 1 244 ? -4.805 -10.328 -15.602 1 98.31 244 GLN B O 1
ATOM 5532 N N . ASP B 1 245 ? -4.145 -11.727 -17.266 1 98.06 245 ASP B N 1
ATOM 5533 C CA . ASP B 1 245 ? -3.062 -10.852 -17.703 1 98.06 245 ASP B CA 1
ATOM 5534 C C . ASP B 1 245 ? -3.609 -9.531 -18.25 1 98.06 245 ASP B C 1
ATOM 5536 O O . ASP B 1 245 ? -3.072 -8.461 -17.938 1 98.06 245 ASP B O 1
ATOM 5540 N N . VAL B 1 246 ? -4.625 -9.641 -19 1 97.62 246 VAL B N 1
ATOM 5541 C CA . VAL B 1 246 ? -5.246 -8.453 -19.578 1 97.62 246 VAL B CA 1
ATOM 5542 C C . VAL B 1 246 ? -5.777 -7.551 -18.469 1 97.62 246 VAL B C 1
ATOM 5544 O O . VAL B 1 246 ? -5.559 -6.34 -18.484 1 97.62 246 VAL B O 1
ATOM 5547 N N . ASN B 1 247 ? -6.48 -8.172 -17.516 1 97.81 247 ASN B N 1
ATOM 5548 C CA . ASN B 1 247 ? -7.004 -7.414 -16.391 1 97.81 247 ASN B CA 1
ATOM 5549 C C . ASN B 1 247 ? -5.887 -6.715 -15.625 1 97.81 247 ASN B C 1
ATOM 5551 O O . ASN B 1 247 ? -6.02 -5.547 -15.258 1 97.81 247 ASN B O 1
ATOM 5555 N N . ALA B 1 248 ? -4.781 -7.414 -15.359 1 98.38 248 ALA B N 1
ATOM 5556 C CA . ALA B 1 248 ? -3.637 -6.848 -14.648 1 98.38 248 ALA B CA 1
ATOM 5557 C C . ALA B 1 248 ? -3.02 -5.695 -15.43 1 98.38 248 ALA B C 1
ATOM 5559 O O . ALA B 1 248 ? -2.662 -4.664 -14.859 1 98.38 248 ALA B O 1
ATOM 5560 N N . LEU B 1 249 ? -2.883 -5.906 -16.719 1 98.06 249 LEU B N 1
ATOM 5561 C CA . LEU B 1 249 ? -2.295 -4.887 -17.578 1 98.06 249 LEU B CA 1
ATOM 5562 C C . LEU B 1 249 ? -3.154 -3.629 -17.594 1 98.06 249 LEU B C 1
ATOM 5564 O O . LEU B 1 249 ? -2.633 -2.516 -17.516 1 98.06 249 LEU B O 1
ATOM 5568 N N . GLU B 1 250 ? -4.434 -3.781 -17.703 1 97.75 250 GLU B N 1
ATOM 5569 C CA . GLU B 1 250 ? -5.328 -2.629 -17.734 1 97.75 250 GLU B CA 1
ATOM 5570 C C . GLU B 1 250 ? -5.273 -1.837 -16.438 1 97.75 250 GLU B C 1
ATOM 5572 O O . GLU B 1 250 ? -5.379 -0.609 -16.453 1 97.75 250 GLU B O 1
ATOM 5577 N N . LEU B 1 251 ? -5.109 -2.535 -15.289 1 98 251 LEU B N 1
ATOM 5578 C CA . LEU B 1 251 ? -4.922 -1.836 -14.023 1 98 251 LEU B CA 1
ATOM 5579 C C . LEU B 1 251 ? -3.648 -0.995 -14.047 1 98 251 LEU B C 1
ATOM 5581 O O . LEU B 1 251 ? -3.662 0.173 -13.656 1 98 251 LEU B O 1
ATOM 5585 N N . LEU B 1 252 ? -2.537 -1.567 -14.578 1 98.5 252 LEU B N 1
ATOM 5586 C CA . LEU B 1 252 ? -1.269 -0.852 -14.68 1 98.5 252 LEU B CA 1
ATOM 5587 C C . LEU B 1 252 ? -1.385 0.334 -15.633 1 98.5 252 LEU B C 1
ATOM 5589 O O . LEU B 1 252 ? -0.819 1.399 -15.375 1 98.5 252 LEU B O 1
ATOM 5593 N N . LEU B 1 253 ? -2.113 0.172 -16.703 1 97.88 253 LEU B N 1
ATOM 5594 C CA . LEU B 1 253 ? -2.283 1.23 -17.688 1 97.88 253 LEU B CA 1
ATOM 5595 C C . LEU B 1 253 ? -3.168 2.346 -17.141 1 97.88 253 LEU B C 1
ATOM 5597 O O . LEU B 1 253 ? -3.012 3.51 -17.531 1 97.88 253 LEU B O 1
ATOM 5601 N N . GLY B 1 254 ? -4.074 1.949 -16.219 1 96.62 254 GLY B N 1
ATOM 5602 C CA . GLY B 1 254 ? -5.074 2.893 -15.742 1 96.62 254 GLY B CA 1
ATOM 5603 C C . GLY B 1 254 ? -6.164 3.168 -16.766 1 96.62 254 GLY B C 1
ATOM 5604 O O . GLY B 1 254 ? -6.906 4.141 -16.641 1 96.62 254 GLY B O 1
ATOM 5605 N N . SER B 1 255 ? -6.207 2.393 -17.812 1 94.38 255 SER B N 1
ATOM 5606 C CA . SER B 1 255 ? -7.164 2.463 -18.922 1 94.38 255 SER B CA 1
ATOM 5607 C C . SER B 1 255 ? -7.301 1.118 -19.625 1 94.38 255 SER B C 1
ATOM 5609 O O . SER B 1 255 ? -6.582 0.169 -19.297 1 94.38 255 SER B O 1
ATOM 5611 N N . LYS B 1 256 ? -8.188 1.044 -20.547 1 94.5 256 LYS B N 1
ATOM 5612 C CA . LYS B 1 256 ? -8.258 -0.13 -21.422 1 94.5 256 LYS B CA 1
ATOM 5613 C C . LYS B 1 256 ? -7.016 -0.236 -22.297 1 94.5 256 LYS B C 1
ATOM 5615 O O . LYS B 1 256 ? -6.344 0.765 -22.562 1 94.5 256 LYS B O 1
ATOM 5620 N N . ILE B 1 257 ? -6.727 -1.419 -22.641 1 95.56 257 ILE B N 1
ATOM 5621 C CA . ILE B 1 257 ? -5.668 -1.614 -23.625 1 95.56 257 ILE B CA 1
ATOM 5622 C C . ILE B 1 257 ? -6.039 -0.908 -24.922 1 95.56 257 ILE B C 1
ATOM 5624 O O . ILE B 1 257 ? -7.133 -1.108 -25.469 1 95.56 257 ILE B O 1
ATOM 5628 N N . PRO B 1 258 ? -5.156 -0.081 -25.422 1 94.38 258 PRO B N 1
ATOM 5629 C CA . PRO B 1 258 ? -5.461 0.655 -26.656 1 94.38 258 PRO B CA 1
ATOM 5630 C C . PRO B 1 258 ? -5.797 -0.265 -27.828 1 94.38 258 PRO B C 1
ATOM 5632 O O . PRO B 1 258 ? -5.188 -1.326 -27.984 1 94.38 258 PRO B O 1
ATOM 5635 N N . THR B 1 259 ? -6.699 0.116 -28.641 1 89.81 259 THR B N 1
ATOM 5636 C CA . THR B 1 259 ? -7.148 -0.683 -29.781 1 89.81 259 THR B CA 1
ATOM 5637 C C . THR B 1 259 ? -6.156 -0.583 -30.938 1 89.81 259 THR B C 1
ATOM 5639 O O . THR B 1 259 ? -6.184 -1.402 -31.859 1 89.81 259 THR B O 1
ATOM 5642 N N . ASP B 1 260 ? -5.309 0.417 -30.891 1 90.81 260 ASP B N 1
ATOM 5643 C CA . ASP B 1 260 ? -4.344 0.659 -31.969 1 90.81 260 ASP B CA 1
ATOM 5644 C C . ASP B 1 260 ? -2.994 0.018 -31.641 1 90.81 260 ASP B C 1
ATOM 5646 O O . ASP B 1 260 ? -1.944 0.565 -31.984 1 90.81 260 ASP B O 1
ATOM 5650 N N . LEU B 1 261 ? -3.035 -1.09 -30.891 1 90.62 261 LEU B N 1
ATOM 5651 C CA . LEU B 1 261 ? -1.766 -1.721 -30.562 1 90.62 261 LEU B CA 1
ATOM 5652 C C . LEU B 1 261 ? -1.063 -2.244 -31.797 1 90.62 261 LEU B C 1
ATOM 5654 O O . LEU B 1 261 ? -1.647 -3.006 -32.562 1 90.62 261 LEU B O 1
ATOM 5658 N N . PRO B 1 262 ? 0.153 -1.816 -32.062 1 87.69 262 PRO B N 1
ATOM 5659 C CA . PRO B 1 262 ? 0.909 -2.371 -33.188 1 87.69 262 PRO B CA 1
ATOM 5660 C C . PRO B 1 262 ? 1.172 -3.869 -33.062 1 87.69 262 PRO B C 1
ATOM 5662 O O . PRO B 1 262 ? 0.97 -4.434 -31.984 1 87.69 262 PRO B O 1
ATOM 5665 N N . LYS B 1 263 ? 1.578 -4.438 -34.219 1 84.12 263 LYS B N 1
ATOM 5666 C CA . LYS B 1 263 ? 1.928 -5.855 -34.156 1 84.12 263 LYS B CA 1
ATOM 5667 C C . LYS B 1 263 ? 3.119 -6.102 -33.25 1 84.12 263 LYS B C 1
ATOM 5669 O O . LYS B 1 263 ? 4.094 -5.352 -33.281 1 84.12 263 LYS B O 1
ATOM 5674 N N . ASN B 1 264 ? 2.92 -7.113 -32.438 1 79.62 264 ASN B N 1
ATOM 5675 C CA . ASN B 1 264 ? 3.969 -7.418 -31.469 1 79.62 264 ASN B CA 1
ATOM 5676 C C . ASN B 1 264 ? 5.156 -8.117 -32.125 1 79.62 264 ASN B C 1
ATOM 5678 O O . ASN B 1 264 ? 5.012 -8.711 -33.188 1 79.62 264 ASN B O 1
ATOM 5682 N N . SER B 1 265 ? 6.348 -7.957 -31.484 1 77.56 265 SER B N 1
ATOM 5683 C CA . SER B 1 265 ? 7.543 -8.695 -31.891 1 77.56 265 SER B CA 1
ATOM 5684 C C . SER B 1 265 ? 7.547 -10.102 -31.297 1 77.56 265 SER B C 1
ATOM 5686 O O . SER B 1 265 ? 6.789 -10.398 -30.375 1 77.56 265 SER B O 1
ATOM 5688 N N . PRO B 1 266 ? 8.398 -10.922 -31.922 1 80 266 PRO B N 1
ATOM 5689 C CA . PRO B 1 266 ? 8.547 -12.25 -31.328 1 80 266 PRO B CA 1
ATOM 5690 C C . PRO B 1 266 ? 9.039 -12.188 -29.875 1 80 266 PRO B C 1
ATOM 5692 O O . PRO B 1 266 ? 9.742 -11.25 -29.5 1 80 266 PRO B O 1
ATOM 5695 N N . LEU B 1 267 ? 8.523 -13.109 -29.125 1 84.69 267 LEU B N 1
ATOM 5696 C CA . LEU B 1 267 ? 8.953 -13.211 -27.734 1 84.69 267 LEU B CA 1
ATOM 5697 C C . LEU B 1 267 ? 10.414 -13.664 -27.641 1 84.69 267 LEU B C 1
ATOM 5699 O O . LEU B 1 267 ? 10.695 -14.859 -27.547 1 84.69 267 LEU B O 1
ATOM 5703 N N . ALA B 1 268 ? 11.328 -12.742 -27.75 1 84.06 268 ALA B N 1
ATOM 5704 C CA . ALA B 1 268 ? 12.766 -12.992 -27.734 1 84.06 268 ALA B CA 1
ATOM 5705 C C . ALA B 1 268 ? 13.523 -11.789 -27.172 1 84.06 268 ALA B C 1
ATOM 5707 O O . ALA B 1 268 ? 12.945 -10.727 -26.953 1 84.06 268 ALA B O 1
ATOM 5708 N N . MET B 1 269 ? 14.734 -12.086 -26.859 1 86 269 MET B N 1
ATOM 5709 C CA . MET B 1 269 ? 15.609 -11.047 -26.312 1 86 269 MET B CA 1
ATOM 5710 C C . MET B 1 269 ? 15.727 -9.875 -27.281 1 86 269 MET B C 1
ATOM 5712 O O . MET B 1 269 ? 16.094 -8.766 -26.891 1 86 269 MET B O 1
ATOM 5716 N N . SER B 1 270 ? 15.398 -10.148 -28.484 1 84.81 270 SER B N 1
ATOM 5717 C CA . SER B 1 270 ? 15.469 -9.109 -29.5 1 84.81 270 SER B CA 1
ATOM 5718 C C . SER B 1 270 ? 14.438 -8.016 -29.25 1 84.81 270 SER B C 1
ATOM 5720 O O . SER B 1 270 ? 14.516 -6.93 -29.828 1 84.81 270 SER B O 1
ATOM 5722 N N . ALA B 1 271 ? 13.492 -8.297 -28.375 1 86.69 271 ALA B N 1
ATOM 5723 C CA . ALA B 1 271 ? 12.484 -7.316 -28 1 86.69 271 ALA B CA 1
ATOM 5724 C C . ALA B 1 271 ? 13.078 -6.25 -27.078 1 86.69 271 ALA B C 1
ATOM 5726 O O . ALA B 1 271 ? 12.445 -5.223 -26.828 1 86.69 271 ALA B O 1
ATOM 5727 N N . LEU B 1 272 ? 14.273 -6.547 -26.625 1 91.75 272 LEU B N 1
ATOM 5728 C CA . LEU B 1 272 ? 14.945 -5.625 -25.719 1 91.75 272 LEU B CA 1
ATOM 5729 C C . LEU B 1 272 ? 16.25 -5.121 -26.328 1 91.75 272 LEU B C 1
ATOM 5731 O O . LEU B 1 272 ? 16.891 -5.832 -27.109 1 91.75 272 LEU B O 1
ATOM 5735 N N . GLY B 1 273 ? 16.531 -3.896 -25.984 1 87.06 273 GLY B N 1
ATOM 5736 C CA . GLY B 1 273 ? 17.859 -3.383 -26.297 1 87.06 273 GLY B CA 1
ATOM 5737 C C . GLY B 1 273 ? 18.922 -3.914 -25.359 1 87.06 273 GLY B C 1
ATOM 5738 O O . GLY B 1 273 ? 18.625 -4.613 -24.391 1 87.06 273 GLY B O 1
ATOM 5739 N N . LYS B 1 274 ? 20.172 -3.533 -25.656 1 81.94 274 LYS B N 1
ATOM 5740 C CA . LYS B 1 274 ? 21.281 -4.039 -24.859 1 81.94 274 LYS B CA 1
ATOM 5741 C C . LYS B 1 274 ? 21.594 -3.111 -23.688 1 81.94 274 LYS B C 1
ATOM 5743 O O . LYS B 1 274 ? 21.672 -1.894 -23.859 1 81.94 274 LYS B O 1
ATOM 5748 N N . VAL B 1 275 ? 21.594 -3.701 -22.562 1 82.31 275 VAL B N 1
ATOM 5749 C CA . VAL B 1 275 ? 22.141 -2.998 -21.406 1 82.31 275 VAL B CA 1
ATOM 5750 C C . VAL B 1 275 ? 23.656 -3.086 -21.406 1 82.31 275 VAL B C 1
ATOM 5752 O O . VAL B 1 275 ? 24.234 -4.18 -21.5 1 82.31 275 VAL B O 1
ATOM 5755 N N . PRO B 1 276 ? 24.25 -1.912 -21.484 1 75.81 276 PRO B N 1
ATOM 5756 C CA . PRO B 1 276 ? 25.719 -1.95 -21.594 1 75.81 276 PRO B CA 1
ATOM 5757 C C . PRO B 1 276 ? 26.375 -2.76 -20.469 1 75.81 276 PRO B C 1
ATOM 5759 O O . PRO B 1 276 ? 25.906 -2.738 -19.328 1 75.81 276 PRO B O 1
ATOM 5762 N N . ALA B 1 277 ? 27.344 -3.482 -20.969 1 65.62 277 ALA B N 1
ATOM 5763 C CA . ALA B 1 277 ? 28.188 -4.195 -20 1 65.62 277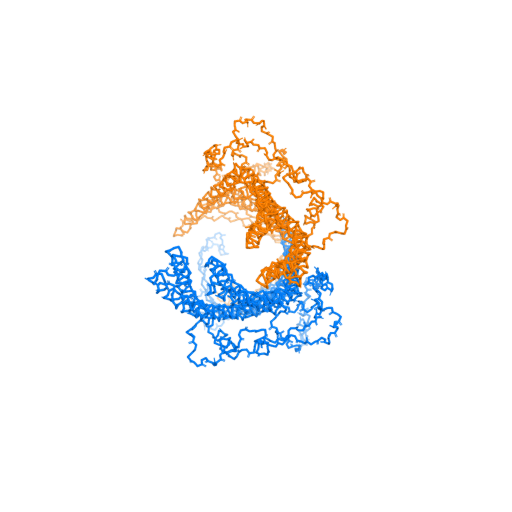 ALA B CA 1
ATOM 5764 C C . ALA B 1 277 ? 29.234 -3.27 -19.391 1 65.62 277 ALA B C 1
ATOM 5766 O O . ALA B 1 277 ? 29.594 -2.248 -19.984 1 65.62 277 ALA B O 1
ATOM 5767 N N . GLY B 1 278 ? 29.562 -3.461 -18.156 1 68.81 278 GLY B N 1
ATOM 5768 C CA . GLY B 1 278 ? 30.703 -2.779 -17.578 1 68.81 278 GLY B CA 1
ATOM 5769 C C . GLY B 1 278 ? 30.359 -1.436 -16.969 1 68.81 278 GLY B C 1
ATOM 5770 O O . GLY B 1 278 ? 31.203 -0.542 -16.891 1 68.81 278 GLY B O 1
ATOM 5771 N N . LEU B 1 279 ? 29.078 -1.164 -16.875 1 75.69 279 LEU B N 1
ATOM 5772 C CA . LEU B 1 279 ? 28.734 0.076 -16.188 1 75.69 279 LEU B CA 1
ATOM 5773 C C . LEU B 1 279 ? 29.328 0.097 -14.781 1 75.69 279 LEU B C 1
ATOM 5775 O O . LEU B 1 279 ? 29.219 -0.888 -14.047 1 75.69 279 LEU B O 1
ATOM 5779 N N . PRO B 1 280 ? 30.078 1.283 -14.562 1 80 280 PRO B N 1
ATOM 5780 C CA . PRO B 1 280 ? 30.625 1.363 -13.211 1 80 280 PRO B CA 1
ATOM 5781 C C . PRO B 1 280 ? 29.547 1.336 -12.133 1 80 280 PRO B C 1
ATOM 5783 O O . PRO B 1 280 ? 28.453 1.842 -12.344 1 80 280 PRO B O 1
ATOM 5786 N N . ALA B 1 281 ? 29.938 0.773 -11 1 82.25 281 ALA B N 1
ATOM 5787 C CA . ALA B 1 281 ? 28.984 0.649 -9.891 1 82.25 281 ALA B CA 1
ATOM 5788 C C . ALA B 1 281 ? 28.578 2.021 -9.367 1 82.25 281 ALA B C 1
ATOM 5790 O O . ALA B 1 281 ? 27.484 2.18 -8.812 1 82.25 281 ALA B O 1
ATOM 5791 N N . ASP B 1 282 ? 29.344 3.027 -9.602 1 83.44 282 ASP B N 1
ATOM 5792 C CA . ASP B 1 282 ? 29.078 4.363 -9.086 1 83.44 282 ASP B CA 1
ATOM 5793 C C . ASP B 1 282 ? 27.859 4.984 -9.773 1 83.44 282 ASP B C 1
ATOM 5795 O O . ASP B 1 282 ? 27.281 5.953 -9.273 1 83.44 282 ASP B O 1
ATOM 5799 N N . LEU B 1 283 ? 27.531 4.41 -10.914 1 83.12 283 LEU B N 1
ATOM 5800 C CA . LEU B 1 283 ? 26.344 4.887 -11.617 1 83.12 283 LEU B CA 1
ATOM 5801 C C . LEU B 1 283 ? 25.094 4.676 -10.773 1 83.12 283 LEU B C 1
ATOM 5803 O O . LEU B 1 283 ? 24.078 5.355 -10.977 1 83.12 283 LEU B O 1
ATOM 5807 N N . LEU B 1 284 ? 25.156 3.768 -9.781 1 89.5 284 LEU B N 1
ATOM 5808 C CA . LEU B 1 284 ? 24.031 3.457 -8.922 1 89.5 284 LEU B CA 1
ATOM 5809 C C . LEU B 1 284 ? 23.625 4.668 -8.086 1 89.5 284 LEU B C 1
ATOM 5811 O O . LEU B 1 284 ? 22.469 4.781 -7.66 1 89.5 284 LEU B O 1
ATOM 5815 N N . LEU B 1 285 ? 24.625 5.531 -7.883 1 90.75 285 LEU B N 1
ATOM 5816 C CA . LEU B 1 285 ? 24.375 6.688 -7.027 1 90.75 285 LEU B CA 1
ATOM 5817 C C . LEU B 1 285 ? 23.391 7.652 -7.691 1 90.75 285 LEU B C 1
ATOM 5819 O O . LEU B 1 285 ? 22.828 8.516 -7.023 1 90.75 285 LEU B O 1
ATOM 5823 N N . ASN B 1 286 ? 23.172 7.41 -8.992 1 88.88 286 ASN B N 1
ATOM 5824 C CA . ASN B 1 286 ? 22.234 8.258 -9.727 1 88.88 286 ASN B CA 1
ATOM 5825 C C . ASN B 1 286 ? 20.812 7.703 -9.688 1 88.88 286 ASN B C 1
ATOM 5827 O O . ASN B 1 286 ? 19.891 8.336 -10.188 1 88.88 286 ASN B O 1
ATOM 5831 N N . ARG B 1 287 ? 20.625 6.512 -9.094 1 94 287 ARG B N 1
ATOM 5832 C CA . ARG B 1 287 ? 19.281 5.953 -8.961 1 94 287 ARG B CA 1
ATOM 5833 C C . ARG B 1 287 ? 18.391 6.875 -8.141 1 94 287 ARG B C 1
ATOM 5835 O O . ARG B 1 287 ? 18.812 7.395 -7.102 1 94 287 ARG B O 1
ATOM 5842 N N . PRO B 1 288 ? 17.172 7.008 -8.633 1 96.75 288 PRO B N 1
ATOM 5843 C CA . PRO B 1 288 ? 16.266 7.938 -7.945 1 96.75 288 PRO B CA 1
ATOM 5844 C C . PRO B 1 288 ? 16 7.539 -6.496 1 96.75 288 PRO B C 1
ATOM 5846 O O . PRO B 1 288 ? 15.867 8.406 -5.625 1 96.75 288 PRO B O 1
ATOM 5849 N N . ASP B 1 289 ? 15.891 6.246 -6.16 1 97.38 289 ASP B N 1
ATOM 5850 C CA . ASP B 1 289 ? 15.633 5.844 -4.781 1 97.38 289 ASP B CA 1
ATOM 5851 C C . ASP B 1 289 ? 16.812 6.18 -3.877 1 97.38 289 ASP B C 1
ATOM 5853 O O . ASP B 1 289 ? 16.625 6.559 -2.719 1 97.38 289 ASP B O 1
ATOM 5857 N N . ILE B 1 290 ? 18 6.105 -4.375 1 97.5 290 ILE B N 1
ATOM 5858 C CA . ILE B 1 290 ? 19.203 6.465 -3.625 1 97.5 290 ILE B CA 1
ATOM 5859 C C . ILE B 1 290 ? 19.266 7.98 -3.457 1 97.5 290 ILE B C 1
ATOM 5861 O O . ILE B 1 290 ? 19.547 8.477 -2.365 1 97.5 290 ILE B O 1
ATOM 5865 N N . ARG B 1 291 ? 19.016 8.711 -4.512 1 97.56 291 ARG B N 1
ATOM 5866 C CA . ARG B 1 291 ? 19 10.172 -4.438 1 97.56 291 ARG B CA 1
ATOM 5867 C C . ARG B 1 291 ? 17.938 10.664 -3.465 1 97.56 291 ARG B C 1
ATOM 5869 O O . ARG B 1 291 ? 18.156 11.633 -2.738 1 97.56 291 ARG B O 1
ATOM 5876 N N . SER B 1 292 ? 16.734 9.969 -3.48 1 98.44 292 SER B N 1
ATOM 5877 C CA . SER B 1 292 ? 15.695 10.32 -2.518 1 98.44 292 SER B CA 1
ATOM 5878 C C . SER B 1 292 ? 16.188 10.141 -1.084 1 98.44 292 SER B C 1
ATOM 5880 O O . SER B 1 292 ? 15.992 11.023 -0.243 1 98.44 292 SER B O 1
ATOM 5882 N N . ALA B 1 293 ? 16.828 9.047 -0.816 1 98.5 293 ALA B N 1
ATOM 5883 C CA . ALA B 1 293 ? 17.375 8.781 0.512 1 98.5 293 ALA B CA 1
ATOM 5884 C C . ALA B 1 293 ? 18.422 9.828 0.892 1 98.5 293 ALA B C 1
ATOM 5886 O O . ALA B 1 293 ? 18.5 10.25 2.049 1 98.5 293 ALA B O 1
ATOM 5887 N N . GLU B 1 294 ? 19.25 10.281 -0.088 1 98.38 294 GLU B N 1
ATOM 5888 C CA . GLU B 1 294 ? 20.266 11.297 0.189 1 98.38 294 GLU B CA 1
ATOM 5889 C C . GLU B 1 294 ? 19.609 12.633 0.55 1 98.38 294 GLU B C 1
ATOM 5891 O O . GLU B 1 294 ? 20.047 13.305 1.488 1 98.38 294 GLU B O 1
ATOM 5896 N N . HIS B 1 295 ? 18.578 12.992 -0.208 1 98.75 295 HIS B N 1
ATOM 5897 C CA . HIS B 1 295 ? 17.875 14.234 0.112 1 98.75 295 HIS B CA 1
ATOM 5898 C C . HIS B 1 295 ? 17.25 14.172 1.5 1 98.75 295 HIS B C 1
ATOM 5900 O O . HIS B 1 295 ? 17.234 15.172 2.223 1 98.75 295 HIS B O 1
ATOM 5906 N N . GLN B 1 296 ? 16.734 13 1.931 1 98.75 296 GLN B N 1
ATOM 5907 C CA . GLN B 1 296 ? 16.219 12.844 3.283 1 98.75 296 GLN B CA 1
ATOM 5908 C C . GLN B 1 296 ? 17.312 13.008 4.324 1 98.75 296 GLN B C 1
ATOM 5910 O O . GLN B 1 296 ? 17.094 13.594 5.383 1 98.75 296 GLN B O 1
ATOM 5915 N N . LEU B 1 297 ? 18.469 12.492 3.969 1 98.75 297 LEU B N 1
ATOM 5916 C CA . LEU B 1 297 ? 19.641 12.656 4.82 1 98.75 297 LEU B CA 1
ATOM 5917 C C . LEU B 1 297 ? 20.031 14.133 4.93 1 98.75 297 LEU B C 1
ATOM 5919 O O . LEU B 1 297 ? 20.312 14.625 6.027 1 98.75 297 LEU B O 1
ATOM 5923 N N . MET B 1 298 ? 20.016 14.82 3.842 1 98.81 298 MET B N 1
ATOM 5924 C CA . MET B 1 298 ? 20.344 16.234 3.828 1 98.81 298 MET B CA 1
ATOM 5925 C C . MET B 1 298 ? 19.297 17.047 4.609 1 98.81 298 MET B C 1
ATOM 5927 O O . MET B 1 298 ? 19.625 18.047 5.242 1 98.81 298 MET B O 1
ATOM 5931 N N . ALA B 1 299 ? 18 16.594 4.574 1 98.81 299 ALA B N 1
ATOM 5932 C CA . ALA B 1 299 ? 16.953 17.219 5.375 1 98.81 299 ALA B CA 1
ATOM 5933 C C . ALA B 1 299 ? 17.25 17.094 6.867 1 98.81 299 ALA B C 1
ATOM 5935 O O . ALA B 1 299 ? 17.141 18.062 7.621 1 98.81 299 ALA B O 1
ATOM 5936 N N . ALA B 1 300 ? 17.625 15.891 7.246 1 98.75 300 ALA B N 1
ATOM 5937 C CA . ALA B 1 300 ? 17.984 15.648 8.641 1 98.75 300 ALA B CA 1
ATOM 5938 C C . ALA B 1 300 ? 19.203 16.484 9.047 1 98.75 300 ALA B C 1
ATOM 5940 O O . ALA B 1 300 ? 19.266 17 10.164 1 98.75 300 ALA B O 1
ATOM 5941 N N . ASN B 1 301 ? 20.188 16.625 8.133 1 98.69 301 ASN B N 1
ATOM 5942 C CA . ASN B 1 301 ? 21.359 17.469 8.367 1 98.69 301 ASN B CA 1
ATOM 5943 C C . ASN B 1 301 ? 20.984 18.922 8.578 1 98.69 301 ASN B C 1
ATOM 5945 O O . ASN B 1 301 ? 21.516 19.594 9.469 1 98.69 301 ASN B O 1
ATOM 5949 N N . ALA B 1 302 ? 20.047 19.375 7.797 1 98.62 302 ALA B N 1
ATOM 5950 C CA . ALA B 1 302 ? 19.562 20.75 7.914 1 98.62 302 ALA B CA 1
ATOM 5951 C C . ALA B 1 302 ? 18.875 20.984 9.258 1 98.62 302 ALA B C 1
ATOM 5953 O O . ALA B 1 302 ? 19.016 22.047 9.859 1 98.62 302 ALA B O 1
ATOM 5954 N N . ASN B 1 303 ? 18.203 20 9.797 1 98.5 303 ASN B N 1
ATOM 5955 C CA . ASN B 1 303 ? 17.484 20.109 11.062 1 98.5 303 ASN B CA 1
ATOM 5956 C C . ASN B 1 303 ? 18.422 20.281 12.242 1 98.5 303 ASN B C 1
ATOM 5958 O O . ASN B 1 303 ? 18.062 20.844 13.273 1 98.5 303 ASN B O 1
ATOM 5962 N N . ILE B 1 304 ? 19.672 19.828 12.086 1 98.69 304 ILE B N 1
ATOM 5963 C CA . ILE B 1 304 ? 20.688 20.031 13.125 1 98.69 304 ILE B CA 1
ATOM 5964 C C . ILE B 1 304 ? 20.953 21.516 13.305 1 98.69 304 ILE B C 1
ATOM 5966 O O . ILE B 1 304 ? 21.141 21.984 14.43 1 98.69 304 ILE B O 1
ATOM 5970 N N . GLY B 1 305 ? 20.984 22.219 12.172 1 98.38 305 GLY B N 1
ATOM 5971 C CA . GLY B 1 305 ? 21.141 23.672 12.258 1 98.38 305 GLY B CA 1
ATOM 5972 C C . GLY B 1 305 ? 20.078 24.344 13.094 1 98.38 305 GLY B C 1
ATOM 5973 O O . GLY B 1 305 ? 20.359 25.25 13.875 1 98.38 305 GLY B O 1
ATOM 5974 N N . ALA B 1 306 ? 18.828 23.859 12.953 1 98.12 306 ALA B N 1
ATOM 5975 C CA . ALA B 1 306 ? 17.719 24.406 13.742 1 98.12 306 ALA B CA 1
ATOM 5976 C C . ALA B 1 306 ? 17.875 24.047 15.219 1 98.12 306 ALA B C 1
ATOM 5978 O O . ALA B 1 306 ? 17.625 24.875 16.094 1 98.12 306 ALA B O 1
ATOM 5979 N N . ALA B 1 307 ? 18.281 22.844 15.5 1 98.25 307 ALA B N 1
ATOM 5980 C CA . ALA B 1 307 ? 18.484 22.391 16.875 1 98.25 307 ALA B CA 1
ATOM 5981 C C . ALA B 1 307 ? 19.625 23.172 17.547 1 98.25 307 ALA B C 1
ATOM 5983 O O . ALA B 1 307 ? 19.531 23.531 18.719 1 98.25 307 ALA B O 1
ATOM 5984 N N . ARG B 1 308 ? 20.703 23.438 16.797 1 98.19 308 ARG B N 1
ATOM 5985 C CA . ARG B 1 308 ? 21.828 24.219 17.328 1 98.19 308 ARG B CA 1
ATOM 5986 C C . ARG B 1 308 ? 21.406 25.672 17.578 1 98.19 308 ARG B C 1
ATOM 5988 O O . ARG B 1 308 ? 21.797 26.266 18.578 1 98.19 308 ARG B O 1
ATOM 5995 N N . ALA B 1 309 ? 20.609 26.125 16.641 1 97.5 309 ALA B N 1
ATOM 5996 C CA . ALA B 1 309 ? 20.172 27.516 16.766 1 97.5 309 ALA B CA 1
ATOM 5997 C C . ALA B 1 309 ? 19.312 27.734 18 1 97.5 309 ALA B C 1
ATOM 5999 O O . ALA B 1 309 ? 19.234 28.844 18.531 1 97.5 309 ALA B O 1
ATOM 6000 N N . ALA B 1 310 ? 18.719 26.672 18.531 1 97.06 310 ALA B N 1
ATOM 6001 C CA . ALA B 1 310 ? 17.828 26.766 19.672 1 97.06 310 ALA B CA 1
ATOM 6002 C C . ALA B 1 310 ? 18.594 27.125 20.938 1 97.06 310 ALA B C 1
ATOM 6004 O O . ALA B 1 310 ? 18 27.547 21.938 1 97.06 310 ALA B O 1
ATOM 6005 N N . PHE B 1 311 ? 19.969 27.031 20.984 1 97.12 311 PHE B N 1
ATOM 6006 C CA . PHE B 1 311 ? 20.797 27.375 22.141 1 97.12 311 PHE B CA 1
ATOM 6007 C C . PHE B 1 311 ? 21.078 28.875 22.172 1 97.12 311 PHE B C 1
ATOM 6009 O O . PHE B 1 311 ? 21.547 29.391 23.188 1 97.12 311 PHE B O 1
ATOM 6016 N N . PHE B 1 312 ? 20.734 29.578 21.109 1 96.62 312 PHE B N 1
ATOM 6017 C CA . PHE B 1 312 ? 21.078 30.984 20.969 1 96.62 312 PHE B CA 1
ATOM 6018 C C . PHE B 1 312 ? 19.844 31.859 21.156 1 96.62 312 PHE B C 1
ATOM 6020 O O . PHE B 1 312 ? 18.719 31.359 21.125 1 96.62 312 PHE B O 1
ATOM 6027 N N . PRO B 1 313 ? 19.969 33.156 21.391 1 95.94 313 PRO B N 1
ATOM 6028 C CA . PRO B 1 313 ? 18.828 34.031 21.625 1 95.94 313 PRO B CA 1
ATOM 6029 C C . PRO B 1 313 ? 17.828 34.062 20.469 1 95.94 313 PRO B C 1
ATOM 6031 O O . PRO B 1 313 ? 18.234 34.031 19.297 1 95.94 313 PRO B O 1
ATOM 6034 N N . ARG B 1 314 ? 16.562 34.031 20.734 1 96 314 ARG B N 1
ATOM 6035 C CA . ARG B 1 314 ? 15.508 34.312 19.781 1 96 314 ARG B CA 1
ATOM 6036 C C . ARG B 1 314 ? 15.078 35.781 19.844 1 96 314 ARG B C 1
ATOM 6038 O O . ARG B 1 314 ? 14.836 36.312 20.922 1 96 314 ARG B O 1
ATOM 6045 N N . ILE B 1 315 ? 15.094 36.438 18.703 1 96.19 315 ILE B N 1
ATOM 6046 C CA . ILE B 1 315 ? 14.742 37.844 18.625 1 96.19 315 ILE B CA 1
ATOM 6047 C C . ILE B 1 315 ? 13.422 38 17.875 1 96.19 315 ILE B C 1
ATOM 6049 O O . ILE B 1 315 ? 13.336 37.656 16.688 1 96.19 315 ILE B O 1
ATOM 6053 N N . SER B 1 316 ? 12.453 38.531 18.531 1 96.62 316 SER B N 1
ATOM 6054 C CA . SER B 1 316 ? 11.156 38.781 17.922 1 96.62 316 SER B CA 1
ATOM 6055 C C . SER B 1 316 ? 10.82 40.281 17.938 1 96.62 316 SER B C 1
ATOM 6057 O O . SER B 1 316 ? 11.086 40.969 18.922 1 96.62 316 SER B O 1
ATOM 6059 N N . LEU B 1 317 ? 10.398 40.719 16.781 1 97 317 LEU B N 1
ATOM 6060 C CA . LEU B 1 317 ? 9.977 42.094 16.625 1 97 317 LEU B CA 1
ATOM 6061 C C . LEU B 1 317 ? 8.469 42.188 16.375 1 97 317 LEU B C 1
ATOM 6063 O O . LEU B 1 317 ? 7.945 41.531 15.477 1 97 317 LEU B O 1
ATOM 6067 N N . THR B 1 318 ? 7.758 42.938 17.219 1 96.69 318 THR B N 1
ATOM 6068 C CA . THR B 1 318 ? 6.336 43.188 17.031 1 96.69 318 THR B CA 1
ATOM 6069 C C . THR B 1 318 ? 6.062 44.719 17 1 96.69 318 THR B C 1
ATOM 6071 O O . THR B 1 318 ? 6.598 45.438 17.828 1 96.69 318 THR B O 1
ATOM 6074 N N . ALA B 1 319 ? 5.426 45.125 16.062 1 96.62 319 ALA B N 1
ATOM 6075 C CA . ALA B 1 319 ? 5.031 46.531 15.953 1 96.62 319 ALA B CA 1
ATOM 6076 C C . ALA B 1 319 ? 3.557 46.656 15.578 1 96.62 319 ALA B C 1
ATOM 6078 O O . ALA B 1 319 ? 3.006 45.781 14.891 1 96.62 319 ALA B O 1
ATOM 6079 N N . SER B 1 320 ? 2.908 47.594 16.109 1 96.44 320 SER B N 1
ATOM 6080 C CA . SER B 1 320 ? 1.522 47.906 15.75 1 96.44 320 SER B CA 1
ATOM 6081 C C . SER B 1 320 ? 1.299 49.406 15.586 1 96.44 320 SER B C 1
ATOM 6083 O O . SER B 1 320 ? 2.031 50.219 16.156 1 96.44 320 SER B O 1
ATOM 6085 N N . ALA B 1 321 ? 0.424 49.781 14.719 1 96.56 321 ALA B N 1
ATOM 6086 C CA . ALA B 1 321 ? 0.022 51.188 14.492 1 96.56 321 ALA B CA 1
ATOM 6087 C C . ALA B 1 321 ? -1.463 51.281 14.156 1 96.56 321 ALA B C 1
ATOM 6089 O O . ALA B 1 321 ? -1.997 50.438 13.438 1 96.56 321 ALA B O 1
ATOM 6090 N N . GLY B 1 322 ? -2.104 52.25 14.766 1 95.56 322 GLY B N 1
ATOM 6091 C CA . GLY B 1 322 ? -3.523 52.469 14.539 1 95.56 322 GLY B CA 1
ATOM 6092 C C . GLY B 1 322 ? -4.125 53.531 15.445 1 95.56 322 GLY B C 1
ATOM 6093 O O . GLY B 1 322 ? -3.533 54.594 15.648 1 95.56 322 GLY B O 1
ATOM 6094 N N . SER B 1 323 ? -5.395 53.219 15.875 1 95.38 323 SER B N 1
ATOM 6095 C CA . SER B 1 323 ? -6.129 54.125 16.75 1 95.38 323 SER B CA 1
ATOM 6096 C C . SER B 1 323 ? -6.598 53.406 18.016 1 95.38 323 SER B C 1
ATOM 6098 O O . SER B 1 323 ? -6.914 52.219 17.984 1 95.38 323 SER B O 1
ATOM 6100 N N . ALA B 1 324 ? -6.527 54.094 19.062 1 94.69 324 ALA B N 1
ATOM 6101 C CA . ALA B 1 324 ? -7.023 53.594 20.344 1 94.69 324 ALA B CA 1
ATOM 6102 C C . ALA B 1 324 ? -7.812 54.656 21.094 1 94.69 324 ALA B C 1
ATOM 6104 O O . ALA B 1 324 ? -7.516 55.844 20.984 1 94.69 324 ALA B O 1
ATOM 6105 N N . SER B 1 325 ? -8.867 54.25 21.828 1 93.94 325 SER B N 1
ATOM 6106 C CA . SER B 1 325 ? -9.703 55.188 22.578 1 93.94 325 SER B CA 1
ATOM 6107 C C . SER B 1 325 ? -10.414 54.469 23.734 1 93.94 325 SER B C 1
ATOM 6109 O O . SER B 1 325 ? -10.555 53.25 23.719 1 93.94 325 SER B O 1
ATOM 6111 N N . SER B 1 326 ? -10.766 55.156 24.797 1 92.62 326 SER B N 1
ATOM 6112 C CA . SER B 1 326 ? -11.562 54.625 25.891 1 92.62 326 SER B CA 1
ATOM 6113 C C . SER B 1 326 ? -13.031 54.5 25.484 1 92.62 326 SER B C 1
ATOM 6115 O O . SER B 1 326 ? -13.812 53.844 26.172 1 92.62 326 SER B O 1
ATOM 6117 N N . ASP B 1 327 ? -13.43 55.156 24.359 1 91.06 327 ASP B N 1
ATOM 6118 C CA . ASP B 1 327 ? -14.773 55.062 23.812 1 91.06 327 ASP B CA 1
ATOM 6119 C C . ASP B 1 327 ? -14.75 54.625 22.359 1 91.06 327 ASP B C 1
ATOM 6121 O O . ASP B 1 327 ? -13.883 55.062 21.594 1 91.06 327 ASP B O 1
ATOM 6125 N N . LEU B 1 328 ? -15.75 53.875 21.984 1 89.38 328 LEU B N 1
ATOM 6126 C CA . LEU B 1 328 ? -15.836 53.375 20.609 1 89.38 328 LEU B CA 1
ATOM 6127 C C . LEU B 1 328 ? -15.953 54.531 19.609 1 89.38 328 LEU B C 1
ATOM 6129 O O . LEU B 1 328 ? -15.375 54.469 18.531 1 89.38 328 LEU B O 1
ATOM 6133 N N . ASP B 1 329 ? -16.688 55.5 19.984 1 88.31 329 ASP B N 1
ATOM 6134 C CA . ASP B 1 329 ? -16.953 56.625 19.094 1 88.31 329 ASP B CA 1
ATOM 6135 C C . ASP B 1 329 ? -15.719 57.531 18.953 1 88.31 329 ASP B C 1
ATOM 6137 O O . ASP B 1 329 ? -15.633 58.344 18.016 1 88.31 329 ASP B O 1
ATOM 6141 N N . GLY B 1 330 ? -14.758 57.375 19.797 1 89.44 330 GLY B N 1
ATOM 6142 C CA . GLY B 1 330 ? -13.555 58.188 19.766 1 89.44 330 GLY B CA 1
ATOM 6143 C C . GLY B 1 330 ? -12.438 57.562 18.938 1 89.44 330 GLY B C 1
ATOM 6144 O O . GLY B 1 330 ? -11.391 58.188 18.734 1 89.44 330 GLY B O 1
ATOM 6145 N N . LEU B 1 331 ? -12.617 56.406 18.453 1 88.88 331 LEU B N 1
ATOM 6146 C CA . LEU B 1 331 ? -11.562 55.625 17.812 1 88.88 331 LEU B CA 1
ATOM 6147 C C . LEU B 1 331 ? -10.992 56.375 16.609 1 88.88 331 LEU B C 1
ATOM 6149 O O . LEU B 1 331 ? -9.82 56.188 16.266 1 88.88 331 LEU B O 1
ATOM 6153 N N . PHE B 1 332 ? -11.805 57.219 15.992 1 88.38 332 PHE B N 1
ATOM 6154 C CA . PHE B 1 332 ? -11.32 57.875 14.773 1 88.38 332 PHE B CA 1
ATOM 6155 C C . PHE B 1 332 ? -11.328 59.375 14.914 1 88.38 332 PHE B C 1
ATOM 6157 O O . PHE B 1 332 ? -11.352 60.094 13.922 1 88.38 332 PHE B O 1
ATOM 6164 N N . ASN B 1 333 ? -11.406 59.844 16.156 1 90.19 333 ASN B N 1
ATOM 6165 C CA . ASN B 1 333 ? -11.281 61.25 16.422 1 90.19 333 ASN B CA 1
ATOM 6166 C C . ASN B 1 333 ? -9.82 61.719 16.406 1 90.19 333 ASN B C 1
ATOM 6168 O O . ASN B 1 333 ? -8.914 60.875 16.406 1 90.19 333 ASN B O 1
ATOM 6172 N N . SER B 1 334 ? -9.695 63.094 16.344 1 88.19 334 SER B N 1
ATOM 6173 C CA . SER B 1 334 ? -8.344 63.656 16.375 1 88.19 334 SER B CA 1
ATOM 6174 C C . SER B 1 334 ? -7.641 63.312 17.688 1 88.19 334 SER B C 1
ATOM 6176 O O . SER B 1 334 ? -8.25 63.344 18.75 1 88.19 334 SER B O 1
ATOM 6178 N N . GLY B 1 335 ? -6.32 62.812 17.641 1 89.88 335 GLY B N 1
ATOM 6179 C CA . GLY B 1 335 ? -5.531 62.5 18.828 1 89.88 335 GLY B CA 1
ATOM 6180 C C . GLY B 1 335 ? -5.609 61.062 19.234 1 89.88 335 GLY B C 1
ATOM 6181 O O . GLY B 1 335 ? -5 60.625 20.219 1 89.88 335 GLY B O 1
ATOM 6182 N N . SER B 1 336 ? -6.309 60.219 18.469 1 91.12 336 SER B N 1
ATOM 6183 C CA . SER B 1 336 ? -6.512 58.812 18.828 1 91.12 336 SER B CA 1
ATOM 6184 C C . SER B 1 336 ? -5.387 57.938 18.281 1 91.12 336 SER B C 1
ATOM 6186 O O . SER B 1 336 ? -5.387 56.719 18.5 1 91.12 336 SER B O 1
ATOM 6188 N N . ASP B 1 337 ? -4.352 58.469 17.672 1 93.31 337 ASP B N 1
ATOM 6189 C CA . ASP B 1 337 ? -3.246 57.719 17.094 1 93.31 337 ASP B CA 1
ATOM 6190 C C . ASP B 1 337 ? -2.477 56.938 18.172 1 93.31 337 ASP B C 1
ATOM 6192 O O . ASP B 1 337 ? -2.199 57.5 19.234 1 93.31 337 ASP B O 1
ATOM 6196 N N . SER B 1 338 ? -2.242 55.75 17.875 1 93 338 SER B N 1
ATOM 6197 C CA . SER B 1 338 ? -1.504 54.906 18.812 1 93 338 SER B CA 1
ATOM 6198 C C . SER B 1 338 ? -0.544 53.969 18.078 1 93 338 SER B C 1
ATOM 6200 O O . SER B 1 338 ? -0.855 53.5 16.984 1 93 338 SER B O 1
ATOM 6202 N N . TRP B 1 339 ? 0.669 53.812 18.562 1 94.19 339 TRP B N 1
ATOM 6203 C CA . TRP B 1 339 ? 1.616 52.844 18.016 1 94.19 339 TRP B CA 1
ATOM 6204 C C . TRP B 1 339 ? 2.418 52.188 19.141 1 94.19 339 TRP B C 1
ATOM 6206 O O . TRP B 1 339 ? 2.475 52.688 20.25 1 94.19 339 TRP B O 1
ATOM 6216 N N . SER B 1 340 ? 2.812 51.031 18.922 1 94.94 340 SER B N 1
ATOM 6217 C CA . SER B 1 340 ? 3.693 50.312 19.828 1 94.94 340 SER B CA 1
ATOM 6218 C C . SER B 1 340 ? 4.789 49.562 19.078 1 94.94 340 SER B C 1
ATOM 6220 O O . SER B 1 340 ? 4.594 49.156 17.938 1 94.94 340 SER B O 1
ATOM 6222 N N . PHE B 1 341 ? 5.957 49.531 19.469 1 95.38 341 PHE B N 1
ATOM 6223 C CA . PHE B 1 341 ? 7.098 48.75 19.031 1 95.38 341 PHE B CA 1
ATOM 6224 C C . PHE B 1 341 ? 7.695 47.938 20.188 1 95.38 341 PHE B C 1
ATOM 6226 O O . PHE B 1 341 ? 8.148 48.531 21.172 1 95.38 341 PHE B O 1
ATOM 6233 N N . ALA B 1 342 ? 7.684 46.656 20.094 1 95.44 342 ALA B N 1
ATOM 6234 C CA . ALA B 1 342 ? 8.039 45.844 21.234 1 95.44 342 ALA B CA 1
ATOM 6235 C C . ALA B 1 342 ? 9.039 44.75 20.828 1 95.44 342 ALA B C 1
ATOM 6237 O O . ALA B 1 342 ? 8.68 43.562 20.734 1 95.44 342 ALA B O 1
ATOM 6238 N N . PRO B 1 343 ? 10.328 45.031 20.672 1 95.5 343 PRO B N 1
ATOM 6239 C CA . PRO B 1 343 ? 11.359 44 20.453 1 95.5 343 PRO B CA 1
ATOM 6240 C C . PRO B 1 343 ? 11.594 43.125 21.688 1 95.5 343 PRO B C 1
ATOM 6242 O O . PRO B 1 343 ? 11.539 43.625 22.812 1 95.5 343 PRO B O 1
ATOM 6245 N N . GLN B 1 344 ? 11.727 41.844 21.453 1 96.94 344 GLN B N 1
ATOM 6246 C CA . GLN B 1 344 ? 11.977 40.906 22.547 1 96.94 344 GLN B CA 1
ATOM 6247 C C . GLN B 1 344 ? 13.125 39.969 22.219 1 96.94 344 GLN B C 1
ATOM 6249 O O . GLN B 1 344 ? 13.227 39.469 21.078 1 96.94 344 GLN B O 1
ATOM 6254 N N . ILE B 1 345 ? 14.055 39.844 23.156 1 96.75 345 ILE B N 1
ATOM 6255 C CA . ILE B 1 345 ? 15.125 38.844 23.047 1 96.75 345 ILE B CA 1
ATOM 6256 C C . ILE B 1 345 ? 15 37.812 24.156 1 96.75 345 ILE B C 1
ATOM 6258 O O . ILE B 1 345 ? 14.859 38.188 25.328 1 96.75 345 ILE B O 1
ATOM 6262 N N . SER B 1 346 ? 14.953 36.531 23.844 1 96.31 346 SER B N 1
ATOM 6263 C CA . SER B 1 346 ? 14.883 35.469 24.828 1 96.31 346 SER B CA 1
ATOM 6264 C C . SER B 1 346 ? 16.031 34.469 24.641 1 96.31 346 SER B C 1
ATOM 6266 O O . SER B 1 346 ? 16.297 34.031 23.531 1 96.31 346 SER B O 1
ATOM 6268 N N . VAL B 1 347 ? 16.781 34.156 25.75 1 95.81 347 VAL B N 1
ATOM 6269 C CA . VAL B 1 347 ? 17.891 33.219 25.719 1 95.81 347 VAL B CA 1
ATOM 6270 C C . VAL B 1 347 ? 17.672 32.125 26.75 1 95.81 347 VAL B C 1
ATOM 6272 O O . VAL B 1 347 ? 17.469 32.406 27.938 1 95.81 347 VAL B O 1
ATOM 6275 N N . PRO B 1 348 ? 17.625 30.875 26.344 1 96.75 348 PRO B N 1
ATOM 6276 C CA . PRO B 1 348 ? 17.516 29.797 27.328 1 96.75 348 PRO B CA 1
ATOM 6277 C C . PRO B 1 348 ? 18.766 29.641 28.188 1 96.75 348 PRO B C 1
ATOM 6279 O O . PRO B 1 348 ? 19.875 29.625 27.656 1 96.75 348 PRO B O 1
ATOM 6282 N N . ILE B 1 349 ? 18.578 29.625 29.438 1 96.62 349 ILE B N 1
ATOM 6283 C CA . ILE B 1 349 ? 19.688 29.438 30.375 1 96.62 349 ILE B CA 1
ATOM 6284 C C . ILE B 1 349 ? 19.641 28.031 30.953 1 96.62 349 ILE B C 1
ATOM 6286 O O . ILE B 1 349 ? 20.641 27.312 30.938 1 96.62 349 ILE B O 1
ATOM 6290 N N . PHE B 1 350 ? 18.5 27.656 31.547 1 97.25 350 PHE B N 1
ATOM 6291 C CA . PHE B 1 350 ? 18.297 26.328 32.125 1 97.25 350 PHE B CA 1
ATOM 6292 C C . PHE B 1 350 ? 17 25.703 31.625 1 97.25 350 PHE B C 1
ATOM 6294 O O . PHE B 1 350 ? 15.93 26.297 31.75 1 97.25 350 PHE B O 1
ATOM 6301 N N . ASN B 1 351 ? 17.062 24.547 31.031 1 97.31 351 ASN B N 1
ATOM 6302 C CA . ASN B 1 351 ? 15.914 23.812 30.516 1 97.31 351 ASN B CA 1
ATOM 6303 C C . ASN B 1 351 ? 16.016 22.328 30.844 1 97.31 351 ASN B C 1
ATOM 6305 O O . ASN B 1 351 ? 15.484 21.484 30.109 1 97.31 351 ASN B O 1
ATOM 6309 N N . ALA B 1 352 ? 16.75 21.969 31.828 1 97.94 352 ALA B N 1
ATOM 6310 C CA . ALA B 1 352 ? 16.891 20.609 32.375 1 97.94 352 ALA B CA 1
ATOM 6311 C C . ALA B 1 352 ? 17.344 19.641 31.266 1 97.94 352 ALA B C 1
ATOM 6313 O O . ALA B 1 352 ? 16.906 18.5 31.234 1 97.94 352 ALA B O 1
ATOM 6314 N N . GLY B 1 353 ? 18.125 20.062 30.281 1 97.88 353 GLY B N 1
ATOM 6315 C CA . GLY B 1 353 ? 18.719 19.203 29.266 1 97.88 353 GLY B CA 1
ATOM 6316 C C . GLY B 1 353 ? 17.844 19.047 28.031 1 97.88 353 GLY B C 1
ATOM 6317 O O . GLY B 1 353 ? 18.188 18.297 27.109 1 97.88 353 GLY B O 1
ATOM 6318 N N . LYS B 1 354 ? 16.688 19.688 27.906 1 98.25 354 LYS B N 1
ATOM 6319 C CA . LYS B 1 354 ? 15.758 19.547 26.797 1 98.25 354 LYS B CA 1
ATOM 6320 C C . LYS B 1 354 ? 16.422 19.906 25.469 1 98.25 354 LYS B C 1
ATOM 6322 O O . LYS B 1 354 ? 16.312 19.141 24.5 1 98.25 354 LYS B O 1
ATOM 6327 N N . LEU B 1 355 ? 17.234 21.094 25.406 1 98 355 LEU B N 1
ATOM 6328 C CA . LEU B 1 355 ? 17.844 21.531 24.156 1 98 355 LEU B CA 1
ATOM 6329 C C . LEU B 1 355 ? 18.969 20.594 23.734 1 98 355 LEU B C 1
ATOM 6331 O O . LEU B 1 355 ? 19.125 20.297 22.547 1 98 355 LEU B O 1
ATOM 6335 N N . ARG B 1 356 ? 19.719 20.141 24.703 1 98.19 356 ARG B N 1
ATOM 6336 C CA . ARG B 1 356 ? 20.781 19.172 24.406 1 98.19 356 ARG B CA 1
ATOM 6337 C C . ARG B 1 356 ? 20.188 17.859 23.875 1 98.19 356 ARG B C 1
ATOM 6339 O O . ARG B 1 356 ? 20.719 17.281 22.922 1 98.19 356 ARG B O 1
ATOM 6346 N N . ALA B 1 357 ? 19.062 17.359 24.547 1 98.56 357 ALA B N 1
ATOM 6347 C CA . ALA B 1 357 ? 18.391 16.141 24.109 1 98.56 357 ALA B CA 1
ATOM 6348 C C . ALA B 1 357 ? 17.844 16.297 22.703 1 98.56 357 ALA B C 1
ATOM 6350 O O . ALA B 1 357 ? 17.891 15.352 21.906 1 98.56 357 ALA B O 1
ATOM 6351 N N . ASN B 1 358 ? 17.312 17.438 22.406 1 98.56 358 ASN B N 1
ATOM 6352 C CA . ASN B 1 358 ? 16.781 17.703 21.078 1 98.56 358 ASN B CA 1
ATOM 6353 C C . ASN B 1 358 ? 17.906 17.688 20.031 1 98.56 358 ASN B C 1
ATOM 6355 O O . ASN B 1 358 ? 17.719 17.172 18.922 1 98.56 358 ASN B O 1
ATOM 6359 N N . LEU B 1 359 ? 19.047 18.359 20.281 1 98.56 359 LEU B N 1
ATOM 6360 C CA . LEU B 1 359 ? 20.188 18.344 19.375 1 98.56 359 LEU B CA 1
ATOM 6361 C C . LEU B 1 359 ? 20.688 16.906 19.156 1 98.56 359 LEU B C 1
ATOM 6363 O O . LEU B 1 359 ? 20.953 16.516 18.016 1 98.56 359 LEU B O 1
ATOM 6367 N N . ASP B 1 360 ? 20.703 16.109 20.266 1 98.62 360 ASP B N 1
ATOM 6368 C CA . ASP B 1 360 ? 21.078 14.703 20.156 1 98.62 360 ASP B CA 1
ATOM 6369 C C . ASP B 1 360 ? 20.125 13.953 19.234 1 98.62 360 ASP B C 1
ATOM 6371 O O . ASP B 1 360 ? 20.562 13.164 18.391 1 98.62 360 ASP B O 1
ATOM 6375 N N . TYR B 1 361 ? 18.828 14.141 19.469 1 98.56 361 TYR B N 1
ATOM 6376 C CA . TYR B 1 361 ? 17.812 13.516 18.625 1 98.56 361 TYR B CA 1
ATOM 6377 C C . TYR B 1 361 ? 18.031 13.867 17.156 1 98.56 361 TYR B C 1
ATOM 6379 O O . TYR B 1 361 ? 17.984 13 16.281 1 98.56 361 TYR B O 1
ATOM 6387 N N . ALA B 1 362 ? 18.25 15.188 16.844 1 98.62 362 ALA B N 1
ATOM 6388 C CA . ALA B 1 362 ? 18.469 15.633 15.477 1 98.62 362 ALA B CA 1
ATOM 6389 C C . ALA B 1 362 ? 19.688 14.961 14.859 1 98.62 362 ALA B C 1
ATOM 6391 O O . ALA B 1 362 ? 19.656 14.539 13.703 1 98.62 362 ALA B O 1
ATOM 6392 N N . GLU B 1 363 ? 20.75 14.93 15.602 1 98.69 363 GLU B N 1
ATOM 6393 C CA . GLU B 1 363 ? 21.969 14.273 15.133 1 98.69 363 GLU B CA 1
ATOM 6394 C C . GLU B 1 363 ? 21.734 12.789 14.875 1 98.69 363 GLU B C 1
ATOM 6396 O O . GLU B 1 363 ? 22.234 12.234 13.898 1 98.69 363 GLU B O 1
ATOM 6401 N N . LEU B 1 364 ? 20.922 12.117 15.836 1 98.69 364 LEU B N 1
ATOM 6402 C CA . LEU B 1 364 ? 20.609 10.703 15.664 1 98.69 364 LEU B CA 1
ATOM 6403 C C . LEU B 1 364 ? 19.766 10.492 14.414 1 98.69 364 LEU B 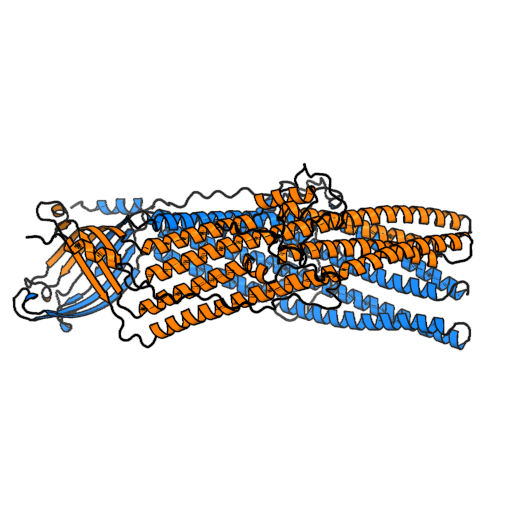C 1
ATOM 6405 O O . LEU B 1 364 ? 19.906 9.469 13.734 1 98.69 364 LEU B O 1
ATOM 6409 N N . GLN B 1 365 ? 18.938 11.422 14.078 1 98.62 365 GLN B N 1
ATOM 6410 C CA . GLN B 1 365 ? 18.125 11.312 12.867 1 98.62 365 GLN B CA 1
ATOM 6411 C C . GLN B 1 365 ? 19.016 11.383 11.617 1 98.62 365 GLN B C 1
ATOM 6413 O O . GLN B 1 365 ? 18.734 10.727 10.617 1 98.62 365 GLN B O 1
ATOM 6418 N N . LYS B 1 366 ? 20.031 12.219 11.594 1 98.62 366 LYS B N 1
ATOM 6419 C CA . LYS B 1 366 ? 21 12.227 10.5 1 98.62 366 LYS B CA 1
ATOM 6420 C C . LYS B 1 366 ? 21.703 10.875 10.375 1 98.62 366 LYS B C 1
ATOM 6422 O O . LYS B 1 366 ? 21.859 10.352 9.266 1 98.62 366 LYS B O 1
ATOM 6427 N N . ASP B 1 367 ? 22.094 10.273 11.539 1 98.56 367 ASP B N 1
ATOM 6428 C CA . ASP B 1 367 ? 22.75 8.969 11.523 1 98.56 367 ASP B CA 1
ATOM 6429 C C . ASP B 1 367 ? 21.828 7.902 10.938 1 98.56 367 ASP B C 1
ATOM 6431 O O . ASP B 1 367 ? 22.266 7.035 10.18 1 98.56 367 ASP B O 1
ATOM 6435 N N . VAL B 1 368 ? 20.531 7.938 11.312 1 98.62 368 VAL B N 1
ATOM 6436 C CA . VAL B 1 368 ? 19.547 7.039 10.719 1 98.62 368 VAL B CA 1
ATOM 6437 C C . VAL B 1 368 ? 19.5 7.25 9.211 1 98.62 368 VAL B C 1
ATOM 6439 O O . VAL B 1 368 ? 19.438 6.285 8.445 1 98.62 368 VAL B O 1
ATOM 6442 N N . GLY B 1 369 ? 19.578 8.531 8.836 1 98.56 369 GLY B N 1
ATOM 6443 C CA . GLY B 1 369 ? 19.609 8.859 7.414 1 98.56 369 GLY B CA 1
ATOM 6444 C C . GLY B 1 369 ? 20.812 8.273 6.699 1 98.56 369 GLY B C 1
ATOM 6445 O O . GLY B 1 369 ? 20.688 7.773 5.578 1 98.56 369 GLY B O 1
ATOM 6446 N N . VAL B 1 370 ? 21.969 8.367 7.32 1 98.56 370 VAL B N 1
ATOM 6447 C CA . VAL B 1 370 ? 23.188 7.805 6.75 1 98.56 370 VAL B CA 1
ATOM 6448 C C . VAL B 1 370 ? 23.016 6.301 6.535 1 98.56 370 VAL B C 1
ATOM 6450 O O . VAL B 1 370 ? 23.281 5.789 5.449 1 98.56 370 VAL B O 1
ATOM 6453 N N . ALA B 1 371 ? 22.531 5.57 7.566 1 98.62 371 ALA B N 1
ATOM 6454 C CA . ALA B 1 371 ? 22.328 4.125 7.473 1 98.62 371 ALA B CA 1
ATOM 6455 C C . ALA B 1 371 ? 21.312 3.785 6.379 1 98.62 371 ALA B C 1
ATOM 6457 O O . ALA B 1 371 ? 21.5 2.818 5.637 1 98.62 371 ALA B O 1
ATOM 6458 N N . THR B 1 372 ? 20.266 4.582 6.297 1 98.62 372 THR B N 1
ATOM 6459 C CA . THR B 1 372 ? 19.234 4.355 5.289 1 98.62 372 THR B CA 1
ATOM 6460 C C . THR B 1 372 ? 19.797 4.57 3.887 1 98.62 372 THR B C 1
ATOM 6462 O O . THR B 1 372 ? 19.516 3.793 2.973 1 98.62 372 THR B O 1
ATOM 6465 N N . TYR B 1 373 ? 20.625 5.645 3.719 1 98.06 373 TYR B N 1
ATOM 6466 C CA . TYR B 1 373 ? 21.281 5.938 2.455 1 98.06 373 TYR B CA 1
ATOM 6467 C C . TYR B 1 373 ? 22.219 4.801 2.049 1 98.06 373 TYR B C 1
ATOM 6469 O O . TYR B 1 373 ? 22.141 4.305 0.922 1 98.06 373 TYR B O 1
ATOM 6477 N N . GLU B 1 374 ? 22.969 4.324 2.955 1 98.06 374 GLU B N 1
ATOM 6478 C CA . GLU B 1 374 ? 23.891 3.217 2.703 1 98.06 374 GLU B CA 1
ATOM 6479 C C . GLU B 1 374 ? 23.141 1.94 2.354 1 98.06 374 GLU B C 1
ATOM 6481 O O . GLU B 1 374 ? 23.516 1.218 1.432 1 98.06 374 GLU B O 1
ATOM 6486 N N . LYS B 1 375 ? 22.078 1.65 3.072 1 98.19 375 LYS B N 1
ATOM 6487 C CA . LYS B 1 375 ? 21.266 0.475 2.793 1 98.19 375 LYS B CA 1
ATOM 6488 C C . LYS B 1 375 ? 20.688 0.523 1.378 1 98.19 375 LYS B C 1
ATOM 6490 O O . LYS B 1 375 ? 20.656 -0.493 0.681 1 98.19 375 LYS B O 1
ATOM 6495 N N . SER B 1 376 ? 20.234 1.678 0.976 1 98 376 SER B N 1
ATOM 6496 C CA . SER B 1 376 ? 19.656 1.809 -0.363 1 98 376 SER B CA 1
ATOM 6497 C C . SER B 1 376 ? 20.703 1.496 -1.435 1 98 376 SER B C 1
ATOM 6499 O O . SER B 1 376 ? 20.391 0.879 -2.453 1 98 376 SER B O 1
ATOM 6501 N N . ILE B 1 377 ? 21.922 1.918 -1.214 1 96.94 377 ILE B N 1
ATOM 6502 C CA . ILE B 1 377 ? 23.016 1.646 -2.145 1 96.94 377 ILE B CA 1
ATOM 6503 C C . ILE B 1 377 ? 23.297 0.146 -2.191 1 96.94 377 ILE B C 1
ATOM 6505 O O . ILE B 1 377 ? 23.406 -0.438 -3.271 1 96.94 377 ILE B O 1
ATOM 6509 N N . GLN B 1 378 ? 23.391 -0.502 -1.023 1 97.31 378 GLN B N 1
ATOM 6510 C CA . GLN B 1 378 ? 23.656 -1.937 -0.958 1 97.31 378 GLN B CA 1
ATOM 6511 C C . GLN B 1 378 ? 22.531 -2.73 -1.623 1 97.31 378 GLN B C 1
ATOM 6513 O O . GLN B 1 378 ? 22.797 -3.717 -2.316 1 97.31 378 GLN B O 1
ATOM 6518 N N . THR B 1 379 ? 21.375 -2.285 -1.373 1 97.75 379 THR B N 1
ATOM 6519 C CA . THR B 1 379 ? 20.219 -2.943 -1.997 1 97.75 379 THR B CA 1
ATOM 6520 C C . THR B 1 379 ? 20.297 -2.826 -3.518 1 97.75 379 THR B C 1
ATOM 6522 O O . THR B 1 379 ? 20.094 -3.811 -4.23 1 97.75 379 THR B O 1
ATOM 6525 N N . ALA B 1 380 ? 20.578 -1.621 -3.969 1 96.19 380 ALA B N 1
ATOM 6526 C CA . ALA B 1 380 ? 20.703 -1.4 -5.406 1 96.19 380 ALA B CA 1
ATOM 6527 C C . ALA B 1 380 ? 21.812 -2.275 -5.996 1 96.19 380 ALA B C 1
ATOM 6529 O O . ALA B 1 380 ? 21.641 -2.863 -7.066 1 96.19 380 ALA B O 1
ATOM 6530 N N . PHE B 1 381 ? 22.938 -2.393 -5.336 1 95.19 381 PHE B N 1
ATOM 6531 C CA . PHE B 1 381 ? 24.062 -3.211 -5.785 1 95.19 381 PHE B CA 1
ATOM 6532 C C . PHE B 1 381 ? 23.641 -4.672 -5.922 1 95.19 381 PHE B C 1
ATOM 6534 O O . PHE B 1 381 ? 23.953 -5.316 -6.93 1 95.19 381 PHE B O 1
ATOM 6541 N N . ARG B 1 382 ? 22.969 -5.223 -4.922 1 96.5 382 ARG B N 1
ATOM 6542 C CA . ARG B 1 382 ? 22.5 -6.602 -4.957 1 96.5 382 ARG B CA 1
ATOM 6543 C C . ARG B 1 382 ? 21.578 -6.832 -6.145 1 96.5 382 ARG B C 1
ATOM 6545 O O . ARG B 1 382 ? 21.688 -7.844 -6.84 1 96.5 382 ARG B O 1
ATOM 6552 N N . GLU B 1 383 ? 20.672 -5.879 -6.387 1 96.5 383 GLU B N 1
ATOM 6553 C CA . GLU B 1 383 ? 19.719 -6.023 -7.48 1 96.5 383 GLU B CA 1
ATOM 6554 C C . GLU B 1 383 ? 20.422 -6.121 -8.828 1 96.5 383 GLU B C 1
ATOM 6556 O O . GLU B 1 383 ? 20.078 -6.957 -9.664 1 96.5 383 GLU B O 1
ATOM 6561 N N . VAL B 1 384 ? 21.422 -5.258 -9.031 1 94 384 VAL B N 1
ATOM 6562 C CA . VAL B 1 384 ? 22.172 -5.297 -10.273 1 94 384 VAL B CA 1
ATOM 6563 C C . VAL B 1 384 ? 22.984 -6.586 -10.344 1 94 384 VAL B C 1
ATOM 6565 O O . VAL B 1 384 ? 23.016 -7.254 -11.383 1 94 384 VAL B O 1
ATOM 6568 N N . ALA B 1 385 ? 23.641 -6.98 -9.242 1 94.06 385 ALA B N 1
ATOM 6569 C CA . ALA B 1 385 ? 24.422 -8.211 -9.203 1 94.06 385 ALA B CA 1
ATOM 6570 C C . ALA B 1 385 ? 23.562 -9.422 -9.547 1 94.06 385 ALA B C 1
ATOM 6572 O O . ALA B 1 385 ? 24 -10.305 -10.297 1 94.06 385 ALA B O 1
ATOM 6573 N N . ASP B 1 386 ? 22.359 -9.461 -9.031 1 95.94 386 ASP B N 1
ATOM 6574 C CA . ASP B 1 386 ? 21.438 -10.539 -9.352 1 95.94 386 ASP B CA 1
ATOM 6575 C C . ASP B 1 386 ? 21.141 -10.578 -10.852 1 95.94 386 ASP B C 1
ATOM 6577 O O . ASP B 1 386 ? 21.094 -11.656 -11.453 1 95.94 386 ASP B O 1
ATOM 6581 N N . GLY B 1 387 ? 20.891 -9.398 -11.398 1 94.31 387 GLY B N 1
ATOM 6582 C CA . GLY B 1 387 ? 20.641 -9.312 -12.828 1 94.31 387 GLY B CA 1
ATOM 6583 C C . GLY B 1 387 ? 21.812 -9.766 -13.672 1 94.31 387 GLY B C 1
ATOM 6584 O O . GLY B 1 387 ? 21.641 -10.445 -14.68 1 94.31 387 GLY B O 1
ATOM 6585 N N . LEU B 1 388 ? 23 -9.414 -13.25 1 92.94 388 LEU B N 1
ATOM 6586 C CA . LEU B 1 388 ? 24.203 -9.805 -13.969 1 92.94 388 LEU B CA 1
ATOM 6587 C C . LEU B 1 388 ? 24.422 -11.312 -13.883 1 92.94 388 LEU B C 1
ATOM 6589 O O . LEU B 1 388 ? 24.828 -11.945 -14.859 1 92.94 388 LEU B O 1
ATOM 6593 N N . ALA B 1 389 ? 24.172 -11.898 -12.695 1 95.25 389 ALA B N 1
ATOM 6594 C CA . ALA B 1 389 ? 24.25 -13.352 -12.562 1 95.25 389 ALA B CA 1
ATOM 6595 C C . ALA B 1 389 ? 23.266 -14.047 -13.508 1 95.25 389 ALA B C 1
ATOM 6597 O O . ALA B 1 389 ? 23.594 -15.047 -14.148 1 95.25 389 ALA B O 1
ATOM 6598 N N . ALA B 1 390 ? 22.109 -13.523 -13.594 1 95.38 390 ALA B N 1
ATOM 6599 C CA . ALA B 1 390 ? 21.094 -14.07 -14.5 1 95.38 390 ALA B CA 1
ATOM 6600 C C . ALA B 1 390 ? 21.562 -13.969 -15.953 1 95.38 390 ALA B C 1
ATOM 6602 O O . ALA B 1 390 ? 21.469 -14.945 -16.703 1 95.38 390 ALA B O 1
ATOM 6603 N N . ARG B 1 391 ? 22.031 -12.844 -16.328 1 92.31 391 ARG B N 1
ATOM 6604 C CA . ARG B 1 391 ? 22.516 -12.633 -17.688 1 92.31 391 ARG B CA 1
ATOM 6605 C C . ARG B 1 391 ? 23.641 -13.609 -18.031 1 92.31 391 ARG B C 1
ATOM 6607 O O . ARG B 1 391 ? 23.703 -14.125 -19.156 1 92.31 391 ARG B O 1
ATOM 6614 N N . GLY B 1 392 ? 24.453 -13.891 -17.078 1 92.25 392 GLY B N 1
ATOM 6615 C CA . GLY B 1 392 ? 25.594 -14.766 -17.297 1 92.25 392 GLY B CA 1
ATOM 6616 C C . GLY B 1 392 ? 25.219 -16.219 -17.422 1 92.25 392 GLY B C 1
ATOM 6617 O O . GLY B 1 392 ? 26.016 -17.047 -17.875 1 92.25 392 GLY B O 1
ATOM 6618 N N . THR B 1 393 ? 23.953 -16.562 -16.969 1 95.94 393 THR B N 1
ATOM 6619 C CA . THR B 1 393 ? 23.688 -17.984 -16.844 1 95.94 393 THR B CA 1
ATOM 6620 C C . THR B 1 393 ? 22.5 -18.375 -17.719 1 95.94 393 THR B C 1
ATOM 6622 O O . THR B 1 393 ? 22.375 -19.547 -18.125 1 95.94 393 THR B O 1
ATOM 6625 N N . TYR B 1 394 ? 21.641 -17.484 -18.156 1 94.94 394 TYR B N 1
ATOM 6626 C CA . TYR B 1 394 ? 20.422 -17.859 -18.875 1 94.94 394 TYR B CA 1
ATOM 6627 C C . TYR B 1 394 ? 20.75 -18.312 -20.281 1 94.94 394 TYR B C 1
ATOM 6629 O O . TYR B 1 394 ? 20.047 -19.172 -20.844 1 94.94 394 TYR B O 1
ATOM 6637 N N . GLY B 1 395 ? 21.812 -17.734 -20.859 1 93.25 395 GLY B N 1
ATOM 6638 C CA . GLY B 1 395 ? 22.203 -18.203 -22.188 1 93.25 395 GLY B CA 1
ATOM 6639 C C . GLY B 1 395 ? 22.438 -19.703 -22.25 1 93.25 395 GLY B C 1
ATOM 6640 O O . GLY B 1 395 ? 21.906 -20.391 -23.109 1 93.25 395 GLY B O 1
ATOM 6641 N N . LYS B 1 396 ? 23.203 -20.172 -21.297 1 95.19 396 LYS B N 1
ATOM 6642 C CA . LYS B 1 396 ? 23.516 -21.594 -21.234 1 95.19 396 LYS B CA 1
ATOM 6643 C C . LYS B 1 396 ? 22.25 -22.406 -20.938 1 95.19 396 LYS B C 1
ATOM 6645 O O . LYS B 1 396 ? 22.031 -23.469 -21.531 1 95.19 396 LYS B O 1
ATOM 6650 N N . GLN B 1 397 ? 21.484 -21.875 -20.031 1 96.88 397 GLN B N 1
ATOM 6651 C CA . GLN B 1 397 ? 20.25 -22.578 -19.672 1 96.88 397 GLN B CA 1
ATOM 6652 C C . GLN B 1 397 ? 19.328 -22.719 -20.875 1 96.88 397 GLN B C 1
ATOM 6654 O O . GLN B 1 397 ? 18.797 -23.797 -21.141 1 96.88 397 GLN B O 1
ATOM 6659 N N . LEU B 1 398 ? 19.141 -21.703 -21.656 1 96.75 398 LEU B N 1
ATOM 6660 C CA . LEU B 1 398 ? 18.219 -21.719 -22.781 1 96.75 398 LEU B CA 1
ATOM 6661 C C . LEU B 1 398 ? 18.766 -22.562 -23.922 1 96.75 398 LEU B C 1
ATOM 6663 O O . LEU B 1 398 ? 18 -23.219 -24.625 1 96.75 398 LEU B O 1
ATOM 6667 N N . SER B 1 399 ? 20.062 -22.578 -24.078 1 96.94 399 SER B N 1
ATOM 6668 C CA . SER B 1 399 ? 20.672 -23.453 -25.078 1 96.94 399 SER B CA 1
ATOM 6669 C C . SER B 1 399 ? 20.438 -24.922 -24.75 1 96.94 399 SER B C 1
ATOM 6671 O O . SER B 1 399 ? 20.016 -25.703 -25.609 1 96.94 399 SER B O 1
ATOM 6673 N N . ALA B 1 400 ? 20.656 -25.234 -23.438 1 98.31 400 ALA B N 1
ATOM 6674 C CA . ALA B 1 400 ? 20.422 -26.609 -23.016 1 98.31 400 ALA B CA 1
ATOM 6675 C C . ALA B 1 400 ? 18.953 -27 -23.172 1 98.31 400 ALA B C 1
ATOM 6677 O O . ALA B 1 400 ? 18.641 -28.094 -23.625 1 98.31 400 ALA B O 1
ATOM 6678 N N . GLN B 1 401 ? 18.141 -26.078 -22.828 1 98.12 401 GLN B N 1
ATOM 6679 C CA . GLN B 1 401 ? 16.703 -26.359 -22.922 1 98.12 401 GLN B CA 1
ATOM 6680 C C . GLN B 1 401 ? 16.25 -26.484 -24.375 1 98.12 401 GLN B C 1
ATOM 6682 O O . GLN B 1 401 ? 15.414 -27.312 -24.703 1 98.12 401 GLN B O 1
ATOM 6687 N N . SER B 1 402 ? 16.734 -25.703 -25.266 1 97.75 402 SER B N 1
ATOM 6688 C CA . SER B 1 402 ? 16.422 -25.812 -26.688 1 97.75 402 SER B CA 1
ATOM 6689 C C . SER B 1 402 ? 16.891 -27.141 -27.266 1 97.75 402 SER B C 1
ATOM 6691 O O . SER B 1 402 ? 16.172 -27.781 -28.031 1 97.75 402 SER B O 1
ATOM 6693 N N . GLU B 1 403 ? 18.078 -27.531 -26.844 1 98.12 403 GLU B N 1
ATOM 6694 C CA . GLU B 1 403 ? 18.594 -28.828 -27.266 1 98.12 403 GLU B CA 1
ATOM 6695 C C . GLU B 1 403 ? 17.719 -29.969 -26.734 1 98.12 403 GLU B C 1
ATOM 6697 O O . GLU B 1 403 ? 17.516 -30.969 -27.422 1 98.12 403 GLU B O 1
ATOM 6702 N N . LEU B 1 404 ? 17.297 -29.766 -25.5 1 98.31 404 LEU B N 1
ATOM 6703 C CA . LEU B 1 404 ? 16.422 -30.766 -24.906 1 98.31 404 LEU B CA 1
ATOM 6704 C C . LEU B 1 404 ? 15.141 -30.906 -25.734 1 98.31 404 LEU B C 1
ATOM 6706 O O . LEU B 1 404 ? 14.688 -32.031 -25.984 1 98.31 404 LEU B O 1
ATOM 6710 N N . VAL B 1 405 ? 14.508 -29.844 -26.203 1 98.19 405 VAL B N 1
ATOM 6711 C CA . VAL B 1 405 ? 13.312 -29.891 -27.047 1 98.19 405 VAL B CA 1
ATOM 6712 C C . VAL B 1 405 ? 13.617 -30.625 -28.344 1 98.19 405 VAL B C 1
ATOM 6714 O O . VAL B 1 405 ? 12.844 -31.484 -28.766 1 98.19 405 VAL B O 1
ATOM 6717 N N . ASP B 1 406 ? 14.758 -30.391 -28.953 1 98.31 406 ASP B N 1
ATOM 6718 C CA . ASP B 1 406 ? 15.156 -31.047 -30.188 1 98.31 406 ASP B CA 1
ATOM 6719 C C . ASP B 1 406 ? 15.32 -32.562 -29.984 1 98.31 406 ASP B C 1
ATOM 6721 O O . ASP B 1 406 ? 14.906 -33.344 -30.828 1 98.31 406 ASP B O 1
ATOM 6725 N N . ASN B 1 407 ? 15.938 -32.875 -28.859 1 98.44 407 ASN B N 1
ATOM 6726 C CA . ASN B 1 407 ? 16.125 -34.281 -28.562 1 98.44 407 ASN B CA 1
ATOM 6727 C C . ASN B 1 407 ? 14.789 -35 -28.359 1 98.44 407 ASN B C 1
ATOM 6729 O O . ASN B 1 407 ? 14.609 -36.125 -28.828 1 98.44 407 ASN B O 1
ATOM 6733 N N . TYR B 1 408 ? 13.859 -34.312 -27.703 1 97.94 408 TYR B N 1
ATOM 6734 C CA . TYR B 1 408 ? 12.555 -34.938 -27.469 1 97.94 408 TYR B CA 1
ATOM 6735 C C . TYR B 1 408 ? 11.75 -35 -28.766 1 97.94 408 TYR B C 1
ATOM 6737 O O . TYR B 1 408 ? 10.969 -35.938 -28.969 1 97.94 408 TYR B O 1
ATOM 6745 N N . LYS B 1 409 ? 11.922 -34.094 -29.703 1 97.62 409 LYS B N 1
ATOM 6746 C CA . LYS B 1 409 ? 11.312 -34.188 -31.031 1 97.62 409 LYS B CA 1
ATOM 6747 C C . LYS B 1 409 ? 11.789 -35.438 -31.766 1 97.62 409 LYS B C 1
ATOM 6749 O O . LYS B 1 409 ? 10.984 -36.188 -32.312 1 97.62 409 LYS B O 1
ATOM 6754 N N . ALA B 1 410 ? 13.117 -35.656 -31.734 1 97.69 410 ALA B N 1
ATOM 6755 C CA . ALA B 1 410 ? 13.695 -36.844 -32.375 1 97.69 410 ALA B CA 1
ATOM 6756 C C . ALA B 1 410 ? 13.242 -38.125 -31.688 1 97.69 410 ALA B C 1
ATOM 6758 O O . ALA B 1 410 ? 12.914 -39.125 -32.344 1 97.69 410 ALA B O 1
ATOM 6759 N N . TYR B 1 411 ? 13.289 -38 -30.344 1 97.5 411 TYR B N 1
ATOM 6760 C CA . TYR B 1 411 ? 12.82 -39.156 -29.547 1 97.5 411 TYR B CA 1
ATOM 6761 C C . TYR B 1 411 ? 11.398 -39.531 -29.938 1 97.5 411 TYR B C 1
ATOM 6763 O O . TYR B 1 411 ? 11.102 -40.719 -30.156 1 97.5 411 TYR B O 1
ATOM 6771 N N . PHE B 1 412 ? 10.492 -38.625 -30.109 1 96.75 412 PHE B N 1
ATOM 6772 C CA . PHE B 1 412 ? 9.102 -38.875 -30.469 1 96.75 412 PHE B CA 1
ATOM 6773 C C . PHE B 1 412 ? 9 -39.469 -31.859 1 96.75 412 PHE B C 1
ATOM 6775 O O . PHE B 1 412 ? 8.273 -40.469 -32.062 1 96.75 412 PHE B O 1
ATOM 6782 N N . SER B 1 413 ? 9.703 -38.969 -32.844 1 96.81 413 SER B N 1
ATOM 6783 C CA . SER B 1 413 ? 9.688 -39.469 -34.188 1 96.81 413 SER B CA 1
ATOM 6784 C C . SER B 1 413 ? 10.117 -40.938 -34.25 1 96.81 413 SER B C 1
ATOM 6786 O O . SER B 1 413 ? 9.477 -41.75 -34.906 1 96.81 413 SER B O 1
ATOM 6788 N N . LEU B 1 414 ? 11.164 -41.312 -33.5 1 96.81 414 LEU B N 1
ATOM 6789 C CA . LEU B 1 414 ? 11.688 -42.656 -33.469 1 96.81 414 LEU B CA 1
ATOM 6790 C C . LEU B 1 414 ? 10.727 -43.594 -32.75 1 96.81 414 LEU B C 1
ATOM 6792 O O . LEU B 1 414 ? 10.492 -44.719 -33.219 1 96.81 414 LEU B O 1
ATOM 6796 N N . ALA B 1 415 ? 10.242 -43.062 -31.641 1 95.62 415 ALA B N 1
ATOM 6797 C CA . ALA B 1 415 ? 9.289 -43.875 -30.875 1 95.62 415 ALA B CA 1
ATOM 6798 C C . ALA B 1 415 ? 8.055 -44.188 -31.719 1 95.62 415 ALA B C 1
ATOM 6800 O O . ALA B 1 415 ? 7.566 -45.312 -31.719 1 95.62 415 ALA B O 1
ATOM 6801 N N . GLN B 1 416 ? 7.531 -43.219 -32.5 1 94.06 416 GLN B N 1
ATOM 6802 C CA . GLN B 1 416 ? 6.363 -43.406 -33.344 1 94.06 416 GLN B CA 1
ATOM 6803 C C . GLN B 1 416 ? 6.648 -44.406 -34.469 1 94.06 416 GLN B C 1
ATOM 6805 O O . GLN B 1 416 ? 5.824 -45.281 -34.75 1 94.06 416 GLN B O 1
ATOM 6810 N N . GLN B 1 417 ? 7.809 -44.344 -35.062 1 94.5 417 GLN B N 1
ATOM 6811 C CA . GLN B 1 417 ? 8.188 -45.281 -36.156 1 94.5 417 GLN B CA 1
ATOM 6812 C C . GLN B 1 417 ? 8.266 -46.719 -35.625 1 94.5 417 GLN B C 1
ATOM 6814 O O . GLN B 1 417 ? 7.758 -47.625 -36.281 1 94.5 417 GLN B O 1
ATOM 6819 N N . ARG B 1 418 ? 8.875 -46.875 -34.531 1 95 418 ARG B N 1
ATOM 6820 C CA . ARG B 1 418 ? 9.031 -48.219 -33.969 1 95 418 ARG B CA 1
ATOM 6821 C C . ARG B 1 418 ? 7.68 -48.781 -33.562 1 95 418 ARG B C 1
ATOM 6823 O O . ARG B 1 418 ? 7.453 -50 -33.688 1 95 418 ARG B O 1
ATOM 6830 N N . TYR B 1 419 ? 6.891 -47.969 -33.031 1 92.88 419 TYR B N 1
ATOM 6831 C CA . TYR B 1 419 ? 5.543 -48.406 -32.688 1 92.88 419 TYR B CA 1
ATOM 6832 C C . TYR B 1 419 ? 4.777 -48.812 -33.938 1 92.88 419 TYR B C 1
ATOM 6834 O O . TYR B 1 419 ? 4.129 -49.875 -33.969 1 92.88 419 TYR B O 1
ATOM 6842 N N . ASP B 1 420 ? 4.895 -48.031 -35.062 1 90.5 420 ASP B N 1
ATOM 6843 C CA . ASP B 1 420 ? 4.215 -48.312 -36.312 1 90.5 420 ASP B CA 1
ATOM 6844 C C . ASP B 1 420 ? 4.707 -49.625 -36.906 1 90.5 420 ASP B C 1
ATOM 6846 O O . ASP B 1 420 ? 3.951 -50.344 -37.594 1 90.5 420 ASP B O 1
ATOM 6850 N N . GLN B 1 421 ? 5.902 -50 -36.562 1 92.25 421 GLN B N 1
ATOM 6851 C CA . GLN B 1 421 ? 6.504 -51.219 -37.094 1 92.25 421 GLN B CA 1
ATOM 6852 C C . GLN B 1 421 ? 6.23 -52.406 -36.156 1 92.25 421 GLN B C 1
ATOM 6854 O O . GLN B 1 421 ? 6.621 -53.531 -36.469 1 92.25 421 GLN B O 1
ATOM 6859 N N . GLY B 1 422 ? 5.598 -52.125 -35.094 1 88.62 422 GLY B N 1
ATOM 6860 C CA . GLY B 1 422 ? 5.227 -53.188 -34.188 1 88.62 422 GLY B CA 1
ATOM 6861 C C . GLY B 1 422 ? 6.359 -53.594 -33.25 1 88.62 422 GLY B C 1
ATOM 6862 O O . GLY B 1 422 ? 6.305 -54.656 -32.625 1 88.62 422 GLY B O 1
ATOM 6863 N N . VAL B 1 423 ? 7.359 -52.75 -33.062 1 88.81 423 VAL B N 1
ATOM 6864 C CA . VAL B 1 423 ? 8.57 -53.094 -32.344 1 88.81 423 VAL B CA 1
ATOM 6865 C C . VAL B 1 423 ? 8.406 -52.688 -30.875 1 88.81 423 VAL B C 1
ATOM 6867 O O . VAL B 1 423 ? 8.859 -53.375 -29.969 1 88.81 423 VAL B O 1
ATOM 6870 N N . ASP B 1 424 ? 7.895 -51.5 -30.609 1 88.38 424 ASP B N 1
ATOM 6871 C CA . ASP B 1 424 ? 7.809 -50.969 -29.266 1 88.38 424 ASP B CA 1
ATOM 6872 C C . ASP B 1 424 ? 6.355 -50.75 -28.844 1 88.38 424 ASP B C 1
ATOM 6874 O O . ASP B 1 424 ? 5.465 -50.656 -29.703 1 88.38 424 ASP B O 1
ATOM 6878 N N . SER B 1 425 ? 6.191 -50.625 -27.547 1 87.56 425 SER B N 1
ATOM 6879 C CA . SER B 1 425 ? 4.867 -50.344 -27.016 1 87.56 425 SER B CA 1
ATOM 6880 C C . SER B 1 425 ? 4.516 -48.844 -27.156 1 87.56 425 SER B C 1
ATOM 6882 O O . SER B 1 425 ? 5.398 -48.031 -27.359 1 87.56 425 SER B O 1
ATOM 6884 N N . TYR B 1 426 ? 3.219 -48.594 -27.094 1 90.12 426 TYR B N 1
ATOM 6885 C CA . TYR B 1 426 ? 2.738 -47.219 -27.203 1 90.12 426 TYR B CA 1
ATOM 6886 C C . TYR B 1 426 ? 3.189 -46.406 -26 1 90.12 426 TYR B C 1
ATOM 6888 O O . TYR B 1 426 ? 3.201 -45.156 -26.062 1 90.12 426 TYR B O 1
ATOM 6896 N N . LEU B 1 427 ? 3.549 -47.031 -24.922 1 88.88 427 LEU B N 1
ATOM 6897 C CA . LEU B 1 427 ? 4.031 -46.312 -23.734 1 88.88 427 LEU B CA 1
ATOM 6898 C C . LEU B 1 427 ? 5.238 -45.438 -24.078 1 88.88 427 LEU B C 1
ATOM 6900 O O . LEU B 1 427 ? 5.406 -44.375 -23.5 1 88.88 427 LEU B O 1
ATOM 6904 N N . THR B 1 428 ? 6.07 -45.969 -24.922 1 92.62 428 THR B N 1
ATOM 6905 C CA . THR B 1 428 ? 7.242 -45.188 -25.328 1 92.62 428 THR B CA 1
ATOM 6906 C C . THR B 1 428 ? 6.828 -43.938 -26.109 1 92.62 428 THR B C 1
ATOM 6908 O O . THR B 1 428 ? 7.398 -42.875 -25.906 1 92.62 428 THR B O 1
ATOM 6911 N N . VAL B 1 429 ? 5.828 -44.062 -26.969 1 92.62 429 VAL B N 1
ATOM 6912 C CA . VAL B 1 429 ? 5.293 -42.906 -27.719 1 92.62 429 VAL B CA 1
ATOM 6913 C C . VAL B 1 429 ? 4.664 -41.906 -26.75 1 92.62 429 VAL B C 1
ATOM 6915 O O . VAL B 1 429 ? 4.914 -40.719 -26.844 1 92.62 429 VAL B O 1
ATOM 6918 N N . LEU B 1 430 ? 3.893 -42.438 -25.812 1 90.81 430 LEU B N 1
ATOM 6919 C CA . LEU B 1 430 ? 3.24 -41.625 -24.797 1 90.81 430 LEU B CA 1
ATOM 6920 C C . LEU B 1 430 ? 4.266 -40.812 -24.016 1 90.81 430 LEU B C 1
ATOM 6922 O O . LEU B 1 430 ? 4.086 -39.625 -23.812 1 90.81 430 LEU B O 1
ATOM 6926 N N . ASP B 1 431 ? 5.262 -41.375 -23.562 1 92.38 431 ASP B N 1
ATOM 6927 C CA . ASP B 1 431 ? 6.328 -40.719 -22.797 1 92.38 431 ASP B CA 1
ATOM 6928 C C . ASP B 1 431 ? 6.984 -39.625 -23.625 1 92.38 431 ASP B C 1
ATOM 6930 O O . ASP B 1 431 ? 7.164 -38.5 -23.141 1 92.38 431 ASP B O 1
ATOM 6934 N N . ALA B 1 432 ? 7.297 -40 -24.828 1 95.06 432 ALA B N 1
ATOM 6935 C CA . ALA B 1 432 ? 7.957 -39.031 -25.719 1 95.06 432 ALA B CA 1
ATOM 6936 C C . ALA B 1 432 ? 7.086 -37.812 -25.969 1 95.06 432 ALA B C 1
ATOM 6938 O O . ALA B 1 432 ? 7.578 -36.688 -25.953 1 95.06 432 ALA B O 1
ATOM 6939 N N . GLN B 1 433 ? 5.805 -38.031 -26.141 1 94.19 433 GLN B N 1
ATOM 6940 C CA . GLN B 1 433 ? 4.863 -36.938 -26.375 1 94.19 433 GLN B CA 1
ATOM 6941 C C . GLN B 1 433 ? 4.727 -36.031 -25.156 1 94.19 433 GLN B C 1
ATOM 6943 O O . GLN B 1 433 ? 4.777 -34.812 -25.266 1 94.19 433 GLN B O 1
ATOM 6948 N N . ARG B 1 434 ? 4.613 -36.625 -24.031 1 93.44 434 ARG B N 1
ATOM 6949 C CA . ARG B 1 434 ? 4.48 -35.875 -22.781 1 93.44 434 ARG B CA 1
ATOM 6950 C C . ARG B 1 434 ? 5.723 -35.031 -22.516 1 93.44 434 ARG B C 1
ATOM 6952 O O . ARG B 1 434 ? 5.613 -33.875 -22.188 1 93.44 434 ARG B O 1
ATOM 6959 N N . GLU B 1 435 ? 6.805 -35.656 -22.688 1 96.12 435 GLU B N 1
ATOM 6960 C CA . GLU B 1 435 ? 8.062 -34.969 -22.406 1 96.12 435 GLU B CA 1
ATOM 6961 C C . GLU B 1 435 ? 8.328 -33.844 -23.422 1 96.12 435 GLU B C 1
ATOM 6963 O O . GLU B 1 435 ? 8.875 -32.812 -23.062 1 96.12 435 GLU B O 1
ATOM 6968 N N . LEU B 1 436 ? 7.941 -34.094 -24.703 1 96.75 436 LEU B N 1
ATOM 6969 C CA . LEU B 1 436 ? 8.102 -33.062 -25.719 1 96.75 436 LEU B CA 1
ATOM 6970 C C . LEU B 1 436 ? 7.262 -31.828 -25.375 1 96.75 436 LEU B C 1
ATOM 6972 O O . LEU B 1 436 ? 7.773 -30.703 -25.359 1 96.75 436 LEU B O 1
ATOM 6976 N N . PHE B 1 437 ? 5.992 -32 -25.031 1 96.12 437 PHE B N 1
ATOM 6977 C CA . PHE B 1 437 ? 5.086 -30.922 -24.688 1 96.12 437 PHE B CA 1
ATOM 6978 C C . PHE B 1 437 ? 5.586 -30.156 -23.469 1 96.12 437 PHE B C 1
ATOM 6980 O O . PHE B 1 437 ? 5.664 -28.922 -23.484 1 96.12 437 PHE B O 1
ATOM 6987 N N . SER B 1 438 ? 6.016 -30.875 -22.453 1 97.31 438 SER B N 1
ATOM 6988 C CA . SER B 1 438 ? 6.512 -30.297 -21.203 1 97.31 438 SER B CA 1
ATOM 6989 C C . SER B 1 438 ? 7.789 -29.484 -21.438 1 97.31 438 SER B C 1
ATOM 6991 O O . SER B 1 438 ? 7.961 -28.406 -20.875 1 97.31 438 SER B O 1
ATOM 6993 N N . SER B 1 439 ? 8.656 -30.062 -22.234 1 97.81 439 SER B N 1
ATOM 6994 C CA . SER B 1 439 ? 9.93 -29.375 -22.484 1 97.81 439 SER B CA 1
ATOM 6995 C C . SER B 1 439 ? 9.719 -28.109 -23.281 1 97.81 439 SER B C 1
ATOM 6997 O O . SER B 1 439 ? 10.43 -27.109 -23.094 1 97.81 439 SER B O 1
ATOM 6999 N N . GLN B 1 440 ? 8.766 -28.125 -24.25 1 97.69 440 GLN B N 1
ATOM 7000 C CA . GLN B 1 440 ? 8.43 -26.922 -25.016 1 97.69 440 GLN B CA 1
ATOM 7001 C C . GLN B 1 440 ? 7.852 -25.844 -24.109 1 97.69 440 GLN B C 1
ATOM 7003 O O . GLN B 1 440 ? 8.195 -24.656 -24.25 1 97.69 440 GLN B O 1
ATOM 7008 N N . GLN B 1 441 ? 6.996 -26.188 -23.188 1 97.62 441 GLN B N 1
ATOM 7009 C CA . GLN B 1 441 ? 6.449 -25.25 -22.219 1 97.62 441 GLN B CA 1
ATOM 7010 C C . GLN B 1 441 ? 7.551 -24.641 -21.359 1 97.62 441 GLN B C 1
ATOM 7012 O O . GLN B 1 441 ? 7.559 -23.438 -21.109 1 97.62 441 GLN B O 1
ATOM 7017 N N . LYS B 1 442 ? 8.445 -25.484 -20.891 1 97.75 442 LYS B N 1
ATOM 7018 C CA . LYS B 1 442 ? 9.547 -25.031 -20.062 1 97.75 442 LYS B CA 1
ATOM 7019 C C . LYS B 1 442 ? 10.438 -24.047 -20.812 1 97.75 442 LYS B C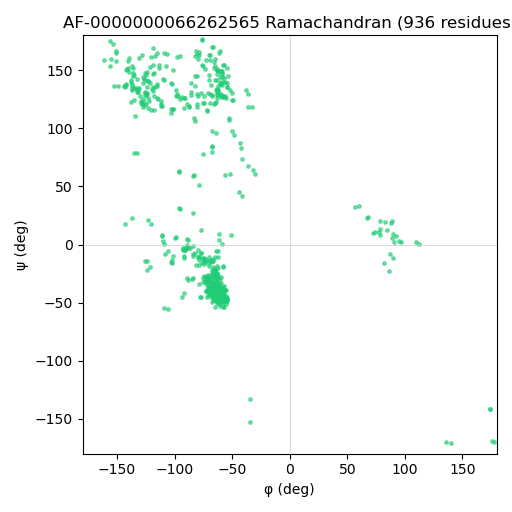 1
ATOM 7021 O O . LYS B 1 442 ? 10.938 -23.078 -20.234 1 97.75 442 LYS B O 1
ATOM 7026 N N . LEU B 1 443 ? 10.617 -24.281 -22.125 1 97.38 443 LEU B N 1
ATOM 7027 C CA . LEU B 1 443 ? 11.414 -23.375 -22.938 1 97.38 443 LEU B CA 1
ATOM 7028 C C . LEU B 1 443 ? 10.773 -21.984 -22.969 1 97.38 443 LEU B C 1
ATOM 7030 O O . LEU B 1 443 ? 11.461 -20.984 -22.797 1 97.38 443 LEU B O 1
ATOM 7034 N N . LEU B 1 444 ? 9.445 -21.922 -23.172 1 97.31 444 LEU B N 1
ATOM 7035 C CA . LEU B 1 444 ? 8.734 -20.656 -23.203 1 97.31 444 LEU B CA 1
ATOM 7036 C C . LEU B 1 444 ? 8.836 -19.938 -21.859 1 97.31 444 LEU B C 1
ATOM 7038 O O . LEU B 1 444 ? 9.062 -18.734 -21.812 1 97.31 444 LEU B O 1
ATOM 7042 N N . ASN B 1 445 ? 8.789 -20.656 -20.766 1 97.69 445 ASN B N 1
ATOM 7043 C CA . ASN B 1 445 ? 8.867 -20.078 -19.422 1 97.69 445 ASN B CA 1
ATOM 7044 C C . ASN B 1 445 ? 10.281 -19.594 -19.109 1 97.69 445 ASN B C 1
ATOM 7046 O O . ASN B 1 445 ? 10.453 -18.547 -18.469 1 97.69 445 ASN B O 1
ATOM 7050 N N . ASP B 1 446 ? 11.242 -20.391 -19.547 1 97 446 ASP B N 1
ATOM 7051 C CA . ASP B 1 446 ? 12.625 -19.969 -19.344 1 97 446 ASP B CA 1
ATOM 7052 C C . ASP B 1 446 ? 12.938 -18.703 -20.125 1 97 446 ASP B C 1
ATOM 7054 O O . ASP B 1 446 ? 13.672 -17.828 -19.641 1 97 446 ASP B O 1
ATOM 7058 N N . GLN B 1 447 ? 12.406 -18.625 -21.312 1 96.94 447 GLN B N 1
ATOM 7059 C CA . GLN B 1 447 ? 12.562 -17.406 -22.109 1 96.94 447 GLN B CA 1
ATOM 7060 C C . GLN B 1 447 ? 11.945 -16.203 -21.406 1 96.94 447 GLN B C 1
ATOM 7062 O O . GLN B 1 447 ? 12.539 -15.125 -21.375 1 96.94 447 GLN B O 1
ATOM 7067 N N . LEU B 1 448 ? 10.773 -16.328 -20.828 1 97.44 448 LEU B N 1
ATOM 7068 C CA . LEU B 1 448 ? 10.133 -15.258 -20.062 1 97.44 448 LEU B CA 1
ATOM 7069 C C . LEU B 1 448 ? 11.008 -14.828 -18.891 1 97.44 448 LEU B C 1
ATOM 7071 O O . LEU B 1 448 ? 11.195 -13.633 -18.656 1 97.44 448 LEU B O 1
ATOM 7075 N N . ASP B 1 449 ? 11.555 -15.836 -18.203 1 97.56 449 ASP B N 1
ATOM 7076 C CA . ASP B 1 449 ? 12.375 -15.547 -17.031 1 97.56 449 ASP B CA 1
ATOM 7077 C C . ASP B 1 449 ? 13.633 -14.766 -17.422 1 97.56 449 ASP B C 1
ATOM 7079 O O . ASP B 1 449 ? 14.055 -13.867 -16.703 1 97.56 449 ASP B O 1
ATOM 7083 N N . GLN B 1 450 ? 14.195 -15.117 -18.547 1 96.38 450 GLN B N 1
ATOM 7084 C CA . GLN B 1 450 ? 15.352 -14.383 -19.047 1 96.38 450 GLN B CA 1
ATOM 7085 C C . GLN B 1 450 ? 14.992 -12.938 -19.375 1 96.38 450 GLN B C 1
ATOM 7087 O O . GLN B 1 450 ? 15.688 -12.016 -18.953 1 96.38 450 GLN B O 1
ATOM 7092 N N . ILE B 1 451 ? 13.906 -12.773 -20.109 1 96.56 451 ILE B N 1
ATOM 7093 C CA . ILE B 1 451 ? 13.469 -11.438 -20.5 1 96.56 451 ILE B CA 1
ATOM 7094 C C . ILE B 1 451 ? 13.172 -10.602 -19.25 1 96.56 451 ILE B C 1
ATOM 7096 O O . ILE B 1 451 ? 13.609 -9.453 -19.156 1 96.56 451 ILE B O 1
ATOM 7100 N N . ASN B 1 452 ? 12.469 -11.211 -18.281 1 97.5 452 ASN B N 1
ATOM 7101 C CA . ASN B 1 452 ? 12.125 -10.508 -17.047 1 97.5 452 ASN B CA 1
ATOM 7102 C C . ASN B 1 452 ? 13.367 -10.133 -16.25 1 97.5 452 ASN B C 1
ATOM 7104 O O . ASN B 1 452 ? 13.422 -9.07 -15.633 1 97.5 452 ASN B O 1
ATOM 7108 N N . SER B 1 453 ? 14.312 -11.016 -16.266 1 96.56 453 SER B N 1
ATOM 7109 C CA . SER B 1 453 ? 15.562 -10.719 -15.57 1 96.56 453 SER B CA 1
ATOM 7110 C C . SER B 1 453 ? 16.281 -9.539 -16.203 1 96.56 453 SER B C 1
ATOM 7112 O O . SER B 1 453 ? 16.875 -8.719 -15.508 1 96.56 453 SER B O 1
ATOM 7114 N N . GLU B 1 454 ? 16.25 -9.453 -17.516 1 95.19 454 GLU B N 1
ATOM 7115 C CA . GLU B 1 454 ? 16.875 -8.328 -18.219 1 95.19 454 GLU B CA 1
ATOM 7116 C C . GLU B 1 454 ? 16.125 -7.027 -17.938 1 95.19 454 GLU B C 1
ATOM 7118 O O . GLU B 1 454 ? 16.75 -5.977 -17.75 1 95.19 454 GLU B O 1
ATOM 7123 N N . VAL B 1 455 ? 14.812 -7.09 -17.906 1 96.44 455 VAL B N 1
ATOM 7124 C CA . VAL B 1 455 ? 14 -5.93 -17.562 1 96.44 455 VAL B CA 1
ATOM 7125 C C . VAL B 1 455 ? 14.328 -5.469 -16.141 1 96.44 455 VAL B C 1
ATOM 7127 O O . VAL B 1 455 ? 14.492 -4.273 -15.891 1 96.44 455 VAL B O 1
ATOM 7130 N N . GLN B 1 456 ? 14.469 -6.441 -15.211 1 96.5 456 GLN B N 1
ATOM 7131 C CA . GLN B 1 456 ? 14.789 -6.121 -13.828 1 96.5 456 GLN B CA 1
ATOM 7132 C C . GLN B 1 456 ? 16.188 -5.504 -13.719 1 96.5 456 GLN B C 1
ATOM 7134 O O . GLN B 1 456 ? 16.406 -4.617 -12.898 1 96.5 456 GLN B O 1
ATOM 7139 N N . LEU B 1 457 ? 17.078 -6 -14.508 1 94.31 457 LEU B N 1
ATOM 7140 C CA . LEU B 1 457 ? 18.422 -5.422 -14.539 1 94.31 457 LEU B CA 1
ATOM 7141 C C . LEU B 1 457 ? 18.375 -3.975 -15.016 1 94.31 457 LEU B C 1
ATOM 7143 O O . LEU B 1 457 ? 19.016 -3.104 -14.422 1 94.31 457 LEU B O 1
ATOM 7147 N N . TYR B 1 458 ? 17.672 -3.723 -16.062 1 93.75 458 TYR B N 1
ATOM 7148 C CA . TYR B 1 458 ? 17.5 -2.371 -16.578 1 93.75 458 TYR B CA 1
ATOM 7149 C C . TYR B 1 458 ? 16.938 -1.44 -15.516 1 93.75 458 TYR B C 1
ATOM 7151 O O . TYR B 1 458 ? 17.438 -0.331 -15.328 1 93.75 458 TYR B O 1
ATOM 7159 N N . LYS B 1 459 ? 15.867 -1.952 -14.805 1 94.06 459 LYS B N 1
ATOM 7160 C CA . LYS B 1 459 ? 15.273 -1.195 -13.711 1 94.06 459 LYS B CA 1
ATOM 7161 C C . LYS B 1 459 ? 16.281 -0.958 -12.586 1 94.06 459 LYS B C 1
ATOM 7163 O O . LYS B 1 459 ? 16.359 0.146 -12.047 1 94.06 459 LYS B O 1
ATOM 7168 N N . ALA B 1 460 ? 17.016 -1.956 -12.266 1 94.12 460 ALA B N 1
ATOM 7169 C CA . ALA B 1 460 ? 17.984 -1.904 -11.172 1 94.12 460 ALA B CA 1
ATOM 7170 C C . ALA B 1 460 ? 19.078 -0.885 -11.453 1 94.12 460 ALA B C 1
ATOM 7172 O O . ALA B 1 460 ? 19.641 -0.297 -10.531 1 94.12 460 ALA B O 1
ATOM 7173 N N . LEU B 1 461 ? 19.312 -0.625 -12.719 1 92.25 461 LEU B N 1
ATOM 7174 C CA . LEU B 1 461 ? 20.359 0.308 -13.125 1 92.25 461 LEU B CA 1
ATOM 7175 C C . LEU B 1 461 ? 19.812 1.729 -13.211 1 92.25 461 LEU B C 1
ATOM 7177 O O . LEU B 1 461 ? 20.562 2.66 -13.547 1 92.25 461 LEU B O 1
ATOM 7181 N N . GLY B 1 462 ? 18.547 1.933 -12.945 1 90.56 462 GLY B N 1
ATOM 7182 C CA . GLY B 1 462 ? 18 3.277 -12.867 1 90.56 462 GLY B CA 1
ATOM 7183 C C . GLY B 1 462 ? 17.078 3.609 -14.023 1 90.56 462 GLY B C 1
ATOM 7184 O O . GLY B 1 462 ? 16.578 4.734 -14.125 1 90.56 462 GLY B O 1
ATOM 7185 N N . GLY B 1 463 ? 16.797 2.641 -15.016 1 86.62 463 GLY B N 1
ATOM 7186 C CA . GLY B 1 463 ? 15.789 2.758 -16.062 1 86.62 463 GLY B CA 1
ATOM 7187 C C . GLY B 1 463 ? 16.109 3.836 -17.078 1 86.62 463 GLY B C 1
ATOM 7188 O O . GLY B 1 463 ? 15.195 4.426 -17.672 1 86.62 463 GLY B O 1
ATOM 7189 N N . GLY B 1 464 ? 17.359 4.262 -17.281 1 78.25 464 GLY B N 1
ATOM 7190 C CA . GLY B 1 464 ? 17.797 5.191 -18.312 1 78.25 464 GLY B CA 1
ATOM 7191 C C . GLY B 1 464 ? 17.5 6.641 -17.969 1 78.25 464 GLY B C 1
ATOM 7192 O O . GLY B 1 464 ? 17.438 7.496 -18.859 1 78.25 464 GLY B O 1
ATOM 7193 N N . TRP B 1 465 ? 17.062 7.016 -16.812 1 64.69 465 TRP B N 1
ATOM 7194 C CA . TRP B 1 465 ? 16.812 8.391 -16.406 1 64.69 465 TRP B CA 1
ATOM 7195 C C . TRP B 1 465 ? 18.094 9.203 -16.391 1 64.69 465 TRP B C 1
ATOM 7197 O O . TRP B 1 465 ? 19.125 8.734 -15.883 1 64.69 465 TRP B O 1
ATOM 7207 N N . SER B 1 466 ? 18.438 9.969 -17.469 1 55.84 466 SER B N 1
ATOM 7208 C CA . SER B 1 466 ? 19.641 10.805 -17.438 1 55.84 466 SER B CA 1
ATOM 7209 C C . SER B 1 466 ? 19.359 12.141 -16.75 1 55.84 466 SER B C 1
ATOM 7211 O O . SER B 1 466 ? 18.312 12.742 -16.953 1 55.84 466 SER B O 1
ATOM 7213 N N . VAL B 1 467 ? 19.844 12.406 -15.562 1 46.69 467 VAL B N 1
ATOM 7214 C CA . VAL B 1 467 ? 19.859 13.734 -14.961 1 46.69 467 VAL B CA 1
ATOM 7215 C C . VAL B 1 467 ? 20.422 14.742 -15.969 1 46.69 467 VAL B C 1
ATOM 7217 O O . VAL B 1 467 ? 21.484 14.539 -16.531 1 46.69 467 VAL B O 1
ATOM 7220 N N . SER B 1 468 ? 19.562 15.422 -16.734 1 37.66 468 SER B N 1
ATOM 7221 C CA . SER B 1 468 ? 20.172 16.531 -17.453 1 37.66 468 SER B CA 1
ATOM 7222 C C . SER B 1 468 ? 21.125 17.312 -16.562 1 37.66 468 SER B C 1
ATOM 7224 O O . SER B 1 468 ? 20.766 17.75 -15.477 1 37.66 468 SER B O 1
ATOM 7226 N N . GLN B 1 469 ? 22.312 16.984 -16.438 1 33.75 469 GLN B N 1
ATOM 7227 C CA . GLN B 1 469 ? 23.281 17.922 -15.875 1 33.75 469 GLN B CA 1
ATOM 7228 C C . GLN B 1 469 ? 23.047 19.328 -16.406 1 33.75 469 GLN B C 1
ATOM 7230 O O . GLN B 1 469 ? 23.172 19.578 -17.609 1 33.75 469 GLN B O 1
ATOM 7235 N N . ASN B 1 470 ? 21.969 20.078 -15.953 1 27.5 470 ASN B N 1
ATOM 7236 C CA . ASN B 1 470 ? 22.203 21.516 -16.094 1 27.5 470 ASN B CA 1
ATOM 7237 C C . ASN B 1 470 ? 23.422 21.969 -15.273 1 27.5 470 ASN B C 1
ATOM 7239 O O . ASN B 1 470 ? 23.594 21.531 -14.133 1 27.5 470 ASN B O 1
#

InterPro domains:
  IPR003423 Outer membrane efflux protein [PF02321] (68-255)
  IPR003423 Outer membrane efflux protein [PF02321] (279-463)
  IPR010131 Multidrug resistance outer membrane protein MdtP/Nodulation protein T-like [PTHR30203] (8-466)
  IPR010131 Multidrug resistance outer membrane protein MdtP/Nodulation protein T-like [TIGR01845] (9-464)

Radius of gyration: 39.81 Å; Cα contacts (8 Å, |Δi|>4): 1494; chains: 2; bounding box: 73×134×89 Å

Solvent-accessible surface area (backbone atoms only — not comparable to full-atom values): 46972 Å² total; per-residue (Å²): 132,84,76,65,68,65,64,62,65,65,60,65,64,57,69,33,54,69,53,41,63,81,83,70,82,75,79,75,74,63,66,74,61,79,82,78,54,82,22,33,44,91,54,60,83,48,75,46,72,90,64,76,60,53,40,59,76,65,29,43,59,25,57,28,58,48,53,49,48,53,45,20,76,72,40,17,59,69,54,50,51,34,52,50,48,27,53,50,34,46,50,51,24,50,58,46,48,52,64,75,49,65,48,80,44,84,47,75,52,78,46,78,45,77,37,52,32,92,76,26,94,82,54,50,62,44,76,49,44,43,28,38,42,34,39,38,35,42,34,59,63,53,56,45,17,33,57,58,18,48,25,49,17,32,45,24,48,22,53,16,35,49,24,43,31,52,37,48,47,41,49,48,52,45,52,50,51,47,45,49,50,49,30,54,45,33,48,51,50,34,52,51,32,52,54,48,33,52,52,32,49,53,50,36,52,52,42,45,51,32,30,73,70,67,76,39,50,73,66,49,40,53,54,36,47,52,53,32,52,52,31,51,56,48,41,54,50,29,54,52,49,34,54,51,32,50,54,53,45,24,59,54,21,50,43,76,77,70,89,80,59,50,76,70,59,70,98,50,71,78,32,41,47,81,76,71,56,61,66,59,50,71,57,51,64,71,20,32,60,36,42,16,34,44,24,46,22,49,14,28,40,20,39,33,1,26,38,56,27,63,66,43,67,46,38,38,39,38,38,36,44,37,23,27,20,45,40,79,87,40,34,83,40,94,65,12,58,24,37,36,43,37,43,35,36,40,28,67,71,41,48,61,54,24,64,60,22,48,33,50,29,29,50,34,47,24,52,34,24,50,33,52,28,39,42,43,48,36,52,40,51,35,45,34,48,41,22,46,19,44,64,32,18,45,61,58,21,51,52,23,37,51,52,29,33,53,31,27,51,52,32,28,55,48,34,45,53,34,34,74,71,67,75,45,61,60,65,56,31,51,52,25,49,51,49,28,53,51,39,50,52,49,43,54,51,50,51,46,52,47,49,43,36,51,46,48,26,44,46,44,65,38,41,30,70,71,76,74,82,121,131,88,76,67,70,65,65,62,64,65,62,66,65,60,69,34,54,70,52,43,65,84,85,70,84,75,78,74,74,60,66,74,63,78,84,79,53,82,44,34,42,88,57,59,82,50,74,46,72,88,62,74,62,53,39,58,77,63,31,43,57,26,57,28,56,48,54,50,48,54,45,20,76,72,40,19,37,69,56,49,35,35,52,36,48,27,53,29,34,47,22,51,22,42,34,45,48,17,63,76,48,56,34,33,28,40,38,38,39,38,40,40,32,40,37,17,24,78,66,29,95,81,56,50,61,45,77,50,43,41,32,39,40,34,40,38,35,44,33,61,61,51,56,45,16,33,57,58,17,48,26,48,18,34,45,24,48,21,52,15,35,51,24,43,31,52,38,47,49,40,50,48,53,45,50,50,50,48,46,48,51,50,34,53,45,34,50,50,50,34,52,50,33,52,54,49,33,53,52,33,50,54,51,34,53,51,44,48,52,33,30,74,71,66,76,41,50,74,57,50,40,33,55,35,47,38,54,34,23,54,32,48,24,48,40,28,51,30,42,26,50,36,50,40,31,50,38,53,46,24,53,54,22,48,42,76,76,68,89,80,60,50,77,70,59,71,98,49,69,77,32,41,47,82,75,71,56,59,65,59,52,71,55,51,64,69,18,33,60,35,42,17,33,44,24,45,22,51,14,29,38,20,39,33,2,27,38,56,27,62,68,42,68,47,37,38,39,37,36,36,43,37,24,36,24,65,42,79,87,40,35,80,41,94,86,16,72,39,70,51,75,54,74,44,79,49,64,76,85,80,64,91,56,51,65,60,52,47,34,50,49,29,51,50,46,24,52,52,23,50,53,50,30,39,48,44,48,41,51,41,52,50,45,34,48,52,24,45,33,46,65,32,39,42,61,60,50,51,50,53,40,52,49,49,33,51,50,27,51,52,47,27,55,52,34,47,51,35,33,75,70,67,73,46,60,60,66,54,31,52,50,26,50,53,51,29,56,52,38,49,52,49,43,55,52,50,51,47,50,46,49,43,39,52,48,48,25,44,45,43,64,39,42,29,70,71,76,75,80,123

Sequence (940 aa):
MKFKSLPMFALLMLGGCSLIPDYQQPAAPMQAQWPTGQAYGGQGDQRSIATALPKAKEFFKDPALVRLLDAALENNRDLRIAAKNVESYRALYRIQRAERFPTLDGQASGNRTRLPDDLSPTGDSRIDSQYQVGLVTAYELDLFGRIRSLSNQALEKYLATEEAQRSVQIALIGDVATTYFLWRTDQALLELTEATLTSYVESLAMIESSAWAGTSSELDVRQARTLVNQAQAQQALYTRRIAQDVNALELLLGSKIPTDLPKNSPLAMSALGKVPAGLPADLLLNRPDIRSAEHQLMAANANIGAARAAFFPRISLTASAGSASSDLDGLFNSGSDSWSFAPQISVPIFNAGKLRANLDYAELQKDVGVATYEKSIQTAFREVADGLAARGTYGKQLSAQSELVDNYKAYFSLAQQRYDQGVDSYLTVLDAQRELFSSQQKLLNDQLDQINSEVQLYKALGGGWSVSQNMKFKSLPMFALLMLGGCSLIPDYQQPAAPMQAQWPTGQAYGGQGDQRSIATALPKAKEFFKDPALVRLLDAALENNRDLRIAAKNVESYRALYRIQRAERFPTLDGQASGNRTRLPDDLSPTGDSRIDSQYQVGLVTAYELDLFGRIRSLSNQALEKYLATEEAQRSVQIALIGDVATTYFLWRTDQALLELTEATLTSYVESLAMIESSAWAGTSSELDVRQARTLVNQAQAQQALYTRRIAQDVNALELLLGSKIPTDLPKNSPLAMSALGKVPAGLPADLLLNRPDIRSAEHQLMAANANIGAARAAFFPRISLTASAGSASSDLDGLFNSGSDSWSFAPQISVPIFNAGKLRANLDYAELQKDVGVATYEKSIQTAFREVADGLAARGTYGKQLSAQSELVDNYKAYFSLAQQRYDQGVDSYLTVLDAQRELFSSQQKLLNDQLDQINSEVQLYKALGGGWSVSQN

Organism: Pseudomonas putida (strain DOT-T1E) (NCBI:txid1196325)

Nearest PDB structures (foldseek):
  1wp1-assembly1_A  TM=9.683E-01  e=1.138E-43  Pseudomonas aeruginosa
  7akz-assembly1_A  TM=9.699E-01  e=2.521E-43  Pseudomonas aeruginosa PAO1
  6zre-assembly2_B  TM=9.652E-01  e=4.100E-43  Pseudomonas aeruginosa PAO1
  5azs-assembly1_C  TM=9.542E-01  e=2.147E-36  Pseudomonas aeruginosa PAO1
  4k7r-assembly1_A  TM=9.545E-01  e=1.102E-35  Escherichia coli K-12